Protein 1DDZ (pdb70)

Organism: Porphyridium purpureum (NCBI:txid35688)

CATH classification: 3.40.1050.10 (+1 more: 3.40.1050.10)

Sequence (962 aa):
VMSDLEKKFIELEAKLVAQPAGQAMPGKSNIFANNEAWRQEMLKQDPEFFNRLANGQSPEYLWIGCADSRVPANQLLDLPAGEVFVHRNIANQCIHSDISFLSVLQYAVQYLKVKHILVCGHYGCGGAKAALGDSRLGLIDNWLRHIRDVRRMNAKYLDKCKDGDEELNRLIELNVLEQVHNVCATSIVQDAWDAGQELTVQGVVYGVGDGKLRDLGVVVNSSDDISKFYRTKSDSGALKAGNPNAPLVQVTKGGESELDSTMEKLTAELVQQTPGKLKEGANRVFVNNENWRQKMLKQDPQFFSNLAHTQTPEILWIGCADSRVPANQIINLPAGEVFVHRNIANQCIHSDMSFLSVLQYAVQYLKVKRVVVCGHYACGGCAAALGDSRLGLIDNWLRHIRDVRRHNQAELSRITDPKDSLNRLIEINVLEQMHNVCATSIVQDAWDAGQELEVQGVVYGVGDGKLRDMGVVAKANDDIGVMSDLEKKFIELEAKLVAQPAGQAMPGKSNIFANNEAWRQEMLKQDPEFFNRLANGQSPEYLWIGCADSRVPANQLLDLPAGEVFVHRNIANQCIHSDISFLSVLQYAVQYLKVKHILVCGHYGCGGAKAALGDSRLGLIDNWLRHIRDVRRMNAKYLDKCKDGDEELNRLIELNVLEQVHNVCATSIVQDAWDAGQELTVQGVVYGVGDGKLRDLGVVVNSSDDISKFYRTKSDSGALKAGNPNAPLVQVTKGGESELDSTMEKLTAELVQQTPGKLKEGANRVFVNNENWRQKMLKQDPQFFSNLAHTQTPEILWIGCADSRVPANQIINLPAGEVFVHRNIANQCIHSDMSFLSVLQYAVQYLKVKRVVVCGHYACGGCAAALGDSRLGLIDNWLRHIRDVRRHNQAELSRITDPKDSLNRLIEINVLEQMHNVCATSIVQDAWDAGQELEVQGVVYGVGDGKLRDMGVVAKANDDIG

Radius of gyration: 27.26 Å; Cα contacts (8 Å, |Δi|>4): 2008; chains: 2; bounding box: 71×69×68 Å

B-factor: mean 23.56, std 14.11, range [7.0, 97.61]

Secondary structure (DSSP, 8-state):
---HHHHHHHHHHHHHHTS-TT-PPP-SSHHHHHHHHHHHHHHHH-TTHHHHHHT-PPPSEEEEEETT-SS-HHHHTT--TTSEEEEEEGGG---TT-HHHHHHHHIIIIIS--SEEEEEEETT-HHHHHHHH----THHHHHHHHHHHHHHHTHHHHTT-SSHHHHHHHHHHHHHHHHHHHHHHSHHHHHHHHTT---EEEEEEE-TTTT--EEEEEES------GGGT--TTTTTTTTTT-TT-----SSSS---HHHHHHHHHHHHHHTSPTT-PPP-SSHHHHHHHHHHHHHHHH-TTHHHHHTT-PPPSEEEEEETT-SS-HHHHTT--TTSEEEEEETT----TT-HHHHHHHHIIIIIS--SEEEEEEETT-HHHHHTTS----TTHHHHTHHHHHHHHTTHHHHTT--SHHHHHHHHHHHHHHHHHHHHHHSHHHHHHHHTT---EEEEEEE-TTTT--EEEEEES-------/---HHHHHHHHHHHHHHTS-TT-PPP-SSHHHHHHHHHHHHHHHH-TTHHHHHHT-PPPSEEEEEETT-SS-HHHHTT--TTSEEEEEEGGG---TT-HHHHHHHHIIIIIS--SEEEEEEETT-HHHHHHHH----THHHHHHHHHHHHHHHTHHHHTT-SSHHHHHHHHHHHHHHHHHHHHHHSHHHHHHHHTT---EEEEEEE-TTTT--EEEEEES------GGGTS-TTTTTTTTTT-TT-----SSSS---HHHHHHHHHHHHHHTSPTT-PPP-SSHHHHHHHHHHHHHHHH-TTHHHHHTT-PPPSEEEEEETT-SS-HHHHTT--TTSEEEEEETT----TT-HHHHHHHHIIIIIS--SEEEEEEETT-HHHHHHTS----TTHHHHTHHHHHHHHTTHHHHTT--SHHHHHHHHHHHHHHHHHHHHHHSHHHHHHHTTT---EEEEEEE-TTT---EEEEEES-------

Nearest PDB structures (foldseek):
  1ddz-assembly1_B  TM=1.002E+00  e=3.257E-93  Porphyridium purpureum
  6yjn-assembly1_A  TM=9.509E-01  e=5.976E-19  Burkholderia pseudomallei
  7cxy-assembly1_B  TM=9.611E-01  e=4.301E-17  Aspergillus fumigatus Af293
  5jj8-assembly1_A  TM=9.130E-01  e=1.848E-17  Pseudomonas aeruginosa
  5bq1-assembly1_A  TM=8.776E-01  e=6.098E-18  Pseudomonas aeruginosa

Solvent-accessible surface area: 32845 Å² total; per-residue (Å²): 136,79,3,79,0,11,106,66,7,99,115,12,71,62,97,3,37,88,39,92,17,13,111,0,135,45,20,197,24,86,5,10,64,43,2,65,50,10,24,95,70,33,55,168,124,39,93,94,39,8,82,140,20,35,122,34,132,80,15,96,16,0,3,0,1,1,1,32,22,69,2,19,2,20,47,0,4,50,47,77,15,4,21,2,2,10,0,18,0,0,0,2,2,0,4,10,13,15,14,0,1,0,0,0,0,10,10,0,2,53,70,46,106,0,70,36,1,3,0,4,1,20,36,48,4,16,0,1,29,2,2,2,1,13,29,131,1,23,11,0,8,1,1,1,18,22,0,27,34,2,24,95,50,8,42,141,54,1,56,177,4,145,55,4,100,26,1,16,32,9,0,4,0,2,4,0,4,23,4,0,13,16,0,0,1,1,7,3,0,19,55,7,10,87,86,57,35,129,3,26,0,7,0,0,0,4,17,29,50,42,0,45,0,42,36,6,10,55,2,98,78,8,30,5,31,3,18,107,24,0,12,60,185,100,39,55,32,7,4,83,85,30,67,18,109,4,72,10,65,26,83,56,97,42,11,78,1,92,0,28,46,35,11,112,130,14,26,56,69,3,40,144,49,66,19,20,151,2,137,60,17,109,67,121,5,8,80,46,1,47,75,6,30,89,106,29,41,170,136,52,118,108,38,6,40,73,18,35,138,20,118,55,20,94,4,0,5,1,1,3,0,30,13,47,4,14,4,19,49,2,1,71,50,73,13,10,39,7,0,16,0,16,0,0,0,3,1,0,7,11,8,11,11,0,1,0,0,0,1,9,5,0,1,76,3,21,83,0,93,47,0,0,0,6,1,27,27,72,0,25,0,2,43,15,4,39,29,79,44,52,45,19,3,0,11,1,0,3,25,24,0,12,33,6,20,57,67,9,37,94,12,11,85,169,33,130,61,107,139,44,31,26,11,5,3,2,0,3,1,0,6,30,8,0,12,16,0,0,6,2,6,17,0,3,57,8,6,85,78,64,45,128,6,47,0,3,0,0,0,12,13,36,46,40,0,47,1,24,14,1,1,51,1,73,130,9,59,5,47,36,70,137,80,3,78,0,10,104,65,7,97,114,12,71,63,97,3,40,87,37,89,16,14,108,0,139,42,21,198,24,86,5,10,65,42,1,63,49,8,24,94,71,32,56,166,125,36,95,92,41,8,82,142,21,38,123,34,131,78,16,93,17,0,3,0,1,1,1,33,23,67,2,17,2,20,45,0,4,50,48,77,16,4,21,3,2,11,0,18,0,1,0,2,2,0,5,10,14,15,13,0,1,0,0,1,0,10,11,0,2,54,71,48,106,0,69,40,1,3,0,6,1,20,37,48,3,14,0,1,24,2,2,1,1,12,30,130,1,22,9,0,6,0,2,0,15,21,0,26,34,2,23,94,50,8,42,142,52,1,57,176,4,143,53,3,98,26,0,14,31,8,0,5,0,2,4,0,4,23,4,0,13,17,0,0,2,2,9,3,0,23,59,7,10,89,88,58,37,132,3,27,0,7,0,0,0,4,16,27,50,40,0,46,0,41,36,6,11,55,2,100,78,8,31,5,33,2,17,108,24,0,11,60,186,98,38,55,30,8,3,86,85,32,69,20,109,4,72,12,64,28,85,56,103,43,12,76,0,92,0,28,48,34,10,111,129,15,26,57,69,3,40,144,49,65,18,22,150,2,138,61,18,107,67,121,4,6,78,46,1,48,77,6,30,89,105,29,42,170,134,52,115,108,35,6,40,73,19,34,138,19,115,53,19,94,4,0,4,0,1,3,0,30,14,44,3,14,4,18,51,1,1,71,49,74,13,11,39,7,0,17,0,16,0,0,0,3,0,0,7,9,7,10,10,0,1,0,0,0,0,9,5,0,1,78,3,19,81,0,93,46,0,0,0,6,0,29,26,72,1,24,0,3,45,16,3,39,31,78,44,58,46,20,4,0,11,2,0,3,25,24,0,11,33,6,21,57,68,10,38,94,12,12,83,168,34,130,61,105,137,44,30,25,12,5,3,3,0,2,1,0,7,29,6,0,13,14,0,0,6,2,6,16,0,3,57,7,8,87,79,64,46,125,6,46,0,3,0,0,0,13,14,35,46,42,0,48,0,25,14,1,1,52,2,74,132,9,58,5,46,36,74

InterPro domains:
  IPR001765 Carbonic anhydrase [PF00484] (144-296)
  IPR001765 Carbonic anhydrase [PF00484] (398-550)
  IPR001765 Carbonic anhydrase [PTHR11002] (90-317)
  IPR001765 Carbonic anhydrase [SM00947] (137-300)
  IPR001765 Carbonic anhydrase [SM00947] (391-554)
  IPR015892 Carbonic anhydrase, prokaryotic-like, conserved site [PS00704] (149-156)
  IPR015892 Carbonic anhydrase, prokaryotic-like, conserved site [PS00704] (403-410)
  IPR015892 Carbonic anhydrase, prokaryotic-like, conserved site [PS00705] (189-209)
  IPR015892 Carbonic anhydrase, prokaryotic-like, conserved site [PS00705] (443-463)
  IPR036874 Carbonic anhydrase superfamily [G3DSA:3.40.1050.10] (76-317)
  IPR036874 Carbonic anhydrase superfamily [G3DSA:3.40.1050.10] (332-571)
  IPR036874 Carbonic anhydrase superfamily [SSF53056] (92-315)
  IPR036874 Carbonic anhydrase superfamily [SSF53056] (340-557)

Structure (mmCIF, N/CA/C/O backbone):
data_1DDZ
#
_entry.id   1DDZ
#
_cell.length_a   63.500
_cell.length_b   112.800
_cell.length_c   73.200
_cell.angle_alpha   90.00
_cell.angle_beta   103.60
_cell.angle_gamma   90.00
#
_symmetry.space_group_name_H-M   'P 1 21 1'
#
loop_
_entity.id
_entity.type
_entity.pdbx_description
1 polymer 'CARBONIC ANHYDRASE'
2 non-polymer 'ZINC ION'
3 water water
#
loop_
_atom_site.group_PDB
_atom_site.id
_atom_site.type_symbol
_atom_site.label_atom_id
_atom_site.label_alt_id
_atom_site.label_comp_id
_atom_site.label_asym_id
_atom_site.label_entity_id
_atom_site.label_seq_id
_atom_site.pdbx_PDB_ins_code
_atom_site.Cartn_x
_atom_site.Cartn_y
_atom_site.Cartn_z
_atom_site.occupancy
_atom_site.B_iso_or_equiv
_atom_site.auth_seq_id
_atom_site.auth_comp_id
_atom_site.auth_asym_id
_atom_site.auth_atom_id
_atom_site.pdbx_PDB_model_num
ATOM 1 N N . VAL A 1 9 ? -1.283 80.413 36.072 1.00 55.88 84 VAL A N 1
ATOM 2 C CA . VAL A 1 9 ? -0.681 80.456 37.437 1.00 53.98 84 VAL A CA 1
ATOM 3 C C . VAL A 1 9 ? -0.487 79.027 37.989 1.00 51.01 84 VAL A C 1
ATOM 4 O O . VAL A 1 9 ? -1.124 78.610 38.955 1.00 52.21 84 VAL A O 1
ATOM 8 N N . MET A 1 10 ? 0.401 78.282 37.347 1.00 44.99 85 MET A N 1
ATOM 9 C CA . MET A 1 10 ? 0.680 76.911 37.741 1.00 38.57 85 MET A CA 1
ATOM 10 C C . MET A 1 10 ? 1.911 76.959 38.602 1.00 33.54 85 MET A C 1
ATOM 11 O O . MET A 1 10 ? 2.685 77.896 38.489 1.00 32.71 85 MET A O 1
ATOM 16 N N . SER A 1 11 ? 2.082 75.980 39.477 1.00 27.92 86 SER A N 1
ATOM 17 C CA . SER A 1 11 ? 3.272 75.955 40.315 1.00 24.03 86 SER A CA 1
ATOM 18 C C . SER A 1 11 ? 4.362 75.321 39.474 1.00 20.24 86 SER A C 1
ATOM 19 O O . SER A 1 11 ? 4.082 74.735 38.422 1.00 19.70 86 SER A O 1
ATOM 22 N N . ASP A 1 12 ? 5.587 75.389 39.965 1.00 17.48 87 ASP A N 1
ATOM 23 C CA . ASP A 1 12 ? 6.710 74.792 39.288 1.00 19.29 87 ASP A CA 1
ATOM 24 C C . ASP A 1 12 ? 6.529 73.296 39.133 1.00 20.89 87 ASP A C 1
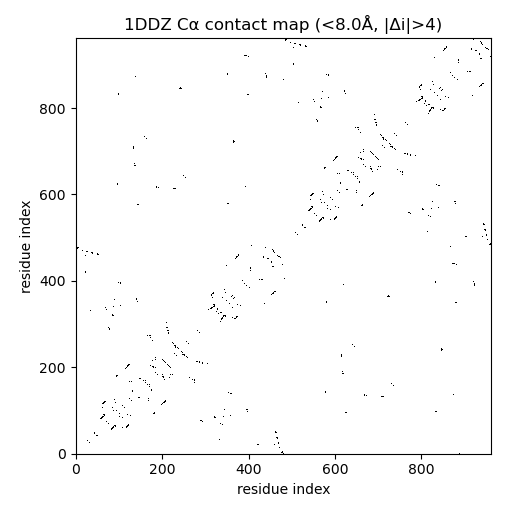ATOM 25 O O . ASP A 1 12 ? 6.910 72.739 38.105 1.00 20.64 87 ASP A O 1
ATOM 30 N N . LEU A 1 13 ? 5.934 72.643 40.136 1.00 17.09 88 LEU A N 1
ATOM 31 C CA . LEU A 1 13 ? 5.699 71.204 40.044 1.00 16.92 88 LEU A CA 1
ATOM 32 C C . LEU A 1 13 ? 4.787 70.942 38.850 1.00 14.53 88 LEU A C 1
ATOM 33 O O . LEU A 1 13 ? 5.060 70.071 38.033 1.00 15.39 88 LEU A O 1
ATOM 38 N N . GLU A 1 14 ? 3.693 71.692 38.775 1.00 16.75 89 GLU A N 1
ATOM 39 C CA . GLU A 1 14 ? 2.722 71.573 37.684 1.00 16.88 89 GLU A CA 1
ATOM 40 C C . GLU A 1 14 ? 3.376 71.740 36.311 1.00 18.66 89 GLU A C 1
ATOM 41 O O . GLU A 1 14 ? 3.146 70.940 35.405 1.00 16.71 89 GLU A O 1
ATOM 47 N N . LYS A 1 15 ? 4.234 72.747 36.174 1.00 16.13 90 LYS A N 1
ATOM 48 C CA . LYS A 1 15 ? 4.914 72.994 34.909 1.00 16.91 90 LYS A CA 1
ATOM 49 C C . LYS A 1 15 ? 5.794 71.809 34.590 1.00 17.68 90 LYS A C 1
ATOM 50 O O . LYS A 1 15 ? 5.772 71.278 33.478 1.00 18.78 90 LYS A O 1
ATOM 56 N N . LYS A 1 16 ? 6.569 71.386 35.581 1.00 15.85 91 LYS A N 1
ATOM 57 C CA . LYS A 1 16 ? 7.439 70.243 35.432 1.00 13.39 91 LYS A CA 1
ATOM 58 C C . LYS A 1 16 ? 6.684 69.022 34.901 1.00 14.12 91 LYS A C 1
ATOM 59 O O . LYS A 1 16 ? 7.144 68.353 33.973 1.00 15.45 91 LYS A O 1
ATOM 65 N N . PHE A 1 17 ? 5.514 68.727 35.446 1.00 12.65 92 PHE A N 1
ATOM 66 C CA . PHE A 1 17 ? 4.819 67.558 34.950 1.00 17.02 92 PHE A CA 1
ATOM 67 C C . PHE A 1 17 ? 4.238 67.683 33.555 1.00 21.44 92 PHE A C 1
ATOM 68 O O . PHE A 1 17 ? 4.270 66.714 32.810 1.00 25.33 92 PHE A O 1
ATOM 76 N N . ILE A 1 18 ? 3.852 68.894 33.157 1.00 23.69 93 ILE A N 1
ATOM 77 C CA . ILE A 1 18 ? 3.339 69.126 31.814 1.00 24.68 93 ILE A CA 1
ATOM 78 C C . ILE A 1 18 ? 4.485 68.785 30.855 1.00 24.54 93 ILE A C 1
ATOM 79 O O . ILE A 1 18 ? 4.296 68.112 29.854 1.00 27.60 93 ILE A O 1
ATOM 84 N N . GLU A 1 19 ? 5.691 69.172 31.236 1.00 22.64 94 GLU A N 1
ATOM 85 C CA . GLU A 1 19 ? 6.896 68.899 30.461 1.00 25.28 94 GLU A CA 1
ATOM 86 C C . GLU A 1 19 ? 7.174 67.377 30.387 1.00 23.93 94 GLU A C 1
ATOM 87 O O . GLU A 1 19 ? 7.503 66.848 29.330 1.00 21.54 94 GLU A O 1
ATOM 93 N N . LEU A 1 20 ? 7.018 66.679 31.514 1.00 21.07 95 LEU A N 1
ATOM 94 C CA . LEU A 1 20 ? 7.235 65.239 31.563 1.00 16.23 95 LEU A CA 1
ATOM 95 C C . LEU A 1 20 ? 6.176 64.490 30.748 1.00 13.15 95 LEU A C 1
ATOM 96 O O . LEU A 1 20 ? 6.443 63.491 30.115 1.00 13.09 95 LEU A O 1
ATOM 101 N N . GLU A 1 21 ? 4.959 64.981 30.757 1.00 14.76 96 GLU A N 1
ATOM 102 C CA . GLU A 1 21 ? 3.910 64.332 29.996 1.00 19.19 96 GLU A CA 1
ATOM 103 C C . GLU A 1 21 ? 4.208 64.404 28.491 1.00 18.03 96 GLU A C 1
ATOM 104 O O . GLU A 1 21 ? 4.026 63.422 27.764 1.00 18.87 96 GLU A O 1
ATOM 110 N N . ALA A 1 22 ? 4.682 65.558 28.037 1.00 17.17 97 ALA A N 1
ATOM 111 C CA . ALA A 1 22 ? 5.036 65.754 26.627 1.00 18.84 97 ALA A CA 1
ATOM 112 C C . ALA A 1 22 ? 6.147 64.777 26.235 1.00 19.37 97 ALA A C 1
ATOM 113 O O . ALA A 1 22 ? 6.092 64.104 25.206 1.00 19.99 97 ALA A O 1
ATOM 115 N N . LYS A 1 23 ? 7.133 64.647 27.107 1.00 21.31 98 LYS A N 1
ATOM 116 C CA . LYS A 1 23 ? 8.238 63.737 26.851 1.00 22.12 98 LYS A CA 1
ATOM 117 C C . LYS A 1 23 ? 7.741 62.290 26.740 1.00 21.50 98 LYS A C 1
ATOM 118 O O . LYS A 1 23 ? 8.172 61.540 25.864 1.00 22.53 98 LYS A O 1
ATOM 124 N N . LEU A 1 24 ? 6.789 61.912 27.582 1.00 20.54 99 LEU A N 1
ATOM 125 C CA . LEU A 1 24 ? 6.261 60.544 27.552 1.00 20.44 99 LEU A CA 1
ATOM 126 C C . LEU A 1 24 ? 5.438 60.275 26.290 1.00 20.18 99 LEU A C 1
ATOM 127 O O . LEU A 1 24 ? 5.643 59.293 25.586 1.00 16.28 99 LEU A O 1
ATOM 132 N N . VAL A 1 25 ? 4.500 61.179 26.035 1.00 19.77 100 VAL A N 1
ATOM 133 C CA . VAL A 1 25 ? 3.581 61.125 24.914 1.00 20.09 100 VAL A CA 1
ATOM 134 C C . VAL A 1 25 ? 4.252 61.142 23.525 1.00 20.97 100 VAL A C 1
ATOM 135 O O . VAL A 1 25 ? 3.662 60.711 22.538 1.00 20.33 100 VAL A O 1
ATOM 139 N N . ALA A 1 26 ? 5.504 61.583 23.471 1.00 20.03 101 ALA A N 1
ATOM 140 C CA . ALA A 1 26 ? 6.246 61.612 22.220 1.00 22.98 101 ALA A CA 1
ATOM 141 C C . ALA A 1 26 ? 6.815 60.224 21.858 1.00 25.98 101 ALA A C 1
ATOM 142 O O . ALA A 1 26 ? 7.353 60.047 20.770 1.00 27.05 101 ALA A O 1
ATOM 144 N N . GLN A 1 27 ? 6.755 59.275 22.793 1.00 24.72 102 GLN A N 1
ATOM 145 C CA . GLN A 1 27 ? 7.245 57.913 22.581 1.00 23.99 102 GLN A CA 1
ATOM 146 C C . GLN A 1 27 ? 6.005 57.032 22.532 1.00 23.58 102 GLN A C 1
ATOM 147 O O . GLN A 1 27 ? 5.042 57.259 23.260 1.00 24.59 102 GLN A O 1
ATOM 153 N N . PRO A 1 28 ? 6.009 56.004 21.691 1.00 24.22 103 PRO A N 1
ATOM 154 C CA . PRO A 1 28 ? 4.810 55.168 21.645 1.00 22.29 103 PRO A CA 1
ATOM 155 C C . PRO A 1 28 ? 4.700 54.261 22.873 1.00 16.96 103 PRO A C 1
ATOM 156 O O . PRO A 1 28 ? 5.706 53.877 23.479 1.00 21.61 103 PRO A O 1
ATOM 160 N N . ALA A 1 29 ? 3.464 53.890 23.170 1.00 15.86 104 ALA A N 1
ATOM 161 C CA . ALA A 1 29 ? 3.104 53.029 24.270 1.00 14.20 104 ALA A CA 1
ATOM 162 C C . ALA A 1 29 ? 3.997 51.813 24.287 1.00 20.70 104 ALA A C 1
ATOM 163 O O . ALA A 1 29 ? 4.142 51.140 23.279 1.00 24.96 104 ALA A O 1
ATOM 165 N N . GLY A 1 30 ? 4.679 51.594 25.406 1.00 20.06 105 GLY A N 1
ATOM 166 C CA . GLY A 1 30 ? 5.530 50.429 25.534 1.00 19.32 105 GLY A CA 1
ATOM 167 C C . GLY A 1 30 ? 6.910 50.557 24.942 1.00 20.63 105 GLY A C 1
ATOM 168 O O . GLY A 1 30 ? 7.726 49.651 25.059 1.00 21.29 105 GLY A O 1
ATOM 169 N N . GLN A 1 31 ? 7.211 51.695 24.347 1.00 22.33 106 GLN A N 1
ATOM 170 C CA . GLN A 1 31 ? 8.519 51.856 23.753 1.00 24.07 106 GLN A CA 1
ATOM 171 C C . GLN A 1 31 ? 9.398 52.912 24.408 1.00 25.96 106 GLN A C 1
ATOM 172 O O . GLN A 1 31 ? 10.445 53.255 23.869 1.00 21.75 106 GLN A O 1
ATOM 178 N N . ALA A 1 32 ? 8.969 53.457 25.546 1.00 24.57 107 ALA A N 1
ATOM 179 C CA . ALA A 1 32 ? 9.781 54.452 26.241 1.00 22.54 107 ALA A CA 1
ATOM 180 C C . ALA A 1 32 ? 11.205 53.878 26.434 1.00 23.82 107 ALA A C 1
ATOM 181 O O . ALA A 1 32 ? 11.364 52.683 26.686 1.00 24.02 107 ALA A O 1
ATOM 183 N N . MET A 1 33 ? 12.234 54.702 26.307 1.00 24.67 108 MET A N 1
ATOM 184 C CA . MET A 1 33 ? 13.604 54.211 26.465 1.00 26.30 108 MET A CA 1
ATOM 185 C C . MET A 1 33 ? 14.074 54.328 27.903 1.00 25.48 108 MET A C 1
ATOM 186 O O . MET A 1 33 ? 13.442 54.971 28.726 1.00 21.58 108 MET A O 1
ATOM 191 N N . PRO A 1 34 ? 15.099 53.552 28.260 1.00 27.05 109 PRO A N 1
ATOM 192 C CA . PRO A 1 34 ? 15.657 53.605 29.610 1.00 28.82 109 PRO A CA 1
ATOM 193 C C . PRO A 1 34 ? 16.195 55.023 29.755 1.00 30.86 109 PRO A C 1
ATOM 194 O O . PRO A 1 34 ? 16.513 55.668 28.751 1.00 30.76 109 PRO A O 1
ATOM 198 N N . GLY A 1 35 ? 16.302 55.498 30.990 1.00 32.38 110 GLY A N 1
ATOM 199 C CA . GLY A 1 35 ? 16.772 56.850 31.230 1.00 34.40 110 GLY A CA 1
ATOM 200 C C . GLY A 1 35 ? 18.225 57.051 31.620 1.00 38.57 110 GLY A C 1
ATOM 201 O O . GLY A 1 35 ? 19.098 56.252 31.252 1.00 39.89 110 GLY A O 1
ATOM 202 N N . LYS A 1 36 ? 18.462 58.079 32.442 1.00 40.67 111 LYS A N 1
ATOM 203 C CA . LYS A 1 36 ? 19.805 58.465 32.889 1.00 40.49 111 LYS A CA 1
ATOM 204 C C . LYS A 1 36 ? 20.382 57.785 34.149 1.00 40.03 111 LYS A C 1
ATOM 205 O O . LYS A 1 36 ? 21.547 57.358 34.165 1.00 36.41 111 LYS A O 1
ATOM 211 N N . SER A 1 37 ? 19.582 57.731 35.210 1.00 37.52 112 SER A N 1
ATOM 212 C CA . SER A 1 37 ? 19.990 57.143 36.473 1.00 34.42 112 SER A CA 1
ATOM 213 C C . SER A 1 37 ? 20.772 55.834 36.351 1.00 35.02 112 SER A C 1
ATOM 214 O O . SER A 1 37 ? 20.674 55.097 35.360 1.00 35.57 112 SER A O 1
ATOM 217 N N . ASN A 1 38 ? 21.555 55.546 37.383 1.00 34.15 113 ASN A N 1
ATOM 218 C CA . ASN A 1 38 ? 22.334 54.330 37.408 1.00 32.79 113 ASN A CA 1
ATOM 219 C C . ASN A 1 38 ? 21.415 53.125 37.612 1.00 30.30 113 ASN A C 1
ATOM 220 O O . ASN A 1 38 ? 21.816 52.001 37.335 1.00 31.73 113 ASN A O 1
ATOM 225 N N . ILE A 1 39 ? 20.154 53.359 37.989 1.00 26.12 114 ILE A N 1
ATOM 226 C CA . ILE A 1 39 ? 19.232 52.242 38.158 1.00 25.08 114 ILE A CA 1
ATOM 227 C C . ILE A 1 39 ? 18.958 51.558 36.824 1.00 23.03 114 ILE A C 1
ATOM 228 O O . ILE A 1 39 ? 18.748 50.359 36.771 1.00 22.06 114 ILE A O 1
ATOM 233 N N . PHE A 1 40 ? 18.982 52.324 35.740 1.00 23.97 115 PHE A N 1
ATOM 234 C CA . PHE A 1 40 ? 18.751 51.756 34.422 1.00 20.86 115 PHE A CA 1
ATOM 235 C C . PHE A 1 40 ? 19.987 50.938 34.035 1.00 20.28 115 PHE A C 1
ATOM 236 O O . PHE A 1 40 ? 19.888 49.820 33.545 1.00 19.15 115 PHE A O 1
ATOM 244 N N . ALA A 1 41 ? 21.157 51.460 34.362 1.00 21.19 116 ALA A N 1
ATOM 245 C CA . ALA A 1 41 ? 22.396 50.751 34.091 1.00 22.92 116 ALA A CA 1
ATOM 246 C C . ALA A 1 41 ? 22.443 49.442 34.896 1.00 23.36 116 ALA A C 1
ATOM 247 O O . ALA A 1 41 ? 22.886 48.398 34.407 1.00 22.84 116 ALA A O 1
ATOM 249 N N . ASN A 1 42 ? 21.988 49.511 36.142 1.00 22.95 117 ASN A N 1
ATOM 250 C CA . ASN A 1 42 ? 21.983 48.352 37.023 1.00 19.33 117 ASN A CA 1
ATOM 251 C C . ASN A 1 42 ? 20.950 47.353 36.560 1.00 17.63 117 ASN A C 1
ATOM 252 O O . ASN A 1 42 ? 21.199 46.158 36.554 1.00 17.56 117 ASN A O 1
ATOM 257 N N . ASN A 1 43 ? 19.792 47.846 36.155 1.00 12.64 118 ASN A N 1
ATOM 258 C CA . ASN A 1 43 ? 18.755 46.977 35.639 1.00 16.79 118 ASN A CA 1
ATOM 259 C C . ASN A 1 43 ? 19.262 46.239 34.399 1.00 21.10 118 ASN A C 1
ATOM 260 O O . ASN A 1 43 ? 18.959 45.061 34.201 1.00 23.80 118 ASN A O 1
ATOM 265 N N . GLU A 1 44 ? 20.023 46.942 33.565 1.00 20.48 119 GLU A N 1
ATOM 266 C CA . GLU A 1 44 ? 20.556 46.358 32.354 1.00 22.84 119 GLU A CA 1
ATOM 267 C C . GLU A 1 44 ? 21.580 45.279 32.686 1.00 27.48 119 GLU A C 1
ATOM 268 O O . GLU A 1 44 ? 21.520 44.165 32.154 1.00 30.82 119 GLU A O 1
ATOM 274 N N . ALA A 1 45 ? 22.522 45.599 33.569 1.00 28.27 120 ALA A N 1
ATOM 275 C CA . ALA A 1 45 ? 23.528 44.627 33.994 1.00 25.52 120 ALA A CA 1
ATOM 276 C C . ALA A 1 45 ? 22.830 43.329 34.449 1.00 26.71 120 ALA A C 1
ATOM 277 O O . ALA A 1 45 ? 23.234 42.224 34.087 1.00 29.40 120 ALA A O 1
ATOM 279 N N . TRP A 1 46 ? 21.750 43.488 35.204 1.00 27.33 121 TRP A N 1
ATOM 280 C CA . TRP A 1 46 ? 20.970 42.368 35.708 1.00 23.96 121 TRP A CA 1
ATOM 281 C C . TRP A 1 46 ? 20.385 41.548 34.563 1.00 27.15 121 TRP A C 1
ATOM 282 O O . TRP A 1 46 ? 20.525 40.324 34.546 1.00 29.36 121 TRP A O 1
ATOM 293 N N . ARG A 1 47 ? 19.718 42.215 33.618 1.00 28.96 122 ARG A N 1
ATOM 294 C CA . ARG A 1 47 ? 19.120 41.536 32.468 1.00 28.70 122 ARG A CA 1
ATOM 295 C C . ARG A 1 47 ? 20.173 40.729 31.731 1.00 29.11 122 ARG A C 1
ATOM 296 O O . ARG A 1 47 ? 19.934 39.582 31.361 1.00 28.98 122 ARG A O 1
ATOM 304 N N . GLN A 1 48 ? 21.336 41.336 31.522 1.00 30.13 123 GLN A N 1
ATOM 305 C CA . GLN A 1 48 ? 22.418 40.669 30.825 1.00 30.38 123 GLN A CA 1
ATOM 306 C C . GLN A 1 48 ? 22.863 39.435 31.567 1.00 31.73 123 GLN A C 1
ATOM 307 O O . GLN A 1 48 ? 22.897 38.358 31.001 1.00 33.44 123 GLN A O 1
ATOM 313 N N . GLU A 1 49 ? 23.161 39.583 32.851 1.00 33.72 124 GLU A N 1
ATOM 314 C CA . GLU A 1 49 ? 23.586 38.454 33.656 1.00 34.68 124 GLU A CA 1
ATOM 315 C C . GLU A 1 49 ? 22.531 37.348 33.652 1.00 33.07 124 GLU A C 1
ATOM 316 O O . GLU A 1 49 ? 22.864 36.170 33.556 1.00 34.86 124 GLU A O 1
ATOM 322 N N . MET A 1 50 ? 21.260 37.722 33.710 1.00 31.69 125 MET A N 1
ATOM 323 C CA . MET A 1 50 ? 20.173 36.743 33.698 1.00 29.87 125 MET A CA 1
ATOM 324 C C . MET A 1 50 ? 20.112 35.990 32.381 1.00 31.19 125 MET A C 1
ATOM 325 O O . MET A 1 50 ? 20.012 34.771 32.357 1.00 28.54 125 MET A O 1
ATOM 330 N N . LEU A 1 51 ? 20.163 36.722 31.279 1.00 33.96 126 LEU A N 1
ATOM 331 C CA . LEU A 1 51 ? 20.132 36.111 29.960 1.00 35.04 126 LEU A CA 1
ATOM 332 C C . LEU A 1 51 ? 21.345 35.217 29.726 1.00 36.55 126 LEU A C 1
ATOM 333 O O . LEU A 1 51 ? 21.230 34.151 29.129 1.00 37.75 126 LEU A O 1
ATOM 338 N N . LYS A 1 52 ? 22.492 35.635 30.243 1.00 39.90 127 LYS A N 1
ATOM 339 C CA . LYS A 1 52 ? 23.731 34.884 30.114 1.00 41.66 127 LYS A CA 1
ATOM 340 C C . LYS A 1 52 ? 23.663 33.561 30.864 1.00 42.85 127 LYS A C 1
ATOM 341 O O . LYS A 1 52 ? 24.232 32.571 30.416 1.00 45.38 127 LYS A O 1
ATOM 347 N N . GLN A 1 53 ? 23.000 33.554 32.019 1.00 43.05 128 GLN A N 1
ATOM 348 C CA . GLN A 1 53 ? 22.861 32.338 32.830 1.00 44.14 128 GLN A CA 1
ATOM 349 C C . GLN A 1 53 ? 21.779 31.460 32.258 1.00 42.43 128 GLN A C 1
ATOM 350 O O . GLN A 1 53 ? 21.864 30.235 32.298 1.00 44.00 128 GLN A O 1
ATOM 356 N N . ASP A 1 54 ? 20.728 32.098 31.765 1.00 41.54 129 ASP A N 1
ATOM 357 C CA . ASP A 1 54 ? 19.603 31.377 31.209 1.00 37.54 129 ASP A CA 1
ATOM 358 C C . ASP A 1 54 ? 18.887 32.263 30.208 1.00 38.62 129 ASP A C 1
ATOM 359 O O . ASP A 1 54 ? 18.148 33.173 30.576 1.00 39.47 129 ASP A O 1
ATOM 364 N N . PRO A 1 55 ? 19.077 31.985 28.916 1.00 39.72 130 PRO A N 1
ATOM 365 C CA . PRO A 1 55 ? 18.456 32.747 27.831 1.00 36.26 130 PRO A CA 1
ATOM 366 C C . PRO A 1 55 ? 16.937 32.698 27.833 1.00 31.92 130 PRO A C 1
ATOM 367 O O . PRO A 1 55 ? 16.305 33.485 27.166 1.00 36.23 130 PRO A O 1
ATOM 371 N N . GLU A 1 56 ? 16.353 31.770 28.575 1.00 28.91 131 GLU A N 1
ATOM 372 C CA . GLU A 1 56 ? 14.899 31.672 28.639 1.00 26.66 131 GLU A CA 1
ATOM 373 C C . GLU A 1 56 ? 14.374 32.389 29.866 1.00 23.56 131 GLU A C 1
ATOM 374 O O . GLU A 1 56 ? 13.179 32.322 30.151 1.00 21.48 131 GLU A O 1
ATOM 380 N N . PHE A 1 57 ? 15.267 33.080 30.577 1.00 25.41 132 PHE A N 1
ATOM 381 C CA . PHE A 1 57 ? 14.920 33.785 31.810 1.00 24.11 132 PHE A CA 1
ATOM 382 C C . PHE A 1 57 ? 13.650 34.628 31.756 1.00 25.19 132 PHE A C 1
ATOM 383 O O . PHE A 1 57 ? 12.732 34.445 32.554 1.00 28.96 132 PHE A O 1
ATOM 391 N N . PHE A 1 58 ? 13.584 35.564 30.823 1.00 23.96 133 PHE A N 1
ATOM 392 C CA . PHE A 1 58 ? 12.408 36.417 30.737 1.00 22.74 133 PHE A CA 1
ATOM 393 C C . PHE A 1 58 ? 11.203 35.731 30.136 1.00 23.87 133 PHE A C 1
ATOM 394 O O . PHE A 1 58 ? 10.078 35.990 30.551 1.00 25.17 133 PHE A O 1
ATOM 402 N N . ASN A 1 59 ? 11.435 34.778 29.235 1.00 27.08 134 ASN A N 1
ATOM 403 C CA . ASN A 1 59 ? 10.332 34.034 28.613 1.00 26.06 134 ASN A CA 1
ATOM 404 C C . ASN A 1 59 ? 9.573 33.270 29.677 1.00 23.00 134 ASN A C 1
ATOM 405 O O . ASN A 1 59 ? 8.351 33.212 29.659 1.00 21.50 134 ASN A O 1
ATOM 410 N N . ARG A 1 60 ? 10.309 32.702 30.624 1.00 24.93 135 ARG A N 1
ATOM 411 C CA . ARG A 1 60 ? 9.693 31.952 31.708 1.00 25.42 135 ARG A CA 1
ATOM 412 C C . ARG A 1 60 ? 8.986 32.942 32.640 1.00 26.70 135 ARG A C 1
ATOM 413 O O . ARG A 1 60 ? 7.811 32.764 32.961 1.00 25.32 135 ARG A O 1
ATOM 421 N N . LEU A 1 61 ? 9.683 34.024 32.991 1.00 27.88 136 LEU A N 1
ATOM 422 C CA . LEU A 1 61 ? 9.148 35.072 33.867 1.00 26.68 136 LEU A CA 1
ATOM 423 C C . LEU A 1 61 ? 7.830 35.590 33.320 1.00 26.37 136 LEU A C 1
ATOM 424 O O . LEU A 1 61 ? 6.807 35.590 33.998 1.00 30.01 136 LEU A O 1
ATOM 429 N N . ALA A 1 62 ? 7.849 35.981 32.058 1.00 25.22 137 ALA A N 1
ATOM 430 C CA . ALA A 1 62 ? 6.672 36.511 31.406 1.00 28.08 137 ALA A CA 1
ATOM 431 C C . ALA A 1 62 ? 5.545 35.495 31.291 1.00 31.48 137 ALA A C 1
ATOM 432 O O . ALA A 1 62 ? 4.390 35.874 31.077 1.00 36.86 137 ALA A O 1
ATOM 434 N N . ASN A 1 63 ? 5.851 34.216 31.474 1.00 33.22 138 ASN A N 1
ATOM 435 C CA . ASN A 1 63 ? 4.821 33.195 31.342 1.00 35.33 138 ASN A CA 1
ATOM 436 C C . ASN A 1 63 ? 4.674 32.315 32.580 1.00 37.28 138 ASN A C 1
ATOM 437 O O . ASN A 1 63 ? 4.493 31.106 32.472 1.00 40.86 138 ASN A O 1
ATOM 442 N N . GLY A 1 64 ? 4.746 32.933 33.757 1.00 35.73 139 GLY A N 1
ATOM 443 C CA . GLY A 1 64 ? 4.631 32.188 34.997 1.00 33.20 139 GLY A CA 1
ATOM 444 C C . GLY A 1 64 ? 3.190 31.829 35.244 1.00 32.67 139 GLY A C 1
ATOM 445 O O . GLY A 1 64 ? 2.321 32.237 34.478 1.00 33.01 139 GLY A O 1
ATOM 446 N N . GLN A 1 65 ? 2.926 31.119 36.340 1.00 29.32 140 GLN A N 1
ATOM 447 C CA . GLN A 1 65 ? 1.567 30.703 36.687 1.00 25.23 140 GLN A CA 1
ATOM 448 C C . GLN A 1 65 ? 0.924 31.723 37.601 1.00 23.61 140 GLN A C 1
ATOM 449 O O . GLN A 1 65 ? 1.648 32.446 38.274 1.00 23.27 140 GLN A O 1
ATOM 455 N N . SER A 1 66 ? -0.409 31.806 37.641 1.00 23.80 141 SER A N 1
ATOM 456 C CA . SER A 1 66 ? -1.006 32.764 38.575 1.00 24.72 141 SER A CA 1
ATOM 457 C C . SER A 1 66 ? -0.762 32.421 40.000 1.00 21.88 141 SER A C 1
ATOM 458 O O . SER A 1 66 ? -0.716 31.245 40.368 1.00 21.08 141 SER A O 1
ATOM 461 N N . PRO A 1 67 ? -0.622 33.459 40.857 1.00 20.31 142 PRO A N 1
ATOM 462 C CA . PRO A 1 67 ? -0.369 33.270 42.273 1.00 17.04 142 PRO A CA 1
ATOM 463 C C . PRO A 1 67 ? -1.468 32.577 43.044 1.00 15.55 142 PRO A C 1
ATOM 464 O O . PRO A 1 67 ? -2.653 32.867 42.866 1.00 17.10 142 PRO A O 1
ATOM 468 N N . GLU A 1 68 ? -1.072 31.652 43.892 1.00 17.96 143 GLU A N 1
ATOM 469 C CA . GLU A 1 68 ? -2.034 30.963 44.748 1.00 23.06 143 GLU A CA 1
ATOM 470 C C . GLU A 1 68 ? -1.946 31.526 46.171 1.00 19.67 143 GLU A C 1
ATOM 471 O O . GLU A 1 68 ? -2.743 31.154 47.042 1.00 19.55 143 GLU A O 1
ATOM 477 N N . TYR A 1 69 ? -0.934 32.365 46.407 1.00 17.69 144 TYR A N 1
ATOM 478 C CA . TYR A 1 69 ? -0.717 33.009 47.702 1.00 15.81 144 TYR A CA 1
ATOM 479 C C . TYR A 1 69 ? -0.796 34.528 47.675 1.00 12.85 144 TYR A C 1
ATOM 480 O O . TYR A 1 69 ? -0.343 35.165 46.731 1.00 11.50 144 TYR A O 1
ATOM 489 N N . LEU A 1 70 ? -1.411 35.081 48.710 1.00 11.22 145 LEU A N 1
ATOM 490 C CA . LEU A 1 70 ? -1.473 36.508 48.942 1.00 9.31 145 LEU A CA 1
ATOM 491 C C . LEU A 1 70 ? -0.541 36.602 50.162 1.00 12.25 145 LEU A C 1
ATOM 492 O O . LEU A 1 70 ? -0.675 35.836 51.117 1.00 10.98 145 LEU A O 1
ATOM 497 N N . TRP A 1 71 ? 0.433 37.493 50.106 1.00 11.14 146 TRP A N 1
ATOM 498 C CA . TRP A 1 71 ? 1.364 37.683 51.190 1.00 7.00 146 TRP A CA 1
ATOM 499 C C . TRP A 1 71 ? 1.357 39.147 51.604 1.00 7.00 146 TRP A C 1
ATOM 500 O O . TRP A 1 71 ? 1.617 40.047 50.806 1.00 7.99 146 TRP A O 1
ATOM 511 N N . ILE A 1 72 ? 0.998 39.382 52.859 1.00 10.94 147 ILE A N 1
ATOM 512 C CA . ILE A 1 72 ? 0.963 40.720 53.436 1.00 7.48 147 ILE A CA 1
ATOM 513 C C . ILE A 1 72 ? 2.198 40.809 54.339 1.00 10.72 147 ILE A C 1
ATOM 514 O O . ILE A 1 72 ? 2.294 40.109 55.349 1.00 13.90 147 ILE A O 1
ATOM 519 N N . GLY A 1 73 ? 3.171 41.612 53.910 1.00 9.80 148 GLY A N 1
ATOM 520 C CA . GLY A 1 73 ? 4.415 41.757 54.629 1.00 7.00 148 GLY A CA 1
ATOM 521 C C . GLY A 1 73 ? 4.745 43.188 54.989 1.00 8.86 148 GLY A C 1
ATOM 522 O O . GLY A 1 73 ? 3.947 44.097 54.786 1.00 13.21 148 GLY A O 1
ATOM 523 N N . CYS A 1 74 ? 5.940 43.381 55.518 1.00 9.99 149 CYS A N 1
ATOM 524 C CA . CYS A 1 74 ? 6.405 44.673 55.953 1.00 13.49 149 CYS A CA 1
ATOM 525 C C . CYS A 1 74 ? 7.310 45.298 54.914 1.00 13.41 149 CYS A C 1
ATOM 526 O O . CYS A 1 74 ? 8.063 44.612 54.236 1.00 10.73 149 CYS A O 1
ATOM 529 N N . ALA A 1 75 ? 7.272 46.631 54.849 1.00 16.29 150 ALA A N 1
ATOM 530 C CA . ALA A 1 75 ? 8.093 47.391 53.922 1.00 13.37 150 ALA A CA 1
ATOM 531 C C . ALA A 1 75 ? 9.590 47.296 54.160 1.00 15.00 150 ALA A C 1
ATOM 532 O O . ALA A 1 75 ? 10.330 47.548 53.236 1.00 15.05 150 ALA A O 1
ATOM 534 N N . ASP A 1 76 ? 10.046 47.045 55.394 1.00 21.39 151 ASP A N 1
ATOM 535 C CA . ASP A 1 76 ? 11.502 46.928 55.626 1.00 29.02 151 ASP A CA 1
ATOM 536 C C . ASP A 1 76 ? 11.888 45.486 55.655 1.00 34.42 151 ASP A C 1
ATOM 537 O O . ASP A 1 76 ? 12.500 45.052 56.620 1.00 38.81 151 ASP A O 1
ATOM 542 N N . SER A 1 77 ? 11.599 44.743 54.599 1.00 37.77 152 SER A N 1
ATOM 543 C CA . SER A 1 77 ? 11.937 43.329 54.594 1.00 41.20 152 SER A CA 1
ATOM 544 C C . SER A 1 77 ? 13.044 42.899 53.672 1.00 41.21 152 SER A C 1
ATOM 545 O O . SER A 1 77 ? 13.100 43.227 52.481 1.00 44.01 152 SER A O 1
ATOM 548 N N . ARG A 1 78 ? 14.004 42.241 54.279 1.00 39.84 153 ARG A N 1
ATOM 549 C CA . ARG A 1 78 ? 15.203 41.812 53.587 1.00 40.09 153 ARG A CA 1
ATOM 550 C C . ARG A 1 78 ? 15.077 40.548 52.791 1.00 35.91 153 ARG A C 1
ATOM 551 O O . ARG A 1 78 ? 16.081 40.048 52.304 1.00 40.65 153 ARG A O 1
ATOM 559 N N . VAL A 1 79 ? 13.879 40.004 52.659 1.00 30.06 154 VAL A N 1
ATOM 560 C CA . VAL A 1 79 ? 13.712 38.807 51.857 1.00 26.75 154 VAL A CA 1
ATOM 561 C C . VAL A 1 79 ? 12.421 38.775 51.053 1.00 24.28 154 VAL A C 1
ATOM 562 O O . VAL A 1 79 ? 11.333 38.907 51.605 1.00 25.49 154 VAL A O 1
ATOM 566 N N . PRO A 1 80 ? 12.535 38.653 49.720 1.00 23.19 155 PRO A N 1
ATOM 567 C CA . PRO A 1 80 ? 11.338 38.597 48.878 1.00 20.01 155 PRO A CA 1
ATOM 568 C C . PRO A 1 80 ? 10.466 37.390 49.260 1.00 17.56 155 PRO A C 1
ATOM 569 O O . PRO A 1 80 ? 10.967 36.281 49.508 1.00 19.34 155 PRO A O 1
ATOM 573 N N . ALA A 1 81 ? 9.164 37.619 49.278 1.00 14.52 156 ALA A N 1
ATOM 574 C CA . ALA A 1 81 ? 8.192 36.619 49.634 1.00 12.39 156 ALA A CA 1
ATOM 575 C C . ALA A 1 81 ? 8.323 35.327 48.853 1.00 14.73 156 ALA A C 1
ATOM 576 O O . ALA A 1 81 ? 8.297 34.246 49.452 1.00 19.09 156 ALA A O 1
ATOM 578 N N . ASN A 1 82 ? 8.453 35.418 47.529 1.00 13.25 157 ASN A N 1
ATOM 579 C CA . ASN A 1 82 ? 8.561 34.221 46.689 1.00 11.78 157 ASN A CA 1
ATOM 580 C C . ASN A 1 82 ? 9.788 33.416 47.047 1.00 13.23 157 ASN A C 1
ATOM 581 O O . ASN A 1 82 ? 9.749 32.200 47.028 1.00 17.66 157 ASN A O 1
ATOM 586 N N . GLN A 1 83 ? 10.838 34.101 47.469 1.00 13.36 158 GLN A N 1
ATOM 587 C CA . GLN A 1 83 ? 12.090 33.473 47.851 1.00 17.09 158 GLN A CA 1
ATOM 588 C C . GLN A 1 83 ? 11.897 32.625 49.114 1.00 21.93 158 GLN A C 1
ATOM 589 O O . GLN A 1 83 ? 12.219 31.434 49.144 1.00 25.73 158 GLN A O 1
ATOM 595 N N . LEU A 1 84 ? 11.359 33.238 50.157 1.00 16.80 159 LEU A N 1
ATOM 596 C CA . LEU A 1 84 ? 11.120 32.532 51.403 1.00 13.02 159 LEU A CA 1
ATOM 597 C C . LEU A 1 84 ? 10.228 31.311 51.185 1.00 15.04 159 LEU A C 1
ATOM 598 O O . LEU A 1 84 ? 10.324 30.324 51.903 1.00 11.92 159 LEU A O 1
ATOM 603 N N . LEU A 1 85 ? 9.312 31.392 50.230 1.00 13.98 160 LEU A N 1
ATOM 604 C CA . LEU A 1 85 ? 8.427 30.267 49.962 1.00 14.18 160 LEU A CA 1
ATOM 605 C C . LEU A 1 85 ? 8.996 29.305 48.914 1.00 14.83 160 LEU A C 1
ATOM 606 O O . LEU A 1 85 ? 8.348 28.329 48.562 1.00 14.82 160 LEU A O 1
ATOM 611 N N . ASP A 1 86 ? 10.204 29.573 48.435 1.00 17.89 161 ASP A N 1
ATOM 612 C CA . ASP A 1 86 ? 10.839 28.750 47.401 1.00 22.08 161 ASP A CA 1
ATOM 613 C C . ASP A 1 86 ? 9.933 28.674 46.166 1.00 24.02 161 ASP A C 1
ATOM 614 O O . ASP A 1 86 ? 9.718 27.596 45.605 1.00 25.86 161 ASP A O 1
ATOM 619 N N . LEU A 1 87 ? 9.385 29.822 45.766 1.00 24.99 162 LEU A N 1
ATOM 620 C CA . LEU A 1 87 ? 8.485 29.927 44.606 1.00 24.76 162 LEU A CA 1
ATOM 621 C C . LEU A 1 87 ? 8.998 30.932 43.584 1.00 25.69 162 LEU A C 1
ATOM 622 O O . LEU A 1 87 ? 9.737 31.864 43.920 1.00 27.45 162 LEU A O 1
ATOM 627 N N . PRO A 1 88 ? 8.624 30.743 42.309 1.00 28.07 163 PRO A N 1
ATOM 628 C CA . PRO A 1 88 ? 9.038 31.656 41.238 1.00 25.43 163 PRO A CA 1
ATOM 629 C C . PRO A 1 88 ? 8.450 33.058 41.502 1.00 22.56 163 PRO A C 1
ATOM 630 O O . PRO A 1 88 ? 7.396 33.196 42.134 1.00 21.94 163 PRO A O 1
ATOM 634 N N . ALA A 1 89 ? 9.150 34.090 41.059 1.00 23.59 164 ALA A N 1
ATOM 635 C CA . ALA A 1 89 ? 8.673 35.451 41.226 1.00 24.47 164 ALA A CA 1
ATOM 636 C C . ALA A 1 89 ? 7.287 35.503 40.571 1.00 26.55 164 ALA A C 1
ATOM 637 O O . ALA A 1 89 ? 6.987 34.708 39.672 1.00 30.67 164 ALA A O 1
ATOM 639 N N . GLY A 1 90 ? 6.401 36.349 41.077 1.00 21.35 165 GLY A N 1
ATOM 640 C CA . GLY A 1 90 ? 5.081 36.427 40.494 1.00 14.87 165 GLY A CA 1
ATOM 641 C C . GLY A 1 90 ? 4.156 35.326 40.952 1.00 13.66 165 GLY A C 1
ATOM 642 O O . GLY A 1 90 ? 2.949 35.368 40.718 1.00 11.96 165 GLY A O 1
ATOM 643 N N . GLU A 1 91 ? 4.691 34.298 41.585 1.00 13.10 166 GLU A N 1
ATOM 644 C CA . GLU A 1 91 ? 3.793 33.263 42.062 1.00 18.24 166 GLU A CA 1
ATOM 645 C C . GLU A 1 91 ? 3.188 33.642 43.413 1.00 18.60 166 GLU A C 1
ATOM 646 O O . GLU A 1 91 ? 2.317 32.954 43.940 1.00 22.13 166 GLU A O 1
ATOM 652 N N . VAL A 1 92 ? 3.614 34.781 43.941 1.00 17.42 167 VAL A N 1
ATOM 653 C CA . VAL A 1 92 ? 3.088 35.287 45.195 1.00 14.34 167 VAL A CA 1
ATOM 654 C C . VAL A 1 92 ? 2.630 36.727 44.990 1.00 13.69 167 VAL A C 1
ATOM 655 O O . VAL A 1 92 ? 3.399 37.548 44.539 1.00 15.41 167 VAL A O 1
ATOM 659 N N . PHE A 1 93 ? 1.365 37.004 45.302 1.00 12.52 168 PHE A N 1
ATOM 660 C CA . PHE A 1 93 ? 0.779 38.347 45.197 1.00 12.38 168 PHE A CA 1
ATOM 661 C C . PHE A 1 93 ? 1.176 39.064 46.500 1.00 14.52 168 PHE A C 1
ATOM 662 O O . PHE A 1 93 ? 0.766 38.652 47.581 1.00 12.79 168 PHE A O 1
ATOM 670 N N . VAL A 1 94 ? 1.929 40.152 46.395 1.00 14.86 169 VAL A N 1
ATOM 671 C CA . VAL A 1 94 ? 2.457 40.839 47.570 1.00 14.22 169 VAL A CA 1
ATOM 672 C C . VAL A 1 94 ? 1.921 42.216 47.925 1.00 16.01 169 VAL A C 1
ATOM 673 O O . VAL A 1 94 ? 1.750 43.077 47.063 1.00 15.66 169 VAL A O 1
ATOM 677 N N . HIS A 1 95 ? 1.665 42.410 49.216 1.00 14.57 170 HIS A N 1
ATOM 678 C CA . HIS A 1 95 ? 1.229 43.700 49.742 1.00 13.31 170 HIS A CA 1
ATOM 679 C C . HIS A 1 95 ? 2.259 43.985 50.835 1.00 14.44 170 HIS A C 1
ATOM 680 O O . HIS A 1 95 ? 2.644 43.077 51.581 1.00 12.31 170 HIS A O 1
ATOM 687 N N . ARG A 1 96 ? 2.794 45.200 50.853 1.00 12.87 171 ARG A N 1
ATOM 688 C CA . ARG A 1 96 ? 3.767 45.581 51.870 1.00 12.01 171 ARG A CA 1
ATOM 689 C C . ARG A 1 96 ? 3.458 46.948 52.413 1.00 10.53 171 ARG A C 1
ATOM 690 O O . ARG A 1 96 ? 3.151 47.878 51.655 1.00 8.16 171 ARG A O 1
ATOM 698 N N . ASN A 1 97 ? 3.517 47.054 53.734 1.00 10.50 172 ASN A N 1
ATOM 699 C CA . ASN A 1 97 ? 3.263 48.310 54.415 1.00 9.55 172 ASN A CA 1
ATOM 700 C C . ASN A 1 97 ? 4.088 48.312 55.691 1.00 7.97 172 ASN A C 1
ATOM 701 O O . ASN A 1 97 ? 4.861 47.377 55.925 1.00 7.00 172 ASN A O 1
ATOM 706 N N . ILE A 1 98 ? 3.981 49.379 56.475 1.00 11.11 173 ILE A N 1
ATOM 707 C CA . ILE A 1 98 ? 4.729 49.486 57.723 1.00 10.26 173 ILE A CA 1
ATOM 708 C C . ILE A 1 98 ? 4.198 48.489 58.752 1.00 8.25 173 ILE A C 1
ATOM 709 O O . ILE A 1 98 ? 3.023 48.542 59.145 1.00 11.30 173 ILE A O 1
ATOM 714 N N . ALA A 1 99 ? 5.067 47.574 59.169 1.00 9.75 174 ALA A N 1
ATOM 715 C CA . ALA A 1 99 ? 4.749 46.557 60.170 1.00 8.19 174 ALA A CA 1
ATOM 716 C C . ALA A 1 99 ? 3.672 45.559 59.795 1.00 9.80 174 ALA A C 1
ATOM 717 O O . ALA A 1 99 ? 2.926 45.103 60.660 1.00 10.05 174 ALA A O 1
ATOM 719 N N . ASN A 1 100 ? 3.574 45.225 58.504 1.00 13.79 175 ASN A N 1
ATOM 720 C CA . ASN A 1 100 ? 2.608 44.227 58.011 1.00 10.97 175 ASN A CA 1
ATOM 721 C C . ASN A 1 100 ? 1.212 44.282 58.651 1.00 9.37 175 ASN A C 1
ATOM 722 O O . ASN A 1 100 ? 0.649 43.266 59.055 1.00 7.00 175 ASN A O 1
ATOM 727 N N . GLN A 1 101 ? 0.634 45.473 58.658 1.00 7.15 176 GLN A N 1
ATOM 728 C CA . GLN A 1 101 ? -0.662 45.694 59.249 1.00 8.98 176 GLN A CA 1
ATOM 729 C C . GLN A 1 101 ? -1.822 45.294 58.375 1.00 13.72 176 GLN A C 1
ATOM 730 O O . GLN A 1 101 ? -1.784 45.442 57.152 1.00 14.38 176 GLN A O 1
ATOM 736 N N . CYS A 1 102 ? -2.872 44.834 59.038 1.00 7.87 177 CYS A N 1
ATOM 737 C CA . CYS A 1 102 ? -4.091 44.448 58.398 1.00 8.73 177 CYS A CA 1
ATOM 738 C C . CYS A 1 102 ? -5.194 45.169 59.165 1.00 9.06 177 CYS A C 1
ATOM 739 O O . CYS A 1 102 ? -6.042 44.547 59.803 1.00 10.10 177 CYS A O 1
ATOM 742 N N . ILE A 1 103 ? -5.178 46.495 59.069 1.00 10.49 178 ILE A N 1
ATOM 743 C CA . ILE A 1 103 ? -6.140 47.359 59.731 1.00 8.38 178 ILE A CA 1
ATOM 744 C C . ILE A 1 103 ? -7.531 47.152 59.133 1.00 12.68 178 ILE A C 1
ATOM 745 O O . ILE A 1 103 ? -7.697 47.184 57.916 1.00 16.69 178 ILE A O 1
ATOM 750 N N . HIS A 1 104 ? -8.529 46.963 59.989 1.00 10.41 179 HIS A N 1
ATOM 751 C CA . HIS A 1 104 ? -9.900 46.718 59.562 1.00 11.93 179 HIS A CA 1
ATOM 752 C C . HIS A 1 104 ? -10.402 47.604 58.440 1.00 12.55 179 HIS A C 1
ATOM 753 O O . HIS A 1 104 ? -10.943 47.116 57.467 1.00 16.17 179 HIS A O 1
ATOM 760 N N . SER A 1 105 ? -10.230 48.912 58.584 1.00 13.58 180 SER A N 1
ATOM 761 C CA . SER A 1 105 ? -10.733 49.859 57.611 1.00 8.11 180 SER A CA 1
ATOM 762 C C . SER A 1 105 ? -9.711 50.443 56.650 1.00 7.17 180 SER A C 1
ATOM 763 O O . SER A 1 105 ? -10.005 51.402 55.966 1.00 13.45 180 SER A O 1
ATOM 766 N N . ASP A 1 106 ? -8.558 49.796 56.521 1.00 9.70 181 ASP A N 1
ATOM 767 C CA . ASP A 1 106 ? -7.516 50.258 55.594 1.00 12.35 181 ASP A CA 1
ATOM 768 C C . ASP A 1 106 ? -7.892 49.761 54.206 1.00 11.90 181 ASP A C 1
ATOM 769 O O . ASP A 1 106 ? -7.823 48.562 53.937 1.00 12.80 181 ASP A O 1
ATOM 774 N N . ILE A 1 107 ? -8.269 50.677 53.322 1.00 11.34 182 ILE A N 1
ATOM 775 C CA . ILE A 1 107 ? -8.667 50.332 51.965 1.00 11.77 182 ILE A CA 1
ATOM 776 C C . ILE A 1 107 ? -7.496 49.849 51.122 1.00 11.31 182 ILE A C 1
ATOM 777 O O . ILE A 1 107 ? -7.711 49.108 50.183 1.00 14.88 182 ILE A O 1
ATOM 782 N N . SER A 1 108 ? -6.266 50.255 51.425 1.00 11.19 183 SER A N 1
ATOM 783 C CA . SER A 1 108 ? -5.138 49.769 50.630 1.00 9.30 183 SER A CA 1
ATOM 784 C C . SER A 1 108 ? -4.982 48.271 50.882 1.00 12.38 183 SER A C 1
ATOM 785 O O . SER A 1 108 ? -4.659 47.498 49.971 1.00 14.06 183 SER A O 1
ATOM 788 N N . PHE A 1 109 ? -5.230 47.865 52.124 1.00 9.71 184 PHE A N 1
ATOM 789 C CA . PHE A 1 109 ? -5.149 46.467 52.517 1.00 8.98 184 PHE A CA 1
ATOM 790 C C . PHE A 1 109 ? -6.377 45.715 51.985 1.00 8.14 184 PHE A C 1
ATOM 791 O O . PHE A 1 109 ? -6.238 44.674 51.338 1.00 9.62 184 PHE A O 1
ATOM 799 N N . LEU A 1 110 ? -7.567 46.256 52.231 1.00 7.00 185 LEU A N 1
ATOM 800 C CA . LEU A 1 110 ? -8.810 45.653 51.798 1.00 7.03 185 LEU A CA 1
ATOM 801 C C . LEU A 1 110 ? -8.921 45.446 50.263 1.00 11.94 185 LEU A C 1
ATOM 802 O O . LEU A 1 110 ? -9.437 44.418 49.808 1.00 13.60 185 LEU A O 1
ATOM 807 N N . SER A 1 111 ? -8.468 46.413 49.467 1.00 12.05 186 SER A N 1
ATOM 808 C CA . SER A 1 111 ? -8.514 46.284 48.005 1.00 10.51 186 SER A CA 1
ATOM 809 C C . SER A 1 111 ? -7.525 45.210 47.472 1.00 7.72 186 SER A C 1
ATOM 810 O O . SER A 1 111 ? -7.868 44.473 46.542 1.00 9.73 186 SER A O 1
ATOM 813 N N . VAL A 1 112 ? -6.348 45.062 48.087 1.00 7.00 187 VAL A N 1
ATOM 814 C CA . VAL A 1 112 ? -5.411 44.012 47.680 1.00 10.39 187 VAL A CA 1
ATOM 815 C C . VAL A 1 112 ? -6.006 42.629 48.047 1.00 13.46 187 VAL A C 1
ATOM 816 O O . VAL A 1 112 ? -5.956 41.666 47.265 1.00 13.43 187 VAL A O 1
ATOM 820 N N . LEU A 1 113 ? -6.587 42.541 49.242 1.00 16.08 188 LEU A N 1
ATOM 821 C CA . LEU A 1 113 ? -7.248 41.320 49.726 1.00 13.69 188 LEU A CA 1
ATOM 822 C C . LEU A 1 113 ? -8.396 40.884 48.780 1.00 11.50 188 LEU A C 1
ATOM 823 O O . LEU A 1 113 ? -8.457 39.736 48.361 1.00 11.92 188 LEU A O 1
ATOM 828 N N . GLN A 1 114 ? -9.323 41.801 48.503 1.00 9.28 189 GLN A N 1
ATOM 829 C CA . GLN A 1 114 ? -10.442 41.505 47.651 1.00 8.86 189 GLN A CA 1
ATOM 830 C C . GLN A 1 114 ? -9.995 41.123 46.240 1.00 13.77 189 GLN A C 1
ATOM 831 O O . GLN A 1 114 ? -10.544 40.198 45.647 1.00 14.28 189 GLN A O 1
ATOM 837 N N . TYR A 1 115 ? -8.984 41.805 45.717 1.00 13.50 190 TYR A N 1
ATOM 838 C CA . TYR A 1 115 ? -8.476 41.487 44.386 1.00 13.81 190 TYR A CA 1
ATOM 839 C C . TYR A 1 115 ? -7.923 40.055 44.422 1.00 16.71 190 TYR A C 1
ATOM 840 O O . TYR A 1 115 ? -8.301 39.220 43.601 1.00 16.21 190 TYR A O 1
ATOM 849 N N . ALA A 1 116 ? -7.073 39.762 45.403 1.00 15.26 191 ALA A N 1
ATOM 850 C CA . ALA A 1 116 ? -6.484 38.433 45.557 1.00 13.87 191 ALA A CA 1
ATOM 851 C C . ALA A 1 116 ? -7.549 37.341 45.702 1.00 17.27 191 ALA A C 1
ATOM 852 O O . ALA A 1 116 ? -7.469 36.291 45.059 1.00 15.91 191 ALA A O 1
ATOM 854 N N . VAL A 1 117 ? -8.561 37.594 46.525 1.00 19.66 192 VAL A N 1
ATOM 855 C CA . VAL A 1 117 ? -9.621 36.612 46.764 1.00 17.60 192 VAL A CA 1
ATOM 856 C C . VAL A 1 117 ? -10.684 36.484 45.663 1.00 18.80 192 VAL A C 1
ATOM 857 O O . VAL A 1 117 ? -11.009 35.375 45.246 1.00 19.94 192 VAL A O 1
ATOM 861 N N . GLN A 1 118 ? -11.242 37.599 45.214 1.00 20.33 193 GLN A N 1
ATOM 862 C CA . GLN A 1 118 ? -12.270 37.561 44.181 1.00 22.04 193 GLN A CA 1
ATOM 863 C C . GLN A 1 118 ? -11.724 37.552 42.759 1.00 23.05 193 GLN A C 1
ATOM 864 O O . GLN A 1 118 ? -12.233 36.833 41.917 1.00 23.58 193 GLN A O 1
ATOM 870 N N . TYR A 1 119 ? -10.746 38.395 42.456 1.00 22.51 194 TYR A N 1
ATOM 871 C CA . TYR A 1 119 ? -10.214 38.407 41.105 1.00 21.62 194 TYR A CA 1
ATOM 872 C C . TYR A 1 119 ? -9.290 37.205 40.875 1.00 23.05 194 TYR A C 1
ATOM 873 O O . TYR A 1 119 ? -9.540 36.380 40.011 1.00 27.36 194 TYR A O 1
ATOM 882 N N . LEU A 1 120 ? -8.248 37.076 41.689 1.00 25.25 195 LEU A N 1
ATOM 883 C CA . LEU A 1 120 ? -7.279 35.994 41.522 1.00 20.50 195 LEU A CA 1
ATOM 884 C C . LEU A 1 120 ? -7.663 34.624 42.070 1.00 20.05 195 LEU A C 1
ATOM 885 O O . LEU A 1 120 ? -7.052 33.622 41.714 1.00 19.62 195 LEU A O 1
ATOM 890 N N . LYS A 1 121 ? -8.678 34.559 42.920 1.00 21.04 196 LYS A N 1
ATOM 891 C CA . LYS A 1 121 ? -9.065 33.276 43.494 1.00 18.87 196 LYS A CA 1
ATOM 892 C C . LYS A 1 121 ? -7.867 32.638 44.199 1.00 18.46 196 LYS A C 1
ATOM 893 O O . LYS A 1 121 ? -7.572 31.461 44.039 1.00 18.96 196 LYS A O 1
ATOM 899 N N . VAL A 1 122 ? -7.182 33.455 44.989 1.00 17.37 197 VAL A N 1
ATOM 900 C CA . VAL A 1 122 ? -6.020 33.029 45.759 1.00 17.00 197 VAL A CA 1
ATOM 901 C C . VAL A 1 122 ? -6.484 31.966 46.779 1.00 15.76 197 VAL A C 1
ATOM 902 O O . VAL A 1 122 ? -7.561 32.087 47.339 1.00 16.53 197 VAL A O 1
ATOM 906 N N . LYS A 1 123 ? -5.688 30.927 47.011 1.00 16.03 198 LYS A N 1
ATOM 907 C CA . LYS A 1 123 ? -6.091 29.890 47.950 1.00 17.02 198 LYS A CA 1
ATOM 908 C C . LYS A 1 123 ? -5.546 30.039 49.368 1.00 17.11 198 LYS A C 1
ATOM 909 O O . LYS A 1 123 ? -6.105 29.518 50.327 1.00 16.02 198 LYS A O 1
ATOM 915 N N . HIS A 1 124 ? -4.414 30.706 49.501 1.00 17.95 199 HIS A N 1
ATOM 916 C CA . HIS A 1 124 ? -3.798 30.857 50.800 1.00 15.57 199 HIS A CA 1
ATOM 917 C C . HIS A 1 124 ? -3.345 32.281 50.964 1.00 16.58 199 HIS A C 1
ATOM 918 O O . HIS A 1 124 ? -2.829 32.869 50.020 1.00 17.91 199 HIS A O 1
ATOM 925 N N . ILE A 1 125 ? -3.570 32.827 52.156 1.00 18.18 200 ILE A N 1
ATOM 926 C CA . ILE A 1 125 ? -3.177 34.182 52.520 1.00 14.21 200 ILE A CA 1
ATOM 927 C C . ILE A 1 125 ? -2.185 34.028 53.666 1.00 14.47 200 ILE A C 1
ATOM 928 O O . ILE A 1 125 ? -2.434 33.297 54.618 1.00 14.11 200 ILE A O 1
ATOM 933 N N . LEU A 1 126 ? -1.038 34.678 53.554 1.00 15.12 201 LEU A N 1
ATOM 934 C CA . LEU A 1 126 ? -0.026 34.624 54.602 1.00 12.87 201 LEU A CA 1
ATOM 935 C C . LEU A 1 126 ? 0.251 36.040 55.130 1.00 14.64 201 LEU A C 1
ATOM 936 O O . LEU A 1 126 ? 0.385 36.991 54.344 1.00 9.30 201 LEU A O 1
ATOM 941 N N . VAL A 1 127 ? 0.272 36.203 56.449 1.00 11.70 202 VAL A N 1
ATOM 942 C CA . VAL A 1 127 ? 0.637 37.495 57.031 1.00 9.66 202 VAL A CA 1
ATOM 943 C C . VAL A 1 127 ? 2.004 37.188 57.625 1.00 8.97 202 VAL A C 1
ATOM 944 O O . VAL A 1 127 ? 2.142 36.276 58.427 1.00 12.12 202 VAL A O 1
ATOM 948 N N . CYS A 1 128 ? 3.035 37.886 57.167 1.00 11.23 203 CYS A N 1
ATOM 949 C CA . CYS A 1 128 ? 4.382 37.615 57.639 1.00 10.99 203 CYS A CA 1
ATOM 950 C C . CYS A 1 128 ? 5.023 38.811 58.299 1.00 12.49 203 CYS A C 1
ATOM 951 O O . CYS A 1 128 ? 5.033 39.897 57.731 1.00 10.84 203 CYS A O 1
ATOM 954 N N . GLY A 1 129 ? 5.530 38.590 59.512 1.00 9.40 204 GLY A N 1
ATOM 955 C CA . GLY A 1 129 ? 6.202 39.627 60.259 1.00 9.86 204 GLY A CA 1
ATOM 956 C C . GLY A 1 129 ? 7.646 39.197 60.322 1.00 10.75 204 GLY A C 1
ATOM 957 O O . GLY A 1 129 ? 7.960 38.062 59.954 1.00 12.54 204 GLY A O 1
ATOM 958 N N . HIS A 1 130 ? 8.523 40.047 60.841 1.00 12.80 205 HIS A N 1
ATOM 959 C CA . HIS A 1 130 ? 9.929 39.704 60.927 1.00 9.58 205 HIS A CA 1
ATOM 960 C C . HIS A 1 130 ? 10.521 40.299 62.203 1.00 12.42 205 HIS A C 1
ATOM 961 O O . HIS A 1 130 ? 10.175 41.402 62.597 1.00 12.71 205 HIS A O 1
ATOM 968 N N . TYR A 1 131 ? 11.410 39.556 62.853 1.00 14.33 206 TYR A N 1
ATOM 969 C CA . TYR A 1 131 ? 12.041 40.020 64.085 1.00 16.87 206 TYR A CA 1
ATOM 970 C C . TYR A 1 131 ? 12.874 41.254 63.784 1.00 18.84 206 TYR A C 1
ATOM 971 O O . TYR A 1 131 ? 13.383 41.388 62.677 1.00 19.66 206 TYR A O 1
ATOM 980 N N . GLY A 1 132 ? 12.938 42.180 64.742 1.00 18.92 207 GLY A N 1
ATOM 981 C CA . GLY A 1 132 ? 13.686 43.416 64.542 1.00 19.86 207 GLY A CA 1
ATOM 982 C C . GLY A 1 132 ? 12.947 44.478 63.720 1.00 18.18 207 GLY A C 1
ATOM 983 O O . GLY A 1 132 ? 13.497 45.540 63.427 1.00 22.55 207 GLY A O 1
ATOM 984 N N . CYS A 1 133 ? 11.685 44.216 63.393 1.00 14.52 208 CYS A N 1
ATOM 985 C CA . CYS A 1 133 ? 10.868 45.143 62.625 1.00 12.90 208 CYS A CA 1
ATOM 986 C C . CYS A 1 133 ? 10.958 46.589 63.114 1.00 15.29 208 CYS A C 1
ATOM 987 O O . CYS A 1 133 ? 10.537 46.883 64.230 1.00 14.97 208 CYS A O 1
ATOM 990 N N . GLY A 1 134 ? 11.483 47.479 62.258 1.00 13.13 209 GLY A N 1
ATOM 991 C CA . GLY A 1 134 ? 11.597 48.895 62.581 1.00 8.69 209 GLY A CA 1
ATOM 992 C C . GLY A 1 134 ? 10.263 49.542 62.925 1.00 12.90 209 GLY A C 1
ATOM 993 O O . GLY A 1 134 ? 10.205 50.445 63.755 1.00 15.81 209 GLY A O 1
ATOM 994 N N . GLY A 1 135 ? 9.176 49.088 62.304 1.00 13.20 210 GLY A N 1
ATOM 995 C CA . GLY A 1 135 ? 7.872 49.654 62.607 1.00 11.16 210 GLY A CA 1
ATOM 996 C C . GLY A 1 135 ? 7.425 49.317 64.025 1.00 14.52 210 GLY A C 1
ATOM 997 O O . GLY A 1 135 ? 6.969 50.179 64.780 1.00 11.09 210 GLY A O 1
ATOM 998 N N . ALA A 1 136 ? 7.574 48.050 64.396 1.00 17.25 211 ALA A N 1
ATOM 999 C CA . ALA A 1 136 ? 7.192 47.587 65.726 1.00 17.63 211 ALA A CA 1
ATOM 1000 C C . ALA A 1 136 ? 8.075 48.241 66.778 1.00 16.83 211 ALA A C 1
ATOM 1001 O O . ALA A 1 136 ? 7.609 48.632 67.841 1.00 20.96 211 ALA A O 1
ATOM 1003 N N . LYS A 1 137 ? 9.350 48.388 66.447 1.00 17.30 212 LYS A N 1
ATOM 1004 C CA . LYS A 1 137 ? 10.343 48.986 67.331 1.00 17.58 212 LYS A CA 1
ATOM 1005 C C . LYS A 1 137 ? 10.052 50.458 67.605 1.00 17.58 212 LYS A C 1
ATOM 1006 O O . LYS A 1 137 ? 10.105 50.913 68.752 1.00 16.50 212 LYS A O 1
ATOM 1012 N N . ALA A 1 138 ? 9.687 51.185 66.559 1.00 17.53 213 ALA A N 1
ATOM 1013 C CA . ALA A 1 138 ? 9.367 52.600 66.676 1.00 16.32 213 ALA A CA 1
ATOM 1014 C C . ALA A 1 138 ? 8.161 52.791 67.579 1.00 19.06 213 ALA A C 1
ATOM 1015 O O . ALA A 1 138 ? 8.120 53.735 68.359 1.00 22.17 213 ALA A O 1
ATOM 1017 N N . ALA A 1 139 ? 7.202 51.870 67.498 1.00 18.87 214 ALA A N 1
ATOM 1018 C CA . ALA A 1 139 ? 5.987 51.932 68.307 1.00 18.31 214 ALA A CA 1
ATOM 1019 C C . ALA A 1 139 ? 6.269 51.892 69.825 1.00 18.88 214 ALA A C 1
ATOM 1020 O O . ALA A 1 139 ? 5.486 52.397 70.623 1.00 19.84 214 ALA A O 1
ATOM 1022 N N . LEU A 1 140 ? 7.356 51.234 70.217 1.00 19.32 215 LEU A N 1
ATOM 1023 C CA . LEU A 1 140 ? 7.730 51.105 71.627 1.00 17.17 215 LEU A CA 1
ATOM 1024 C C . LEU A 1 140 ? 8.769 52.133 72.061 1.00 19.13 215 LEU A C 1
ATOM 1025 O O . LEU A 1 140 ? 8.685 52.698 73.149 1.00 19.95 215 LEU A O 1
ATOM 1030 N N . GLY A 1 141 ? 9.759 52.383 71.217 1.00 19.60 216 GLY A N 1
ATOM 1031 C CA . GLY A 1 141 ? 10.809 53.284 71.634 1.00 17.26 216 GLY A CA 1
ATOM 1032 C C . GLY A 1 141 ? 10.963 54.673 71.074 1.00 17.62 216 GLY A C 1
ATOM 1033 O O . GLY A 1 141 ? 11.995 55.287 71.303 1.00 20.33 216 GLY A O 1
ATOM 1034 N N . ASP A 1 142 ? 9.971 55.192 70.366 1.00 18.49 217 ASP A N 1
ATOM 1035 C CA . ASP A 1 142 ? 10.102 56.533 69.796 1.00 17.26 217 ASP A CA 1
ATOM 1036 C C . ASP A 1 142 ? 8.763 57.197 69.870 1.00 17.73 217 ASP A C 1
ATOM 1037 O O . ASP A 1 142 ? 7.752 56.523 69.756 1.00 24.36 217 ASP A O 1
ATOM 1042 N N . SER A 1 143 ? 8.745 58.507 70.078 1.00 15.56 218 SER A N 1
ATOM 1043 C CA . SER A 1 143 ? 7.482 59.220 70.142 1.00 17.51 218 SER A CA 1
ATOM 1044 C C . SER A 1 143 ? 7.560 60.516 69.340 1.00 16.98 218 SER A C 1
ATOM 1045 O O . SER A 1 143 ? 8.607 60.821 68.756 1.00 17.66 218 SER A O 1
ATOM 1048 N N . ARG A 1 144 ? 6.445 61.234 69.250 1.00 16.95 219 ARG A N 1
ATOM 1049 C CA . ARG A 1 144 ? 6.404 62.488 68.514 1.00 22.01 219 ARG A CA 1
ATOM 1050 C C . ARG A 1 144 ? 6.845 62.260 67.056 1.00 20.33 219 ARG A C 1
ATOM 1051 O O . ARG A 1 144 ? 7.608 63.052 66.507 1.00 18.62 219 ARG A O 1
ATOM 1059 N N . LEU A 1 145 ? 6.432 61.142 66.462 1.00 17.45 220 LEU A N 1
ATOM 1060 C CA . LEU A 1 145 ? 6.824 60.830 65.089 1.00 15.23 220 LEU A CA 1
ATOM 1061 C C . LEU A 1 145 ? 5.944 61.463 64.002 1.00 14.01 220 LEU A C 1
ATOM 1062 O O . LEU A 1 145 ? 6.246 61.330 62.819 1.00 17.94 220 LEU A O 1
ATOM 1067 N N . GLY A 1 146 ? 4.870 62.145 64.391 1.00 10.71 221 GLY A N 1
ATOM 1068 C CA . GLY A 1 146 ? 3.991 62.769 63.420 1.00 10.23 221 GLY A CA 1
ATOM 1069 C C . GLY A 1 146 ? 3.006 61.830 62.734 1.00 15.60 221 GLY A C 1
ATOM 1070 O O . GLY A 1 146 ? 2.480 60.889 63.350 1.00 15.58 221 GLY A O 1
ATOM 1071 N N . LEU A 1 147 ? 2.775 62.070 61.442 1.00 10.69 222 LEU A N 1
ATOM 1072 C CA . LEU A 1 147 ? 1.855 61.273 60.614 1.00 11.00 222 LEU A CA 1
ATOM 1073 C C . LEU A 1 147 ? 1.895 59.771 60.918 1.00 9.30 222 LEU A C 1
ATOM 1074 O O . LEU A 1 147 ? 0.869 59.163 61.225 1.00 8.48 222 LEU A O 1
ATOM 1079 N N . ILE A 1 148 ? 3.070 59.172 60.778 1.00 9.35 223 ILE A N 1
ATOM 1080 C CA . ILE A 1 148 ? 3.222 57.748 60.997 1.00 10.67 223 ILE A CA 1
ATOM 1081 C C . ILE A 1 148 ? 2.860 57.227 62.397 1.00 14.56 223 ILE A C 1
ATOM 1082 O O . ILE A 1 148 ? 2.549 56.040 62.544 1.00 14.18 223 ILE A O 1
ATOM 1087 N N . ASP A 1 149 ? 2.873 58.087 63.415 1.00 10.81 224 ASP A N 1
ATOM 1088 C CA . ASP A 1 149 ? 2.529 57.621 64.759 1.00 8.89 224 ASP A CA 1
ATOM 1089 C C . ASP A 1 149 ? 1.067 57.184 64.823 1.00 9.94 224 ASP A C 1
ATOM 1090 O O . ASP A 1 149 ? 0.701 56.312 65.616 1.00 10.76 224 ASP A O 1
ATOM 1095 N N . ASN A 1 150 ? 0.238 57.749 63.938 1.00 9.41 225 ASN A N 1
ATOM 1096 C CA . ASN A 1 150 ? -1.187 57.402 63.878 1.00 7.00 225 ASN A CA 1
ATOM 1097 C C . ASN A 1 150 ? -1.344 55.989 63.304 1.00 7.23 225 ASN A C 1
ATOM 1098 O O . ASN A 1 150 ? -2.230 55.232 63.684 1.00 7.78 225 ASN A O 1
ATOM 1103 N N . TRP A 1 151 ? -0.434 55.612 62.414 1.00 11.14 226 TRP A N 1
ATOM 1104 C CA . TRP A 1 151 ? -0.439 54.276 61.836 1.00 11.53 226 TRP A CA 1
ATOM 1105 C C . TRP A 1 151 ? 0.006 53.337 62.966 1.00 11.03 226 TRP A C 1
ATOM 1106 O O . TRP A 1 151 ? -0.632 52.325 63.245 1.00 12.54 226 TRP A O 1
ATOM 1117 N N . LEU A 1 152 ? 1.101 53.707 63.628 1.00 15.10 227 LEU A N 1
ATOM 1118 C CA . LEU A 1 152 ? 1.681 52.928 64.722 1.00 14.35 227 LEU A CA 1
ATOM 1119 C C . LEU A 1 152 ? 0.815 52.748 65.968 1.00 13.99 227 LEU A C 1
ATOM 1120 O O . LEU A 1 152 ? 1.127 51.891 66.793 1.00 13.98 227 LEU A O 1
ATOM 1125 N N . ARG A 1 153 ? -0.258 53.533 66.104 1.00 12.90 228 ARG A N 1
ATOM 1126 C CA . ARG A 1 153 ? -1.169 53.385 67.233 1.00 11.84 228 ARG A CA 1
ATOM 1127 C C . ARG A 1 153 ? -1.794 51.998 67.208 1.00 13.79 228 ARG A C 1
ATOM 1128 O O . ARG A 1 153 ? -2.183 51.499 68.238 1.00 13.88 228 ARG A O 1
ATOM 1136 N N . HIS A 1 154 ? -1.887 51.370 66.032 1.00 10.27 229 HIS A N 1
ATOM 1137 C CA . HIS A 1 154 ? -2.473 50.042 65.932 1.00 8.35 229 HIS A CA 1
ATOM 1138 C C . HIS A 1 154 ? -1.596 48.998 66.577 1.00 8.73 229 HIS A C 1
ATOM 1139 O O . HIS A 1 154 ? -2.090 48.056 67.180 1.00 12.37 229 HIS A O 1
ATOM 1146 N N . ILE A 1 155 ? -0.288 49.180 66.480 1.00 9.71 230 ILE A N 1
ATOM 1147 C CA . ILE A 1 155 ? 0.656 48.263 67.107 1.00 13.48 230 ILE A CA 1
ATOM 1148 C C . ILE A 1 155 ? 0.548 48.435 68.635 1.00 15.46 230 ILE A C 1
ATOM 1149 O O . ILE A 1 155 ? 0.712 47.488 69.397 1.00 16.10 230 ILE A O 1
ATOM 1154 N N . ARG A 1 156 ? 0.257 49.665 69.059 1.00 18.37 231 ARG A N 1
ATOM 1155 C CA . ARG A 1 156 ? 0.082 50.018 70.472 1.00 16.94 231 ARG A CA 1
ATOM 1156 C C . ARG A 1 156 ? -1.143 49.311 71.025 1.00 13.94 231 ARG A C 1
ATOM 1157 O O . ARG A 1 156 ? -1.175 48.920 72.176 1.00 15.17 231 ARG A O 1
ATOM 1165 N N . ASP A 1 157 ? -2.148 49.123 70.183 1.00 14.05 232 ASP A N 1
ATOM 1166 C CA . ASP A 1 157 ? -3.332 48.401 70.609 1.00 12.89 232 ASP A CA 1
ATOM 1167 C C . ASP A 1 157 ? -2.947 46.963 70.855 1.00 14.30 232 ASP A C 1
ATOM 1168 O O . ASP A 1 157 ? -3.459 46.351 71.768 1.00 20.93 232 ASP A O 1
ATOM 1173 N N . VAL A 1 158 ? -2.020 46.432 70.063 1.00 13.33 233 VAL A N 1
ATOM 1174 C CA . VAL A 1 158 ? -1.556 45.062 70.257 1.00 10.56 233 VAL A CA 1
ATOM 1175 C C . VAL A 1 158 ? -0.843 44.942 71.610 1.00 10.33 233 VAL A C 1
ATOM 1176 O O . VAL A 1 158 ? -1.088 43.995 72.350 1.00 8.44 233 VAL A O 1
ATOM 1180 N N . ARG A 1 159 ? 0.003 45.915 71.950 1.00 12.90 234 ARG A N 1
ATOM 1181 C CA . ARG A 1 159 ? 0.713 45.881 73.230 1.00 16.05 234 ARG A CA 1
ATOM 1182 C C . ARG A 1 159 ? -0.303 45.995 74.371 1.00 19.06 234 ARG A C 1
ATOM 1183 O O . ARG A 1 159 ? -0.230 45.260 75.354 1.00 18.93 234 ARG A O 1
ATOM 1191 N N . ARG A 1 160 ? -1.299 46.852 74.174 1.00 20.75 235 ARG A N 1
ATOM 1192 C CA . ARG A 1 160 ? -2.358 47.078 75.153 1.00 22.22 235 ARG A CA 1
ATOM 1193 C C . ARG A 1 160 ? -3.177 45.811 75.415 1.00 21.65 235 ARG A C 1
ATOM 1194 O O . ARG A 1 160 ? -3.316 45.385 76.558 1.00 21.32 235 ARG A O 1
ATOM 1202 N N . MET A 1 161 ? -3.697 45.202 74.354 1.00 19.08 236 MET A N 1
ATOM 1203 C CA . MET A 1 161 ? -4.496 43.980 74.460 1.00 22.02 236 MET A CA 1
ATOM 120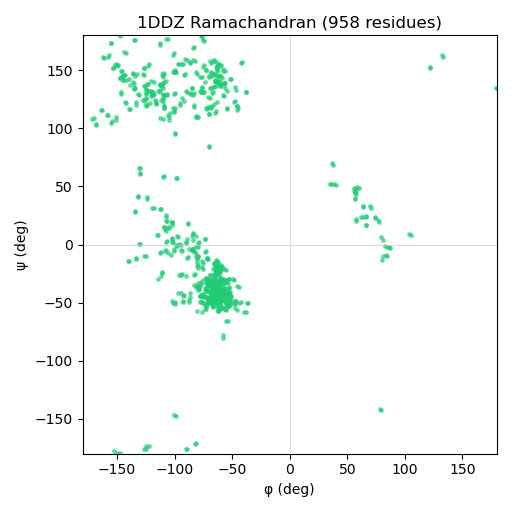4 C C . MET A 1 161 ? -3.718 42.788 75.004 1.00 22.19 236 MET A C 1
ATOM 1205 O O . MET A 1 161 ? -4.314 41.867 75.536 1.00 25.80 236 MET A O 1
ATOM 1210 N N . ASN A 1 162 ? -2.399 42.806 74.852 1.00 18.08 237 ASN A N 1
ATOM 1211 C CA . ASN A 1 162 ? -1.574 41.702 75.283 1.00 17.08 237 ASN A CA 1
ATOM 1212 C C . ASN A 1 162 ? -0.567 42.052 76.358 1.00 15.69 237 ASN A C 1
ATOM 1213 O O . ASN A 1 162 ? 0.491 41.447 76.420 1.00 16.13 237 ASN A O 1
ATOM 1218 N N . ALA A 1 163 ? -0.907 42.998 77.217 1.00 17.09 238 ALA A N 1
ATOM 1219 C CA . ALA A 1 163 ? -0.035 43.413 78.299 1.00 19.53 238 ALA A CA 1
ATOM 1220 C C . ALA A 1 163 ? 0.433 42.213 79.142 1.00 21.32 238 ALA A C 1
ATOM 1221 O O . ALA A 1 163 ? 1.624 42.089 79.454 1.00 23.04 238 ALA A O 1
ATOM 1223 N N . LYS A 1 164 ? -0.492 41.308 79.452 1.00 23.95 239 LYS A N 1
ATOM 1224 C CA . LYS A 1 164 ? -0.202 40.104 80.246 1.00 27.55 239 LYS A CA 1
ATOM 1225 C C . LYS A 1 164 ? 0.937 39.255 79.697 1.00 28.32 239 LYS A C 1
ATOM 1226 O O . LYS A 1 164 ? 1.764 38.730 80.453 1.00 34.09 239 LYS A O 1
ATOM 1232 N N . TYR A 1 165 ? 1.003 39.144 78.381 1.00 24.15 240 TYR A N 1
ATOM 1233 C CA . TYR A 1 165 ? 2.063 38.374 77.754 1.00 21.07 240 TYR A CA 1
ATOM 1234 C C . TYR A 1 165 ? 3.339 39.181 77.685 1.00 20.93 240 TYR A C 1
ATOM 1235 O O . TYR A 1 165 ? 4.417 38.657 77.887 1.00 26.44 240 TYR A O 1
ATOM 1244 N N . LEU A 1 166 ? 3.204 40.482 77.470 1.00 20.45 241 LEU A N 1
ATOM 1245 C CA . LEU A 1 166 ? 4.370 41.338 77.332 1.00 22.38 241 LEU A CA 1
ATOM 1246 C C . LEU A 1 166 ? 5.140 41.664 78.618 1.00 23.95 241 LEU A C 1
ATOM 1247 O O . LEU A 1 166 ? 6.371 41.578 78.646 1.00 24.59 241 LEU A O 1
ATOM 1252 N N . ASP A 1 167 ? 4.418 41.979 79.688 1.00 28.04 242 ASP A N 1
ATOM 1253 C CA . ASP A 1 167 ? 5.039 42.280 80.987 1.00 34.85 242 ASP A CA 1
ATOM 1254 C C . ASP A 1 167 ? 5.796 41.050 81.523 1.00 40.67 242 ASP A C 1
ATOM 1255 O O . ASP A 1 167 ? 6.683 41.156 82.362 1.00 45.33 242 ASP A O 1
ATOM 1260 N N . LYS A 1 168 ? 5.408 39.880 81.041 1.00 45.11 243 LYS A N 1
ATOM 1261 C CA . LYS A 1 168 ? 6.026 38.622 81.424 1.00 49.94 243 LYS A CA 1
ATOM 1262 C C . LYS A 1 168 ? 7.475 38.573 80.907 1.00 48.37 243 LYS A C 1
ATOM 1263 O O . LYS A 1 168 ? 8.364 38.000 81.548 1.00 48.54 243 LYS A O 1
ATOM 1269 N N . CYS A 1 169 ? 7.696 39.198 79.751 1.00 45.16 244 CYS A N 1
ATOM 1270 C CA . CYS A 1 169 ? 8.997 39.231 79.077 1.00 40.68 244 CYS A CA 1
ATOM 1271 C C . CYS A 1 169 ? 10.190 39.726 79.880 1.00 39.37 244 CYS A C 1
ATOM 1272 O O . CYS A 1 169 ? 10.159 40.800 80.482 1.00 36.62 244 CYS A O 1
ATOM 1275 N N . LYS A 1 170 ? 11.275 38.960 79.803 1.00 40.62 245 LYS A N 1
ATOM 1276 C CA . LYS A 1 170 ? 12.491 39.250 80.558 1.00 42.45 245 LYS A CA 1
ATOM 1277 C C . LYS A 1 170 ? 13.331 40.464 80.175 1.00 42.12 245 LYS A C 1
ATOM 1278 O O . LYS A 1 170 ? 14.029 41.028 81.024 1.00 41.10 245 LYS A O 1
ATOM 1284 N N . ASP A 1 171 ? 13.314 40.836 78.899 1.00 38.44 246 ASP A N 1
ATOM 1285 C CA . ASP A 1 171 ? 14.103 41.976 78.451 1.00 34.24 246 ASP A CA 1
ATOM 1286 C C . ASP A 1 171 ? 13.536 42.598 77.193 1.00 32.30 246 ASP A C 1
ATOM 1287 O O . ASP A 1 171 ? 12.626 42.042 76.567 1.00 33.64 246 ASP A O 1
ATOM 1292 N N . GLY A 1 172 ? 14.123 43.728 76.814 1.00 28.83 247 GLY A N 1
ATOM 1293 C CA . GLY A 1 172 ? 13.696 44.471 75.648 1.00 29.22 247 GLY A CA 1
ATOM 1294 C C . GLY A 1 172 ? 13.589 43.655 74.383 1.00 30.26 247 GLY A C 1
ATOM 1295 O O . GLY A 1 172 ? 12.602 43.769 73.668 1.00 32.79 247 GLY A O 1
ATOM 1296 N N . ASP A 1 173 ? 14.583 42.816 74.114 1.00 33.46 248 ASP A N 1
ATOM 1297 C CA . ASP A 1 173 ? 14.588 41.999 72.909 1.00 34.55 248 ASP A CA 1
ATOM 1298 C C . ASP A 1 173 ? 13.508 40.940 72.950 1.00 30.94 248 ASP A C 1
ATOM 1299 O O . ASP A 1 173 ? 12.783 40.751 71.986 1.00 32.85 248 ASP A O 1
ATOM 1304 N N . GLU A 1 174 ? 13.362 40.280 74.084 1.00 27.89 249 GLU A N 1
ATOM 1305 C CA . GLU A 1 174 ? 12.339 39.268 74.204 1.00 25.48 249 GLU A CA 1
ATOM 1306 C C . GLU A 1 174 ? 10.977 39.933 74.061 1.00 22.62 249 GLU A C 1
ATOM 1307 O O . GLU A 1 174 ? 10.079 39.392 73.430 1.00 24.55 249 GLU A O 1
ATOM 1313 N N . GLU A 1 175 ? 10.851 41.151 74.560 1.00 18.22 250 GLU A N 1
ATOM 1314 C CA . GLU A 1 175 ? 9.578 41.842 74.488 1.00 17.04 250 GLU A CA 1
ATOM 1315 C C . GLU A 1 175 ? 9.241 42.318 73.090 1.00 18.35 250 GLU A C 1
ATOM 1316 O O . GLU A 1 175 ? 8.063 42.345 72.709 1.00 19.69 250 GLU A O 1
ATOM 1322 N N . LEU A 1 176 ? 10.259 42.690 72.315 1.00 18.83 251 LEU A N 1
ATOM 1323 C CA . LEU A 1 176 ? 10.029 43.128 70.938 1.00 15.36 251 LEU A CA 1
ATOM 1324 C C . LEU A 1 176 ? 9.632 41.871 70.155 1.00 16.38 251 LEU A C 1
ATOM 1325 O O . LEU A 1 176 ? 8.635 41.876 69.431 1.00 18.84 251 LEU A O 1
ATOM 1330 N N . ASN A 1 177 ? 10.372 40.781 70.357 1.00 15.36 252 ASN A N 1
ATOM 1331 C CA . ASN A 1 177 ? 10.096 39.519 69.686 1.00 16.04 252 ASN A CA 1
ATOM 1332 C C . ASN A 1 177 ? 8.655 39.124 69.907 1.00 13.90 252 ASN A C 1
ATOM 1333 O O . ASN A 1 177 ? 7.932 38.827 68.960 1.00 18.12 252 ASN A O 1
ATOM 1338 N N . ARG A 1 178 ? 8.225 39.121 71.161 1.00 13.39 253 ARG A N 1
ATOM 1339 C CA . ARG A 1 178 ? 6.857 38.747 71.466 1.00 9.11 253 ARG A CA 1
ATOM 1340 C C . ARG A 1 178 ? 5.800 39.715 70.882 1.00 10.71 253 ARG A C 1
ATOM 1341 O O . ARG A 1 178 ? 4.744 39.263 70.445 1.00 11.55 253 ARG A O 1
ATOM 1349 N N . LEU A 1 179 ? 6.065 41.028 70.876 1.00 9.21 254 LEU A N 1
ATOM 1350 C CA . LEU A 1 179 ? 5.119 42.010 70.291 1.00 11.33 254 LEU A CA 1
ATOM 1351 C C . LEU A 1 179 ? 4.971 41.703 68.774 1.00 10.54 254 LEU A C 1
ATOM 1352 O O . LEU A 1 179 ? 3.879 41.707 68.242 1.00 8.60 254 LEU A O 1
ATOM 1357 N N . ILE A 1 180 ? 6.093 41.454 68.104 1.00 10.40 255 ILE A N 1
ATOM 1358 C CA . ILE A 1 180 ? 6.111 41.157 66.686 1.00 10.72 255 ILE A CA 1
ATOM 1359 C C . ILE A 1 180 ? 5.280 39.917 66.405 1.00 10.13 255 ILE A C 1
ATOM 1360 O O . ILE A 1 180 ? 4.429 39.928 65.525 1.00 14.93 255 ILE A O 1
ATOM 1365 N N . GLU A 1 181 ? 5.429 38.890 67.232 1.00 13.58 256 GLU A N 1
ATOM 1366 C CA . GLU A 1 181 ? 4.652 37.654 67.071 1.00 12.30 256 GLU A CA 1
ATOM 1367 C C . GLU A 1 181 ? 3.162 37.882 67.339 1.00 9.19 256 GLU A C 1
ATOM 1368 O O . GLU A 1 181 ? 2.293 37.372 66.632 1.00 13.03 256 GLU A O 1
ATOM 1374 N N . LEU A 1 182 ? 2.861 38.647 68.374 1.00 10.92 257 LEU A N 1
ATOM 1375 C CA . LEU A 1 182 ? 1.480 38.948 68.706 1.00 10.56 257 LEU A CA 1
ATOM 1376 C C . LEU A 1 182 ? 0.894 39.863 67.616 1.00 10.01 257 LEU A C 1
ATOM 1377 O O . LEU A 1 182 ? -0.300 39.775 67.297 1.00 10.08 257 LEU A O 1
ATOM 1382 N N . ASN A 1 183 ? 1.719 40.751 67.059 1.00 7.28 258 ASN A N 1
ATOM 1383 C CA . ASN A 1 183 ? 1.253 41.636 65.990 1.00 8.91 258 ASN A CA 1
ATOM 1384 C C . ASN A 1 183 ? 0.783 40.764 64.800 1.00 7.00 258 ASN A C 1
ATOM 1385 O O . ASN A 1 183 ? -0.342 40.895 64.331 1.00 12.10 258 ASN A O 1
ATOM 1390 N N . VAL A 1 184 ? 1.609 39.821 64.369 1.00 7.00 259 VAL A N 1
ATOM 1391 C CA . VAL A 1 184 ? 1.233 38.937 63.266 1.00 8.43 259 VAL A CA 1
ATOM 1392 C C . VAL A 1 184 ? -0.086 38.235 63.588 1.00 10.21 259 VAL A C 1
ATOM 1393 O O . VAL A 1 184 ? -1.007 38.252 62.768 1.00 9.16 259 VAL A O 1
ATOM 1397 N N . LEU A 1 185 ? -0.209 37.682 64.799 1.00 11.85 260 LEU A N 1
ATOM 1398 C CA . LEU A 1 185 ? -1.437 36.969 65.198 1.00 11.11 260 LEU A CA 1
ATOM 1399 C C . LEU A 1 185 ? -2.663 37.859 65.153 1.00 11.12 260 LEU A C 1
ATOM 1400 O O . LEU A 1 185 ? -3.750 37.432 64.766 1.00 11.31 260 LEU A O 1
ATOM 1405 N N . GLU A 1 186 ? -2.496 39.093 65.589 1.00 7.50 261 GLU A N 1
ATOM 1406 C CA . GLU A 1 186 ? -3.599 40.049 65.558 1.00 11.84 261 GLU A CA 1
ATOM 1407 C C . GLU A 1 186 ? -3.991 40.384 64.091 1.00 11.03 261 GLU A C 1
ATOM 1408 O O . GLU A 1 186 ? -5.162 40.466 63.747 1.00 13.81 261 GLU A O 1
ATOM 1414 N N . GLN A 1 187 ? -3.008 40.537 63.213 1.00 11.24 262 GLN A N 1
ATOM 1415 C CA . GLN A 1 187 ? -3.304 40.820 61.811 1.00 11.13 262 GLN A CA 1
ATOM 1416 C C . GLN A 1 187 ? -4.025 39.609 61.173 1.00 7.98 262 GLN A C 1
ATOM 1417 O O . GLN A 1 187 ? -4.989 39.780 60.439 1.00 13.52 262 GLN A O 1
ATOM 1423 N N . VAL A 1 188 ? -3.606 38.392 61.501 1.00 8.27 263 VAL A N 1
ATOM 1424 C CA . VAL A 1 188 ? -4.270 37.194 60.989 1.00 7.00 263 VAL A CA 1
ATOM 1425 C C . VAL A 1 188 ? -5.728 37.247 61.413 1.00 10.83 263 VAL A C 1
ATOM 1426 O O . VAL A 1 188 ? -6.636 36.978 60.623 1.00 9.75 263 VAL A O 1
ATOM 1430 N N . HIS A 1 189 ? -5.968 37.627 62.663 1.00 11.27 264 HIS A N 1
ATOM 1431 C CA . HIS A 1 189 ? -7.339 37.754 63.141 1.00 11.90 264 HIS A CA 1
ATOM 1432 C C . HIS A 1 189 ? -8.120 38.737 62.251 1.00 8.31 264 HIS A C 1
ATOM 1433 O O . HIS A 1 189 ? -9.279 38.493 61.874 1.00 9.11 264 HIS A O 1
ATOM 1440 N N . ASN A 1 190 ? -7.503 39.881 61.986 1.00 8.84 265 ASN A N 1
ATOM 1441 C CA . ASN A 1 190 ? -8.117 40.924 61.172 1.00 7.56 265 ASN A CA 1
ATOM 1442 C C . ASN A 1 190 ? -8.405 40.442 59.747 1.00 10.55 265 ASN A C 1
ATOM 1443 O O . ASN A 1 190 ? -9.466 40.728 59.197 1.00 7.94 265 ASN A O 1
ATOM 1448 N N . VAL A 1 191 ? -7.485 39.685 59.159 1.00 7.71 266 VAL A N 1
ATOM 1449 C CA . VAL A 1 191 ? -7.723 39.175 57.812 1.00 9.39 266 VAL A CA 1
ATOM 1450 C C . VAL A 1 191 ? -8.966 38.276 57.800 1.00 12.24 266 VAL A C 1
ATOM 1451 O O . VAL A 1 191 ? -9.845 38.447 56.962 1.00 12.22 266 VAL A O 1
ATOM 1455 N N . CYS A 1 192 ? -9.064 37.361 58.771 1.00 15.09 267 CYS A N 1
ATOM 1456 C CA . CYS A 1 192 ? -10.204 36.431 58.867 1.00 9.69 267 CYS A CA 1
ATOM 1457 C C . CYS A 1 192 ? -11.512 37.124 59.117 1.00 9.87 267 CYS A C 1
ATOM 1458 O O . CYS A 1 192 ? -12.562 36.621 58.712 1.00 7.00 267 CYS A O 1
ATOM 1461 N N . ALA A 1 193 ? -11.441 38.246 59.830 1.00 10.55 268 ALA A N 1
ATOM 1462 C CA . ALA A 1 193 ? -12.605 39.034 60.188 1.00 8.06 268 ALA A CA 1
ATOM 1463 C C . ALA A 1 193 ? -13.128 39.963 59.088 1.00 10.46 268 ALA A C 1
ATOM 1464 O O . ALA A 1 193 ? -14.245 40.466 59.219 1.00 9.35 268 ALA A O 1
ATOM 1466 N N . THR A 1 194 ? -12.358 40.179 58.015 1.00 8.58 269 THR A N 1
ATOM 1467 C CA . THR A 1 194 ? -12.809 41.052 56.922 1.00 9.56 269 THR A CA 1
ATOM 1468 C C . THR A 1 194 ? -14.074 40.502 56.287 1.00 10.76 269 THR A C 1
ATOM 1469 O O . THR A 1 194 ? -14.293 39.277 56.275 1.00 12.67 269 THR A O 1
ATOM 1473 N N . SER A 1 195 ? -14.875 41.388 55.700 1.00 12.07 270 SER A N 1
ATOM 1474 C CA . SER A 1 195 ? -16.103 40.969 55.020 1.00 10.50 270 SER A CA 1
ATOM 1475 C C . SER A 1 195 ? -15.723 40.010 53.871 1.00 11.78 270 SER A C 1
ATOM 1476 O O . SER A 1 195 ? -16.376 39.015 53.613 1.00 10.95 270 SER A O 1
ATOM 1479 N N . ILE A 1 196 ? -14.573 40.277 53.263 1.00 13.01 271 ILE A N 1
ATOM 1480 C CA . ILE A 1 196 ? -14.044 39.498 52.147 1.00 12.84 271 ILE A CA 1
ATOM 1481 C C . ILE A 1 196 ? -13.819 38.023 52.520 1.00 13.14 271 ILE A C 1
ATOM 1482 O O . ILE A 1 196 ? -14.351 37.127 51.870 1.00 10.66 271 ILE A O 1
ATOM 1487 N N . VAL A 1 197 ? -13.051 37.773 53.581 1.00 13.49 272 VAL A N 1
ATOM 1488 C CA . VAL A 1 197 ? -12.802 36.405 54.007 1.00 11.72 272 VAL A CA 1
ATOM 1489 C C . VAL A 1 197 ? -14.056 35.769 54.644 1.00 15.12 272 VAL A C 1
ATOM 1490 O O . VAL A 1 197 ? -14.288 34.563 54.477 1.00 14.99 272 VAL A O 1
ATOM 1494 N N . GLN A 1 198 ? -14.882 36.563 55.329 1.00 10.62 273 GLN A N 1
ATOM 1495 C CA . GLN A 1 198 ? -16.119 36.014 55.894 1.00 14.41 273 GLN A CA 1
ATOM 1496 C C . GLN A 1 198 ? -17.087 35.601 54.764 1.00 14.63 273 GLN A C 1
ATOM 1497 O O . GLN A 1 198 ? -17.643 34.509 54.785 1.00 15.73 273 GLN A O 1
ATOM 1503 N N . ASP A 1 199 ? -17.209 36.427 53.734 1.00 13.43 274 ASP A N 1
ATOM 1504 C CA . ASP A 1 199 ? -18.077 36.097 52.609 1.00 14.47 274 ASP A CA 1
ATOM 1505 C C . ASP A 1 199 ? -17.580 34.845 51.890 1.00 9.38 274 ASP A C 1
ATOM 1506 O O . ASP A 1 199 ? -18.327 33.922 51.650 1.00 13.39 274 ASP A O 1
ATOM 1511 N N . ALA A 1 200 ? -16.294 34.807 51.587 1.00 10.77 275 ALA A N 1
ATOM 1512 C CA . ALA A 1 200 ? -15.698 33.670 50.909 1.00 11.86 275 ALA A CA 1
ATOM 1513 C C . ALA A 1 200 ? -15.971 32.398 51.671 1.00 16.82 275 ALA A C 1
ATOM 1514 O O . ALA A 1 200 ? -16.406 31.401 51.088 1.00 22.30 275 ALA A O 1
ATOM 1516 N N . TRP A 1 201 ? -15.728 32.426 52.978 1.00 18.14 276 TRP A N 1
ATOM 1517 C CA . TRP A 1 201 ? -15.941 31.255 53.816 1.00 14.95 276 TRP A CA 1
ATOM 1518 C C . TRP A 1 201 ? -17.402 30.860 53.876 1.00 14.82 276 TRP A C 1
ATOM 1519 O O . TRP A 1 201 ? -17.721 29.672 53.861 1.00 14.41 276 TRP A O 1
ATOM 1530 N N . ASP A 1 202 ? -18.294 31.848 53.910 1.00 17.90 277 ASP A N 1
ATOM 1531 C CA . ASP A 1 202 ? -19.725 31.560 53.913 1.00 22.07 277 ASP A CA 1
ATOM 1532 C C . ASP A 1 202 ? -20.101 30.858 52.582 1.00 26.63 277 ASP A C 1
ATOM 1533 O O . ASP A 1 202 ? -20.960 29.969 52.558 1.00 29.11 277 ASP A O 1
ATOM 1538 N N . ALA A 1 203 ? -19.443 31.239 51.488 1.00 27.27 278 ALA A N 1
ATOM 1539 C CA . ALA A 1 203 ? -19.698 30.645 50.178 1.00 27.83 278 ALA A CA 1
ATOM 1540 C C . ALA A 1 203 ? -18.916 29.348 49.994 1.00 30.50 278 ALA A C 1
ATOM 1541 O O . ALA A 1 203 ? -18.857 28.799 48.896 1.00 33.13 278 ALA A O 1
ATOM 1543 N N . GLY A 1 204 ? -18.304 28.866 51.071 1.00 29.78 279 GLY A N 1
ATOM 1544 C CA . GLY A 1 204 ? -17.548 27.634 51.004 1.00 28.07 279 GLY A CA 1
ATOM 1545 C C . GLY A 1 204 ? -16.307 27.669 50.139 1.00 29.34 279 GLY A C 1
ATOM 1546 O O . GLY A 1 204 ? -15.855 26.620 49.673 1.00 32.19 279 GLY A O 1
ATOM 1547 N N . GLN A 1 205 ? -15.752 28.855 49.914 1.00 29.98 280 GLN A N 1
ATOM 1548 C CA . GLN A 1 205 ? -14.537 28.985 49.105 1.00 28.86 280 GLN A CA 1
ATOM 1549 C C . GLN A 1 205 ? -13.321 28.546 49.923 1.00 26.90 280 GLN A C 1
ATOM 1550 O O . GLN A 1 205 ? -13.161 28.943 51.078 1.00 28.09 280 GLN A O 1
ATOM 1556 N N . GLU A 1 206 ? -12.460 27.750 49.302 1.00 25.03 281 GLU A N 1
ATOM 1557 C CA . GLU A 1 206 ? -11.259 27.239 49.943 1.00 26.76 281 GLU A CA 1
ATOM 1558 C C . GLU A 1 206 ? -10.302 28.409 50.132 1.00 25.89 281 GLU A C 1
ATOM 1559 O O . GLU A 1 206 ? -9.786 28.951 49.149 1.00 23.00 281 GLU A O 1
ATOM 1565 N N . LEU A 1 207 ? -10.061 28.795 51.382 1.00 21.18 282 LEU A N 1
ATOM 1566 C CA . LEU A 1 207 ? -9.191 29.933 51.669 1.00 19.34 282 LEU A CA 1
ATOM 1567 C C . LEU A 1 207 ? -8.633 29.878 53.087 1.00 17.61 282 LEU A C 1
ATOM 1568 O O . LEU A 1 207 ? -9.367 30.063 54.080 1.00 17.08 282 LEU A O 1
ATOM 1573 N N . THR A 1 208 ? -7.331 29.649 53.189 1.00 15.17 283 THR A N 1
ATOM 1574 C CA . THR A 1 208 ? -6.683 29.613 54.496 1.00 16.74 283 THR A CA 1
ATOM 1575 C C . THR A 1 208 ? -5.977 30.923 54.831 1.00 15.96 283 THR A C 1
ATOM 1576 O O . THR A 1 208 ? -5.513 31.627 53.941 1.00 14.68 283 THR A O 1
ATOM 1580 N N . VAL A 1 209 ? -5.932 31.273 56.107 1.00 12.47 284 VAL A N 1
ATOM 1581 C CA . VAL A 1 209 ? -5.208 32.454 56.510 1.00 11.24 284 VAL A CA 1
ATOM 1582 C C . VAL A 1 209 ? -4.253 31.943 57.553 1.00 9.46 284 VAL A C 1
ATOM 1583 O O . VAL A 1 209 ? -4.673 31.309 58.506 1.00 13.33 284 VAL A O 1
ATOM 1587 N N . GLN A 1 210 ? -2.969 32.199 57.375 1.00 10.17 285 GLN A N 1
ATOM 1588 C CA . GLN A 1 210 ? -1.976 31.735 58.316 1.00 8.06 285 GLN A CA 1
ATOM 1589 C C . GLN A 1 210 ? -0.949 32.802 58.637 1.00 12.07 285 GLN A C 1
ATOM 1590 O O . GLN A 1 210 ? -0.643 33.654 57.799 1.00 12.79 285 GLN A O 1
ATOM 1596 N N . GLY A 1 211 ? -0.451 32.774 59.872 1.00 11.51 286 GLY A N 1
ATOM 1597 C CA . GLY A 1 211 ? 0.567 33.713 60.315 1.00 8.41 286 GLY A CA 1
ATOM 1598 C C . GLY A 1 211 ? 1.947 33.082 60.312 1.00 7.00 286 GLY A C 1
ATOM 1599 O O . GLY A 1 211 ? 2.110 31.896 60.615 1.00 10.70 286 GLY A O 1
ATOM 1600 N N . VAL A 1 212 ? 2.966 33.892 60.064 1.00 7.00 287 VAL A N 1
ATOM 1601 C CA . VAL A 1 212 ? 4.317 33.377 59.991 1.00 7.82 287 VAL A CA 1
ATOM 1602 C C . VAL A 1 212 ? 5.296 34.516 60.366 1.00 7.00 287 VAL A C 1
ATOM 1603 O O . VAL A 1 212 ? 4.928 35.675 60.281 1.00 8.76 287 VAL A O 1
ATOM 1607 N N . VAL A 1 213 ? 6.470 34.199 60.920 1.00 8.79 288 VAL A N 1
ATOM 1608 C CA . VAL A 1 213 ? 7.492 35.217 61.269 1.00 9.79 288 VAL A CA 1
ATOM 1609 C C . VAL A 1 213 ? 8.803 34.567 60.937 1.00 12.32 288 VAL A C 1
ATOM 1610 O O . VAL A 1 213 ? 8.867 33.352 60.846 1.00 16.64 288 VAL A O 1
ATOM 1614 N N . TYR A 1 214 ? 9.864 35.362 60.867 1.00 7.00 289 TYR A N 1
ATOM 1615 C CA . TYR A 1 214 ? 11.170 34.814 60.640 1.00 8.24 289 TYR A CA 1
ATOM 1616 C C . TYR A 1 214 ? 12.160 35.856 61.065 1.00 10.07 289 TYR A C 1
ATOM 1617 O O . TYR A 1 214 ? 11.813 37.027 61.212 1.00 10.06 289 TYR A O 1
ATOM 1626 N N . GLY A 1 215 ? 13.384 35.427 61.309 1.00 10.73 290 GLY A N 1
ATOM 1627 C CA . GLY A 1 215 ? 14.440 36.356 61.640 1.00 11.16 290 GLY A CA 1
ATOM 1628 C C . GLY A 1 215 ? 15.337 36.251 60.430 1.00 12.63 290 GLY A C 1
ATOM 1629 O O . GLY A 1 215 ? 15.588 35.145 59.937 1.00 14.25 290 GLY A O 1
ATOM 1630 N N . VAL A 1 216 ? 15.827 37.379 59.935 1.00 16.83 291 VAL A N 1
ATOM 1631 C CA . VAL A 1 216 ? 16.678 37.386 58.744 1.00 21.52 291 VAL A CA 1
ATOM 1632 C C . VAL A 1 216 ? 17.987 36.607 58.943 1.00 23.46 291 VAL A C 1
ATOM 1633 O O . VAL A 1 216 ? 18.616 36.195 57.974 1.00 25.35 291 VAL A O 1
ATOM 1637 N N . GLY A 1 217 ? 18.364 36.370 60.199 1.00 23.42 292 GLY A N 1
ATOM 1638 C CA . GLY A 1 217 ? 19.585 35.630 60.491 1.00 20.63 292 GLY A CA 1
ATOM 1639 C C . GLY A 1 217 ? 19.565 34.173 60.059 1.00 19.33 292 GLY A C 1
ATOM 1640 O O . GLY A 1 217 ? 20.605 33.541 60.028 1.00 21.87 292 GLY A O 1
ATOM 1641 N N . ASP A 1 218 ? 18.382 33.624 59.778 1.00 19.40 293 ASP A N 1
ATOM 1642 C CA . ASP A 1 218 ? 18.270 32.235 59.326 1.00 22.09 293 ASP A CA 1
ATOM 1643 C C . ASP A 1 218 ? 17.212 32.033 58.227 1.00 24.09 293 ASP A C 1
ATOM 1644 O O . ASP A 1 218 ? 17.167 30.982 57.571 1.00 22.55 293 ASP A O 1
ATOM 1649 N N . GLY A 1 219 ? 16.353 33.036 58.050 1.00 21.18 294 GLY A N 1
ATOM 1650 C CA . GLY A 1 219 ? 15.317 32.966 57.038 1.00 19.95 294 GLY A CA 1
ATOM 1651 C C . GLY A 1 219 ? 14.338 31.834 57.258 1.00 18.67 294 GLY A C 1
ATOM 1652 O O . GLY A 1 219 ? 13.631 31.441 56.335 1.00 21.02 294 GLY A O 1
ATOM 1653 N N . LYS A 1 220 ? 14.205 31.378 58.498 1.00 18.73 295 LYS A N 1
ATOM 1654 C CA . LYS A 1 220 ? 13.320 30.264 58.787 1.00 16.31 295 LYS A CA 1
ATOM 1655 C C . LYS A 1 220 ? 11.962 30.718 59.244 1.00 16.38 295 LYS A C 1
ATOM 1656 O O . LYS A 1 220 ? 11.832 31.418 60.244 1.00 17.99 295 LYS A O 1
ATOM 1662 N N . LEU A 1 221 ? 10.935 30.305 58.521 1.00 15.89 296 LEU A N 1
ATOM 1663 C CA . LEU A 1 221 ? 9.582 30.699 58.875 1.00 17.01 296 LEU A CA 1
ATOM 1664 C C . LEU A 1 221 ? 9.074 29.904 60.070 1.00 19.09 296 LEU A C 1
ATOM 1665 O O . LEU A 1 221 ? 9.205 28.675 60.096 1.00 20.87 296 LEU A O 1
ATOM 1670 N N . ARG A 1 222 ? 8.511 30.611 61.055 1.00 17.48 297 ARG A N 1
ATOM 1671 C CA . ARG A 1 222 ? 7.957 29.997 62.261 1.00 13.24 297 ARG A CA 1
ATOM 1672 C C . ARG A 1 222 ? 6.457 30.147 62.166 1.00 15.35 297 ARG A C 1
ATOM 1673 O O . ARG A 1 222 ? 5.956 31.169 61.677 1.00 15.84 297 ARG A O 1
ATOM 1681 N N . ASP A 1 223 ? 5.734 29.173 62.693 1.00 14.51 298 ASP A N 1
ATOM 1682 C CA . ASP A 1 223 ? 4.282 29.171 62.605 1.00 14.81 298 ASP A CA 1
ATOM 1683 C C . ASP A 1 223 ? 3.573 29.968 63.690 1.00 16.17 298 ASP A C 1
ATOM 1684 O O . ASP A 1 223 ? 3.968 29.922 64.839 1.00 18.90 298 ASP A O 1
ATOM 1689 N N . LEU A 1 224 ? 2.580 30.764 63.297 1.00 16.32 299 LEU A N 1
ATOM 1690 C CA . LEU A 1 224 ? 1.789 31.528 64.266 1.00 14.86 299 LEU A CA 1
ATOM 1691 C C . LEU A 1 224 ? 0.376 30.986 64.303 1.00 14.99 299 LEU A C 1
ATOM 1692 O O . LEU A 1 224 ? -0.453 31.477 65.069 1.00 17.45 299 LEU A O 1
ATOM 1697 N N . GLY A 1 225 ? 0.077 30.055 63.397 1.00 15.00 300 GLY A N 1
ATOM 1698 C CA . GLY A 1 225 ? -1.251 29.473 63.353 1.00 11.07 300 GLY A CA 1
ATOM 1699 C C . GLY A 1 225 ? -1.912 29.663 62.007 1.00 14.51 300 GLY A C 1
ATOM 1700 O O . GLY A 1 225 ? -1.590 30.605 61.288 1.00 14.04 300 GLY A O 1
ATOM 1701 N N . VAL A 1 226 ? -2.803 28.735 61.662 1.00 14.93 301 VAL A N 1
ATOM 1702 C CA . VAL A 1 226 ? -3.549 28.741 60.417 1.00 16.74 301 VAL A CA 1
ATOM 1703 C C . VAL A 1 226 ? -5.019 28.650 60.758 1.00 18.60 301 VAL A C 1
ATOM 1704 O O . VAL A 1 226 ? -5.404 27.908 61.651 1.00 23.19 301 VAL A O 1
ATOM 1708 N N . VAL A 1 227 ? -5.850 29.440 60.105 1.00 18.82 302 VAL A N 1
ATOM 1709 C CA . VAL A 1 227 ? -7.269 29.305 60.328 1.00 16.27 302 VAL A CA 1
ATOM 1710 C C . VAL A 1 227 ? -7.818 28.951 58.949 1.00 21.14 302 VAL A C 1
ATOM 1711 O O . VAL A 1 227 ? -7.400 29.512 57.925 1.00 18.88 302 VAL A O 1
ATOM 1715 N N . VAL A 1 228 ? -8.634 27.900 58.920 1.00 22.21 303 VAL A N 1
ATOM 1716 C CA . VAL A 1 228 ? -9.197 27.378 57.681 1.00 17.83 303 VAL A CA 1
ATOM 1717 C C . VAL A 1 228 ? -10.551 27.957 57.339 1.00 17.95 303 VAL A C 1
ATOM 1718 O O . VAL A 1 228 ? -10.796 28.320 56.197 1.00 19.26 303 VAL A O 1
ATOM 1722 N N . ASN A 1 229 ? -11.420 28.054 58.338 1.00 15.83 304 ASN A N 1
ATOM 1723 C CA . ASN A 1 229 ? -12.745 28.600 58.142 1.00 13.80 304 ASN A CA 1
ATOM 1724 C C . ASN A 1 229 ? -13.383 28.791 59.523 1.00 16.95 304 ASN A C 1
ATOM 1725 O O . ASN A 1 229 ? -13.675 27.819 60.185 1.00 19.49 304 ASN A O 1
ATOM 1730 N N . SER A 1 230 ? -13.536 30.031 59.978 1.00 15.62 305 SER A N 1
ATOM 1731 C CA . SER A 1 230 ? -14.160 30.298 61.272 1.00 15.11 305 SER A CA 1
ATOM 1732 C C . SER A 1 230 ? -15.065 31.497 61.141 1.00 14.17 305 SER A C 1
ATOM 1733 O O . SER A 1 230 ? -14.570 32.589 60.872 1.00 16.12 305 SER A O 1
ATOM 1736 N N . SER A 1 231 ? -16.368 31.305 61.347 1.00 12.49 306 SER A N 1
ATOM 1737 C CA . SER A 1 231 ? -17.321 32.405 61.279 1.00 12.60 306 SER A CA 1
ATOM 1738 C C . SER A 1 231 ? -17.012 33.376 62.392 1.00 16.61 306 SER A C 1
ATOM 1739 O O . SER A 1 231 ? -16.663 32.981 63.515 1.00 18.18 306 SER A O 1
ATOM 1742 N N . ASP A 1 232 ? -17.113 34.655 62.077 1.00 16.98 307 ASP A N 1
ATOM 1743 C CA . ASP A 1 232 ? -16.855 35.689 63.049 1.00 15.03 307 ASP A CA 1
ATOM 1744 C C . ASP A 1 232 ? -18.194 36.267 63.473 1.00 16.19 307 ASP A C 1
ATOM 1745 O O . ASP A 1 232 ? -18.242 37.236 64.198 1.00 15.95 307 ASP A O 1
ATOM 1750 N N . ASP A 1 233 ? -19.268 35.568 63.138 1.00 14.51 308 ASP A N 1
ATOM 1751 C CA . ASP A 1 233 ? -20.613 36.004 63.470 1.00 15.55 308 ASP A CA 1
ATOM 1752 C C . ASP A 1 233 ? -20.998 35.988 64.950 1.00 17.33 308 ASP A C 1
ATOM 1753 O O . ASP A 1 233 ? -20.725 35.024 65.664 1.00 15.10 308 ASP A O 1
ATOM 1758 N N . ILE A 1 234 ? -21.638 37.060 65.410 1.00 15.87 309 ILE A N 1
ATOM 1759 C CA . ILE A 1 234 ? -22.124 37.129 66.781 1.00 16.07 309 ILE A CA 1
ATOM 1760 C C . ILE A 1 234 ? -23.572 37.577 66.784 1.00 15.56 309 ILE A C 1
ATOM 1761 O O . ILE A 1 234 ? -24.164 37.693 67.843 1.00 19.04 309 ILE A O 1
ATOM 1766 N N . SER A 1 235 ? -24.160 37.823 65.616 1.00 16.28 310 SER A N 1
ATOM 1767 C CA . SER A 1 235 ? -25.559 38.254 65.562 1.00 19.15 310 SER A CA 1
ATOM 1768 C C . SER A 1 235 ? -26.508 37.184 66.111 1.00 18.29 310 SER A C 1
ATOM 1769 O O . SER A 1 235 ? -27.621 37.481 66.538 1.00 18.83 310 SER A O 1
ATOM 1772 N N . LYS A 1 236 ? -26.051 35.937 66.087 1.00 19.62 311 LYS A N 1
ATOM 1773 C CA . LYS A 1 236 ? -26.817 34.809 66.609 1.00 21.99 311 LYS A CA 1
ATOM 1774 C C . LYS A 1 236 ? -27.039 34.932 68.119 1.00 24.19 311 LYS A C 1
ATOM 1775 O O . LYS A 1 236 ? -27.930 34.291 68.674 1.00 28.74 311 LYS A O 1
ATOM 1781 N N . PHE A 1 237 ? -26.190 35.709 68.787 1.00 23.75 312 PHE A N 1
ATOM 1782 C CA . PHE A 1 237 ? -26.320 35.927 70.221 1.00 21.45 312 PHE A CA 1
ATOM 1783 C C . PHE A 1 237 ? -27.231 37.107 70.503 1.00 22.40 312 PHE A C 1
ATOM 1784 O O . PHE A 1 237 ? -27.617 37.306 71.649 1.00 23.63 312 PHE A O 1
ATOM 1792 N N . TYR A 1 238 ? -27.578 37.887 69.478 1.00 22.88 313 TYR A N 1
ATOM 1793 C CA . TYR A 1 238 ? -28.400 39.080 69.686 1.00 22.85 313 TYR A CA 1
ATOM 1794 C C . TYR A 1 238 ? -29.645 39.214 68.867 1.00 25.24 313 TYR A C 1
ATOM 1795 O O . TYR A 1 238 ? -30.418 40.133 69.087 1.00 24.96 313 TYR A O 1
ATOM 1804 N N . ARG A 1 239 ? -29.824 38.356 67.883 1.00 29.29 314 ARG A N 1
ATOM 1805 C CA . ARG A 1 239 ? -30.997 38.479 67.053 1.00 35.72 314 ARG A CA 1
ATOM 1806 C C . ARG A 1 239 ? -31.788 37.189 67.079 1.00 40.25 314 ARG A C 1
ATOM 1807 O O . ARG A 1 239 ? -31.220 36.094 66.993 1.00 40.27 314 ARG A O 1
ATOM 1815 N N . THR A 1 240 ? -33.092 37.312 67.287 1.00 45.54 315 THR A N 1
ATOM 1816 C CA . THR A 1 240 ? -33.959 36.150 67.267 1.00 50.95 315 THR A CA 1
ATOM 1817 C C . THR A 1 240 ? -34.039 35.759 65.783 1.00 53.43 315 THR A C 1
ATOM 1818 O O . THR A 1 240 ? -33.933 36.622 64.909 1.00 55.94 315 THR A O 1
ATOM 1822 N N . LYS A 1 241 ? -34.229 34.477 65.489 1.00 57.11 316 LYS A N 1
ATOM 1823 C CA . LYS A 1 241 ? -34.303 33.998 64.101 1.00 62.00 316 LYS A CA 1
ATOM 1824 C C . LYS A 1 241 ? -35.250 34.789 63.187 1.00 61.11 316 LYS A C 1
ATOM 1825 O O . LYS A 1 241 ? -35.035 34.884 61.980 1.00 59.93 316 LYS A O 1
ATOM 1831 N N . SER A 1 242 ? -36.298 35.346 63.779 1.00 62.77 317 SER A N 1
ATOM 1832 C CA . SER A 1 242 ? -37.277 36.149 63.056 1.00 63.46 317 SER A CA 1
ATOM 1833 C C . SER A 1 242 ? -36.706 37.537 62.727 1.00 63.28 317 SER A C 1
ATOM 1834 O O . SER A 1 242 ? -36.799 38.016 61.588 1.00 65.25 317 SER A O 1
ATOM 1837 N N . ASP A 1 243 ? -36.056 38.149 63.719 1.00 61.62 318 ASP A N 1
ATOM 1838 C CA . ASP A 1 243 ? -35.464 39.471 63.562 1.00 59.76 318 ASP A CA 1
ATOM 1839 C C . ASP A 1 243 ? -34.175 39.442 62.751 1.00 55.89 318 ASP A C 1
ATOM 1840 O O . ASP A 1 243 ? -33.726 40.475 62.259 1.00 56.44 318 ASP A O 1
ATOM 1845 N N . SER A 1 244 ? -33.610 38.250 62.590 1.00 52.07 319 SER A N 1
ATOM 1846 C CA . SER A 1 244 ? -32.387 38.045 61.818 1.00 48.36 319 SER A CA 1
ATOM 1847 C C . SER A 1 244 ? -32.540 38.571 60.376 1.00 43.55 319 SER A C 1
ATOM 1848 O O . SER A 1 244 ? -33.598 38.406 59.745 1.00 40.51 319 SER A O 1
ATOM 1851 N N . GLY A 1 245 ? -31.487 39.217 59.877 1.00 39.30 320 GLY A N 1
ATOM 1852 C CA . GLY A 1 245 ? -31.501 39.790 58.539 1.00 36.46 320 GLY A CA 1
ATOM 1853 C C . GLY A 1 245 ? -32.298 41.085 58.516 1.00 36.45 320 GLY A C 1
ATOM 1854 O O . GLY A 1 245 ? -32.762 41.525 57.462 1.00 34.87 320 GLY A O 1
ATOM 1855 N N . ALA A 1 246 ? -32.463 41.694 59.693 1.00 36.14 321 ALA A N 1
ATOM 1856 C CA . ALA A 1 246 ? -33.220 42.935 59.856 1.00 35.89 321 ALA A CA 1
ATOM 1857 C C . ALA A 1 246 ? -32.764 44.097 58.972 1.00 36.38 321 ALA A C 1
ATOM 1858 O O . ALA A 1 246 ? -33.514 44.564 58.093 1.00 31.82 321 ALA A O 1
ATOM 1860 N N . LEU A 1 247 ? -31.539 44.561 59.228 1.00 36.77 322 LEU A N 1
ATOM 1861 C CA . LEU A 1 247 ? -30.945 45.694 58.522 1.00 36.10 322 LEU A CA 1
ATOM 1862 C C . LEU A 1 247 ? -30.868 45.534 57.003 1.00 38.01 322 LEU A C 1
ATOM 1863 O O . LEU A 1 247 ? -31.161 46.473 56.252 1.00 37.25 322 LEU A O 1
ATOM 1868 N N . LYS A 1 248 ? -30.482 44.352 56.547 1.00 39.26 323 LYS A N 1
ATOM 1869 C CA . LYS A 1 248 ? -30.375 44.096 55.116 1.00 44.46 323 LYS A CA 1
ATOM 1870 C C . LYS A 1 248 ? -31.752 44.155 54.443 1.00 46.06 323 LYS A C 1
ATOM 1871 O O . LYS A 1 248 ? -31.870 44.553 53.277 1.00 46.89 323 LYS A O 1
ATOM 1877 N N . ALA A 1 249 ? -32.790 43.817 55.205 1.00 48.18 324 ALA A N 1
ATOM 1878 C CA . ALA A 1 249 ? -34.169 43.845 54.722 1.00 51.88 324 ALA A CA 1
ATOM 1879 C C . ALA A 1 249 ? -34.808 45.231 54.940 1.00 53.27 324 ALA A C 1
ATOM 1880 O O . ALA A 1 249 ? -36.037 45.371 54.954 1.00 55.83 324 ALA A O 1
ATOM 1882 N N . GLY A 1 250 ? -33.968 46.244 55.155 1.00 52.99 325 GLY A N 1
ATOM 1883 C CA . GLY A 1 250 ? -34.456 47.599 55.346 1.00 49.40 325 GLY A CA 1
ATOM 1884 C C . GLY A 1 250 ? -34.895 47.981 56.749 1.00 50.09 325 GLY A C 1
ATOM 1885 O O . GLY A 1 250 ? -35.127 49.158 57.013 1.00 50.92 325 GLY A O 1
ATOM 1886 N N . ASN A 1 251 ? -34.993 47.018 57.662 1.00 46.82 326 ASN A N 1
ATOM 1887 C CA . ASN A 1 251 ? -35.411 47.348 59.020 1.00 46.26 326 ASN A CA 1
ATOM 1888 C C . ASN A 1 251 ? -34.255 47.470 60.007 1.00 45.36 326 ASN A C 1
ATOM 1889 O O . ASN A 1 251 ? -33.798 46.476 60.567 1.00 44.96 326 ASN A O 1
ATOM 1894 N N . PRO A 1 252 ? -33.775 48.703 60.250 1.00 46.26 327 PRO A N 1
ATOM 1895 C CA . PRO A 1 252 ? -32.669 48.915 61.191 1.00 45.52 327 PRO A CA 1
ATOM 1896 C C . PRO A 1 252 ? -33.149 49.031 62.639 1.00 45.71 327 PRO A C 1
ATOM 1897 O O . PRO A 1 252 ? -32.352 49.109 63.563 1.00 43.94 327 PRO A O 1
ATOM 1901 N N . ASN A 1 253 ? -34.469 49.027 62.823 1.00 48.53 328 ASN A N 1
ATOM 1902 C CA . ASN A 1 253 ? -35.073 49.175 64.150 1.00 52.15 328 ASN A CA 1
ATOM 1903 C C . ASN A 1 253 ? -35.456 47.876 64.866 1.00 51.63 328 ASN A C 1
ATOM 1904 O O . ASN A 1 253 ? -36.004 47.916 65.973 1.00 51.13 328 ASN A O 1
ATOM 1909 N N . ALA A 1 254 ? -35.200 46.732 64.234 1.00 51.11 329 ALA A N 1
ATOM 1910 C CA . ALA A 1 254 ? -35.504 45.445 64.860 1.00 50.45 329 ALA A CA 1
ATOM 1911 C C . ALA A 1 254 ? -34.740 45.402 66.191 1.00 51.20 329 ALA A C 1
ATOM 1912 O O . ALA A 1 254 ? -33.575 45.782 66.263 1.00 50.49 329 ALA A O 1
ATOM 1914 N N . PRO A 1 255 ? -35.379 44.896 67.252 1.00 50.28 330 PRO A N 1
ATOM 1915 C CA . PRO A 1 255 ? -34.759 44.816 68.579 1.00 48.03 330 PRO A CA 1
ATOM 1916 C C . PRO A 1 255 ? -33.522 43.928 68.745 1.00 48.01 330 PRO A C 1
ATOM 1917 O O . PRO A 1 255 ? -33.316 42.962 68.001 1.00 46.00 330 PRO A O 1
ATOM 1921 N N . LEU A 1 256 ? -32.688 44.288 69.718 1.00 47.00 331 LEU A N 1
ATOM 1922 C CA . LEU A 1 256 ? -31.515 43.494 70.051 1.00 46.68 331 LEU A CA 1
ATOM 1923 C C . LEU A 1 256 ? -31.905 42.698 71.288 1.00 46.98 331 LEU A C 1
ATOM 1924 O O . LEU A 1 256 ? -32.196 43.268 72.344 1.00 45.50 331 LEU A O 1
ATOM 1929 N N . VAL A 1 257 ? -31.979 41.385 71.122 1.00 46.17 332 VAL A N 1
ATOM 1930 C CA . VAL A 1 257 ? -32.347 40.462 72.185 1.00 47.52 332 VAL A CA 1
ATOM 1931 C C . VAL A 1 257 ? -31.117 39.659 72.605 1.00 47.02 332 VAL A C 1
ATOM 1932 O O . VAL A 1 257 ? -30.557 38.907 71.807 1.00 47.89 332 VAL A O 1
ATOM 1936 N N . GLN A 1 258 ? -30.704 39.812 73.860 1.00 45.99 333 GLN A N 1
ATOM 1937 C CA . GLN A 1 258 ? -29.538 39.102 74.392 1.00 46.26 333 GLN A CA 1
ATOM 1938 C C . GLN A 1 258 ? -29.858 37.599 74.547 1.00 49.44 333 GLN A C 1
ATOM 1939 O O . GLN A 1 258 ? -30.273 37.138 75.623 1.00 49.17 333 GLN A O 1
ATOM 1945 N N . VAL A 1 259 ? -29.692 36.852 73.454 1.00 51.15 334 VAL A N 1
ATOM 1946 C CA . VAL A 1 259 ? -29.958 35.408 73.421 1.00 52.56 334 VAL A CA 1
ATOM 1947 C C . VAL A 1 259 ? -29.087 34.667 74.433 1.00 53.75 334 VAL A C 1
ATOM 1948 O O . VAL A 1 259 ? -29.531 33.717 75.072 1.00 54.12 334 VAL A O 1
ATOM 1952 N N . THR A 1 260 ? -27.835 35.091 74.544 1.00 54.14 335 THR A N 1
ATOM 1953 C CA . THR A 1 260 ? -26.894 34.507 75.491 1.00 54.55 335 THR A CA 1
ATOM 1954 C C . THR A 1 260 ? -25.973 35.624 75.950 1.00 52.72 335 THR A C 1
ATOM 1955 O O . THR A 1 260 ? -25.747 36.581 75.218 1.00 50.03 335 THR A O 1
ATOM 1959 N N . LYS A 1 261 ? -25.501 35.502 77.190 1.00 52.46 336 LYS A N 1
ATOM 1960 C CA . LYS A 1 261 ? -24.652 36.506 77.834 1.00 53.27 336 LYS A CA 1
ATOM 1961 C C . LYS A 1 261 ? -23.317 36.910 77.204 1.00 53.25 336 LYS A C 1
ATOM 1962 O O . LYS A 1 261 ? -23.194 38.008 76.647 1.00 57.21 336 LYS A O 1
ATOM 1968 N N . GLY A 1 262 ? -22.297 36.075 77.373 1.00 48.76 337 GLY A N 1
ATOM 1969 C CA . GLY A 1 262 ? -21.000 36.424 76.833 1.00 44.53 337 GLY A CA 1
ATOM 1970 C C . GLY A 1 262 ? -20.569 35.578 75.660 1.00 43.57 337 GLY A C 1
ATOM 1971 O O . GLY A 1 262 ? -19.506 34.953 75.708 1.00 45.30 337 GLY A O 1
ATOM 1972 N N . GLY A 1 263 ? -21.368 35.564 74.600 1.00 39.98 338 GLY A N 1
ATOM 1973 C CA . GLY A 1 263 ? -21.006 34.765 73.449 1.00 37.40 338 GLY A CA 1
ATOM 1974 C C . GLY A 1 263 ? -19.805 35.294 72.666 1.00 35.54 338 GLY A C 1
ATOM 1975 O O . GLY A 1 263 ? -19.588 36.512 72.536 1.00 37.03 338 GLY A O 1
ATOM 1976 N N . GLU A 1 264 ? -19.011 34.371 72.143 1.00 33.08 339 GLU A N 1
ATOM 1977 C CA . GLU A 1 264 ? -17.861 34.715 71.330 1.00 29.74 339 GLU A CA 1
ATOM 1978 C C . GLU A 1 264 ? -18.048 33.908 70.049 1.00 27.33 339 GLU A C 1
ATOM 1979 O O . GLU A 1 264 ? -18.669 32.855 70.063 1.00 32.31 339 GLU A O 1
ATOM 1985 N N . SER A 1 265 ? -17.620 34.458 68.927 1.00 21.58 340 SER A N 1
ATOM 1986 C CA . SER A 1 265 ? -17.797 33.774 67.659 1.00 20.04 340 SER A CA 1
ATOM 1987 C C . SER A 1 265 ? -16.805 32.627 67.505 1.00 18.60 340 SER A C 1
ATOM 1988 O O . SER A 1 265 ? -15.882 32.494 68.315 1.00 19.14 340 SER A O 1
ATOM 1991 N N . GLU A 1 266 ? -16.927 31.874 66.415 1.00 17.98 341 GLU A N 1
ATOM 1992 C CA . GLU A 1 266 ? -15.997 30.783 66.155 1.00 16.40 341 GLU A CA 1
ATOM 1993 C C . GLU A 1 266 ? -14.610 31.362 66.003 1.00 15.07 341 GLU A C 1
ATOM 1994 O O . GLU A 1 266 ? -13.642 30.758 66.425 1.00 17.72 341 GLU A O 1
ATOM 2000 N N . LEU A 1 267 ? -14.504 32.537 65.385 1.00 11.20 342 LEU A N 1
ATOM 2001 C CA . LEU A 1 267 ? -13.196 33.142 65.162 1.00 11.11 342 LEU A CA 1
ATOM 2002 C C . LEU A 1 267 ? -12.532 33.492 66.470 1.00 7.89 342 LEU A C 1
ATOM 2003 O O . LEU A 1 267 ? -11.329 33.295 66.642 1.00 12.35 342 LEU A O 1
ATOM 2008 N N . ASP A 1 268 ? -13.305 34.056 67.385 1.00 11.68 343 ASP A N 1
ATOM 2009 C CA . ASP A 1 268 ? -12.778 34.427 68.700 1.00 16.74 343 ASP A CA 1
ATOM 2010 C C . ASP A 1 268 ? -12.124 33.210 69.369 1.00 15.13 343 ASP A C 1
ATOM 2011 O O . ASP A 1 268 ? -10.987 33.269 69.823 1.00 17.03 343 ASP A O 1
ATOM 2016 N N . SER A 1 269 ? -12.840 32.096 69.391 1.00 15.01 344 SER A N 1
ATOM 2017 C CA . SER A 1 269 ? -12.317 30.880 69.981 1.00 16.45 344 SER A CA 1
ATOM 2018 C C . SER A 1 269 ? -11.061 30.395 69.276 1.00 17.02 344 SER A C 1
ATOM 2019 O O . SER A 1 269 ? -10.064 30.062 69.929 1.00 13.17 344 SER A O 1
ATOM 2022 N N . THR A 1 270 ? -11.093 30.392 67.946 1.00 17.00 345 THR A N 1
ATOM 2023 C CA . THR A 1 270 ? -9.951 29.978 67.137 1.00 14.60 345 THR A CA 1
ATOM 2024 C C . THR A 1 270 ? -8.699 30.783 67.485 1.00 10.69 345 THR A C 1
ATOM 2025 O O . THR A 1 270 ? -7.602 30.219 67.680 1.00 13.74 345 THR A O 1
ATOM 2029 N N . MET A 1 271 ? -8.864 32.098 67.588 1.00 9.82 346 MET A N 1
ATOM 2030 C CA . MET A 1 271 ? -7.735 32.975 67.915 1.00 11.14 346 MET A CA 1
ATOM 2031 C C . MET A 1 271 ? -7.215 32.768 69.326 1.00 12.31 346 MET A C 1
ATOM 2032 O O . MET A 1 271 ? -6.011 32.796 69.548 1.00 14.00 346 MET A O 1
ATOM 2037 N N . GLU A 1 272 ? -8.124 32.495 70.256 1.00 14.22 347 GLU A N 1
ATOM 2038 C CA . GLU A 1 272 ? -7.798 32.230 71.661 1.00 15.17 347 GLU A CA 1
ATOM 2039 C C . GLU A 1 272 ? -6.866 31.023 71.688 1.00 11.60 347 GLU A C 1
ATOM 2040 O O . GLU A 1 272 ? -5.805 31.049 72.303 1.00 13.88 347 GLU A O 1
ATOM 2046 N N . LYS A 1 273 ? -7.221 29.992 70.929 1.00 15.80 348 LYS A N 1
ATOM 2047 C CA . LYS A 1 273 ? -6.389 28.788 70.823 1.00 18.19 348 LYS A CA 1
ATOM 2048 C C . LYS A 1 273 ? -5.004 29.081 70.246 1.00 15.03 348 LYS A C 1
ATOM 2049 O O . LYS A 1 273 ? -4.014 28.614 70.790 1.00 17.12 348 LYS A O 1
ATOM 2055 N N . LEU A 1 274 ? -4.944 29.831 69.141 1.00 12.44 349 LEU A N 1
ATOM 2056 C CA . LEU A 1 274 ? -3.667 30.177 68.495 1.00 10.19 349 LEU A CA 1
ATOM 2057 C C . LEU A 1 274 ? -2.808 31.024 69.406 1.00 7.08 349 LEU A C 1
ATOM 2058 O O . LEU A 1 274 ? -1.612 30.809 69.560 1.00 8.73 349 LEU A O 1
ATOM 2063 N N . THR A 1 275 ? -3.448 31.930 70.117 1.00 10.74 350 THR A N 1
ATOM 2064 C CA . THR A 1 275 ? -2.718 32.776 71.048 1.00 11.34 350 THR A CA 1
ATOM 2065 C C . THR A 1 275 ? -2.074 31.901 72.126 1.00 12.05 350 THR A C 1
ATOM 2066 O O . THR A 1 275 ? -0.893 32.056 72.447 1.00 9.95 350 THR A O 1
ATOM 2070 N N . ALA A 1 276 ? -2.851 30.957 72.655 1.00 14.25 351 ALA A N 1
ATOM 2071 C CA . ALA A 1 276 ? -2.363 30.041 73.680 1.00 13.14 351 ALA A CA 1
ATOM 2072 C C . ALA A 1 276 ? -1.143 29.297 73.174 1.00 11.96 351 ALA A C 1
ATOM 2073 O O . ALA A 1 276 ? -0.131 29.195 73.869 1.00 14.03 351 ALA A O 1
ATOM 2075 N N . GLU A 1 277 ? -1.193 28.867 71.921 1.00 16.92 352 GLU A N 1
ATOM 2076 C CA . GLU A 1 277 ? -0.078 28.127 71.351 1.00 14.13 352 GLU A CA 1
ATOM 2077 C C . GLU A 1 277 ? 1.144 28.992 71.086 1.00 16.81 352 GLU A C 1
ATOM 2078 O O . GLU A 1 277 ? 2.286 28.553 71.259 1.00 19.21 352 GLU A O 1
ATOM 2084 N N . LEU A 1 278 ? 0.928 30.260 70.775 1.00 18.07 353 LEU A N 1
ATOM 2085 C CA . LEU A 1 278 ? 2.073 31.131 70.539 1.00 18.05 353 LEU A CA 1
ATOM 2086 C C . LEU A 1 278 ? 2.746 31.420 71.874 1.00 21.39 353 LEU A C 1
ATOM 2087 O O . LEU A 1 278 ? 3.932 31.149 72.072 1.00 21.96 353 LEU A O 1
ATOM 2092 N N . VAL A 1 279 ? 1.947 31.940 72.799 1.00 21.56 354 VAL A N 1
ATOM 2093 C CA . VAL A 1 279 ? 2.412 32.350 74.107 1.00 20.73 354 VAL A CA 1
ATOM 2094 C C . VAL A 1 279 ? 3.167 31.334 74.930 1.00 18.99 354 VAL A C 1
ATOM 2095 O O . VAL A 1 279 ? 4.092 31.693 75.641 1.00 20.78 354 VAL A O 1
ATOM 2099 N N . GLN A 1 280 ? 2.823 30.064 74.799 1.00 20.79 355 GLN A N 1
ATOM 2100 C CA . GLN A 1 280 ? 3.531 29.041 75.561 1.00 22.26 355 GLN A CA 1
ATOM 2101 C C . GLN A 1 280 ? 4.947 28.758 75.052 1.00 22.10 355 GLN A C 1
ATOM 2102 O O . GLN A 1 280 ? 5.657 27.952 75.658 1.00 24.42 355 GLN A O 1
ATOM 2108 N N . GLN A 1 281 ? 5.344 29.360 73.926 1.00 20.14 356 GLN A N 1
ATOM 2109 C CA . GLN A 1 281 ? 6.691 29.140 73.383 1.00 17.20 356 GLN A CA 1
ATOM 2110 C C . GLN A 1 281 ? 7.578 30.319 73.714 1.00 16.56 356 GLN A C 1
ATOM 2111 O O . GLN A 1 281 ? 7.084 31.418 73.969 1.00 19.75 356 GLN A O 1
ATOM 2117 N N . THR A 1 282 ? 8.887 30.126 73.594 1.00 19.08 357 THR A N 1
ATOM 2118 C CA . THR A 1 282 ? 9.839 31.185 73.899 1.00 18.80 357 THR A CA 1
ATOM 2119 C C . THR A 1 282 ? 9.857 32.242 72.790 1.00 20.52 357 THR A C 1
ATOM 2120 O O . THR A 1 282 ? 9.939 31.916 71.612 1.00 21.40 357 THR A O 1
ATOM 2124 N N . PRO A 1 283 ? 9.772 33.527 73.158 1.00 18.91 358 PRO A N 1
ATOM 2125 C CA . PRO A 1 283 ? 9.778 34.593 72.159 1.00 18.86 358 PRO A CA 1
ATOM 2126 C C . PRO A 1 283 ? 11.031 34.532 71.314 1.00 22.14 358 PRO A C 1
ATOM 2127 O O . PRO A 1 283 ? 12.137 34.439 71.849 1.00 25.31 358 PRO A O 1
ATOM 2131 N N . GLY A 1 284 ? 10.844 34.532 69.996 1.00 19.93 359 GLY A N 1
ATOM 2132 C CA . GLY A 1 284 ? 11.963 34.489 69.083 1.00 20.83 359 GLY A CA 1
ATOM 2133 C C . GLY A 1 284 ? 12.440 33.100 68.741 1.00 24.40 359 GLY A C 1
ATOM 2134 O O . GLY A 1 284 ? 13.362 32.952 67.956 1.00 29.37 359 GLY A O 1
ATOM 2135 N N . LYS A 1 285 ? 11.837 32.079 69.342 1.00 28.05 360 LYS A N 1
ATOM 2136 C CA . LYS A 1 285 ? 12.240 30.696 69.083 1.00 26.41 360 LYS A CA 1
ATOM 2137 C C . LYS A 1 285 ? 11.038 29.826 68.805 1.00 24.01 360 LYS A C 1
ATOM 2138 O O . LYS A 1 285 ? 10.953 28.716 69.285 1.00 27.60 360 LYS A O 1
ATOM 2144 N N . LEU A 1 286 ? 10.093 30.340 68.040 1.00 24.37 361 LEU A N 1
ATOM 2145 C CA . LEU A 1 286 ? 8.904 29.579 67.728 1.00 22.47 361 LEU A CA 1
ATOM 2146 C C . LEU A 1 286 ? 9.256 28.414 66.817 1.00 24.93 361 LEU A C 1
ATOM 2147 O O . LEU A 1 286 ? 10.260 28.446 66.113 1.00 25.96 361 LEU A O 1
ATOM 2152 N N . LYS A 1 287 ? 8.406 27.400 66.810 1.00 23.55 362 LYS A N 1
ATOM 2153 C CA . LYS A 1 287 ? 8.604 26.245 65.960 1.00 25.66 362 LYS A CA 1
ATOM 2154 C C . LYS A 1 287 ? 8.061 26.504 64.560 1.00 25.69 362 LYS A C 1
ATOM 2155 O O . LYS A 1 287 ? 7.258 27.404 64.336 1.00 23.80 362 LYS A O 1
ATOM 2161 N N . GLU A 1 288 ? 8.555 25.741 63.600 1.00 23.11 363 GLU A N 1
ATOM 2162 C CA . GLU A 1 288 ? 8.049 25.853 62.247 1.00 23.75 363 GLU A CA 1
ATOM 2163 C C . GLU A 1 288 ? 6.863 24.894 62.289 1.00 21.20 363 GLU A C 1
ATOM 2164 O O . GLU A 1 288 ? 6.800 24.035 63.182 1.00 21.12 363 GLU A O 1
ATOM 2170 N N . GLY A 1 289 ? 5.895 25.099 61.403 1.00 19.12 364 GLY A N 1
ATOM 2171 C CA . GLY A 1 289 ? 4.742 24.219 61.348 1.00 17.53 364 GLY A CA 1
ATOM 2172 C C . GLY A 1 289 ? 5.076 23.082 60.402 1.00 20.57 364 GLY A C 1
ATOM 2173 O O . GLY A 1 289 ? 6.196 23.018 59.903 1.00 19.17 364 GLY A O 1
ATOM 2174 N N . ALA A 1 290 ? 4.129 22.192 60.124 1.00 24.95 365 ALA A N 1
ATOM 2175 C CA . ALA A 1 290 ? 4.402 21.077 59.218 1.00 27.06 365 ALA A CA 1
ATOM 2176 C C . ALA A 1 290 ? 3.863 21.278 57.798 1.00 30.72 365 ALA A C 1
ATOM 2177 O O . ALA A 1 290 ? 4.059 20.421 56.937 1.00 34.18 365 ALA A O 1
ATOM 2179 N N . ASN A 1 291 ? 3.159 22.385 57.569 1.00 30.96 366 ASN A N 1
ATOM 2180 C CA . ASN A 1 291 ? 2.602 22.716 56.258 1.00 31.02 366 ASN A CA 1
ATOM 2181 C C . ASN A 1 291 ? 3.707 22.877 55.196 1.00 26.60 366 ASN A C 1
ATOM 2182 O O . ASN A 1 291 ? 4.858 23.173 55.514 1.00 27.91 366 ASN A O 1
ATOM 2187 N N . ARG A 1 292 ? 3.356 22.675 53.933 1.00 25.97 367 ARG A N 1
ATOM 2188 C CA . ARG A 1 292 ? 4.319 22.783 52.844 1.00 26.99 367 ARG A CA 1
ATOM 2189 C C . ARG A 1 292 ? 5.090 24.101 52.831 1.00 22.94 367 ARG A C 1
ATOM 2190 O O . ARG A 1 292 ? 6.248 24.139 52.437 1.00 26.01 367 ARG A O 1
ATOM 2198 N N . VAL A 1 293 ? 4.462 25.161 53.323 1.00 22.19 368 VAL A N 1
ATOM 2199 C CA . VAL A 1 293 ? 5.072 26.494 53.408 1.00 20.92 368 VAL A CA 1
ATOM 2200 C C . VAL A 1 293 ? 6.414 26.422 54.136 1.00 20.98 368 VAL A C 1
ATOM 2201 O O . VAL A 1 293 ? 7.418 27.028 53.712 1.00 18.68 368 VAL A O 1
ATOM 2205 N N . PHE A 1 294 ? 6.428 25.616 55.194 1.00 18.02 369 PHE A N 1
ATOM 2206 C CA . PHE A 1 294 ? 7.614 25.456 56.016 1.00 18.09 369 PHE A CA 1
ATOM 2207 C C . PHE A 1 294 ? 8.614 24.506 55.390 1.00 14.38 369 PHE A C 1
ATOM 2208 O O . PHE A 1 294 ? 9.812 24.802 55.336 1.00 19.59 369 PHE A O 1
ATOM 2216 N N . VAL A 1 295 ? 8.119 23.440 54.784 1.00 13.75 370 VAL A N 1
ATOM 2217 C CA . VAL A 1 295 ? 9.028 22.483 54.167 1.00 18.51 370 VAL A CA 1
ATOM 2218 C C . VAL A 1 295 ? 9.721 23.103 52.949 1.00 19.68 370 VAL A C 1
ATOM 2219 O O . VAL A 1 295 ? 10.939 22.982 52.796 1.00 22.62 370 VAL A O 1
ATOM 2223 N N . ASN A 1 296 ? 8.973 23.875 52.165 1.00 19.01 371 ASN A N 1
ATOM 2224 C CA . ASN A 1 296 ? 9.524 24.567 50.998 1.00 18.82 371 ASN A CA 1
ATOM 2225 C C . ASN A 1 296 ? 10.511 25.627 51.469 1.00 18.80 371 ASN A C 1
ATOM 2226 O O . ASN A 1 296 ? 11.617 25.750 50.934 1.00 20.14 371 ASN A O 1
ATOM 2231 N N . ASN A 1 297 ? 10.131 26.382 52.496 1.00 17.92 372 ASN A N 1
ATOM 2232 C CA . ASN A 1 297 ? 11.036 27.390 53.040 1.00 15.23 372 ASN A CA 1
ATOM 2233 C C . ASN A 1 297 ? 12.341 26.738 53.483 1.00 13.64 372 ASN A C 1
ATOM 2234 O O . ASN A 1 297 ? 13.425 27.275 53.249 1.00 14.84 372 ASN A O 1
ATOM 2239 N N . GLU A 1 298 ? 12.238 25.550 54.074 1.00 16.65 373 GLU A N 1
ATOM 2240 C CA . GLU A 1 298 ? 13.412 24.813 54.528 1.00 18.34 373 GLU A CA 1
ATOM 2241 C C . GLU A 1 298 ? 14.311 24.391 53.373 1.00 20.18 373 GLU A C 1
ATOM 2242 O O . GLU A 1 298 ? 15.524 24.523 53.461 1.00 21.38 373 GLU A O 1
ATOM 2248 N N . ASN A 1 299 ? 13.726 23.888 52.287 1.00 22.41 374 ASN A N 1
ATOM 2249 C CA . ASN A 1 299 ? 14.526 23.471 51.124 1.00 26.71 374 ASN A CA 1
ATOM 2250 C C . ASN A 1 299 ? 15.284 24.685 50.620 1.00 27.17 374 ASN A C 1
ATOM 2251 O O . ASN A 1 299 ? 16.501 24.640 50.413 1.00 28.92 374 ASN A O 1
ATOM 2256 N N . TRP A 1 300 ? 14.556 25.791 50.494 1.00 27.55 375 TRP A N 1
ATOM 2257 C CA . TRP A 1 300 ? 15.128 27.053 50.054 1.00 25.93 375 TRP A CA 1
ATOM 2258 C C . TRP A 1 300 ? 16.346 27.423 50.905 1.00 28.90 375 TRP A C 1
ATOM 2259 O O . TRP A 1 300 ? 17.422 27.698 50.366 1.00 31.28 375 TRP A O 1
ATOM 2270 N N . ARG A 1 301 ? 16.181 27.423 52.225 1.00 28.18 376 ARG A N 1
ATOM 2271 C CA . ARG A 1 301 ? 17.271 27.757 53.132 1.00 27.76 376 ARG A CA 1
ATOM 2272 C C . ARG A 1 301 ? 18.506 26.902 52.909 1.00 28.19 376 ARG A C 1
ATOM 2273 O O . ARG A 1 301 ? 19.599 27.431 52.821 1.00 29.67 376 ARG A O 1
ATOM 2281 N N . GLN A 1 302 ? 18.335 25.584 52.857 1.00 30.92 377 GLN A N 1
ATOM 2282 C CA . GLN A 1 302 ? 19.458 24.669 52.649 1.00 33.14 377 GLN A CA 1
ATOM 2283 C C . GLN A 1 302 ? 20.183 24.977 51.348 1.00 36.54 377 GLN A C 1
ATOM 2284 O O . GLN A 1 302 ? 21.406 25.037 51.305 1.00 37.08 377 GLN A O 1
ATOM 2290 N N . LYS A 1 303 ? 19.412 25.232 50.294 1.00 37.77 378 LYS A N 1
ATOM 2291 C CA . LYS A 1 303 ? 19.955 25.566 48.983 1.00 36.81 378 LYS A CA 1
ATOM 2292 C C . LYS A 1 303 ? 20.826 26.815 49.076 1.00 39.69 378 LYS A C 1
ATOM 2293 O O . LYS A 1 303 ? 21.889 26.892 48.466 1.00 41.81 378 LYS A O 1
ATOM 2299 N N . MET A 1 304 ? 20.353 27.800 49.829 1.00 40.51 379 MET A N 1
ATOM 2300 C CA . MET A 1 304 ? 21.076 29.055 50.023 1.00 40.78 379 MET A CA 1
ATOM 2301 C C . MET A 1 304 ? 22.356 28.835 50.800 1.00 41.54 379 MET A C 1
ATOM 2302 O O . MET A 1 304 ? 23.400 29.376 50.444 1.00 40.90 379 MET A O 1
ATOM 2307 N N . LEU A 1 305 ? 22.255 28.077 51.890 1.00 45.55 380 LEU A N 1
ATOM 2308 C CA . LEU A 1 305 ? 23.403 27.772 52.733 1.00 49.17 380 LEU A CA 1
ATOM 2309 C C . LEU A 1 305 ? 24.450 26.990 51.957 1.00 52.85 380 LEU A C 1
ATOM 2310 O O . LEU A 1 305 ? 25.646 27.129 52.205 1.00 56.54 380 LEU A O 1
ATOM 2315 N N . LYS A 1 306 ? 24.000 26.168 51.018 1.00 57.42 381 LYS A N 1
ATOM 2316 C CA . LYS A 1 306 ? 24.913 25.388 50.202 1.00 62.11 381 LYS A CA 1
ATOM 2317 C C . LYS A 1 306 ? 25.800 26.304 49.397 1.00 63.62 381 LYS A C 1
ATOM 2318 O O . LYS A 1 306 ? 27.021 26.243 49.496 1.00 66.69 381 LYS A O 1
ATOM 2324 N N . GLN A 1 307 ? 25.181 27.164 48.604 1.00 65.49 382 GLN A N 1
ATOM 2325 C CA . GLN A 1 307 ? 25.936 28.094 47.793 1.00 67.76 382 GLN A CA 1
ATOM 2326 C C . GLN A 1 307 ? 26.588 29.209 48.605 1.00 66.08 382 GLN A C 1
ATOM 2327 O O . GLN A 1 307 ? 27.433 29.941 48.081 1.00 69.92 382 GLN A O 1
ATOM 2333 N N . ASP A 1 308 ? 26.211 29.338 49.876 1.00 63.86 383 ASP A N 1
ATOM 2334 C CA . ASP A 1 308 ? 26.790 30.366 50.739 1.00 61.44 383 ASP A CA 1
ATOM 2335 C C . ASP A 1 308 ? 26.425 30.135 52.201 1.00 59.29 383 ASP A C 1
ATOM 2336 O O . ASP A 1 308 ? 25.298 30.406 52.626 1.00 57.69 383 ASP A O 1
ATOM 2341 N N . PRO A 1 309 ? 27.381 29.623 52.991 1.00 58.33 384 PRO A N 1
ATOM 2342 C CA . PRO A 1 309 ? 27.212 29.337 54.424 1.00 56.51 384 PRO A CA 1
ATOM 2343 C C . PRO A 1 309 ? 26.941 30.576 55.283 1.00 53.74 384 PRO A C 1
ATOM 2344 O O . PRO A 1 309 ? 26.445 30.464 56.401 1.00 51.16 384 PRO A O 1
ATOM 2348 N N . GLN A 1 310 ? 27.284 31.747 54.755 1.00 51.65 385 GLN A N 1
ATOM 2349 C CA . GLN A 1 310 ? 27.066 33.010 55.457 1.00 53.20 385 GLN A CA 1
ATOM 2350 C C . GLN A 1 310 ? 25.910 33.804 54.842 1.00 49.15 385 GLN A C 1
ATOM 2351 O O . GLN A 1 310 ? 25.582 34.898 55.309 1.00 51.02 385 GLN A O 1
ATOM 2357 N N . PHE A 1 311 ? 25.268 33.216 53.834 1.00 45.09 386 PHE A N 1
ATOM 2358 C CA . PHE A 1 311 ? 24.156 33.828 53.105 1.00 38.88 386 PHE A CA 1
ATOM 2359 C C . PHE A 1 311 ? 23.208 34.648 53.974 1.00 35.85 386 PHE A C 1
ATOM 2360 O O . PHE A 1 311 ? 22.922 35.809 53.685 1.00 34.19 386 PHE A O 1
ATOM 2368 N N . PHE A 1 312 ? 22.750 34.055 55.067 1.00 32.21 387 PHE A N 1
ATOM 2369 C CA . PHE A 1 312 ? 21.828 34.746 55.952 1.00 30.23 387 PHE A CA 1
ATOM 2370 C C . PHE A 1 312 ? 22.453 35.785 56.873 1.00 32.29 387 PHE A C 1
ATOM 2371 O O . PHE A 1 312 ? 21.837 36.825 57.122 1.00 31.07 387 PHE A O 1
ATOM 2379 N N . SER A 1 313 ? 23.681 35.539 57.327 1.00 34.63 388 SER A N 1
ATOM 2380 C CA . SER A 1 313 ? 24.369 36.481 58.208 1.00 39.13 388 SER A CA 1
ATOM 2381 C C . SER A 1 313 ? 24.669 37.768 57.428 1.00 38.79 388 SER A C 1
ATOM 2382 O O . SER A 1 313 ? 24.556 38.877 57.955 1.00 38.57 388 SER A O 1
ATOM 2385 N N . ASN A 1 314 ? 25.062 37.617 56.169 1.00 38.48 389 ASN A N 1
ATOM 2386 C CA . ASN A 1 314 ? 25.327 38.772 55.312 1.00 43.83 389 ASN A CA 1
ATOM 2387 C C . ASN A 1 314 ? 24.012 39.518 55.118 1.00 43.47 389 ASN A C 1
ATOM 2388 O O . ASN A 1 314 ? 23.947 40.736 55.256 1.00 45.91 389 ASN A O 1
ATOM 2393 N N . LEU A 1 315 ? 22.958 38.762 54.832 1.00 44.01 390 LEU A N 1
ATOM 2394 C CA . LEU A 1 315 ? 21.621 39.304 54.646 1.00 42.84 390 LEU A CA 1
ATOM 2395 C C . LEU A 1 315 ? 21.268 40.159 55.858 1.00 41.54 390 LEU A C 1
ATOM 2396 O O . LEU A 1 315 ? 20.647 41.209 55.726 1.00 43.78 390 LEU A O 1
ATOM 2401 N N . ALA A 1 316 ? 21.692 39.708 57.035 1.00 39.61 391 ALA A N 1
ATOM 2402 C CA . ALA A 1 316 ? 21.430 40.405 58.290 1.00 42.23 391 ALA A CA 1
ATOM 2403 C C . ALA A 1 316 ? 22.340 41.605 58.571 1.00 46.09 391 ALA A C 1
ATOM 2404 O O . ALA A 1 316 ? 22.223 42.251 59.618 1.00 48.77 391 ALA A O 1
ATOM 2406 N N . HIS A 1 317 ? 23.235 41.919 57.643 1.00 49.11 392 HIS A N 1
ATOM 2407 C CA . HIS A 1 317 ? 24.159 43.033 57.821 1.00 51.94 392 HIS A CA 1
ATOM 2408 C C . HIS A 1 317 ? 23.881 44.196 56.885 1.00 53.96 392 HIS A C 1
ATOM 2409 O O . HIS A 1 317 ? 24.257 45.333 57.198 1.00 55.80 392 HIS A O 1
ATOM 2416 N N . THR A 1 318 ? 23.228 43.914 55.751 1.00 55.45 393 THR A N 1
ATOM 2417 C CA . THR A 1 318 ? 22.913 44.932 54.739 1.00 52.98 393 THR A CA 1
ATOM 2418 C C . THR A 1 318 ? 22.510 46.294 55.327 1.00 54.51 393 THR A C 1
ATOM 2419 O O . THR A 1 318 ? 21.704 46.393 56.259 1.00 54.99 393 THR A O 1
ATOM 2423 N N . GLN A 1 319 ? 23.141 47.340 54.803 1.00 56.64 394 GLN A N 1
ATOM 2424 C CA . GLN A 1 319 ? 22.904 48.703 55.265 1.00 56.46 394 GLN A CA 1
ATOM 2425 C C . GLN A 1 319 ? 21.500 49.236 54.986 1.00 51.30 394 GLN A C 1
ATOM 2426 O O . GLN A 1 319 ? 20.809 48.728 54.104 1.00 51.05 394 GLN A O 1
ATOM 2432 N N . THR A 1 320 ? 21.106 50.262 55.745 1.00 44.06 395 THR A N 1
ATOM 2433 C CA . THR A 1 320 ? 19.811 50.930 55.607 1.00 37.86 395 THR A CA 1
ATOM 2434 C C . THR A 1 320 ? 19.553 51.233 54.132 1.00 31.39 395 THR A C 1
ATOM 2435 O O . THR A 1 320 ? 20.438 51.685 53.410 1.00 30.52 395 THR A O 1
ATOM 2439 N N . PRO A 1 321 ? 18.338 50.958 53.666 1.00 29.39 396 PRO A N 1
ATOM 2440 C CA . PRO A 1 321 ? 17.977 51.202 52.274 1.00 28.64 396 PRO A CA 1
ATOM 2441 C C . PRO A 1 321 ? 18.055 52.661 51.882 1.00 25.31 396 PRO A C 1
ATOM 2442 O O . PRO A 1 321 ? 17.615 53.522 52.630 1.00 27.62 396 PRO A O 1
ATOM 2446 N N . GLU A 1 322 ? 18.561 52.920 50.684 1.00 23.37 397 GLU A N 1
ATOM 2447 C CA . GLU A 1 322 ? 18.665 54.275 50.177 1.00 24.16 397 GLU A CA 1
ATOM 2448 C C . GLU A 1 322 ? 17.568 54.597 49.160 1.00 21.03 397 GLU A C 1
ATOM 2449 O O . GLU A 1 322 ? 17.544 55.689 48.588 1.00 18.76 397 GLU A O 1
ATOM 2455 N N . ILE A 1 323 ? 16.634 53.663 48.982 1.00 19.18 398 ILE A N 1
ATOM 2456 C CA . ILE A 1 323 ? 15.514 53.833 48.060 1.00 20.34 398 ILE A CA 1
ATOM 2457 C C . ILE A 1 323 ? 14.204 53.265 48.536 1.00 16.75 398 ILE A C 1
ATOM 2458 O O . ILE A 1 323 ? 14.158 52.200 49.139 1.00 15.84 398 ILE A O 1
ATOM 2463 N N . LEU A 1 324 ? 13.137 53.990 48.236 1.00 13.30 399 LEU A N 1
ATOM 2464 C CA . LEU A 1 324 ? 11.805 53.556 48.551 1.00 13.00 399 LEU A CA 1
ATOM 2465 C C . LEU A 1 324 ? 11.306 53.175 47.163 1.00 15.26 399 LEU A C 1
ATOM 2466 O O . LEU A 1 324 ? 11.423 53.969 46.215 1.00 11.67 399 LEU A O 1
ATOM 2471 N N . TRP A 1 325 ? 10.757 51.972 47.055 1.00 12.35 400 TRP A N 1
ATOM 2472 C CA . TRP A 1 325 ? 10.202 51.489 45.813 1.00 11.15 400 TRP A CA 1
ATOM 2473 C C . TRP A 1 325 ? 8.712 51.286 46.051 1.00 12.64 400 TRP A C 1
ATOM 2474 O O . TRP A 1 325 ? 8.341 50.589 46.996 1.00 14.28 400 TRP A O 1
ATOM 2485 N N . ILE A 1 326 ? 7.865 51.941 45.252 1.00 10.50 401 ILE A N 1
ATOM 2486 C CA . ILE A 1 326 ? 6.418 51.790 45.339 1.00 8.66 401 ILE A CA 1
ATOM 2487 C C . ILE A 1 326 ? 5.989 51.035 44.077 1.00 12.05 401 ILE A C 1
ATOM 2488 O O . ILE A 1 326 ? 6.038 51.583 42.973 1.00 15.54 401 ILE A O 1
ATOM 2493 N N . GLY A 1 327 ? 5.606 49.771 44.233 1.00 10.54 402 GLY A N 1
ATOM 2494 C CA . GLY A 1 327 ? 5.229 48.963 43.097 1.00 7.00 402 GLY A CA 1
ATOM 2495 C C . GLY A 1 327 ? 3.866 48.344 43.203 1.00 10.69 402 GLY A C 1
ATOM 2496 O O . GLY A 1 327 ? 3.126 48.615 44.153 1.00 7.86 402 GLY A O 1
ATOM 2497 N N . CYS A 1 328 ? 3.518 47.523 42.220 1.00 9.67 403 CYS A N 1
ATOM 2498 C CA . CYS A 1 328 ? 2.218 46.881 42.186 1.00 11.13 403 CYS A CA 1
ATOM 2499 C C . CYS A 1 328 ? 2.224 45.521 42.856 1.00 11.74 403 CYS A C 1
ATOM 2500 O O . CYS A 1 328 ? 3.183 44.773 42.721 1.00 11.43 403 CYS A O 1
ATOM 2503 N N . ALA A 1 329 ? 1.123 45.163 43.498 1.00 15.20 404 ALA A N 1
ATOM 2504 C CA . ALA A 1 329 ? 1.011 43.881 44.177 1.00 15.61 404 ALA A CA 1
ATOM 2505 C C . ALA A 1 329 ? 1.218 42.677 43.252 1.00 19.96 404 ALA A C 1
ATOM 2506 O O . ALA A 1 329 ? 1.463 41.582 43.722 1.00 20.02 404 ALA A O 1
ATOM 2508 N N . ASP A 1 330 ? 1.073 42.885 41.944 1.00 24.66 405 ASP A N 1
ATOM 2509 C CA . ASP A 1 330 ? 1.292 41.832 40.953 1.00 30.07 405 ASP A CA 1
ATOM 2510 C C . ASP A 1 330 ? 2.745 41.310 41.079 1.00 38.35 405 ASP A C 1
ATOM 2511 O O . ASP A 1 330 ? 3.004 40.099 40.991 1.00 41.19 405 ASP A O 1
ATOM 2516 N N . SER A 1 331 ? 3.687 42.254 41.172 1.00 42.01 406 SER A N 1
ATOM 2517 C CA . SER A 1 331 ? 5.100 41.959 41.376 1.00 43.46 406 SER A CA 1
ATOM 2518 C C . SER A 1 331 ? 5.754 40.746 40.719 1.00 43.55 406 SER A C 1
ATOM 2519 O O . SER A 1 331 ? 6.150 39.804 41.399 1.00 47.44 406 SER A O 1
ATOM 2522 N N . ARG A 1 332 ? 5.944 40.751 39.408 1.00 41.25 407 ARG A N 1
ATOM 2523 C CA . ARG A 1 332 ? 6.594 39.576 38.857 1.00 38.44 407 ARG A CA 1
ATOM 2524 C C . ARG A 1 332 ? 8.122 39.606 39.022 1.00 35.50 407 ARG A C 1
ATOM 2525 O O . ARG A 1 332 ? 8.820 38.681 38.607 1.00 40.02 407 ARG A O 1
ATOM 2533 N N . VAL A 1 333 ? 8.683 40.675 39.606 1.00 28.06 408 VAL A N 1
ATOM 2534 C CA . VAL A 1 333 ? 10.130 40.732 39.892 1.00 26.42 408 VAL A CA 1
ATOM 2535 C C . VAL A 1 333 ? 10.389 41.526 41.173 1.00 23.76 408 VAL A C 1
ATOM 2536 O O . VAL A 1 333 ? 9.803 42.590 41.362 1.00 22.25 408 VAL A O 1
ATOM 2540 N N . PRO A 1 334 ? 11.195 40.976 42.097 1.00 23.58 409 PRO A N 1
ATOM 2541 C CA . PRO A 1 334 ? 11.476 41.709 43.339 1.00 21.24 409 PRO A CA 1
ATOM 2542 C C . PRO A 1 334 ? 12.188 43.022 43.009 1.00 18.93 409 PRO A C 1
ATOM 2543 O O . PRO A 1 334 ? 13.054 43.065 42.129 1.00 19.43 409 PRO A O 1
ATOM 2547 N N . ALA A 1 335 ? 11.828 44.085 43.724 1.00 16.95 410 ALA A N 1
ATOM 2548 C CA . ALA A 1 335 ? 12.407 45.405 43.495 1.00 18.11 410 ALA A CA 1
ATOM 2549 C C . ALA A 1 335 ? 13.922 45.400 43.495 1.00 18.77 410 ALA A C 1
ATOM 2550 O O . ALA A 1 335 ? 14.557 45.901 42.558 1.00 19.77 410 ALA A O 1
ATOM 2552 N N . ASN A 1 336 ? 14.503 44.816 44.537 1.00 20.65 411 ASN A N 1
ATOM 2553 C CA . ASN A 1 336 ? 15.951 44.754 44.662 1.00 19.76 411 ASN A CA 1
ATOM 2554 C C . ASN A 1 336 ? 16.561 44.040 43.459 1.00 20.86 411 ASN A C 1
ATOM 2555 O O . ASN A 1 336 ? 17.597 44.460 42.963 1.00 20.97 411 ASN A O 1
ATOM 2560 N N . GLN A 1 337 ? 15.879 43.015 42.951 1.00 17.77 412 GLN A N 1
ATOM 2561 C CA . GLN A 1 337 ? 16.376 42.249 41.812 1.00 22.17 412 GLN A CA 1
ATOM 2562 C C . GLN A 1 337 ? 16.420 43.036 40.510 1.00 21.91 412 GLN A C 1
ATOM 2563 O O . GLN A 1 337 ? 17.451 43.109 39.847 1.00 21.08 412 GLN A O 1
ATOM 2569 N N . ILE A 1 338 ? 15.301 43.671 40.180 1.00 22.96 413 ILE A N 1
ATOM 2570 C CA . ILE A 1 338 ? 15.201 44.411 38.940 1.00 19.51 413 ILE A CA 1
ATOM 2571 C C . ILE A 1 338 ? 16.247 45.509 38.798 1.00 19.90 413 ILE A C 1
ATOM 2572 O O . ILE A 1 338 ? 16.698 45.784 37.691 1.00 18.82 413 ILE A O 1
ATOM 2577 N N . ILE A 1 339 ? 16.691 46.077 39.915 1.00 20.10 414 ILE A N 1
ATOM 2578 C CA . ILE A 1 339 ? 17.713 47.106 39.865 1.00 17.48 414 ILE A CA 1
ATOM 2579 C C . ILE A 1 339 ? 19.056 46.616 40.357 1.00 20.02 414 ILE A C 1
ATOM 2580 O O . ILE A 1 339 ? 19.914 47.407 40.741 1.00 21.45 414 ILE A O 1
ATOM 2585 N N . ASN A 1 340 ? 19.223 45.300 40.362 1.00 20.85 415 ASN A N 1
ATOM 2586 C CA . ASN A 1 340 ? 20.495 44.683 40.721 1.00 26.42 415 ASN A CA 1
ATOM 2587 C C . ASN A 1 340 ? 21.076 45.047 42.095 1.00 30.99 415 ASN A C 1
ATOM 2588 O O . ASN A 1 340 ? 22.271 45.351 42.205 1.00 32.59 415 ASN A O 1
ATOM 2593 N N . LEU A 1 341 ? 20.255 44.972 43.141 1.00 31.74 416 LEU A N 1
ATOM 2594 C CA . LEU A 1 341 ? 20.688 45.300 44.501 1.00 30.98 416 LEU A CA 1
ATOM 2595 C C . LEU A 1 341 ? 20.369 44.159 45.434 1.00 30.97 416 LEU A C 1
ATOM 2596 O O . LEU A 1 341 ? 19.375 43.467 45.271 1.00 31.37 416 LEU A O 1
ATOM 2601 N N . PRO A 1 342 ? 21.161 44.024 46.497 1.00 33.73 417 PRO A N 1
ATOM 2602 C CA . PRO A 1 342 ? 21.021 42.992 47.523 1.00 33.70 417 PRO A CA 1
ATOM 2603 C C . PRO A 1 342 ? 19.675 43.065 48.213 1.00 33.62 417 PRO A C 1
ATOM 2604 O O . PRO A 1 342 ? 19.116 44.152 48.421 1.00 30.02 417 PRO A O 1
ATOM 2608 N N . ALA A 1 343 ? 19.153 41.897 48.558 1.00 35.72 418 ALA A N 1
ATOM 2609 C CA . ALA A 1 343 ? 17.873 41.804 49.245 1.00 37.82 418 ALA A CA 1
ATOM 2610 C C . ALA A 1 343 ? 17.925 42.673 50.501 1.00 38.37 418 ALA A C 1
ATOM 2611 O O . ALA A 1 343 ? 18.763 42.445 51.370 1.00 43.19 418 ALA A O 1
ATOM 2613 N N . GLY A 1 344 ? 17.085 43.701 50.566 1.00 36.45 419 GLY A N 1
ATOM 2614 C CA . GLY A 1 344 ? 17.094 44.544 51.745 1.00 35.24 419 GLY A CA 1
ATOM 2615 C C . GLY A 1 344 ? 17.763 45.892 51.606 1.00 34.10 419 GLY A C 1
ATOM 2616 O O . GLY A 1 344 ? 18.003 46.586 52.595 1.00 34.70 419 GLY A O 1
ATOM 2617 N N . GLU A 1 345 ? 18.113 46.270 50.391 1.00 32.00 420 GLU A N 1
ATOM 2618 C CA . GLU A 1 345 ? 18.697 47.583 50.232 1.00 28.64 420 GLU A CA 1
ATOM 2619 C C . GLU A 1 345 ? 17.652 48.514 49.673 1.00 22.49 420 GLU A C 1
ATOM 2620 O O . GLU A 1 345 ? 17.909 49.682 49.435 1.00 24.66 420 GLU A O 1
ATOM 2626 N N . VAL A 1 346 ? 16.444 47.987 49.497 1.00 21.42 421 VAL A N 1
ATOM 2627 C CA . VAL A 1 346 ? 15.328 48.785 49.020 1.00 18.49 421 VAL A CA 1
ATOM 2628 C C . VAL A 1 346 ? 14.100 48.556 49.910 1.00 18.09 421 VAL A C 1
ATOM 2629 O O . VAL A 1 346 ? 13.813 47.428 50.309 1.00 17.29 421 VAL A O 1
ATOM 2633 N N . PHE A 1 347 ? 13.522 49.671 50.355 1.00 15.93 422 PHE A N 1
ATOM 2634 C CA . PHE A 1 347 ? 12.333 49.724 51.207 1.00 13.68 422 PHE A CA 1
ATOM 2635 C C . PHE A 1 347 ? 11.197 49.626 50.202 1.00 12.35 422 PHE A C 1
ATOM 2636 O O . PHE A 1 347 ? 11.156 50.416 49.269 1.00 19.38 422 PHE A O 1
ATOM 2644 N N . VAL A 1 348 ? 10.244 48.720 50.400 1.00 13.16 423 VAL A N 1
ATOM 2645 C CA . VAL A 1 348 ? 9.171 48.513 49.431 1.00 7.00 423 VAL A CA 1
ATOM 2646 C C . VAL A 1 348 ? 7.725 48.646 49.882 1.00 11.87 423 VAL A C 1
ATOM 2647 O O . VAL A 1 348 ? 7.331 48.134 50.929 1.00 14.27 423 VAL A O 1
ATOM 2651 N N . HIS A 1 349 ? 6.916 49.290 49.040 1.00 9.11 424 HIS A N 1
ATOM 2652 C CA . HIS A 1 349 ? 5.490 49.448 49.297 1.00 8.83 424 HIS A CA 1
ATOM 2653 C C . HIS A 1 349 ? 4.794 48.879 48.055 1.00 9.50 424 HIS A C 1
ATOM 2654 O O . HIS A 1 349 ? 5.185 49.180 46.941 1.00 11.98 424 HIS A O 1
ATOM 2661 N N . ARG A 1 350 ? 3.823 47.999 48.244 1.00 10.80 425 ARG A N 1
ATOM 2662 C CA . ARG A 1 350 ? 3.100 47.429 47.123 1.00 7.00 425 ARG A CA 1
ATOM 2663 C C . ARG A 1 350 ? 1.638 47.419 47.375 1.00 9.76 425 ARG A C 1
ATOM 2664 O O . ARG A 1 350 ? 1.187 47.015 48.450 1.00 10.35 425 ARG A O 1
ATOM 2672 N N . ASN A 1 351 ? 0.888 47.853 46.370 1.00 10.76 426 ASN A N 1
ATOM 2673 C CA . ASN A 1 351 ? -0.558 47.867 46.435 1.00 9.76 426 ASN A CA 1
ATOM 2674 C C . ASN A 1 351 ? -1.077 47.604 45.008 1.00 10.00 426 ASN A C 1
ATOM 2675 O O . ASN A 1 351 ? -0.294 47.379 44.093 1.00 10.67 426 ASN A O 1
ATOM 2680 N N . ILE A 1 352 ? -2.387 47.567 44.843 1.00 7.49 427 ILE A N 1
ATOM 2681 C CA . ILE A 1 352 ? -2.983 47.311 43.551 1.00 12.60 427 ILE A CA 1
ATOM 2682 C C . ILE A 1 352 ? -2.809 48.490 42.639 1.00 15.00 427 ILE A C 1
ATOM 2683 O O . ILE A 1 352 ? -3.368 49.569 42.900 1.00 15.02 427 ILE A O 1
ATOM 2688 N N . ALA A 1 353 ? -2.073 48.260 41.550 1.00 15.96 428 ALA A N 1
ATOM 2689 C CA . ALA A 1 353 ? -1.828 49.265 40.522 1.00 9.61 428 ALA A CA 1
ATOM 2690 C C . ALA A 1 353 ? -0.911 50.403 40.957 1.00 10.63 428 ALA A C 1
ATOM 2691 O O . ALA A 1 353 ? -1.073 51.537 40.524 1.00 11.52 428 ALA A O 1
ATOM 2693 N N . ASN A 1 354 ? 0.027 50.091 41.847 1.00 9.66 429 ASN A N 1
ATOM 2694 C CA . ASN A 1 354 ? 1.011 51.049 42.354 1.00 9.52 429 ASN A CA 1
ATOM 2695 C C . ASN A 1 354 ? 0.515 52.472 42.549 1.00 10.96 429 ASN A C 1
ATOM 2696 O O . ASN A 1 354 ? 1.159 53.433 42.091 1.00 12.90 429 ASN A O 1
ATOM 2701 N N . GLN A 1 355 ? -0.606 52.590 43.273 1.00 10.05 430 GLN A N 1
ATOM 2702 C CA . GLN A 1 355 ? -1.258 53.869 43.560 1.00 12.08 430 GLN A CA 1
ATOM 2703 C C . GLN A 1 355 ? -0.571 54.668 44.664 1.00 15.06 430 GLN A C 1
ATOM 2704 O O . GLN A 1 355 ? -0.023 54.093 45.627 1.00 12.59 430 GLN A O 1
ATOM 2710 N N . CYS A 1 356 ? -0.576 55.989 44.488 1.00 13.32 431 CYS A N 1
ATOM 2711 C CA . CYS A 1 356 ? -0.007 56.933 45.454 1.00 11.53 431 CYS A CA 1
ATOM 2712 C C . CYS A 1 356 ? -1.079 57.977 45.690 1.00 8.92 431 CYS A C 1
ATOM 2713 O O . CYS A 1 356 ? -0.882 59.150 45.377 1.00 12.60 431 CYS A O 1
ATOM 2716 N N . ILE A 1 357 ? -2.223 57.535 46.203 1.00 7.00 432 ILE A N 1
ATOM 2717 C CA . ILE A 1 357 ? -3.352 58.394 46.475 1.00 7.00 432 ILE A CA 1
ATOM 2718 C C . ILE A 1 357 ? -2.952 59.475 47.484 1.00 11.74 432 ILE A C 1
ATOM 2719 O O . ILE A 1 357 ? -2.226 59.194 48.441 1.00 11.20 432 ILE A O 1
ATOM 2724 N N . HIS A 1 358 ? -3.366 60.720 47.222 1.00 10.93 433 HIS A N 1
ATOM 2725 C CA . HIS A 1 358 ? -3.028 61.877 48.065 1.00 11.69 433 HIS A CA 1
ATOM 2726 C C . HIS A 1 358 ? -3.219 61.648 49.551 1.00 10.78 433 HIS A C 1
ATOM 2727 O O . HIS A 1 358 ? -2.343 61.966 50.352 1.00 8.37 433 HIS A O 1
ATOM 2734 N N . SER A 1 359 ? -4.389 61.120 49.904 1.00 9.55 434 SER A N 1
ATOM 2735 C CA . SER A 1 359 ? -4.750 60.882 51.283 1.00 11.85 434 SER A CA 1
ATOM 2736 C C . SER A 1 359 ? -4.645 59.444 51.784 1.00 10.56 434 SER A C 1
ATOM 2737 O O . SER A 1 359 ? -5.188 59.134 52.816 1.00 11.32 434 SER A O 1
ATOM 2740 N N . ASP A 1 360 ? -3.887 58.597 51.096 1.00 15.67 435 ASP A N 1
ATOM 2741 C CA . ASP A 1 360 ? -3.744 57.202 51.499 1.00 14.30 435 ASP A CA 1
ATOM 2742 C C . ASP A 1 360 ? -2.739 57.017 52.640 1.00 12.56 435 ASP A C 1
ATOM 2743 O O . ASP A 1 360 ? -1.549 57.132 52.405 1.00 16.54 435 ASP A O 1
ATOM 2748 N N . MET A 1 361 ? -3.201 56.681 53.848 1.00 11.72 436 MET A N 1
ATOM 2749 C CA . MET A 1 361 ? -2.332 56.514 55.018 1.00 8.74 436 MET A CA 1
ATOM 2750 C C . MET A 1 361 ? -1.312 55.402 54.885 1.00 7.00 436 MET A C 1
ATOM 2751 O O . MET A 1 361 ? -0.180 55.555 55.360 1.00 10.34 436 MET A O 1
ATOM 2756 N N . SER A 1 362 ? -1.674 54.291 54.257 1.00 7.00 437 SER A N 1
ATOM 2757 C CA . SER A 1 362 ? -0.693 53.218 54.070 1.00 7.00 437 SER A CA 1
ATOM 2758 C C . SER A 1 362 ? 0.488 53.746 53.240 1.00 7.00 437 SER A C 1
ATOM 2759 O O . SER A 1 362 ? 1.648 53.492 53.546 1.00 7.00 437 SER A O 1
ATOM 2762 N N . PHE A 1 363 ? 0.180 54.464 52.164 1.00 7.90 438 PHE A N 1
ATOM 2763 C CA . PHE A 1 363 ? 1.190 55.074 51.297 1.00 7.40 438 PHE A CA 1
ATOM 2764 C C . PHE A 1 363 ? 1.965 56.183 52.047 1.00 7.99 438 PHE A C 1
ATOM 2765 O O . PHE A 1 363 ? 3.208 56.178 52.080 1.00 7.00 438 PHE A O 1
ATOM 2773 N N . LEU A 1 364 ? 1.242 57.115 52.673 1.00 9.31 439 LEU A N 1
ATOM 2774 C CA . LEU A 1 364 ? 1.876 58.217 53.407 1.00 7.00 439 LEU A CA 1
ATOM 2775 C C . LEU A 1 364 ? 2.805 57.783 54.541 1.00 9.77 439 LEU A C 1
ATOM 2776 O O . LEU A 1 364 ? 3.887 58.356 54.728 1.00 13.89 439 LEU A O 1
ATOM 2781 N N . SER A 1 365 ? 2.412 56.743 55.271 1.00 9.58 440 SER A N 1
ATOM 2782 C CA . SER A 1 365 ? 3.217 56.226 56.380 1.00 8.96 440 SER A CA 1
ATOM 2783 C C . SER A 1 365 ? 4.536 55.648 55.893 1.00 8.67 440 SER A C 1
ATOM 2784 O O . SER A 1 365 ? 5.578 55.893 56.496 1.00 7.63 440 SER A O 1
ATOM 2787 N N . VAL A 1 366 ? 4.504 54.888 54.799 1.00 9.88 441 VAL A N 1
ATOM 2788 C CA . VAL A 1 366 ? 5.736 54.315 54.236 1.00 8.57 441 VAL A CA 1
ATOM 2789 C C . VAL A 1 366 ? 6.623 55.449 53.715 1.00 10.52 441 VAL A C 1
ATOM 2790 O O . VAL A 1 366 ? 7.828 55.460 53.974 1.00 12.08 441 VAL A O 1
ATOM 2794 N N . LEU A 1 367 ? 6.013 56.407 53.006 1.00 11.11 442 LEU A N 1
ATOM 2795 C CA . LEU A 1 367 ? 6.716 57.567 52.436 1.00 10.34 442 LEU A CA 1
ATOM 2796 C C . LEU A 1 367 ? 7.430 58.350 53.528 1.00 7.00 442 LEU A C 1
ATOM 2797 O O . LEU A 1 367 ? 8.640 58.551 53.466 1.00 11.79 442 LEU A O 1
ATOM 2802 N N . GLN A 1 368 ? 6.683 58.772 54.539 1.00 7.48 443 GLN A N 1
ATOM 2803 C CA . GLN A 1 368 ? 7.261 59.537 55.639 1.00 11.40 443 GLN A CA 1
ATOM 2804 C C . GLN A 1 368 ? 8.398 58.789 56.315 1.00 10.07 443 GLN A C 1
ATOM 2805 O O . GLN A 1 368 ? 9.484 59.342 56.518 1.00 10.17 443 GLN A O 1
ATOM 2811 N N . TYR A 1 369 ? 8.151 57.525 56.647 1.00 11.06 444 TYR A N 1
ATOM 2812 C CA . TYR A 1 369 ? 9.164 56.709 57.288 1.00 13.48 444 TYR A CA 1
ATOM 2813 C C . TYR A 1 369 ? 10.462 56.665 56.454 1.00 13.90 444 TYR A C 1
ATOM 2814 O O . TYR A 1 369 ? 11.558 56.834 56.987 1.00 13.69 444 TYR A O 1
ATOM 2823 N N . ALA A 1 370 ? 10.329 56.476 55.141 1.00 15.80 445 ALA A N 1
ATOM 2824 C CA . ALA A 1 370 ? 11.486 56.393 54.245 1.00 10.55 445 ALA A CA 1
ATOM 2825 C C . ALA A 1 370 ? 12.192 57.715 54.005 1.00 8.70 445 ALA A C 1
ATOM 2826 O O . ALA A 1 370 ? 13.408 57.802 54.086 1.00 9.87 445 ALA A O 1
ATOM 2828 N N . VAL A 1 371 ? 11.421 58.737 53.672 1.00 9.66 446 VAL A N 1
ATOM 2829 C CA . VAL A 1 371 ? 11.960 60.054 53.382 1.00 11.57 446 VAL A CA 1
ATOM 2830 C C . VAL A 1 371 ? 12.430 60.806 54.622 1.00 13.57 446 VAL A C 1
ATOM 2831 O O . VAL A 1 371 ? 13.561 6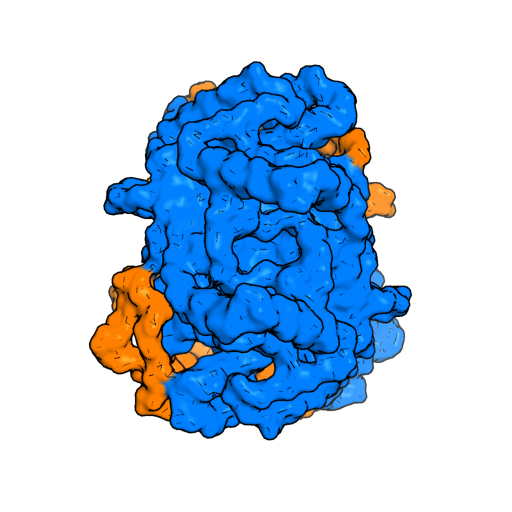1.265 54.670 1.00 13.17 446 VAL A O 1
ATOM 2835 N N . GLN A 1 372 ? 11.571 60.919 55.623 1.00 14.54 447 GLN A N 1
ATOM 2836 C CA . GLN A 1 372 ? 11.926 61.657 56.827 1.00 16.73 447 GLN A CA 1
ATOM 2837 C C . GLN A 1 372 ? 12.849 60.965 57.810 1.00 16.63 447 GLN A C 1
ATOM 2838 O O . GLN A 1 372 ? 13.783 61.577 58.309 1.00 20.36 447 GLN A O 1
ATOM 2844 N N . TYR A 1 373 ? 12.591 59.690 58.090 1.00 18.93 448 TYR A N 1
ATOM 2845 C CA . TYR A 1 373 ? 13.395 58.947 59.054 1.00 17.55 448 TYR A CA 1
ATOM 2846 C C . TYR A 1 373 ? 14.574 58.162 58.493 1.00 19.90 448 TYR A C 1
ATOM 2847 O O . TYR A 1 373 ? 15.681 58.275 59.003 1.00 22.67 448 TYR A O 1
ATOM 2856 N N . LEU A 1 374 ? 14.359 57.374 57.444 1.00 19.56 449 LEU A N 1
ATOM 2857 C CA . LEU A 1 374 ? 15.474 56.629 56.852 1.00 16.74 449 LEU A CA 1
ATOM 2858 C C . LEU A 1 374 ? 16.280 57.542 55.936 1.00 14.63 449 LEU A C 1
ATOM 2859 O O . LEU A 1 374 ? 17.398 57.231 55.579 1.00 20.12 449 LEU A O 1
ATOM 2864 N N . LYS A 1 375 ? 15.684 58.651 55.522 1.00 11.33 450 LYS A N 1
ATOM 2865 C CA . LYS A 1 375 ? 16.355 59.594 54.646 1.00 17.36 450 LYS A CA 1
ATOM 2866 C C . LYS A 1 375 ? 16.815 58.978 53.310 1.00 15.46 450 LYS A C 1
ATOM 2867 O O . LYS A 1 375 ? 17.967 59.117 52.922 1.00 17.27 450 LYS A O 1
ATOM 2873 N N . VAL A 1 376 ? 15.926 58.270 52.623 1.00 18.06 451 VAL A N 1
ATOM 2874 C CA . VAL A 1 376 ? 16.277 57.667 51.330 1.00 17.22 451 VAL A CA 1
ATOM 2875 C C . VAL A 1 376 ? 16.513 58.771 50.283 1.00 18.80 451 VAL A C 1
ATOM 2876 O O . VAL A 1 376 ? 15.829 59.789 50.294 1.00 19.68 451 VAL A O 1
ATOM 2880 N N . LYS A 1 377 ? 17.453 58.545 49.368 1.00 19.49 452 LYS A N 1
ATOM 2881 C CA . LYS A 1 377 ? 17.783 59.525 48.328 1.00 22.28 452 LYS A CA 1
ATOM 2882 C C . LYS A 1 377 ? 16.844 59.493 47.130 1.00 20.80 452 LYS A C 1
ATOM 2883 O O . LYS A 1 377 ? 16.702 60.489 46.434 1.00 20.86 452 LYS A O 1
ATOM 2889 N N . ARG A 1 378 ? 16.213 58.346 46.884 1.00 19.33 453 ARG A N 1
ATOM 2890 C CA . ARG A 1 378 ? 15.296 58.200 45.757 1.00 18.76 453 ARG A CA 1
ATOM 2891 C C . ARG A 1 378 ? 14.001 57.513 46.093 1.00 15.21 453 ARG A C 1
ATOM 2892 O O . ARG A 1 378 ? 13.972 56.596 46.894 1.00 15.35 453 ARG A O 1
ATOM 2900 N N . VAL A 1 379 ? 12.927 57.945 45.453 1.00 14.43 454 VAL A N 1
ATOM 2901 C CA . VAL A 1 379 ? 11.647 57.296 45.618 1.00 13.52 454 VAL A CA 1
ATOM 2902 C C . VAL A 1 379 ? 11.308 56.892 44.194 1.00 15.66 454 VAL A C 1
ATOM 2903 O O . VAL A 1 379 ? 11.304 57.749 43.299 1.00 13.79 454 VAL A O 1
ATOM 2907 N N . VAL A 1 380 ? 11.100 55.599 43.971 1.00 12.82 455 VAL A N 1
ATOM 2908 C CA . VAL A 1 380 ? 10.763 55.094 42.647 1.00 14.31 455 VAL A CA 1
ATOM 2909 C C . VAL A 1 380 ? 9.332 54.572 42.576 1.00 15.14 455 VAL A C 1
ATOM 2910 O O . VAL A 1 380 ? 8.945 53.771 43.415 1.00 18.88 455 VAL A O 1
ATOM 2914 N N . VAL A 1 381 ? 8.522 55.087 41.649 1.00 13.47 456 VAL A N 1
ATOM 2915 C CA . VAL A 1 381 ? 7.157 54.576 41.457 1.00 13.33 456 VAL A CA 1
ATOM 2916 C C . VAL A 1 381 ? 7.279 53.674 40.222 1.00 16.19 456 VAL A C 1
ATOM 2917 O O . VAL A 1 381 ? 7.649 54.138 39.132 1.00 13.55 456 VAL A O 1
ATOM 2921 N N . CYS A 1 382 ? 7.013 52.382 40.406 1.00 14.64 457 CYS A N 1
ATOM 2922 C CA . CYS A 1 382 ? 7.132 51.431 39.319 1.00 11.07 457 CYS A CA 1
ATOM 2923 C C . CYS A 1 382 ? 5.832 50.774 38.910 1.00 13.52 457 CYS A C 1
ATOM 2924 O O . CYS A 1 382 ? 5.124 50.198 39.738 1.00 16.19 457 CYS A O 1
ATOM 2927 N N . GLY A 1 383 ? 5.481 50.959 37.642 1.00 8.21 458 GLY A N 1
ATOM 2928 C CA . GLY A 1 383 ? 4.292 50.328 37.094 1.00 12.93 458 GLY A CA 1
ATOM 2929 C C . GLY A 1 383 ? 4.794 49.196 36.201 1.00 9.23 458 GLY A C 1
ATOM 2930 O O . GLY A 1 383 ? 6.001 49.047 36.034 1.00 11.57 458 GLY A O 1
ATOM 2931 N N . HIS A 1 384 ? 3.911 48.402 35.613 1.00 10.96 459 HIS A N 1
ATOM 2932 C CA . HIS A 1 384 ? 4.354 47.304 34.745 1.00 13.12 459 HIS A CA 1
ATOM 2933 C C . HIS A 1 384 ? 3.339 47.076 33.631 1.00 14.20 459 HIS A C 1
ATOM 2934 O O . HIS A 1 384 ? 2.128 47.203 33.853 1.00 18.20 459 HIS A O 1
ATOM 2941 N N . TYR A 1 385 ? 3.826 46.751 32.431 1.00 13.28 460 TYR A N 1
ATOM 2942 C CA . TYR A 1 385 ? 2.936 46.539 31.286 1.00 11.68 460 TYR A CA 1
ATOM 2943 C C . TYR A 1 385 ? 1.986 45.398 31.524 1.00 12.30 460 TYR A C 1
ATOM 2944 O O . TYR A 1 385 ? 2.295 44.476 32.256 1.00 17.89 460 TYR A O 1
ATOM 2953 N N . ALA A 1 386 ? 0.782 45.534 31.000 1.00 12.78 461 ALA A N 1
ATOM 2954 C CA . ALA A 1 386 ? -0.256 44.523 31.172 1.00 19.12 461 ALA A CA 1
ATOM 2955 C C . ALA A 1 386 ? -0.763 44.351 32.618 1.00 19.22 461 ALA A C 1
ATOM 2956 O O . ALA A 1 386 ? -1.439 43.376 32.923 1.00 19.61 461 ALA A O 1
ATOM 2958 N N . CYS A 1 387 ? -0.480 45.330 33.482 1.00 20.20 462 CYS A N 1
ATOM 2959 C CA . CYS A 1 387 ? -0.943 45.317 34.877 1.00 14.78 462 CYS A CA 1
ATOM 2960 C C . CYS A 1 387 ? -2.434 44.929 35.028 1.00 11.79 462 CYS A C 1
ATOM 2961 O O . CYS A 1 387 ? -3.326 45.650 34.567 1.00 13.56 462 CYS A O 1
ATOM 2964 N N . GLY A 1 388 ? -2.691 43.837 35.746 1.00 11.13 463 GLY A N 1
ATOM 2965 C CA . GLY A 1 388 ? -4.051 43.361 35.972 1.00 7.52 463 GLY A CA 1
ATOM 2966 C C . GLY A 1 388 ? -4.915 44.312 36.764 1.00 9.62 463 GLY A C 1
ATOM 2967 O O . GLY A 1 388 ? -6.130 44.376 36.568 1.00 12.16 463 GLY A O 1
ATOM 2968 N N . GLY A 1 389 ? -4.296 45.078 37.655 1.00 8.55 464 GLY A N 1
ATOM 2969 C CA . GLY A 1 389 ? -5.065 46.045 38.429 1.00 8.43 464 GLY A CA 1
ATOM 2970 C C . GLY A 1 389 ? -5.596 47.157 37.531 1.00 7.33 464 GLY A C 1
ATOM 2971 O O . GLY A 1 389 ? -6.747 47.590 37.645 1.00 7.00 464 GLY A O 1
ATOM 2972 N N . CYS A 1 390 ? -4.737 47.626 36.631 1.00 9.80 465 CYS A N 1
ATOM 2973 C CA . CYS A 1 390 ? -5.109 48.674 35.680 1.00 11.87 465 CYS A CA 1
ATOM 2974 C C . CYS A 1 390 ? -6.115 48.151 34.679 1.00 10.02 465 CYS A C 1
ATOM 2975 O O . CYS A 1 390 ? -7.042 48.857 34.329 1.00 11.15 465 CYS A O 1
ATOM 2978 N N . ALA A 1 391 ? -5.943 46.905 34.243 1.00 11.20 466 ALA A N 1
ATOM 2979 C CA . ALA A 1 391 ? -6.886 46.284 33.312 1.00 7.57 466 ALA A CA 1
ATOM 2980 C C . ALA A 1 391 ? -8.217 46.162 34.017 1.00 11.36 466 ALA A C 1
ATOM 2981 O O . ALA A 1 391 ? -9.263 46.445 33.441 1.00 14.83 466 ALA A O 1
ATOM 2983 N N . ALA A 1 392 ? -8.172 45.776 35.291 1.00 13.89 467 ALA A N 1
ATOM 2984 C CA . ALA A 1 392 ? -9.385 45.620 36.075 1.00 13.34 467 ALA A CA 1
ATOM 2985 C C . ALA A 1 392 ? -10.132 46.943 36.210 1.00 13.66 467 ALA A C 1
ATOM 2986 O O . ALA A 1 392 ? -11.353 46.967 36.198 1.00 15.31 467 ALA A O 1
ATOM 2988 N N . ALA A 1 393 ? -9.388 48.045 36.290 1.00 16.97 468 ALA A N 1
ATOM 2989 C CA . ALA A 1 393 ? -9.977 49.374 36.446 1.00 16.20 468 ALA A CA 1
ATOM 2990 C C . ALA A 1 393 ? -10.899 49.773 35.300 1.00 20.27 468 ALA A C 1
ATOM 2991 O O . ALA A 1 393 ? -11.711 50.683 35.438 1.00 21.58 468 ALA A O 1
ATOM 2993 N N . LEU A 1 394 ? -10.732 49.137 34.144 1.00 21.20 469 LEU A N 1
ATOM 2994 C CA . LEU A 1 394 ? -11.560 49.462 32.981 1.00 22.44 469 LEU A CA 1
ATOM 2995 C C . LEU A 1 394 ? -12.786 48.547 32.859 1.00 23.90 469 LEU A C 1
ATOM 2996 O O . LEU A 1 394 ? -13.626 48.763 32.007 1.00 25.81 469 LEU A O 1
ATOM 3001 N N . GLY A 1 395 ? -12.886 47.545 33.732 1.00 24.97 470 GLY A N 1
ATOM 3002 C CA . GLY A 1 395 ? -13.992 46.602 33.688 1.00 24.40 470 GLY A CA 1
ATOM 3003 C C . GLY A 1 395 ? -15.283 47.057 34.339 1.00 28.59 470 GLY A C 1
ATOM 3004 O O . GLY A 1 395 ? -15.410 48.187 34.770 1.00 30.56 470 GLY A O 1
ATOM 3005 N N . ASP A 1 396 ? -16.232 46.138 34.463 1.00 29.48 471 ASP A N 1
ATOM 3006 C CA . ASP A 1 396 ? -17.536 46.460 35.029 1.00 31.45 471 ASP A CA 1
ATOM 3007 C C . ASP A 1 396 ? -17.807 45.861 36.429 1.00 29.51 471 ASP A C 1
ATOM 3008 O O . ASP A 1 396 ? -18.950 45.853 36.901 1.00 29.98 471 ASP A O 1
ATOM 3013 N N . SER A 1 397 ? -16.766 45.394 37.103 1.00 25.41 472 SER A N 1
ATOM 3014 C CA . SER A 1 397 ? -16.917 44.767 38.422 1.00 27.27 472 SER A CA 1
ATOM 3015 C C . SER A 1 397 ? -17.423 45.730 39.503 1.00 23.48 472 SER A C 1
ATOM 3016 O O . SER A 1 397 ? -17.006 46.879 39.572 1.00 24.65 472 SER A O 1
ATOM 3019 N N . ARG A 1 398 ? -18.302 45.265 40.380 1.00 26.06 473 ARG A N 1
ATOM 3020 C CA . ARG A 1 398 ? -18.832 46.155 41.426 1.00 25.82 473 ARG A CA 1
ATOM 3021 C C . ARG A 1 398 ? -18.405 45.818 42.869 1.00 25.31 473 ARG A C 1
ATOM 3022 O O . ARG A 1 398 ? -19.160 46.040 43.811 1.00 28.70 473 ARG A O 1
ATOM 3030 N N . LEU A 1 399 ? -17.216 45.248 43.026 1.00 21.01 474 LEU A N 1
ATOM 3031 C CA . LEU A 1 399 ? -16.694 44.886 44.333 1.00 19.48 474 LEU A CA 1
ATOM 3032 C C . LEU A 1 399 ? -16.396 46.129 45.173 1.00 21.06 474 LEU A C 1
ATOM 3033 O O . LEU A 1 399 ? -15.531 46.951 44.828 1.00 22.72 474 LEU A O 1
ATOM 3038 N N . GLY A 1 400 ? -17.087 46.209 46.308 1.00 21.87 475 GLY A N 1
ATOM 3039 C CA . GLY A 1 400 ? -16.997 47.332 47.224 1.00 15.88 475 GLY A CA 1
ATOM 3040 C C . GLY A 1 400 ? -15.647 47.885 47.604 1.00 14.45 475 GLY A C 1
ATOM 3041 O O . GLY A 1 400 ? -15.507 49.094 47.776 1.00 16.92 475 GLY A O 1
ATOM 3042 N N . LEU A 1 401 ? -14.640 47.039 47.740 1.00 13.23 476 LEU A N 1
ATOM 3043 C CA . LEU A 1 401 ? -13.348 47.564 48.133 1.00 16.11 476 LEU A CA 1
ATOM 3044 C C . LEU A 1 401 ? -12.377 47.759 46.980 1.00 15.91 476 LEU A C 1
ATOM 3045 O O . LEU A 1 401 ? -11.844 48.852 46.797 1.00 19.03 476 LEU A O 1
ATOM 3050 N N . ILE A 1 402 ? -12.193 46.729 46.164 1.00 14.07 477 ILE A N 1
ATOM 3051 C CA . ILE A 1 402 ? -11.260 46.827 45.067 1.00 12.34 477 ILE A CA 1
ATOM 3052 C C . ILE A 1 402 ? -11.732 47.776 43.973 1.00 12.94 477 ILE A C 1
ATOM 3053 O O . ILE A 1 402 ? -10.962 48.624 43.526 1.00 16.19 477 ILE A O 1
ATOM 3058 N N . ASP A 1 403 ? -13.019 47.756 43.646 1.00 13.79 478 ASP A N 1
ATOM 3059 C CA . ASP A 1 403 ? -13.483 48.617 42.566 1.00 17.53 478 ASP A CA 1
ATOM 3060 C C . ASP A 1 403 ? -13.622 50.102 42.871 1.00 19.96 478 ASP A C 1
ATOM 3061 O O . ASP A 1 403 ? -13.555 50.924 41.964 1.00 17.43 478 ASP A O 1
ATOM 3066 N N . ASN A 1 404 ? -13.738 50.466 44.151 1.00 15.17 479 ASN A N 1
ATOM 3067 C CA . ASN A 1 404 ? -13.769 51.891 44.514 1.00 14.56 479 ASN A CA 1
ATOM 3068 C C . ASN A 1 404 ? -12.328 52.410 44.558 1.00 9.70 479 ASN A C 1
ATOM 3069 O O . ASN A 1 404 ? -12.021 53.527 44.133 1.00 12.22 479 ASN A O 1
ATOM 3074 N N . TRP A 1 405 ? -11.423 51.561 45.019 1.00 10.76 480 TRP A N 1
ATOM 3075 C CA . TRP A 1 405 ? -9.993 51.876 45.003 1.00 12.63 480 TRP A CA 1
ATOM 3076 C C . TRP A 1 405 ? -9.543 52.167 43.514 1.00 12.51 480 TRP A C 1
ATOM 3077 O O . TRP A 1 405 ? -8.899 53.180 43.235 1.00 7.52 480 TRP A O 1
ATOM 3088 N N . LEU A 1 406 ? -9.932 51.294 42.580 1.00 13.21 481 LEU A N 1
ATOM 3089 C CA . LEU A 1 406 ? -9.568 51.424 41.165 1.00 14.95 481 LEU A CA 1
ATOM 3090 C C . LEU A 1 406 ? -10.137 52.636 40.431 1.00 14.27 481 LEU A C 1
ATOM 3091 O O . LEU A 1 406 ? -9.614 53.026 39.373 1.00 12.31 481 LEU A O 1
ATOM 3096 N N . ARG A 1 407 ? -11.151 53.278 41.012 1.00 15.99 482 ARG A N 1
ATOM 3097 C CA . ARG A 1 407 ? -11.750 54.467 40.402 1.00 9.86 482 ARG A CA 1
ATOM 3098 C C . ARG A 1 407 ? -10.713 55.561 40.165 1.00 11.50 482 ARG A C 1
ATOM 3099 O O . ARG A 1 407 ? -10.888 56.430 39.313 1.00 14.93 482 ARG A O 1
ATOM 3107 N N . HIS A 1 408 ? -9.608 55.491 40.894 1.00 9.22 483 HIS A N 1
ATOM 3108 C CA . HIS A 1 408 ? -8.542 56.449 40.732 1.00 12.14 483 HIS A CA 1
ATOM 3109 C C . HIS A 1 408 ? -7.862 56.300 39.362 1.00 14.75 483 HIS A C 1
ATOM 3110 O O . HIS A 1 408 ? -7.414 57.297 38.768 1.00 11.15 483 HIS A O 1
ATOM 3117 N N . ILE A 1 409 ? -7.801 55.063 38.863 1.00 12.84 484 ILE A N 1
ATOM 3118 C CA . ILE A 1 409 ? -7.205 54.804 37.552 1.00 17.14 484 ILE A CA 1
ATOM 3119 C C . ILE A 1 409 ? -8.167 55.309 36.483 1.00 14.20 484 ILE A C 1
ATOM 3120 O O . ILE A 1 409 ? -7.746 55.764 35.430 1.00 17.43 484 ILE A O 1
ATOM 3125 N N . ARG A 1 410 ? -9.455 55.297 36.797 1.00 14.33 485 ARG A N 1
ATOM 3126 C CA . ARG A 1 410 ? -10.460 55.804 35.880 1.00 15.47 485 ARG A CA 1
ATOM 3127 C C . ARG A 1 410 ? -10.300 57.312 35.703 1.00 16.13 485 ARG A C 1
ATOM 3128 O O . ARG A 1 410 ? -10.471 57.832 34.607 1.00 17.50 485 ARG A O 1
ATOM 3136 N N . ASP A 1 411 ? -9.924 58.009 36.770 1.00 16.89 486 ASP A N 1
ATOM 3137 C CA . ASP A 1 411 ? -9.702 59.458 36.701 1.00 16.65 486 ASP A CA 1
ATOM 3138 C C . ASP A 1 411 ? -8.554 59.759 35.747 1.00 13.46 486 ASP A C 1
ATOM 3139 O O . ASP A 1 411 ? -8.565 60.745 35.014 1.00 9.64 486 ASP A O 1
ATOM 3144 N N . VAL A 1 412 ? -7.530 58.926 35.810 1.00 14.22 487 VAL A N 1
ATOM 3145 C CA . VAL A 1 412 ? -6.383 59.074 34.934 1.00 16.77 487 VAL A CA 1
ATOM 3146 C C . VAL A 1 412 ? -6.826 58.919 33.468 1.00 19.23 487 VAL A C 1
ATOM 3147 O O . VAL A 1 412 ? -6.425 59.709 32.615 1.00 20.86 487 VAL A O 1
ATOM 3151 N N . ARG A 1 413 ? -7.670 57.924 33.193 1.00 17.87 488 ARG A N 1
ATOM 3152 C CA . ARG A 1 413 ? -8.151 57.673 31.846 1.00 16.16 488 ARG A CA 1
ATOM 3153 C C . ARG A 1 413 ? -8.907 58.890 31.353 1.00 19.30 488 ARG A C 1
ATOM 3154 O O . ARG A 1 413 ? -8.581 59.454 30.303 1.00 20.33 488 ARG A O 1
ATOM 3162 N N . ARG A 1 414 ? -9.884 59.306 32.156 1.00 17.88 489 ARG A N 1
ATOM 3163 C CA . ARG A 1 414 ? -10.744 60.444 31.862 1.00 15.66 489 ARG A CA 1
ATOM 3164 C C . ARG A 1 414 ? -10.018 61.728 31.611 1.00 14.84 489 ARG A C 1
ATOM 3165 O O . ARG A 1 414 ? -10.424 62.492 30.771 1.00 16.97 489 ARG A O 1
ATOM 3173 N N . HIS A 1 415 ? -8.937 61.976 32.334 1.00 10.64 490 HIS A N 1
ATOM 3174 C CA . HIS A 1 415 ? -8.206 63.225 32.157 1.00 12.43 490 HIS A CA 1
ATOM 3175 C C . HIS A 1 415 ? -7.115 63.164 31.105 1.00 14.57 490 HIS A C 1
ATOM 3176 O O . HIS A 1 415 ? -6.348 64.104 30.977 1.00 12.97 490 HIS A O 1
ATOM 3183 N N . ASN A 1 416 ? -7.002 62.044 30.408 1.00 17.30 491 ASN A N 1
ATOM 3184 C CA . ASN A 1 416 ? -5.950 61.896 29.420 1.00 13.89 491 ASN A CA 1
ATOM 3185 C C . ASN A 1 416 ? -6.449 61.312 28.123 1.00 13.13 491 ASN A C 1
ATOM 3186 O O . ASN A 1 416 ? -5.709 60.603 27.439 1.00 8.49 491 ASN A O 1
ATOM 3191 N N . GLN A 1 417 ? -7.717 61.561 27.825 1.00 12.35 492 GLN A N 1
ATOM 3192 C CA . GLN A 1 417 ? -8.343 61.070 26.615 1.00 20.81 492 GLN A CA 1
ATOM 3193 C C . GLN A 1 417 ? -7.686 61.657 25.363 1.00 23.44 492 GLN A C 1
ATOM 3194 O O . GLN A 1 417 ? -7.690 61.030 24.307 1.00 30.34 492 GLN A O 1
ATOM 3200 N N . ALA A 1 418 ? -7.087 62.831 25.485 1.00 20.69 493 ALA A N 1
ATOM 3201 C CA . ALA A 1 418 ? -6.425 63.455 24.354 1.00 23.62 493 ALA A CA 1
ATOM 3202 C C . ALA A 1 418 ? -5.403 62.482 23.790 1.00 26.04 493 ALA A C 1
ATOM 3203 O O . ALA A 1 418 ? -5.426 62.173 22.594 1.00 29.56 493 ALA A O 1
ATOM 3205 N N . GLU A 1 419 ? -4.554 61.957 24.672 1.00 23.93 494 GLU A N 1
ATOM 3206 C CA . GLU A 1 419 ? -3.542 60.992 24.294 1.00 21.37 494 GLU A CA 1
ATOM 3207 C C . GLU A 1 419 ? -4.113 59.602 24.116 1.00 21.68 494 GLU A C 1
ATOM 3208 O O . GLU A 1 419 ? -3.790 58.921 23.144 1.00 27.05 494 GLU A O 1
ATOM 3214 N N . LEU A 1 420 ? -4.967 59.168 25.033 1.00 18.19 495 LEU A N 1
ATOM 3215 C CA . LEU A 1 420 ? -5.527 57.824 24.930 1.00 20.18 495 LEU A CA 1
ATOM 3216 C C . LEU A 1 420 ? -6.362 57.569 23.659 1.00 18.37 495 LEU A C 1
ATOM 3217 O O . LEU A 1 420 ? -6.289 56.493 23.093 1.00 24.26 495 LEU A O 1
ATOM 3222 N N . SER A 1 421 ? -7.069 58.584 23.182 1.00 21.40 496 SER A N 1
ATOM 3223 C CA . SER A 1 421 ? -7.894 58.497 21.967 1.00 30.17 496 SER A CA 1
ATOM 3224 C C . SER A 1 421 ? -7.125 58.107 20.716 1.00 27.21 496 SER A C 1
ATOM 3225 O O . SER A 1 421 ? -7.665 57.497 19.808 1.00 33.29 496 SER A O 1
ATOM 3228 N N . ARG A 1 422 ? -5.857 58.482 20.682 1.00 23.06 497 ARG A N 1
ATOM 3229 C CA . ARG A 1 422 ? -4.989 58.181 19.550 1.00 23.23 497 ARG A CA 1
ATOM 3230 C C . ARG A 1 422 ? -4.738 56.691 19.427 1.00 21.60 497 ARG A C 1
ATOM 3231 O O . ARG A 1 422 ? -4.362 56.210 18.376 1.00 22.64 497 ARG A O 1
ATOM 3239 N N . ILE A 1 423 ? -4.936 55.962 20.522 1.00 20.23 498 ILE A N 1
ATOM 3240 C CA . ILE A 1 423 ? -4.664 54.532 20.550 1.00 17.51 498 ILE A CA 1
ATOM 3241 C C . ILE A 1 423 ? -5.950 53.770 20.627 1.00 20.00 498 ILE A C 1
ATOM 3242 O O . ILE A 1 423 ? -6.753 53.998 21.506 1.00 19.75 498 ILE A O 1
ATOM 3247 N N . THR A 1 424 ? -6.108 52.815 19.732 1.00 23.70 499 THR A N 1
ATOM 3248 C CA . THR A 1 424 ? -7.309 52.008 19.672 1.00 23.94 499 THR A CA 1
ATOM 3249 C C . THR A 1 424 ? -6.983 50.556 20.007 1.00 21.70 499 THR A C 1
ATOM 3250 O O . THR A 1 424 ? -7.838 49.819 20.469 1.00 20.85 499 THR A O 1
ATOM 3254 N N . ASP A 1 425 ? -5.765 50.119 19.709 1.00 21.02 500 ASP A N 1
ATOM 3255 C CA . ASP A 1 425 ? -5.403 48.765 20.032 1.00 21.73 500 ASP A CA 1
ATOM 3256 C C . ASP A 1 425 ? -5.472 48.654 21.564 1.00 22.50 500 ASP A C 1
ATOM 3257 O O . ASP A 1 425 ? -4.759 49.374 22.292 1.00 18.37 500 ASP A O 1
ATOM 3262 N N . PRO A 1 426 ? -6.293 47.715 22.065 1.00 21.60 501 PRO A N 1
ATOM 3263 C CA . PRO A 1 426 ? -6.532 47.426 23.485 1.00 22.17 501 PRO A CA 1
ATOM 3264 C C . PRO A 1 426 ? -5.256 47.284 24.289 1.00 22.35 501 PRO A C 1
ATOM 3265 O O . PRO A 1 426 ? -5.076 47.963 25.292 1.00 22.21 501 PRO A O 1
ATOM 3269 N N . LYS A 1 427 ? -4.342 46.445 23.809 1.00 21.91 502 LYS A N 1
ATOM 3270 C CA . LYS A 1 427 ? -3.076 46.232 24.492 1.00 21.43 502 LYS A CA 1
ATOM 3271 C C . LYS A 1 427 ? -2.274 47.525 24.703 1.00 22.24 502 LYS A C 1
ATOM 3272 O O . LYS A 1 427 ? -1.931 47.888 25.836 1.00 24.76 502 LYS A O 1
ATOM 3278 N N . ASP A 1 428 ? -2.011 48.257 23.619 1.00 18.83 503 ASP A N 1
ATOM 3279 C CA . ASP A 1 428 ? -1.214 49.494 23.676 1.00 15.28 503 ASP A CA 1
ATOM 3280 C C . ASP A 1 428 ? -1.909 50.575 24.435 1.00 11.00 503 ASP A C 1
ATOM 3281 O O . ASP A 1 428 ? -1.330 51.464 25.018 1.00 8.31 503 ASP A O 1
ATOM 3286 N N . SER A 1 429 ? -3.226 50.578 24.335 1.00 8.91 504 SER A N 1
ATOM 3287 C CA . SER A 1 429 ? -4.022 51.529 24.999 1.00 12.51 504 SER A CA 1
ATOM 3288 C C . SER A 1 429 ? -3.936 51.341 26.527 1.00 16.41 504 SER A C 1
ATOM 3289 O O . SER A 1 429 ? -3.768 52.318 27.270 1.00 15.76 504 SER A O 1
ATOM 3292 N N . LEU A 1 430 ? -3.965 50.085 26.985 1.00 16.18 505 LEU A N 1
ATOM 3293 C CA . LEU A 1 430 ? -3.834 49.759 28.397 1.00 13.08 505 LEU A CA 1
ATOM 3294 C C . LEU A 1 430 ? -2.432 50.155 28.850 1.00 13.27 505 LEU A C 1
ATOM 3295 O O . LEU A 1 430 ? -2.230 50.743 29.906 1.00 17.77 505 LEU A O 1
ATOM 3300 N N . ASN A 1 431 ? -1.446 49.757 28.060 1.00 10.58 506 ASN A N 1
ATOM 3301 C CA . ASN A 1 431 ? -0.066 50.059 28.362 1.00 9.53 506 ASN A CA 1
ATOM 3302 C C . ASN A 1 431 ? 0.230 51.537 28.434 1.00 11.79 506 ASN A C 1
ATOM 3303 O O . ASN A 1 431 ? 1.150 51.933 29.137 1.00 14.09 506 ASN A O 1
ATOM 3308 N N . ARG A 1 432 ? -0.516 52.360 27.702 1.00 10.47 507 ARG A N 1
ATOM 3309 C CA . ARG A 1 432 ? -0.294 53.807 27.748 1.00 11.12 507 ARG A CA 1
ATOM 3310 C C . ARG A 1 432 ? -0.887 54.341 29.045 1.00 9.91 507 ARG A C 1
ATOM 3311 O O . ARG A 1 432 ? -0.281 55.186 29.716 1.00 10.03 507 ARG A O 1
ATOM 3319 N N . LEU A 1 433 ? -2.073 53.850 29.381 1.00 9.87 508 LEU A N 1
ATOM 3320 C CA . LEU A 1 433 ? -2.765 54.246 30.613 1.00 13.01 508 LEU A CA 1
ATOM 3321 C C . LEU A 1 433 ? -1.865 53.927 31.811 1.00 13.01 508 LEU A C 1
ATOM 3322 O O . LEU A 1 433 ? -1.776 54.693 32.764 1.00 15.85 508 LEU A O 1
ATOM 3327 N N . ILE A 1 434 ? -1.212 52.778 31.742 1.00 11.00 509 ILE A N 1
ATOM 3328 C CA . ILE A 1 434 ? -0.305 52.302 32.780 1.00 11.57 509 ILE A CA 1
ATOM 3329 C C . ILE A 1 434 ? 0.861 53.278 32.930 1.00 11.39 509 ILE A C 1
ATOM 3330 O O . ILE A 1 434 ? 1.314 53.560 34.032 1.00 14.10 509 ILE A O 1
ATOM 3335 N N . GLU A 1 435 ? 1.325 53.823 31.809 1.00 11.28 510 GLU A N 1
ATOM 3336 C CA . GLU A 1 435 ? 2.439 54.763 31.808 1.00 9.60 510 GLU A CA 1
ATOM 3337 C C . GLU A 1 435 ? 2.041 56.096 32.424 1.00 8.52 510 GLU A C 1
ATOM 3338 O O . GLU A 1 435 ? 2.791 56.693 33.206 1.00 9.66 510 GLU A O 1
ATOM 3344 N N . ILE A 1 436 ? 0.903 56.603 31.989 1.00 7.00 511 ILE A N 1
ATOM 3345 C CA . ILE A 1 436 ? 0.388 57.865 32.486 1.00 9.98 511 ILE A CA 1
ATOM 3346 C C . ILE A 1 436 ? 0.016 57.728 33.979 1.00 12.22 511 ILE A C 1
ATOM 3347 O O . ILE A 1 436 ? 0.145 58.690 34.753 1.00 12.55 511 ILE A O 1
ATOM 3352 N N . ASN A 1 437 ? -0.405 56.529 34.388 1.00 11.05 512 ASN A N 1
ATOM 3353 C CA . ASN A 1 437 ? -0.735 56.284 35.793 1.00 12.72 512 ASN A CA 1
ATOM 3354 C C . ASN A 1 437 ? 0.524 56.459 36.649 1.00 12.64 512 ASN A C 1
ATOM 3355 O O . ASN A 1 437 ? 0.495 57.144 37.662 1.00 18.07 512 ASN A O 1
ATOM 3360 N N . VAL A 1 438 ? 1.650 55.933 36.180 1.00 17.59 513 VAL A N 1
ATOM 3361 C CA . VAL A 1 438 ? 2.941 56.072 36.879 1.00 13.19 513 VAL A CA 1
ATOM 3362 C C . VAL A 1 438 ? 3.315 57.559 36.991 1.00 14.97 513 VAL A C 1
ATOM 3363 O O . VAL A 1 438 ? 3.759 58.024 38.047 1.00 13.47 513 VAL A O 1
ATOM 3367 N N . LEU A 1 439 ? 3.140 58.298 35.893 1.00 17.53 514 LEU A N 1
ATOM 3368 C CA . LEU A 1 439 ? 3.450 59.732 35.832 1.00 14.24 514 LEU A CA 1
ATOM 3369 C C . LEU A 1 439 ? 2.572 60.508 36.842 1.00 10.32 514 LEU A C 1
ATOM 3370 O O . LEU A 1 439 ? 3.050 61.319 37.634 1.00 7.00 514 LEU A O 1
ATOM 3375 N N . GLU A 1 440 ? 1.290 60.195 36.833 1.00 9.32 515 GLU A N 1
ATOM 3376 C CA . GLU A 1 440 ? 0.329 60.812 37.717 1.00 13.86 515 GLU A CA 1
ATOM 3377 C C . GLU A 1 440 ? 0.692 60.469 39.174 1.00 16.08 515 GLU A C 1
ATOM 3378 O O . GLU A 1 440 ? 0.683 61.338 40.041 1.00 14.89 515 GLU A O 1
ATOM 3384 N N . GLN A 1 441 ? 1.100 59.222 39.435 1.00 18.05 516 GLN A N 1
ATOM 3385 C CA . GLN A 1 441 ? 1.461 58.810 40.803 1.00 15.40 516 GLN A CA 1
ATOM 3386 C C . GLN A 1 441 ? 2.743 59.490 41.270 1.00 13.74 516 GLN A C 1
ATOM 3387 O O . GLN A 1 441 ? 2.859 59.847 42.433 1.00 11.71 516 GLN A O 1
ATOM 3393 N N . MET A 1 442 ? 3.682 59.716 40.353 1.00 13.42 517 MET A N 1
ATOM 3394 C CA . MET A 1 442 ? 4.921 60.425 40.671 1.00 11.64 517 MET A CA 1
ATOM 3395 C C . MET A 1 442 ? 4.550 61.844 41.082 1.00 13.62 517 MET A C 1
ATOM 3396 O O . MET A 1 442 ? 5.111 62.408 42.022 1.00 12.63 517 MET A O 1
ATOM 3401 N N . HIS A 1 443 ? 3.648 62.446 40.311 1.00 13.98 518 HIS A N 1
ATOM 3402 C CA . HIS A 1 443 ? 3.192 63.793 40.583 1.00 14.68 518 HIS A CA 1
ATOM 3403 C C . HIS A 1 443 ? 2.707 63.842 42.023 1.00 12.08 518 HIS A C 1
ATOM 3404 O O . HIS A 1 443 ? 3.180 64.675 42.787 1.00 12.86 518 HIS A O 1
ATOM 3411 N N . ASN A 1 444 ? 1.833 62.904 42.387 1.00 9.28 519 ASN A N 1
ATOM 3412 C CA . ASN A 1 444 ? 1.285 62.800 43.737 1.00 10.40 519 ASN A CA 1
ATOM 3413 C C . ASN A 1 444 ? 2.366 62.695 44.815 1.00 8.40 519 ASN A C 1
ATOM 3414 O O . ASN A 1 444 ? 2.282 63.381 45.822 1.00 12.72 519 ASN A O 1
ATOM 3419 N N . VAL A 1 445 ? 3.408 61.885 44.628 1.00 11.11 520 VAL A N 1
ATOM 3420 C CA . VAL A 1 445 ? 4.420 61.836 45.686 1.00 13.81 520 VAL A CA 1
ATOM 3421 C C . VAL A 1 445 ? 5.184 63.147 45.767 1.00 14.53 520 VAL A C 1
ATOM 3422 O O . VAL A 1 445 ? 5.553 63.569 46.848 1.00 17.98 520 VAL A O 1
ATOM 3426 N N . CYS A 1 446 ? 5.365 63.815 44.633 1.00 13.95 521 CYS A N 1
ATOM 3427 C CA . CYS A 1 446 ? 6.070 65.095 44.591 1.00 12.55 521 CYS A CA 1
ATOM 3428 C C . CYS A 1 446 ? 5.270 66.178 45.309 1.00 15.93 521 CYS A C 1
ATOM 3429 O O . CYS A 1 446 ? 5.836 67.081 45.943 1.00 11.27 521 CYS A O 1
ATOM 3432 N N . ALA A 1 447 ? 3.950 66.074 45.202 1.00 13.88 522 ALA A N 1
ATOM 3433 C CA . ALA A 1 447 ? 3.046 67.017 45.816 1.00 12.20 522 ALA A CA 1
ATOM 3434 C C . ALA A 1 447 ? 2.759 66.756 47.313 1.00 12.46 522 ALA A C 1
ATOM 3435 O O . ALA A 1 447 ? 2.144 67.592 47.954 1.00 15.16 522 ALA A O 1
ATOM 3437 N N . THR A 1 448 ? 3.233 65.652 47.880 1.00 11.48 523 THR A N 1
ATOM 3438 C CA . THR 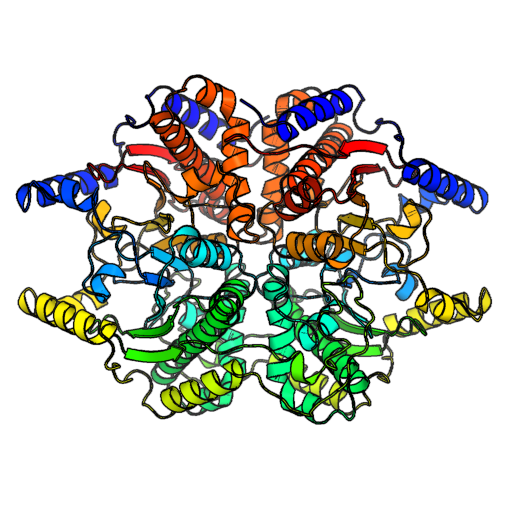A 1 448 ? 2.983 65.396 49.299 1.00 11.11 523 THR A CA 1
ATOM 3439 C C . THR A 1 448 ? 3.739 66.376 50.196 1.00 14.36 523 THR A C 1
ATOM 3440 O O . THR A 1 448 ? 4.865 66.766 49.890 1.00 16.56 523 THR A O 1
ATOM 3444 N N . SER A 1 449 ? 3.165 66.701 51.352 1.00 15.36 524 SER A N 1
ATOM 3445 C CA . SER A 1 449 ? 3.828 67.598 52.305 1.00 16.16 524 SER A CA 1
ATOM 3446 C C . SER A 1 449 ? 5.200 67.035 52.672 1.00 12.84 524 SER A C 1
ATOM 3447 O O . SER A 1 449 ? 6.158 67.773 52.874 1.00 17.35 524 SER A O 1
ATOM 3450 N N . ILE A 1 450 ? 5.299 65.713 52.643 1.00 15.13 525 ILE A N 1
ATOM 3451 C CA . ILE A 1 450 ? 6.517 64.970 52.981 1.00 12.72 525 ILE A CA 1
ATOM 3452 C C . ILE A 1 450 ? 7.680 65.268 52.036 1.00 14.92 525 ILE A C 1
ATOM 3453 O O . ILE A 1 450 ? 8.767 65.620 52.475 1.00 15.07 525 ILE A O 1
ATOM 3458 N N . VAL A 1 451 ? 7.450 65.168 50.729 1.00 15.97 526 VAL A N 1
ATOM 3459 C CA . VAL A 1 451 ? 8.509 65.441 49.756 1.00 13.85 526 VAL A CA 1
ATOM 3460 C C . VAL A 1 451 ? 8.779 66.946 49.653 1.00 9.94 526 VAL A C 1
ATOM 3461 O O . VAL A 1 451 ? 9.920 67.350 49.533 1.00 11.08 526 VAL A O 1
ATOM 3465 N N . GLN A 1 452 ? 7.736 67.765 49.736 1.00 12.21 527 GLN A N 1
ATOM 3466 C CA . GLN A 1 452 ? 7.905 69.218 49.669 1.00 14.85 527 GLN A CA 1
ATOM 3467 C C . GLN A 1 452 ? 8.743 69.720 50.850 1.00 16.73 527 GLN A C 1
ATOM 3468 O O . GLN A 1 452 ? 9.666 70.518 50.673 1.00 17.25 527 GLN A O 1
ATOM 3474 N N . ASP A 1 453 ? 8.469 69.205 52.047 1.00 18.44 528 ASP A N 1
ATOM 3475 C CA . ASP A 1 453 ? 9.246 69.584 53.232 1.00 18.20 528 ASP A CA 1
ATOM 3476 C C . ASP A 1 453 ? 10.702 69.183 53.065 1.00 18.31 528 ASP A C 1
ATOM 3477 O O . ASP A 1 453 ? 11.613 69.972 53.320 1.00 23.06 528 ASP A O 1
ATOM 3482 N N . ALA A 1 454 ? 10.927 67.955 52.617 1.00 15.90 529 ALA A N 1
ATOM 3483 C CA . ALA A 1 454 ? 12.286 67.482 52.433 1.00 15.40 529 ALA A CA 1
ATOM 3484 C C . ALA A 1 454 ? 13.022 68.347 51.434 1.00 20.06 529 ALA A C 1
ATOM 3485 O O . ALA A 1 454 ? 14.170 68.730 51.671 1.00 21.71 529 ALA A O 1
ATOM 3487 N N . TRP A 1 455 ? 12.361 68.666 50.320 1.00 22.50 530 TRP A N 1
ATOM 3488 C CA . TRP A 1 455 ? 12.978 69.481 49.276 1.00 22.72 530 TRP A CA 1
ATOM 3489 C C . TRP A 1 455 ? 13.357 70.855 49.759 1.00 26.72 530 TRP A C 1
ATOM 3490 O O . TRP A 1 455 ? 14.528 71.241 49.672 1.00 26.07 530 TRP A O 1
ATOM 3501 N N . ASP A 1 456 ? 12.395 71.610 50.282 1.00 31.59 531 ASP A N 1
ATOM 3502 C CA . ASP A 1 456 ? 12.767 72.935 50.730 1.00 36.88 531 ASP A CA 1
ATOM 3503 C C . ASP A 1 456 ? 13.585 72.940 52.035 1.00 36.79 531 ASP A C 1
ATOM 3504 O O . ASP A 1 456 ? 13.922 73.994 52.571 1.00 39.66 531 ASP A O 1
ATOM 3509 N N . ALA A 1 457 ? 13.917 71.742 52.515 1.00 35.22 532 ALA A N 1
ATOM 3510 C CA . ALA A 1 457 ? 14.773 71.559 53.681 1.00 34.82 532 ALA A CA 1
ATOM 3511 C C . ALA A 1 457 ? 16.171 71.276 53.112 1.00 36.50 532 ALA A C 1
ATOM 3512 O O . ALA A 1 457 ? 17.126 71.041 53.858 1.00 37.36 532 ALA A O 1
ATOM 3514 N N . GLY A 1 458 ? 16.266 71.243 51.781 1.00 38.00 533 GLY A N 1
ATOM 3515 C CA . GLY A 1 458 ? 17.529 70.993 51.102 1.00 33.22 533 GLY A CA 1
ATOM 3516 C C . GLY A 1 458 ? 18.014 69.556 51.143 1.00 32.80 533 GLY A C 1
ATOM 3517 O O . GLY A 1 458 ? 19.204 69.293 50.978 1.00 35.49 533 GLY A O 1
ATOM 3518 N N . GLN A 1 459 ? 17.098 68.620 51.354 1.00 32.47 534 GLN A N 1
ATOM 3519 C CA . GLN A 1 459 ? 17.433 67.202 51.424 1.00 29.46 534 GLN A CA 1
ATOM 3520 C C . GLN A 1 459 ? 17.434 66.585 50.008 1.00 29.80 534 GLN A C 1
ATOM 3521 O O . GLN A 1 459 ? 16.468 66.773 49.260 1.00 33.25 534 GLN A O 1
ATOM 3527 N N . GLU A 1 460 ? 18.505 65.868 49.640 1.00 27.68 535 GLU A N 1
ATOM 3528 C CA . GLU A 1 460 ? 18.600 65.219 48.321 1.00 26.30 535 GLU A CA 1
ATOM 3529 C C . GLU A 1 460 ? 17.515 64.157 48.225 1.00 25.26 535 GLU A C 1
ATOM 3530 O O . GLU A 1 460 ? 17.554 63.162 48.948 1.00 23.78 535 GLU A O 1
ATOM 3536 N N . LEU A 1 461 ? 16.562 64.355 47.327 1.00 19.94 536 LEU A N 1
ATOM 3537 C CA . LEU A 1 461 ? 15.491 63.406 47.152 1.00 17.30 536 LEU A CA 1
ATOM 3538 C C . LEU A 1 461 ? 15.000 63.447 45.718 1.00 19.13 536 LEU A C 1
ATOM 3539 O O . LEU A 1 461 ? 14.337 64.385 45.303 1.00 20.61 536 LEU A O 1
ATOM 3544 N N . GLU A 1 462 ? 15.292 62.392 44.978 1.00 20.92 537 GLU A N 1
ATOM 3545 C CA . GLU A 1 462 ? 14.879 62.269 43.587 1.00 20.16 537 GLU A CA 1
ATOM 3546 C C . GLU A 1 462 ? 13.651 61.374 43.454 1.00 16.25 537 GLU A C 1
ATOM 3547 O O . GLU A 1 462 ? 13.589 60.303 44.044 1.00 16.70 537 GLU A O 1
ATOM 3553 N N . VAL A 1 463 ? 12.635 61.847 42.756 1.00 18.20 538 VAL A N 1
ATOM 3554 C CA . VAL A 1 463 ? 11.434 61.040 42.540 1.00 16.19 538 VAL A CA 1
ATOM 3555 C C . VAL A 1 463 ? 11.509 60.547 41.098 1.00 16.22 538 VAL A C 1
ATOM 3556 O O . VAL A 1 463 ? 11.451 61.340 40.160 1.00 19.87 538 VAL A O 1
ATOM 3560 N N . GLN A 1 464 ? 11.664 59.243 40.932 1.00 15.47 539 GLN A N 1
ATOM 3561 C CA . GLN A 1 464 ? 11.787 58.601 39.624 1.00 12.26 539 GLN A CA 1
ATOM 3562 C C . GLN A 1 464 ? 10.550 57.774 39.246 1.00 16.12 539 GLN A C 1
ATOM 3563 O O . GLN A 1 464 ? 9.938 57.105 40.090 1.00 17.55 539 GLN A O 1
ATOM 3569 N N . GLY A 1 465 ? 10.166 57.863 37.979 1.00 13.94 540 GLY A N 1
ATOM 3570 C CA . GLY A 1 465 ? 9.027 57.127 37.447 1.00 14.57 540 GLY A CA 1
ATOM 3571 C C . GLY A 1 465 ? 9.626 56.080 36.517 1.00 16.47 540 GLY A C 1
ATOM 3572 O O . GLY A 1 465 ? 10.533 56.389 35.726 1.00 17.65 540 GLY A O 1
ATOM 3573 N N . VAL A 1 466 ? 9.092 54.867 36.548 1.00 14.95 541 VAL A N 1
ATOM 3574 C CA . VAL A 1 466 ? 9.674 53.771 35.780 1.00 12.36 541 VAL A CA 1
ATOM 3575 C C . VAL A 1 466 ? 8.569 52.778 35.385 1.00 14.37 541 VAL A C 1
ATOM 3576 O O . VAL A 1 466 ? 7.507 52.773 36.002 1.00 11.07 541 VAL A O 1
ATOM 3580 N N . VAL A 1 467 ? 8.752 52.039 34.289 1.00 14.10 542 VAL A N 1
ATOM 3581 C CA . VAL A 1 467 ? 7.763 51.033 33.856 1.00 11.45 542 VAL A CA 1
ATOM 3582 C C . VAL A 1 467 ? 8.516 49.937 33.110 1.00 15.22 542 VAL A C 1
ATOM 3583 O O . VAL A 1 467 ? 9.610 50.172 32.623 1.00 15.32 542 VAL A O 1
ATOM 3587 N N . TYR A 1 468 ? 7.974 48.732 33.057 1.00 15.14 543 TYR A N 1
ATOM 3588 C CA . TYR A 1 468 ? 8.663 47.670 32.342 1.00 16.28 543 TYR A CA 1
ATOM 3589 C C . TYR A 1 468 ? 7.691 46.598 31.929 1.00 16.84 543 TYR A C 1
ATOM 3590 O O . TYR A 1 468 ? 6.554 46.559 32.416 1.00 18.90 543 TYR A O 1
ATOM 3599 N N . GLY A 1 469 ? 8.128 45.768 30.989 1.00 16.96 544 GLY A N 1
ATOM 3600 C CA . GLY A 1 469 ? 7.333 44.646 30.517 1.00 14.84 544 GLY A CA 1
ATOM 3601 C C . GLY A 1 469 ? 8.095 43.434 31.003 1.00 15.67 544 GLY A C 1
ATOM 3602 O O . GLY A 1 469 ? 9.319 43.388 30.873 1.00 15.16 544 GLY A O 1
ATOM 3603 N N . VAL A 1 470 ? 7.401 42.466 31.598 1.00 18.99 545 VAL A N 1
ATOM 3604 C CA . VAL A 1 470 ? 8.035 41.265 32.148 1.00 19.26 545 VAL A CA 1
ATOM 3605 C C . VAL A 1 470 ? 8.724 40.419 31.060 1.00 18.16 545 VAL A C 1
ATOM 3606 O O . VAL A 1 470 ? 9.658 39.681 31.324 1.00 16.16 545 VAL A O 1
ATOM 3610 N N . GLY A 1 471 ? 8.308 40.621 29.817 1.00 21.53 546 GLY A N 1
ATOM 3611 C CA . GLY A 1 471 ? 8.882 39.907 28.694 1.00 23.89 546 GLY A CA 1
ATOM 3612 C C . GLY A 1 471 ? 10.343 40.226 28.469 1.00 24.22 546 GLY A C 1
ATOM 3613 O O . GLY A 1 471 ? 11.042 39.440 27.827 1.00 26.77 546 GLY A O 1
ATOM 3614 N N . ASP A 1 472 ? 10.793 41.390 28.945 1.00 22.92 547 ASP A N 1
ATOM 3615 C CA . ASP A 1 472 ? 12.203 41.787 28.818 1.00 21.37 547 ASP A CA 1
ATOM 3616 C C . ASP A 1 472 ? 12.832 42.334 30.097 1.00 19.72 547 ASP A C 1
ATOM 3617 O O . ASP A 1 472 ? 14.025 42.529 30.139 1.00 22.31 547 ASP A O 1
ATOM 3622 N N . GLY A 1 473 ? 12.027 42.635 31.110 1.00 17.04 548 GLY A N 1
ATOM 3623 C CA . GLY A 1 473 ? 12.560 43.144 32.364 1.00 16.27 548 GLY A CA 1
ATOM 3624 C C . GLY A 1 473 ? 13.377 44.414 32.257 1.00 15.13 548 GLY A C 1
ATOM 3625 O O . GLY A 1 473 ? 14.168 44.729 33.132 1.00 21.14 548 GLY A O 1
ATOM 3626 N N . LYS A 1 474 ? 13.170 45.163 31.195 1.00 16.82 549 LYS A N 1
ATOM 3627 C CA . LYS A 1 474 ? 13.911 46.390 30.974 1.00 16.41 549 LYS A CA 1
ATOM 3628 C C . LYS A 1 474 ? 13.107 47.555 31.534 1.00 14.98 549 LYS A C 1
ATOM 3629 O O . LYS A 1 474 ? 11.946 47.726 31.197 1.00 15.31 549 LYS A O 1
ATOM 3635 N N . LEU A 1 475 ? 13.723 48.343 32.407 1.00 15.97 550 LEU A N 1
ATOM 3636 C CA . LEU A 1 475 ? 13.062 49.507 32.989 1.00 16.22 550 LEU A CA 1
ATOM 3637 C C . LEU A 1 475 ? 13.053 50.665 31.974 1.00 16.55 550 LEU A C 1
ATOM 3638 O O . LEU A 1 475 ? 14.067 51.020 31.379 1.00 14.81 550 LEU A O 1
ATOM 3643 N N . ARG A 1 476 ? 11.892 51.270 31.815 1.00 14.37 551 ARG A N 1
ATOM 3644 C CA . ARG A 1 476 ? 11.693 52.377 30.894 1.00 14.47 551 ARG A CA 1
ATOM 3645 C C . ARG A 1 476 ? 11.368 53.646 31.693 1.00 16.15 551 ARG A C 1
ATOM 3646 O O . ARG A 1 476 ? 10.540 53.638 32.624 1.00 14.57 551 ARG A O 1
ATOM 3654 N N . ASP A 1 477 ? 12.054 54.725 31.346 1.00 15.81 552 ASP A N 1
ATOM 3655 C CA . ASP A 1 477 ? 11.922 55.989 32.051 1.00 15.93 552 ASP A CA 1
ATOM 3656 C C . ASP A 1 477 ? 10.605 56.686 31.818 1.00 16.40 552 ASP A C 1
ATOM 3657 O O . ASP A 1 477 ? 10.180 56.828 30.685 1.00 20.58 552 ASP A O 1
ATOM 3662 N N . MET A 1 478 ? 9.924 57.044 32.907 1.00 14.23 553 MET A N 1
ATOM 3663 C CA . MET A 1 478 ? 8.663 57.755 32.809 1.00 13.07 553 MET A CA 1
ATOM 3664 C C . MET A 1 478 ? 8.884 59.192 33.252 1.00 15.28 553 MET A C 1
ATOM 3665 O O . MET A 1 478 ? 7.977 60.022 33.206 1.00 18.39 553 MET A O 1
ATOM 3670 N N . GLY A 1 479 ? 10.088 59.472 33.722 1.00 13.72 554 GLY A N 1
ATOM 3671 C CA . GLY A 1 479 ? 10.412 60.810 34.160 1.00 16.91 554 GLY A CA 1
ATOM 3672 C C . GLY A 1 479 ? 11.104 60.790 35.511 1.00 20.51 554 GLY A C 1
ATOM 3673 O O . GLY A 1 479 ? 11.068 59.788 36.225 1.00 20.37 554 GLY A O 1
ATOM 3674 N N . VAL A 1 480 ? 11.778 61.883 35.844 1.00 19.37 555 VAL A N 1
ATOM 3675 C CA . VAL A 1 480 ? 12.457 62.004 37.117 1.00 19.40 555 VAL A CA 1
ATOM 3676 C C . VAL A 1 480 ? 12.322 63.467 37.519 1.00 20.52 555 VAL A C 1
ATOM 3677 O O . VAL A 1 480 ? 12.214 64.327 36.645 1.00 24.09 555 VAL A O 1
ATOM 3681 N N . VAL A 1 481 ? 12.180 63.736 38.816 1.00 20.56 556 VAL A N 1
ATOM 3682 C CA . VAL A 1 481 ? 12.055 65.106 39.316 1.00 15.25 556 VAL A CA 1
ATOM 3683 C C . VAL A 1 481 ? 12.990 65.211 40.499 1.00 20.18 556 VAL A C 1
ATOM 3684 O O . VAL A 1 481 ? 12.895 64.432 41.455 1.00 22.26 556 VAL A O 1
ATOM 3688 N N . ALA A 1 482 ? 13.918 66.151 40.433 1.00 24.82 557 ALA A N 1
ATOM 3689 C CA . ALA A 1 482 ? 14.873 66.352 41.517 1.00 24.32 557 ALA A CA 1
ATOM 3690 C C . ALA A 1 482 ? 14.407 67.398 42.511 1.00 24.76 557 ALA A C 1
ATOM 3691 O O . ALA A 1 482 ? 14.879 67.432 43.631 1.00 29.41 557 ALA A O 1
ATOM 3693 N N . LYS A 1 483 ? 13.561 68.314 42.074 1.00 23.98 558 LYS A N 1
ATOM 3694 C CA . LYS A 1 483 ? 13.046 69.338 42.968 1.00 25.37 558 LYS A CA 1
ATOM 3695 C C . LYS A 1 483 ? 12.132 70.242 42.173 1.00 24.96 558 LYS A C 1
ATOM 3696 O O . LYS A 1 483 ? 12.474 70.655 41.076 1.00 25.93 558 LYS A O 1
ATOM 3702 N N . ALA A 1 484 ? 10.979 70.549 42.745 1.00 21.40 559 ALA A N 1
ATOM 3703 C CA . ALA A 1 484 ? 9.997 71.393 42.100 1.00 19.82 559 ALA A CA 1
ATOM 3704 C C . ALA A 1 484 ? 9.003 71.872 43.161 1.00 18.77 559 ALA A C 1
ATOM 3705 O O . ALA A 1 484 ? 8.281 71.083 43.781 1.00 18.27 559 ALA A O 1
ATOM 3707 N N . ASN A 1 485 ? 8.992 73.172 43.384 1.00 20.61 560 ASN A N 1
ATOM 3708 C CA . ASN A 1 485 ? 8.101 73.763 44.360 1.00 22.46 560 ASN A CA 1
ATOM 3709 C C . ASN A 1 485 ? 6.674 73.619 43.895 1.00 20.39 560 ASN A C 1
ATOM 3710 O O . ASN A 1 485 ? 6.376 73.825 42.721 1.00 22.31 560 ASN A O 1
ATOM 3715 N N . ASP A 1 486 ? 5.793 73.226 44.797 1.00 19.98 561 ASP A N 1
ATOM 3716 C CA . ASP A 1 486 ? 4.416 73.076 44.420 1.00 23.41 561 ASP A CA 1
ATOM 3717 C C . ASP A 1 486 ? 3.522 74.173 44.982 1.00 27.74 561 ASP A C 1
ATOM 3718 O O . ASP A 1 486 ? 2.318 73.995 45.079 1.00 29.14 561 ASP A O 1
ATOM 3723 N N . ASP A 1 487 ? 4.087 75.340 45.269 1.00 33.60 562 ASP A N 1
ATOM 3724 C CA . ASP A 1 487 ? 3.284 76.431 45.807 1.00 37.48 562 ASP A CA 1
ATOM 3725 C C . ASP A 1 487 ? 2.683 77.333 44.720 1.00 39.47 562 ASP A C 1
ATOM 3726 O O . ASP A 1 487 ? 3.343 77.671 43.740 1.00 40.64 562 ASP A O 1
ATOM 3731 N N . ILE A 1 488 ? 1.388 77.606 44.835 1.00 42.04 563 ILE A N 1
ATOM 3732 C CA . ILE A 1 488 ? 0.700 78.484 43.896 1.00 46.81 563 ILE A CA 1
ATOM 3733 C C . ILE A 1 488 ? 0.538 79.856 44.549 1.00 53.66 563 ILE A C 1
ATOM 3734 O O . ILE A 1 488 ? 0.914 80.879 43.963 1.00 56.83 563 ILE A O 1
ATOM 3739 N N . GLY A 1 489 ? 0.023 79.851 45.780 1.00 59.79 564 GLY A N 1
ATOM 3740 C CA . GLY A 1 489 ? -0.210 81.065 46.542 1.00 64.75 564 GLY A CA 1
ATOM 3741 C C . GLY A 1 489 ? -1.332 80.866 47.558 1.00 67.19 564 GLY A C 1
ATOM 3742 O O . GLY A 1 489 ? -1.079 81.060 48.770 1.00 67.55 564 GLY A O 1
ATOM 3743 N N . VAL B 1 9 ? -14.799 57.644 23.538 1.00 55.86 84 VAL B N 1
ATOM 3744 C CA . VAL B 1 9 ? -15.396 56.463 24.227 1.00 51.68 84 VAL B CA 1
ATOM 3745 C C . VAL B 1 9 ? -15.594 56.764 25.727 1.00 48.54 84 VAL B C 1
ATOM 3746 O O . VAL B 1 9 ? -14.950 56.191 26.594 1.00 50.80 84 VAL B O 1
ATOM 3750 N N . MET B 1 10 ? -16.483 57.709 26.006 1.00 41.46 85 MET B N 1
ATOM 3751 C CA . MET B 1 10 ? -16.784 58.120 27.368 1.00 35.47 85 MET B CA 1
ATOM 3752 C C . MET B 1 10 ? -18.007 57.352 27.798 1.00 30.39 85 MET B C 1
ATOM 3753 O O . MET B 1 10 ? -18.766 56.911 26.952 1.00 34.99 85 MET B O 1
ATOM 3758 N N . SER B 1 11 ? -18.188 57.156 29.093 1.00 22.91 86 SER B N 1
ATOM 3759 C CA . SER B 1 11 ? -19.362 56.442 29.552 1.00 21.16 86 SER B CA 1
ATOM 3760 C C . SER B 1 11 ? -20.466 57.477 29.631 1.00 16.45 86 SER B C 1
ATOM 3761 O O . SER B 1 11 ? -20.199 58.675 29.565 1.00 15.38 86 SER B O 1
ATOM 3764 N N . ASP B 1 12 ? -21.688 57.017 29.815 1.00 14.57 87 ASP B N 1
ATOM 3765 C CA . ASP B 1 12 ? -22.820 57.895 29.946 1.00 17.70 87 ASP B CA 1
ATOM 3766 C C . ASP B 1 12 ? -22.638 58.824 31.137 1.00 20.38 87 ASP B C 1
ATOM 3767 O O . ASP B 1 12 ? -23.004 59.988 31.066 1.00 20.45 87 ASP B O 1
ATOM 3772 N N . LEU B 1 13 ? -22.054 58.322 32.228 1.00 20.10 88 LEU B N 1
ATOM 3773 C CA . LEU B 1 13 ? -21.834 59.162 33.407 1.00 15.68 88 LEU B CA 1
ATOM 3774 C C . LEU B 1 13 ? -20.929 60.312 33.010 1.00 15.44 88 LEU B C 1
ATOM 3775 O O . LEU B 1 13 ? -21.238 61.473 33.299 1.00 16.64 88 LEU B O 1
ATOM 3780 N N . GLU B 1 14 ? -19.818 59.980 32.350 1.00 15.50 89 GLU B N 1
ATOM 3781 C CA . GLU B 1 14 ? -18.850 60.970 31.864 1.00 16.54 89 GLU B CA 1
ATOM 3782 C C . GLU B 1 14 ? -19.501 62.038 30.976 1.00 18.13 89 GLU B C 1
ATOM 3783 O O . GLU B 1 14 ? -19.300 63.229 31.170 1.00 18.93 89 GLU B O 1
ATOM 3789 N N . LYS B 1 15 ? -20.349 61.611 30.050 1.00 20.01 90 LYS B N 1
ATOM 3790 C CA . LYS B 1 15 ? -21.019 62.546 29.166 1.00 18.75 90 LYS B CA 1
ATOM 3791 C C . LYS B 1 15 ? -21.885 63.437 30.007 1.00 18.19 90 LYS B C 1
ATOM 3792 O O . LYS B 1 15 ? -21.834 64.656 29.881 1.00 20.04 90 LYS B O 1
ATOM 3798 N N . LYS B 1 16 ? -22.677 62.824 30.881 1.00 18.25 91 LYS B N 1
ATOM 3799 C CA . LYS B 1 16 ? -23.570 63.569 31.757 1.00 14.70 91 LYS B CA 1
ATOM 3800 C C . LYS B 1 16 ? -22.824 64.679 32.497 1.00 14.73 91 LYS B C 1
ATOM 3801 O O . LYS B 1 16 ? -23.265 65.827 32.543 1.00 15.30 91 LYS B O 1
ATOM 3807 N N . PHE B 1 17 ? -21.653 64.377 33.025 1.00 14.35 92 PHE B N 1
ATOM 3808 C CA . PHE B 1 17 ? -20.975 65.423 33.753 1.00 17.84 92 PHE B CA 1
ATOM 3809 C C . PHE B 1 17 ? -20.415 66.547 32.915 1.00 21.25 92 PHE B C 1
ATOM 3810 O O . PHE B 1 17 ? -20.459 67.703 33.332 1.00 21.91 92 PHE B O 1
ATOM 3818 N N . ILE B 1 18 ? -20.023 66.236 31.684 1.00 23.06 93 ILE B N 1
ATOM 3819 C CA . ILE B 1 18 ? -19.520 67.261 30.770 1.00 18.32 93 ILE B CA 1
ATOM 3820 C C . ILE B 1 18 ? -20.670 68.254 30.552 1.00 17.02 93 ILE B C 1
ATOM 3821 O O . ILE B 1 18 ? -20.507 69.469 30.615 1.00 17.77 93 ILE B O 1
ATOM 3826 N N . GLU B 1 19 ? -21.867 67.710 30.446 1.00 19.90 94 GLU B N 1
ATOM 3827 C CA . GLU B 1 19 ? -23.067 68.508 30.254 1.00 23.41 94 GLU B CA 1
ATOM 3828 C C . GLU B 1 19 ? -23.328 69.392 31.488 1.00 23.44 94 GLU B C 1
ATOM 3829 O O . GLU B 1 19 ? -23.598 70.602 31.370 1.00 23.13 94 GLU B O 1
ATOM 3835 N N . LEU B 1 20 ? -23.192 68.797 32.676 1.00 22.76 95 LEU B N 1
ATOM 3836 C CA . LEU B 1 20 ? -23.425 69.520 33.929 1.00 17.54 95 LEU B CA 1
ATOM 3837 C C . LEU B 1 20 ? -22.386 70.606 34.142 1.00 15.80 95 LEU B C 1
ATOM 3838 O O . LEU B 1 20 ? -22.672 71.687 34.644 1.00 13.02 95 LEU B O 1
ATOM 3843 N N . GLU B 1 21 ? -21.164 70.333 33.739 1.00 13.59 96 GLU B N 1
ATOM 3844 C CA . GLU B 1 21 ? -20.138 71.332 33.900 1.00 16.97 96 GLU B CA 1
ATOM 3845 C C . GLU B 1 21 ? -20.458 72.558 33.022 1.00 20.44 96 GLU B C 1
ATOM 3846 O O . GLU B 1 21 ? -20.315 73.702 33.469 1.00 16.99 96 GLU B O 1
ATOM 3852 N N . ALA B 1 22 ? -20.927 72.316 31.795 1.00 20.21 97 ALA B N 1
ATOM 3853 C CA . ALA B 1 22 ? -21.261 73.409 30.874 1.00 19.08 97 ALA B CA 1
ATOM 3854 C C . ALA B 1 22 ? -22.373 74.245 31.489 1.00 19.08 97 ALA B C 1
ATOM 3855 O O . ALA B 1 22 ? -22.330 75.472 31.490 1.00 19.12 97 ALA B O 1
ATOM 3857 N N . LYS B 1 23 ? -23.375 73.567 32.029 1.00 18.28 98 LYS B N 1
ATOM 3858 C CA . LYS B 1 23 ? -24.482 74.259 32.668 1.00 19.28 98 LYS B CA 1
ATOM 3859 C C . LYS B 1 23 ? -24.013 75.132 33.852 1.00 20.88 98 LYS B C 1
ATOM 3860 O O . LYS B 1 23 ? -24.491 76.252 34.051 1.00 19.87 98 LYS B O 1
ATOM 3866 N N . LEU B 1 24 ? -23.027 74.647 34.598 1.00 20.34 99 LEU B N 1
ATOM 3867 C CA . LEU B 1 24 ? -22.518 75.404 35.732 1.00 20.59 99 LEU B CA 1
ATOM 3868 C C . LEU B 1 24 ? -21.719 76.618 35.277 1.00 21.14 99 LEU B C 1
ATOM 3869 O O . LEU B 1 24 ? -21.958 77.751 35.707 1.00 20.08 99 LEU B O 1
ATOM 3874 N N . VAL B 1 25 ? -20.763 76.356 34.400 1.00 16.66 100 VAL B N 1
ATOM 3875 C CA . VAL B 1 25 ? -19.848 77.354 33.861 1.00 19.52 100 VAL B CA 1
ATOM 3876 C C . VAL B 1 25 ? -20.530 78.531 33.125 1.00 18.40 100 VAL B C 1
ATOM 3877 O O . VAL B 1 25 ? -19.962 79.617 33.018 1.00 18.49 100 VAL B O 1
ATOM 3881 N N . ALA B 1 26 ? -21.779 78.329 32.713 1.00 18.74 101 ALA B N 1
ATOM 3882 C CA . ALA B 1 26 ? -22.556 79.355 32.028 1.00 21.69 101 ALA B CA 1
ATOM 3883 C C . ALA B 1 26 ? -23.143 80.376 33.011 1.00 23.05 101 ALA B C 1
ATOM 3884 O O . ALA B 1 26 ? -23.712 81.381 32.604 1.00 24.51 101 ALA B O 1
ATOM 3886 N N . GLN B 1 27 ? -23.046 80.088 34.307 1.00 22.17 102 GLN B N 1
ATOM 3887 C CA . GLN B 1 27 ? -23.547 80.985 35.355 1.00 16.40 102 GLN B CA 1
ATOM 3888 C C . GLN B 1 27 ? -22.328 81.529 36.070 1.00 12.93 102 GLN B C 1
ATOM 3889 O O . GLN B 1 27 ? -21.330 80.834 36.222 1.00 17.07 102 GLN B O 1
ATOM 3895 N N . PRO B 1 28 ? -22.386 82.780 36.527 1.00 10.99 103 PRO B N 1
ATOM 3896 C CA . PRO B 1 28 ? -21.186 83.280 37.196 1.00 14.03 103 PRO B CA 1
ATOM 3897 C C . PRO B 1 28 ? -21.030 82.711 38.600 1.00 16.61 103 PRO B C 1
ATOM 3898 O O . PRO B 1 28 ? -22.020 82.365 39.259 1.00 19.15 103 PRO B O 1
ATOM 3902 N N . ALA B 1 29 ? -19.783 82.641 39.042 1.00 14.84 104 ALA B N 1
ATOM 3903 C CA . ALA B 1 29 ? -19.396 82.164 40.354 1.00 14.95 104 ALA B CA 1
ATOM 3904 C C . ALA B 1 29 ? -20.263 82.833 41.410 1.00 17.83 104 ALA B C 1
ATOM 3905 O O . ALA B 1 29 ? -20.374 84.045 41.447 1.00 17.86 104 ALA B O 1
ATOM 3907 N N . GLY B 1 30 ? -20.954 82.015 42.198 1.00 21.69 105 GLY B N 1
ATOM 3908 C CA . GLY B 1 30 ? -21.810 82.524 43.252 1.00 20.56 105 GLY B CA 1
ATOM 3909 C C . GLY B 1 30 ? -23.208 82.928 42.833 1.00 21.50 105 GLY B C 1
ATOM 3910 O O . GLY B 1 30 ? -24.031 83.249 43.688 1.00 23.03 105 GLY B O 1
ATOM 3911 N N . GLN B 1 31 ? -23.527 82.827 41.549 1.00 19.65 106 GLN B N 1
ATOM 3912 C CA . GLN B 1 31 ? -24.842 83.238 41.108 1.00 18.85 106 GLN B CA 1
ATOM 3913 C C . GLN B 1 31 ? -25.714 82.127 40.564 1.00 17.67 106 GLN B C 1
ATOM 3914 O O . GLN B 1 31 ? -26.773 82.400 40.020 1.00 20.06 106 GLN B O 1
ATOM 3920 N N . ALA B 1 32 ? -25.275 80.884 40.697 1.00 18.69 107 ALA B N 1
ATOM 3921 C CA . ALA B 1 32 ? -26.064 79.756 40.217 1.00 20.06 107 ALA B CA 1
ATOM 3922 C C . ALA B 1 32 ? -27.473 79.898 40.794 1.00 21.66 107 ALA B C 1
ATOM 3923 O O . ALA B 1 32 ? -27.620 80.322 41.929 1.00 24.66 107 ALA B O 1
ATOM 3925 N N . MET B 1 33 ? -28.501 79.560 40.026 1.00 25.63 108 MET B N 1
ATOM 3926 C CA . MET B 1 33 ? -29.888 79.684 40.481 1.00 29.37 108 MET B CA 1
ATOM 3927 C C . MET B 1 33 ? -30.332 78.394 41.176 1.00 30.10 108 MET B C 1
ATOM 3928 O O . MET B 1 33 ? -29.704 77.343 41.054 1.00 28.27 108 MET B O 1
ATOM 3933 N N . PRO B 1 34 ? -31.370 78.492 42.010 1.00 29.10 109 PRO B N 1
ATOM 3934 C CA . PRO B 1 34 ? -31.900 77.317 42.695 1.00 28.41 109 PRO B CA 1
ATOM 3935 C C . PRO B 1 34 ? -32.446 76.425 41.564 1.00 29.90 109 PRO B C 1
ATOM 3936 O O . PRO B 1 34 ? -32.789 76.924 40.470 1.00 31.19 109 PRO B O 1
ATOM 3940 N N . GLY B 1 35 ? -32.571 75.133 41.838 1.00 28.87 110 GLY B N 1
ATOM 3941 C CA . GLY B 1 35 ? -33.038 74.212 40.821 1.00 32.32 110 GLY B CA 1
ATOM 3942 C C . GLY B 1 35 ? -34.480 73.765 40.850 1.00 35.02 110 GLY B C 1
ATOM 3943 O O . GLY B 1 35 ? -35.365 74.510 41.303 1.00 35.61 110 GLY B O 1
ATOM 3944 N N . LYS B 1 36 ? -34.693 72.515 40.428 1.00 37.12 111 LYS B N 1
ATOM 3945 C CA . LYS B 1 36 ? -36.030 71.913 40.328 1.00 43.07 111 LYS B CA 1
ATOM 3946 C C . LYS B 1 36 ? -36.613 71.219 41.569 1.00 39.97 111 LYS B C 1
ATOM 3947 O O . LYS B 1 36 ? -37.780 71.437 41.926 1.00 37.37 111 LYS B O 1
ATOM 3953 N N . SER B 1 37 ? -35.817 70.343 42.173 1.00 37.67 112 SER B N 1
ATOM 3954 C CA . SER B 1 37 ? -36.236 69.585 43.339 1.00 36.69 112 SER B CA 1
ATOM 3955 C C . SER B 1 37 ? -37.034 70.389 44.373 1.00 37.72 112 SER B C 1
ATOM 3956 O O . SER B 1 37 ? -36.945 71.639 44.463 1.00 34.53 112 SER B O 1
ATOM 3959 N N . ASN B 1 38 ? -37.817 69.657 45.164 1.00 36.34 113 ASN B N 1
ATOM 3960 C CA . ASN B 1 38 ? -38.599 70.288 46.211 1.00 33.31 113 ASN B CA 1
ATOM 3961 C C . ASN B 1 38 ? -37.671 70.774 47.347 1.00 28.87 113 ASN B C 1
ATOM 3962 O O . ASN B 1 38 ? -38.074 71.618 48.147 1.00 24.67 113 ASN B O 1
ATOM 3967 N N . ILE B 1 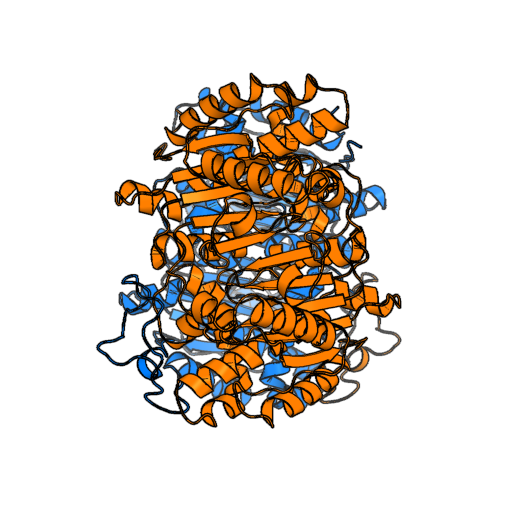39 ? -36.402 70.334 47.350 1.00 25.60 114 ILE B N 1
ATOM 3968 C CA . ILE B 1 39 ? -35.470 70.795 48.378 1.00 22.58 114 ILE B CA 1
ATOM 3969 C C . ILE B 1 39 ? -35.194 72.280 48.236 1.00 18.95 114 ILE B C 1
ATOM 3970 O O . ILE B 1 39 ? -34.947 72.957 49.220 1.00 21.25 114 ILE B O 1
ATOM 3975 N N . PHE B 1 40 ? -35.245 72.791 47.014 1.00 18.34 115 PHE B N 1
ATOM 3976 C CA . PHE B 1 40 ? -35.022 74.219 46.785 1.00 17.70 115 PHE B CA 1
ATOM 3977 C C . PHE B 1 40 ? -36.250 74.991 47.268 1.00 20.80 115 PHE B C 1
ATOM 3978 O O . PHE B 1 40 ? -36.139 76.045 47.888 1.00 22.52 115 PHE B O 1
ATOM 3986 N N . ALA B 1 41 ? -37.428 74.425 47.021 1.00 24.25 116 ALA B N 1
ATOM 3987 C CA . ALA B 1 41 ? -38.684 75.026 47.469 1.00 27.40 116 ALA B CA 1
ATOM 3988 C C . ALA B 1 41 ? -38.742 75.027 49.010 1.00 27.72 116 ALA B C 1
ATOM 3989 O O . ALA B 1 41 ? -39.198 75.984 49.642 1.00 28.89 116 ALA B O 1
ATOM 3991 N N . ASN B 1 42 ? -38.267 73.940 49.607 1.00 25.81 117 ASN B N 1
ATOM 3992 C CA . ASN B 1 42 ? -38.270 73.809 51.051 1.00 21.32 117 ASN B CA 1
ATOM 3993 C C . ASN B 1 42 ? -37.261 74.734 51.658 1.00 19.22 117 ASN B C 1
ATOM 3994 O O . ASN B 1 42 ? -37.529 75.361 52.674 1.00 22.03 117 ASN B O 1
ATOM 3999 N N . ASN B 1 43 ? -36.104 74.841 51.023 1.00 16.22 118 ASN B N 1
ATOM 4000 C CA . ASN B 1 43 ? -35.060 75.740 51.487 1.00 18.20 118 ASN B CA 1
ATOM 4001 C C . ASN B 1 43 ? -35.569 77.174 51.452 1.00 19.62 118 ASN B C 1
ATOM 4002 O O . ASN B 1 43 ? -35.268 77.979 52.330 1.00 21.85 118 ASN B O 1
ATOM 4007 N N . GLU B 1 44 ? -36.334 77.492 50.418 1.00 20.48 119 GLU B N 1
ATOM 4008 C CA . GLU B 1 44 ? -36.872 78.833 50.263 1.00 21.24 119 GLU B CA 1
ATOM 4009 C C . GLU B 1 44 ? -37.899 79.120 51.332 1.00 18.32 119 GLU B C 1
ATOM 4010 O O . GLU B 1 44 ? -37.866 80.173 51.947 1.00 23.23 119 GLU B O 1
ATOM 4016 N N . ALA B 1 45 ? -38.821 78.187 51.543 1.00 21.07 120 ALA B N 1
ATOM 4017 C CA . ALA B 1 45 ? -39.843 78.338 52.576 1.00 23.33 120 ALA B CA 1
ATOM 4018 C C . ALA B 1 45 ? -39.168 78.649 53.921 1.00 25.27 120 ALA B C 1
ATOM 4019 O O . ALA B 1 45 ? -39.562 79.571 54.638 1.00 33.04 120 ALA B O 1
ATOM 4021 N N . TRP B 1 46 ? -38.090 77.929 54.210 1.00 25.57 121 TRP B N 1
ATOM 4022 C CA . TRP B 1 46 ? -37.317 78.118 55.436 1.00 23.92 121 TRP B CA 1
ATOM 4023 C C . TRP B 1 46 ? -36.755 79.545 55.504 1.00 26.07 121 TRP B C 1
ATOM 4024 O O . TRP B 1 46 ? -36.935 80.235 56.506 1.00 28.18 121 TRP B O 1
ATOM 4035 N N . ARG B 1 47 ? -36.077 79.983 54.443 1.00 25.43 122 ARG B N 1
ATOM 4036 C CA . ARG B 1 47 ? -35.484 81.318 54.401 1.00 27.48 122 ARG B CA 1
ATOM 4037 C C . ARG B 1 47 ? -36.536 82.368 54.689 1.00 27.53 122 ARG B C 1
ATOM 4038 O O . ARG B 1 47 ? -36.293 83.314 55.435 1.00 27.06 122 ARG B O 1
ATOM 4046 N N . GLN B 1 48 ? -37.696 82.202 54.067 1.00 28.91 123 GLN B N 1
ATOM 4047 C CA . GLN B 1 48 ? -38.796 83.134 54.246 1.00 32.93 123 GLN B CA 1
ATOM 4048 C C . GLN B 1 48 ? -39.257 83.170 55.677 1.00 33.71 123 GLN B C 1
ATOM 4049 O O . GLN B 1 48 ? -39.286 84.233 56.285 1.00 37.07 123 GLN B O 1
ATOM 4055 N N . GLU B 1 49 ? -39.546 82.002 56.236 1.00 33.29 124 GLU B N 1
ATOM 4056 C CA . GLU B 1 49 ? -39.975 81.926 57.620 1.00 33.82 124 GLU B CA 1
ATOM 4057 C C . GLU B 1 49 ? -38.921 82.543 58.564 1.00 30.57 124 GLU B C 1
ATOM 4058 O O . GLU B 1 49 ? -39.257 83.288 59.491 1.00 28.24 124 GLU B O 1
ATOM 4064 N N . MET B 1 50 ? -37.652 82.291 58.282 1.00 27.38 125 MET B N 1
ATOM 4065 C CA . MET B 1 50 ? -36.585 82.826 59.108 1.00 30.11 125 MET B CA 1
ATOM 4066 C C . MET B 1 50 ? -36.539 84.335 59.036 1.00 29.61 125 MET B C 1
ATOM 4067 O O . MET B 1 50 ? -36.466 85.005 60.052 1.00 31.31 125 MET B O 1
ATOM 4072 N N . LEU B 1 51 ? -36.577 84.874 57.828 1.00 31.99 126 LEU B N 1
ATOM 4073 C CA . LEU B 1 51 ? -36.534 86.321 57.645 1.00 34.19 126 LEU B CA 1
ATOM 4074 C C . LEU B 1 51 ? -37.750 86.999 58.258 1.00 35.62 126 LEU B C 1
ATOM 4075 O O . LEU B 1 51 ? -37.648 88.093 58.807 1.00 36.01 126 LEU B O 1
ATOM 4080 N N . LYS B 1 52 ? -38.885 86.313 58.189 1.00 37.20 127 LYS B N 1
ATOM 4081 C CA . LYS B 1 52 ? -40.133 86.806 58.738 1.00 42.75 127 LYS B CA 1
ATOM 4082 C C . LYS B 1 52 ? -40.083 86.880 60.269 1.00 44.94 127 LYS B C 1
ATOM 4083 O O . LYS B 1 52 ? -40.674 87.770 60.857 1.00 46.48 127 LYS B O 1
ATOM 4089 N N . GLN B 1 53 ? -39.423 85.915 60.905 1.00 46.45 128 GLN B N 1
ATOM 4090 C CA . GLN B 1 53 ? -39.296 85.905 62.368 1.00 42.72 128 GLN B CA 1
ATOM 4091 C C . GLN B 1 53 ? -38.202 86.875 62.788 1.00 40.79 128 GLN B C 1
ATOM 4092 O O . GLN B 1 53 ? -38.276 87.513 63.825 1.00 45.25 128 GLN B O 1
ATOM 4098 N N . ASP B 1 54 ? -37.153 86.950 61.991 1.00 37.47 129 ASP B N 1
ATOM 4099 C CA . ASP B 1 54 ? -36.040 87.806 62.311 1.00 33.80 129 ASP B CA 1
ATOM 4100 C C . ASP B 1 54 ? -35.334 88.180 61.017 1.00 31.54 129 ASP B C 1
ATOM 4101 O O . ASP B 1 54 ? -34.615 87.377 60.429 1.00 31.06 129 ASP B O 1
ATOM 4106 N N . PRO B 1 55 ? -35.514 89.424 60.573 1.00 31.64 130 PRO B N 1
ATOM 4107 C CA . PRO B 1 55 ? -34.899 89.931 59.350 1.00 33.42 130 PRO B CA 1
ATOM 4108 C C . PRO B 1 55 ? -33.375 89.957 59.398 1.00 32.90 130 PRO B C 1
ATOM 4109 O O . PRO B 1 55 ? -32.747 90.143 58.365 1.00 39.62 130 PRO B O 1
ATOM 4113 N N . GLU B 1 56 ? -32.787 89.823 60.585 1.00 28.79 131 GLU B N 1
ATOM 4114 C CA . GLU B 1 56 ? -31.332 89.825 60.726 1.00 26.31 131 GLU B CA 1
ATOM 4115 C C . GLU B 1 56 ? -30.803 88.397 60.796 1.00 23.03 131 GLU B C 1
ATOM 4116 O O . GLU B 1 56 ? -29.617 88.165 61.068 1.00 22.90 131 GLU B O 1
ATOM 4122 N N . PHE B 1 57 ? -31.692 87.439 60.570 1.00 22.42 132 PHE B N 1
ATOM 4123 C CA . PHE B 1 57 ? -31.334 86.030 60.642 1.00 20.82 132 PHE B CA 1
ATOM 4124 C C . PHE B 1 57 ? -30.070 85.604 59.916 1.00 21.43 132 PHE B C 1
ATOM 4125 O O . PHE B 1 57 ? -29.196 84.975 60.518 1.00 22.07 132 PHE B O 1
ATOM 4133 N N . PHE B 1 58 ? -29.971 85.908 58.625 1.00 21.00 133 PHE B N 1
ATOM 4134 C CA . PHE B 1 58 ? -28.790 85.522 57.863 1.00 15.77 133 PHE B CA 1
ATOM 4135 C C . PHE B 1 58 ? -27.608 86.409 58.141 1.00 15.77 133 PHE B C 1
ATOM 4136 O O . PHE B 1 58 ? -26.498 85.908 58.231 1.00 15.67 133 PHE B O 1
ATOM 4144 N N . ASN B 1 59 ? -27.850 87.686 58.427 1.00 16.66 134 ASN B N 1
ATOM 4145 C CA . ASN B 1 59 ? -26.762 88.615 58.714 1.00 22.03 134 ASN B CA 1
ATOM 4146 C C . ASN B 1 59 ? -26.003 88.127 59.949 1.00 25.09 134 ASN B C 1
ATOM 4147 O O . ASN B 1 59 ? -24.765 88.195 60.020 1.00 23.57 134 ASN B O 1
ATOM 4152 N N . ARG B 1 60 ? -26.755 87.635 60.929 1.00 23.51 135 ARG B N 1
ATOM 4153 C CA . ARG B 1 60 ? -26.152 87.124 62.146 1.00 24.74 135 ARG B CA 1
ATOM 4154 C C . ARG B 1 60 ? -25.424 85.806 61.841 1.00 25.50 135 ARG B C 1
ATOM 4155 O O . ARG B 1 60 ? -24.268 85.610 62.225 1.00 24.09 135 ARG B O 1
ATOM 4163 N N . LEU B 1 61 ? -26.100 84.928 61.103 1.00 28.22 136 LEU B N 1
ATOM 4164 C CA . LEU B 1 61 ? -25.542 83.637 60.693 1.00 28.01 136 LEU B CA 1
ATOM 4165 C C . LEU B 1 61 ? -24.200 83.857 59.961 1.00 28.34 136 LEU B C 1
ATOM 4166 O O . LEU B 1 61 ? -23.165 83.329 60.360 1.00 27.49 136 LEU B O 1
ATOM 4171 N N . ALA B 1 62 ? -24.217 84.701 58.930 1.00 30.66 137 ALA B N 1
ATOM 4172 C CA . ALA B 1 62 ? -23.029 84.988 58.131 1.00 32.06 137 ALA B CA 1
ATOM 4173 C C . ALA B 1 62 ? -21.921 85.643 58.939 1.00 36.93 137 ALA B C 1
ATOM 4174 O O . ALA B 1 62 ? -20.763 85.654 58.514 1.00 42.87 137 ALA B O 1
ATOM 4176 N N . ASN B 1 63 ? -22.256 86.166 60.110 1.00 38.39 138 ASN B N 1
ATOM 4177 C CA . ASN B 1 63 ? -21.264 86.835 60.927 1.00 41.59 138 ASN B CA 1
ATOM 4178 C C . ASN B 1 63 ? -21.126 86.254 62.342 1.00 42.34 138 ASN B C 1
ATOM 4179 O O . ASN B 1 63 ? -20.886 86.978 63.310 1.00 44.35 138 ASN B O 1
ATOM 4184 N N . GLY B 1 64 ? -21.198 84.934 62.449 1.00 41.21 139 GLY B N 1
ATOM 4185 C CA . GLY B 1 64 ? -21.058 84.306 63.743 1.00 37.84 139 GLY B CA 1
ATOM 4186 C C . GLY B 1 64 ? -19.608 84.274 64.151 1.00 38.66 139 GLY B C 1
ATOM 4187 O O . GLY B 1 64 ? -18.729 84.700 63.392 1.00 42.04 139 GLY B O 1
ATOM 4188 N N . GLN B 1 65 ? -19.336 83.728 65.336 1.00 38.11 140 GLN B N 1
ATOM 4189 C CA . GLN B 1 65 ? -17.959 83.648 65.858 1.00 34.36 140 GLN B CA 1
ATOM 4190 C C . GLN B 1 65 ? -17.315 82.309 65.495 1.00 31.83 140 GLN B C 1
ATOM 4191 O O . GLN B 1 65 ? -18.032 81.335 65.247 1.00 32.05 140 GLN B O 1
ATOM 4197 N N . SER B 1 66 ? -15.987 82.256 65.433 1.00 31.15 141 SER B N 1
ATOM 4198 C CA . SER B 1 66 ? -15.304 80.989 65.118 1.00 31.98 141 SER B CA 1
ATOM 4199 C C . SER B 1 66 ? -15.691 79.932 66.146 1.00 29.87 141 SER B C 1
ATOM 4200 O O . SER B 1 66 ? -15.756 80.233 67.349 1.00 33.39 141 SER B O 1
ATOM 4203 N N . PRO B 1 67 ? -15.685 78.667 65.732 1.00 27.94 142 PRO B N 1
ATOM 4204 C CA . PRO B 1 67 ? -16.015 77.572 66.649 1.00 23.72 142 PRO B CA 1
ATOM 4205 C C . PRO B 1 67 ? -14.894 77.307 67.649 1.00 21.28 142 PRO B C 1
ATOM 4206 O O . PRO B 1 67 ? -13.710 77.362 67.315 1.00 22.06 142 PRO B O 1
ATOM 4210 N N . GLU B 1 68 ? -15.278 77.041 68.891 1.00 24.72 143 GLU B N 1
ATOM 4211 C CA . GLU B 1 68 ? -14.316 76.718 69.941 1.00 23.06 143 GLU B CA 1
ATOM 4212 C C . GLU B 1 68 ? -14.401 75.231 70.216 1.00 16.13 143 GLU B C 1
ATOM 4213 O O . GLU B 1 68 ? -13.609 74.702 70.984 1.00 16.12 143 GLU B O 1
ATOM 4219 N N . TYR B 1 69 ? -15.386 74.575 69.603 1.00 12.27 144 TYR B N 1
ATOM 4220 C CA . TYR B 1 69 ? -15.589 73.143 69.771 1.00 13.16 144 TYR B CA 1
ATOM 4221 C C . TYR B 1 69 ? -15.502 72.357 68.485 1.00 10.70 144 TYR B C 1
ATOM 4222 O O . TYR B 1 69 ? -15.964 72.805 67.442 1.00 9.12 144 TYR B O 1
ATOM 4231 N N . LEU B 1 70 ? -14.885 71.190 68.582 1.00 12.04 145 LEU B N 1
ATOM 4232 C CA . LEU B 1 70 ? -14.822 70.225 67.495 1.00 11.71 145 LEU B CA 1
ATOM 4233 C C . LEU B 1 70 ? -15.755 69.147 68.055 1.00 11.43 145 LEU B C 1
ATOM 4234 O O . LEU B 1 70 ? -15.616 68.743 69.207 1.00 17.23 145 LEU B O 1
ATOM 4239 N N . TRP B 1 71 ? -16.728 68.721 67.272 1.00 9.37 146 TRP B N 1
ATOM 4240 C CA . TRP B 1 71 ? -17.659 67.703 67.702 1.00 9.68 146 TRP B CA 1
ATOM 4241 C C . TRP B 1 71 ? -17.631 66.549 66.705 1.00 13.55 146 TRP B C 1
ATOM 4242 O O . TRP B 1 71 ? -17.887 66.750 65.509 1.00 14.69 146 TRP B O 1
ATOM 4253 N N . ILE B 1 72 ? -17.278 65.359 67.187 1.00 10.59 147 ILE B N 1
ATOM 4254 C CA . ILE B 1 72 ? -17.235 64.158 66.367 1.00 8.08 147 ILE B CA 1
ATOM 4255 C C . ILE B 1 72 ? -18.452 63.327 66.751 1.00 10.00 147 ILE B C 1
ATOM 4256 O O . ILE B 1 72 ? -18.517 62.776 67.845 1.00 12.78 147 ILE B O 1
ATOM 4261 N N . GLY B 1 73 ? -19.434 63.288 65.854 1.00 9.52 148 GLY B N 1
ATOM 4262 C CA . GLY B 1 73 ? -20.671 62.579 66.092 1.00 7.94 148 GLY B CA 1
ATOM 4263 C C . GLY B 1 73 ? -21.005 61.505 65.076 1.00 10.51 148 GLY B C 1
ATOM 4264 O O . GLY B 1 73 ? -20.215 61.188 64.186 1.00 10.58 148 GLY B O 1
ATOM 4265 N N . CYS B 1 74 ? -22.196 60.951 65.210 1.00 10.44 149 CYS B N 1
ATOM 4266 C CA . CYS B 1 74 ? -22.662 59.889 64.347 1.00 11.43 149 CYS B CA 1
ATOM 4267 C C . CYS B 1 74 ? -23.561 60.417 63.247 1.00 13.77 149 CYS B C 1
ATOM 4268 O O . CYS B 1 74 ? -24.325 61.370 63.450 1.00 12.43 149 CYS B O 1
ATOM 4271 N N . ALA B 1 75 ? -23.513 59.750 62.097 1.00 15.20 150 ALA B N 1
ATOM 4272 C CA . ALA B 1 75 ? -24.331 60.125 60.949 1.00 12.56 150 ALA B CA 1
ATOM 4273 C C . ALA B 1 75 ? -25.820 59.979 61.155 1.00 14.10 150 ALA B C 1
ATOM 4274 O O . ALA B 1 75 ? -26.584 60.645 60.487 1.00 12.40 150 ALA B O 1
ATOM 4276 N N . ASP B 1 76 ? -26.258 59.044 61.999 1.00 18.09 151 ASP B N 1
ATOM 4277 C CA . ASP B 1 76 ? -27.719 58.908 62.216 1.00 28.84 151 ASP B CA 1
ATOM 4278 C C . ASP B 1 76 ? -28.124 59.623 63.456 1.00 33.48 151 ASP B C 1
ATOM 4279 O O . ASP B 1 76 ? -28.725 58.999 64.315 1.00 41.02 151 ASP B O 1
ATOM 4284 N N . SER B 1 77 ? -27.836 60.920 63.534 1.00 38.65 152 SER B N 1
ATOM 4285 C CA . SER B 1 77 ? -28.168 61.678 64.734 1.00 43.13 152 SER B CA 1
ATOM 4286 C C . SER B 1 77 ? -29.314 62.653 64.579 1.00 42.44 152 SER B C 1
ATOM 4287 O O . SER B 1 77 ? -29.309 63.518 63.687 1.00 43.04 152 SER B O 1
ATOM 4290 N N . ARG B 1 78 ? -30.265 62.542 65.499 1.00 40.58 153 ARG B N 1
ATOM 4291 C CA . ARG B 1 78 ? -31.449 63.353 65.459 1.00 39.80 153 ARG B CA 1
ATOM 4292 C C . ARG B 1 78 ? -31.344 64.725 66.087 1.00 35.82 153 ARG B C 1
ATOM 4293 O O . ARG B 1 78 ? -32.365 65.402 66.269 1.00 40.65 153 ARG B O 1
ATOM 4301 N N . VAL B 1 79 ? -30.156 65.138 66.483 1.00 28.40 154 VAL B N 1
ATOM 4302 C CA . VAL B 1 79 ? -30.011 66.465 67.071 1.00 22.06 154 VAL B CA 1
ATOM 4303 C C . VAL B 1 79 ? -28.723 67.154 66.685 1.00 18.92 154 VAL B C 1
ATOM 4304 O O . VAL B 1 79 ? -27.644 66.621 66.897 1.00 23.50 154 VAL B O 1
ATOM 4308 N N . PRO B 1 80 ? -28.828 68.349 66.086 1.00 19.09 155 PRO B N 1
ATOM 4309 C CA . PRO B 1 80 ? -27.630 69.092 65.695 1.00 16.40 155 PRO B CA 1
ATOM 4310 C C . PRO B 1 80 ? -26.757 69.424 66.918 1.00 16.33 155 PRO B C 1
ATOM 4311 O O . PRO B 1 80 ? -27.251 69.830 67.975 1.00 19.97 155 PRO B O 1
ATOM 4315 N N . ALA B 1 81 ? -25.455 69.269 66.744 1.00 15.14 156 ALA B N 1
ATOM 4316 C CA . ALA B 1 81 ? -24.475 69.513 67.778 1.00 13.43 156 ALA B CA 1
ATOM 4317 C C . ALA B 1 81 ? -24.624 70.857 68.463 1.00 16.54 156 ALA B C 1
ATOM 4318 O O . ALA B 1 81 ? -24.611 70.918 69.683 1.00 15.13 156 ALA B O 1
ATOM 4320 N N . ASN B 1 82 ? -24.753 71.931 67.686 1.00 18.78 157 ASN B N 1
ATOM 4321 C CA . ASN B 1 82 ? -24.887 73.282 68.239 1.00 17.04 157 ASN B CA 1
ATOM 4322 C C . ASN B 1 82 ? -26.145 73.392 69.082 1.00 17.06 157 ASN B C 1
ATOM 4323 O O . ASN B 1 82 ? -26.157 74.099 70.081 1.00 15.86 157 ASN B O 1
ATOM 4328 N N . GLN B 1 83 ? -27.181 72.657 68.703 1.00 16.33 158 GLN B N 1
ATOM 4329 C CA . GLN B 1 83 ? -28.434 72.683 69.431 1.00 17.99 158 GLN B CA 1
ATOM 4330 C C . GLN B 1 83 ? -28.248 72.074 70.815 1.00 19.29 158 GLN B C 1
ATOM 4331 O O . GLN B 1 83 ? -28.608 72.677 71.816 1.00 21.25 158 GLN B O 1
ATOM 4337 N N . LEU B 1 84 ? -27.695 70.865 70.863 1.00 17.64 159 LEU B N 1
ATOM 4338 C CA . LEU B 1 84 ? -27.444 70.184 72.128 1.00 14.72 159 LEU B CA 1
ATOM 4339 C C . LEU B 1 84 ? -26.573 71.033 73.067 1.00 14.90 159 LEU B C 1
ATOM 4340 O O . LEU B 1 84 ? -26.709 70.970 74.293 1.00 15.24 159 LEU B O 1
ATOM 4345 N N . LEU B 1 85 ? -25.665 71.815 72.494 1.00 13.04 160 LEU B N 1
ATOM 4346 C CA . LEU B 1 85 ? -24.778 72.641 73.293 1.00 12.12 160 LEU B CA 1
ATOM 4347 C C . LEU B 1 85 ? -25.344 74.020 73.555 1.00 13.60 160 LEU B C 1
ATOM 4348 O O . LEU B 1 85 ? -24.702 74.822 74.212 1.00 15.93 160 LEU B O 1
ATOM 4353 N N . ASP B 1 86 ? -26.547 74.284 73.057 1.00 15.08 161 ASP B N 1
ATOM 4354 C CA . ASP B 1 86 ? -27.197 75.586 73.198 1.00 20.36 161 ASP B CA 1
ATOM 4355 C C . ASP B 1 86 ? -26.298 76.680 72.607 1.00 23.11 161 ASP B C 1
ATOM 4356 O O . ASP B 1 86 ? -26.108 77.734 73.216 1.00 22.53 161 ASP B O 1
ATOM 4361 N N . LEU B 1 87 ? -25.717 76.405 71.440 1.00 23.23 162 LEU B N 1
ATOM 4362 C CA . LEU B 1 87 ? -24.823 77.344 70.741 1.00 23.42 162 LEU B CA 1
ATOM 4363 C C . LEU B 1 87 ? -25.318 77.673 69.333 1.00 23.59 162 LEU B C 1
ATOM 4364 O O . LEU B 1 87 ? -26.049 76.884 68.715 1.00 26.54 162 LEU B O 1
ATOM 4369 N N . PRO B 1 88 ? -24.921 78.849 68.806 1.00 23.97 163 PRO B N 1
ATOM 4370 C CA . PRO B 1 88 ? -25.316 79.276 67.462 1.00 23.99 163 PRO B CA 1
ATOM 4371 C C . PRO B 1 88 ? -24.743 78.308 66.412 1.00 24.76 163 PRO B C 1
ATOM 4372 O O . PRO B 1 88 ? -23.690 77.682 66.627 1.00 18.45 163 PRO B O 1
ATOM 4376 N N . ALA B 1 89 ? -25.458 78.145 65.303 1.00 27.66 164 ALA B N 1
ATOM 4377 C CA . ALA B 1 89 ? -24.986 77.262 64.248 1.00 29.31 164 ALA B CA 1
ATOM 4378 C C . ALA B 1 89 ? -23.624 77.806 63.855 1.00 30.77 164 ALA B C 1
ATOM 4379 O O . ALA B 1 89 ? -23.360 79.000 64.010 1.00 31.35 164 ALA B O 1
ATOM 4381 N N . GLY B 1 90 ? -22.730 76.939 63.414 1.00 30.13 165 GLY B N 1
ATOM 4382 C CA . GLY B 1 90 ? -21.416 77.415 63.029 1.00 26.25 165 GLY B CA 1
ATOM 4383 C C . GLY B 1 90 ? -20.481 77.630 64.200 1.00 26.28 165 GLY B C 1
ATOM 4384 O O . GLY B 1 90 ? -19.299 77.899 64.021 1.00 23.24 165 GLY B O 1
ATOM 4385 N N . GLU B 1 91 ? -20.993 77.568 65.421 1.00 27.16 166 GLU B N 1
ATOM 4386 C CA . GLU B 1 91 ? -20.091 77.744 66.547 1.00 23.44 166 GLU B CA 1
ATOM 4387 C C . GLU B 1 91 ? -19.481 76.409 66.936 1.00 18.71 166 GLU B C 1
ATOM 4388 O O . GLU B 1 91 ? -18.595 76.333 67.778 1.00 18.49 166 GLU B O 1
ATOM 4394 N N . VAL B 1 92 ? -19.919 75.353 66.268 1.00 15.48 167 VAL B N 1
ATOM 4395 C CA . VAL B 1 92 ? -19.393 74.022 66.519 1.00 15.40 167 VAL B CA 1
ATOM 4396 C C . VAL B 1 92 ? -18.930 73.435 65.192 1.00 10.46 167 VAL B C 1
ATOM 4397 O O . VAL B 1 92 ? -19.690 73.368 64.248 1.00 10.24 167 VAL B O 1
ATOM 4401 N N . PHE B 1 93 ? -17.673 73.028 65.132 1.00 12.97 168 PHE B N 1
ATOM 4402 C CA . PHE B 1 93 ? -17.088 72.407 63.945 1.00 12.66 168 PHE B CA 1
ATOM 4403 C C . PHE B 1 93 ? -17.490 70.926 64.036 1.00 10.99 168 PHE B C 1
ATOM 4404 O O . PHE B 1 93 ? -17.098 70.249 64.967 1.00 13.39 168 PHE B O 1
ATOM 4412 N N . VAL B 1 94 ? -18.219 70.412 63.053 1.00 11.70 169 VAL B N 1
ATOM 4413 C CA . VAL B 1 94 ? -18.734 69.042 63.103 1.00 11.41 169 VAL B CA 1
ATOM 4414 C C . VAL B 1 94 ? -18.199 68.001 62.125 1.00 11.16 169 VAL B C 1
ATOM 4415 O O . VAL B 1 94 ? -18.051 68.261 60.930 1.00 15.40 169 VAL B O 1
ATOM 4419 N N . HIS B 1 95 ? -17.943 66.808 62.647 1.00 8.85 170 HIS B N 1
ATOM 4420 C CA . HIS B 1 95 ? -17.492 65.670 61.851 1.00 9.42 170 HIS B CA 1
ATOM 4421 C C . HIS B 1 95 ? -18.506 64.595 62.172 1.00 11.45 170 HIS B C 1
ATOM 4422 O O . HIS B 1 95 ? -18.912 64.454 63.321 1.00 14.80 170 HIS B O 1
ATOM 4429 N N . ARG B 1 96 ? -19.005 63.901 61.162 1.00 11.12 171 ARG B N 1
ATOM 4430 C CA . ARG B 1 96 ? -19.981 62.848 61.402 1.00 9.14 171 ARG B CA 1
ATOM 4431 C C . ARG B 1 96 ? -19.669 61.674 60.537 1.00 11.43 171 ARG B C 1
ATOM 4432 O O . ARG B 1 96 ? -19.338 61.833 59.354 1.00 9.88 171 ARG B O 1
ATOM 4440 N N . ASN B 1 97 ? -19.764 60.493 61.131 1.00 9.67 172 ASN B N 1
ATOM 4441 C CA . ASN B 1 97 ? -19.490 59.265 60.428 1.00 8.88 172 ASN B CA 1
ATOM 4442 C C . ASN B 1 97 ? -20.295 58.160 61.089 1.00 12.26 172 ASN B C 1
ATOM 4443 O O . ASN B 1 97 ? -21.082 58.430 61.999 1.00 13.74 172 ASN B O 1
ATOM 4448 N N . ILE B 1 98 ? -20.149 56.929 60.616 1.00 10.47 173 ILE B N 1
ATOM 4449 C CA . ILE B 1 98 ? -20.901 55.817 61.196 1.00 12.76 173 ILE B CA 1
ATOM 4450 C C . ILE B 1 98 ? -20.374 55.481 62.596 1.00 9.13 173 ILE B C 1
ATOM 4451 O O . ILE B 1 98 ? -19.208 55.139 62.758 1.00 7.00 173 ILE B O 1
ATOM 4456 N N . ALA B 1 99 ? -21.246 55.618 63.593 1.00 11.50 174 ALA B N 1
ATOM 4457 C CA . ALA B 1 99 ? -20.935 55.322 64.993 1.00 8.36 174 ALA B CA 1
ATOM 4458 C C . ALA B 1 99 ? -19.864 56.180 65.629 1.00 7.00 174 ALA B C 1
ATOM 4459 O O . ALA B 1 99 ? -19.103 55.697 66.453 1.00 11.48 174 ALA B O 1
ATOM 4461 N N . ASN B 1 100 ? -19.779 57.447 65.232 1.00 8.55 175 ASN B N 1
ATOM 4462 C CA . ASN B 1 100 ? -18.811 58.409 65.807 1.00 7.99 175 ASN B CA 1
ATOM 4463 C C . ASN B 1 100 ? -17.435 57.851 66.121 1.00 8.80 175 ASN B C 1
ATOM 4464 O O . ASN B 1 100 ? -16.895 58.053 67.203 1.00 10.15 175 ASN B O 1
ATOM 4469 N N . GLN B 1 101 ? -16.839 57.203 65.129 1.00 7.85 176 GLN B N 1
ATOM 4470 C CA . GLN B 1 101 ? -15.534 56.594 65.272 1.00 7.00 176 GLN B CA 1
ATOM 4471 C C . GLN B 1 101 ? -14.393 57.557 65.129 1.00 8.32 176 GLN B C 1
ATOM 4472 O O . GLN B 1 101 ? -14.455 58.533 64.373 1.00 9.17 176 GLN B O 1
ATOM 4478 N N . CYS B 1 102 ? -13.336 57.248 65.857 1.00 7.00 177 CYS B N 1
ATOM 4479 C CA . CYS B 1 102 ? -12.125 58.016 65.850 1.00 7.00 177 CYS B CA 1
ATOM 4480 C C . CYS B 1 102 ? -11.022 56.989 65.662 1.00 8.01 177 CYS B C 1
ATOM 4481 O O . CYS B 1 102 ? -10.214 56.757 66.559 1.00 11.52 177 CYS B O 1
ATOM 4484 N N . ILE B 1 103 ? -11.028 56.354 64.489 1.00 9.50 178 ILE B N 1
ATOM 4485 C CA . ILE B 1 103 ? -10.053 55.321 64.112 1.00 12.23 178 ILE B CA 1
ATOM 4486 C C . ILE B 1 103 ? -8.663 55.936 63.949 1.00 10.73 178 ILE B C 1
ATOM 4487 O O . ILE B 1 103 ? -8.498 56.942 63.250 1.00 15.01 178 ILE B O 1
ATOM 4492 N N . HIS B 1 104 ? -7.668 55.325 64.586 1.00 8.26 179 HIS B N 1
ATOM 4493 C CA . HIS B 1 104 ? -6.296 55.822 64.566 1.00 11.46 179 HIS B CA 1
ATOM 4494 C C . HIS B 1 104 ? -5.782 56.310 63.216 1.00 12.25 179 HIS B C 1
ATOM 4495 O O . HIS B 1 104 ? -5.231 57.397 63.107 1.00 11.96 179 HIS B O 1
ATOM 4502 N N . SER B 1 105 ? -5.958 55.495 62.186 1.00 11.57 180 SER B N 1
ATOM 4503 C CA . SER B 1 105 ? -5.456 55.820 60.855 1.00 10.29 180 SER B CA 1
ATOM 4504 C C . SER B 1 105 ? -6.474 56.327 59.833 1.00 8.76 180 SER B C 1
ATOM 4505 O O . SER B 1 105 ? -6.170 56.384 58.656 1.00 10.92 180 SER B O 1
ATOM 4508 N N . ASP B 1 106 ? -7.642 56.752 60.299 1.00 7.68 181 ASP B N 1
ATOM 4509 C CA . ASP B 1 106 ? -8.679 57.274 59.428 1.00 10.08 181 ASP B CA 1
ATOM 4510 C C . ASP B 1 106 ? -8.326 58.732 59.126 1.00 12.76 181 ASP B C 1
ATOM 4511 O O . ASP B 1 106 ? -8.453 59.608 59.987 1.00 10.72 181 ASP B O 1
ATOM 4516 N N . ILE B 1 107 ? -7.927 59.001 57.890 1.00 9.45 182 ILE B N 1
ATOM 4517 C CA . ILE B 1 107 ? -7.540 60.337 57.469 1.00 8.44 182 ILE B CA 1
ATOM 4518 C C . ILE B 1 107 ? -8.728 61.281 57.416 1.00 7.00 182 ILE B C 1
ATOM 4519 O O . ILE B 1 107 ? -8.548 62.476 57.525 1.00 11.75 182 ILE B O 1
ATOM 4524 N N . SER B 1 108 ? -9.942 60.790 57.221 1.00 7.00 183 SER B N 1
ATOM 4525 C CA . SER B 1 108 ? -11.054 61.739 57.212 1.00 7.04 183 SER B CA 1
ATOM 4526 C C . SER B 1 108 ? -11.212 62.327 58.622 1.00 8.19 183 SER B C 1
ATOM 4527 O O . SER B 1 108 ? -11.575 63.488 58.799 1.00 9.79 183 SER B O 1
ATOM 4530 N N . PHE B 1 109 ? -10.961 61.497 59.627 1.00 10.48 184 PHE B N 1
ATOM 4531 C CA . PHE B 1 109 ? -11.068 61.904 61.024 1.00 8.88 184 PHE B CA 1
ATOM 4532 C C . PHE B 1 109 ? -9.863 62.760 61.359 1.00 7.00 184 PHE B C 1
ATOM 4533 O O . PHE B 1 109 ? -10.020 63.886 61.800 1.00 7.34 184 PHE B O 1
ATOM 4541 N N . LEU B 1 110 ? -8.673 62.266 61.030 1.00 8.16 185 LEU B N 1
ATOM 4542 C CA . LEU B 1 110 ? -7.428 62.964 61.304 1.00 7.24 185 LEU B CA 1
ATOM 4543 C C . LEU B 1 110 ? -7.332 64.346 60.683 1.00 9.96 185 LEU B C 1
ATOM 4544 O O . LEU B 1 110 ? -6.785 65.258 61.298 1.00 11.41 185 LEU B O 1
ATOM 4549 N N . SER B 1 111 ? -7.833 64.510 59.464 1.00 11.40 186 SER B N 1
ATOM 4550 C CA . SER B 1 111 ? -7.775 65.813 58.809 1.00 12.25 186 SER B CA 1
ATOM 4551 C C . SER B 1 111 ? -8.733 66.839 59.424 1.00 8.27 186 SER B C 1
ATOM 4552 O O . SER B 1 111 ? -8.381 68.016 59.545 1.00 9.10 186 SER B O 1
ATOM 4555 N N . VAL B 1 112 ? -9.916 66.406 59.850 1.00 8.82 187 VAL B N 1
ATOM 4556 C CA . VAL B 1 112 ? -10.862 67.317 60.508 1.00 12.05 187 VAL B CA 1
ATOM 4557 C C . VAL B 1 112 ? -10.271 67.749 61.859 1.00 12.62 187 VAL B C 1
ATOM 4558 O O . VAL B 1 112 ? -10.337 68.919 62.234 1.00 15.56 187 VAL B O 1
ATOM 4562 N N . LEU B 1 113 ? -9.657 66.800 62.560 1.00 12.72 188 LEU B N 1
ATOM 4563 C CA . LEU B 1 113 ? -9.017 67.033 63.860 1.00 11.80 188 LEU B CA 1
ATOM 4564 C C . LEU B 1 113 ? -7.885 68.049 63.733 1.00 9.61 188 LEU B C 1
ATOM 4565 O O . LEU B 1 113 ? -7.800 68.998 64.508 1.00 16.06 188 LEU B O 1
ATOM 4570 N N . GLN B 1 114 ? -6.972 67.810 62.799 1.00 12.44 189 GLN B N 1
ATOM 4571 C CA . GLN B 1 114 ? -5.853 68.712 62.595 1.00 10.58 189 GLN B CA 1
ATOM 4572 C C . GLN B 1 114 ? -6.299 70.095 62.142 1.00 11.40 189 GLN B C 1
ATOM 4573 O O . GLN B 1 114 ? -5.736 71.096 62.553 1.00 14.06 189 GLN B O 1
ATOM 4579 N N . TYR B 1 115 ? -7.322 70.154 61.310 1.00 9.13 190 TYR B N 1
ATOM 4580 C CA . TYR B 1 115 ? -7.822 71.435 60.862 1.00 9.50 190 TYR B CA 1
ATOM 4581 C C . TYR B 1 115 ? -8.381 72.162 62.101 1.00 13.38 190 TYR B C 1
ATOM 4582 O O . TYR B 1 115 ? -8.020 73.315 62.369 1.00 14.23 190 TYR B O 1
ATOM 4591 N N . ALA B 1 116 ? -9.221 71.478 62.872 1.00 11.47 191 ALA B N 1
ATOM 4592 C CA . ALA B 1 116 ? -9.811 72.064 64.079 1.00 13.38 191 ALA B CA 1
ATOM 4593 C C . ALA B 1 116 ? -8.750 72.541 65.080 1.00 12.38 191 ALA B C 1
ATOM 4594 O O . ALA B 1 116 ? -8.816 73.651 65.574 1.00 13.82 191 ALA B O 1
ATOM 4596 N N . VAL B 1 117 ? -7.738 71.720 65.323 1.00 15.37 192 VAL B N 1
ATOM 4597 C CA . VAL B 1 117 ? -6.688 72.048 66.277 1.00 14.59 192 VAL B CA 1
ATOM 4598 C C . VAL B 1 117 ? -5.636 73.058 65.800 1.00 19.15 192 VAL B C 1
ATOM 4599 O O . VAL B 1 117 ? -5.324 74.011 66.519 1.00 19.03 192 VAL B O 1
ATOM 4603 N N . GLN B 1 118 ? -5.087 72.853 64.604 1.00 18.83 193 GLN B N 1
ATOM 4604 C CA . GLN B 1 118 ? -4.058 73.739 64.075 1.00 20.11 193 GLN B CA 1
ATOM 4605 C C . GLN B 1 118 ? -4.572 74.948 63.323 1.00 21.06 193 GLN B C 1
ATOM 4606 O O . GLN B 1 118 ? -4.005 76.030 63.428 1.00 25.21 193 GLN B O 1
ATOM 4612 N N . TYR B 1 119 ? -5.586 74.761 62.498 1.00 20.91 194 TYR B N 1
ATOM 4613 C CA . TYR B 1 119 ? -6.112 75.887 61.759 1.00 17.87 194 TYR B CA 1
ATOM 4614 C C . TYR B 1 119 ? -7.045 76.711 62.631 1.00 18.95 194 TYR B C 1
ATOM 4615 O O . TYR B 1 119 ? -6.833 77.893 62.828 1.00 23.20 194 TYR B O 1
ATOM 4624 N N . LEU B 1 120 ? -8.077 76.078 63.169 1.00 20.09 195 LEU B N 1
ATOM 4625 C CA . LEU B 1 120 ? -9.053 76.784 63.981 1.00 19.31 195 LEU B CA 1
ATOM 4626 C C . LEU B 1 120 ? -8.666 77.084 65.430 1.00 17.84 195 LEU B C 1
ATOM 4627 O O . LEU B 1 120 ? -9.252 77.972 66.053 1.00 21.57 195 LEU B O 1
ATOM 4632 N N . LYS B 1 121 ? -7.661 76.390 65.955 1.00 17.41 196 LYS B N 1
ATOM 4633 C CA . LYS B 1 121 ? -7.263 76.598 67.341 1.00 17.17 196 LYS B CA 1
ATOM 4634 C C . LYS B 1 121 ? -8.470 76.340 68.260 1.00 16.74 196 LYS B C 1
ATOM 4635 O O . LYS B 1 121 ? -8.776 77.123 69.160 1.00 17.49 196 LYS B O 1
ATOM 4641 N N . VAL B 1 122 ? -9.164 75.237 67.988 1.00 14.27 197 VAL B N 1
ATOM 4642 C CA . VAL B 1 122 ? -10.321 74.810 68.753 1.00 14.46 197 VAL B CA 1
ATOM 4643 C C . VAL B 1 122 ? -9.849 74.501 70.190 1.00 14.00 197 VAL B C 1
ATOM 4644 O O . VAL B 1 122 ? -8.778 73.933 70.384 1.00 11.47 197 VAL B O 1
ATOM 4648 N N . LYS B 1 123 ? -10.642 74.872 71.192 1.00 16.12 198 LYS B N 1
ATOM 4649 C CA . LYS B 1 123 ? -10.248 74.626 72.580 1.00 19.12 198 LYS B CA 1
ATOM 4650 C C . LYS B 1 123 ? -10.779 73.344 73.200 1.00 15.27 198 LYS B C 1
ATOM 4651 O O . LYS B 1 123 ? -10.198 72.797 74.123 1.00 17.55 198 LYS B O 1
ATOM 4657 N N . HIS B 1 124 ? -11.898 72.865 72.701 1.00 15.73 199 HIS B N 1
ATOM 4658 C CA . HIS B 1 124 ? -12.491 71.682 73.273 1.00 14.63 199 HIS B CA 1
ATOM 4659 C C . HIS B 1 124 ? -12.925 70.779 72.156 1.00 15.01 199 HIS B C 1
ATOM 4660 O O . HIS B 1 124 ? -13.446 71.259 71.146 1.00 16.45 199 HIS B O 1
ATOM 4667 N N . ILE B 1 125 ? -12.707 69.479 72.339 1.00 13.34 200 ILE B N 1
ATOM 4668 C CA . ILE B 1 125 ? -13.110 68.458 71.379 1.00 11.32 200 ILE B CA 1
ATOM 4669 C C . ILE B 1 125 ? -14.100 67.565 72.119 1.00 11.28 200 ILE B C 1
ATOM 4670 O O . ILE B 1 125 ? -13.821 67.152 73.237 1.00 8.50 200 ILE B O 1
ATOM 4675 N N . LEU B 1 126 ? -15.250 67.293 71.506 1.00 10.72 201 LEU B N 1
ATOM 4676 C CA . LEU B 1 126 ? -16.273 66.443 72.095 1.00 10.33 201 LEU B CA 1
ATOM 4677 C C . LEU B 1 126 ? -16.544 65.255 71.189 1.00 12.99 201 LEU B C 1
ATOM 4678 O O . LEU B 1 126 ? -16.654 65.430 69.984 1.00 13.14 201 LEU B O 1
ATOM 4683 N N . VAL B 1 127 ? -16.565 64.046 71.751 1.00 10.97 202 VAL B N 1
ATOM 4684 C CA . VAL B 1 127 ? -16.918 62.862 70.992 1.00 9.00 202 VAL B CA 1
ATOM 4685 C C . VAL B 1 127 ? -18.288 62.521 71.583 1.00 8.68 202 VAL B C 1
ATOM 4686 O O . VAL B 1 127 ? -18.425 62.326 72.792 1.00 8.43 202 VAL B O 1
ATOM 4690 N N . CYS B 1 128 ? -19.316 62.531 70.751 1.00 10.12 203 CYS B N 1
ATOM 4691 C CA . CYS B 1 128 ? -20.659 62.256 71.214 1.00 7.09 203 CYS B CA 1
ATOM 4692 C C . CYS B 1 128 ? -21.275 61.039 70.555 1.00 12.16 203 CYS B C 1
ATOM 4693 O O . CYS B 1 128 ? -21.260 60.920 69.331 1.00 13.67 203 CYS B O 1
ATOM 4696 N N . GLY B 1 129 ? -21.784 60.133 71.389 1.00 12.28 204 GLY B N 1
ATOM 4697 C CA . GLY B 1 129 ? -22.440 58.931 70.924 1.00 10.66 204 GLY B CA 1
ATOM 4698 C C . GLY B 1 129 ? -23.891 59.097 71.313 1.00 11.23 204 GLY B C 1
ATOM 4699 O O . GLY B 1 129 ? -24.231 60.029 72.035 1.00 10.29 204 GLY B O 1
ATOM 4700 N N . HIS B 1 130 ? -24.762 58.208 70.854 1.00 12.54 205 HIS B N 1
ATOM 4701 C CA . HIS B 1 130 ? -26.172 58.318 71.185 1.00 9.41 205 HIS B CA 1
ATOM 4702 C C . HIS B 1 130 ? -26.761 56.924 71.349 1.00 10.44 205 HIS B C 1
ATOM 4703 O O . HIS B 1 130 ? -26.367 55.994 70.643 1.00 12.77 205 HIS B O 1
ATOM 4710 N N . TYR B 1 131 ? -27.658 56.762 72.320 1.00 8.51 206 TYR B N 1
ATOM 4711 C CA . TYR B 1 131 ? -28.277 55.465 72.580 1.00 12.12 206 TYR B CA 1
ATOM 4712 C C . TYR B 1 131 ? -29.100 55.031 71.373 1.00 14.7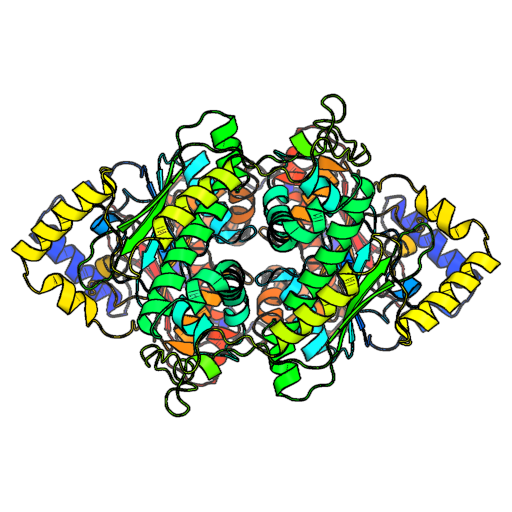8 206 TYR B C 1
ATOM 4713 O O . TYR B 1 131 ? -29.640 55.866 70.663 1.00 16.68 206 TYR B O 1
ATOM 4722 N N . GLY B 1 132 ? -29.136 53.732 71.100 1.00 13.45 207 GLY B N 1
ATOM 4723 C CA . GLY B 1 132 ? -29.884 53.249 69.953 1.00 15.10 207 GLY B CA 1
ATOM 4724 C C . GLY B 1 132 ? -29.148 53.380 68.622 1.00 15.11 207 GLY B C 1
ATOM 4725 O O . GLY B 1 132 ? -29.678 53.019 67.586 1.00 20.72 207 GLY B O 1
ATOM 4726 N N . CYS B 1 133 ? -27.899 53.829 68.661 1.00 13.31 208 CYS B N 1
ATOM 4727 C CA . CYS B 1 133 ? -27.074 53.993 67.459 1.00 11.80 208 CYS B CA 1
ATOM 4728 C C . CYS B 1 133 ? -27.157 52.788 66.516 1.00 12.21 208 CYS B C 1
ATOM 4729 O O . CYS B 1 133 ? -26.761 51.684 66.892 1.00 11.56 208 CYS B O 1
ATOM 4732 N N . GLY B 1 134 ? -27.666 53.017 65.302 1.00 13.21 209 GLY B N 1
ATOM 4733 C CA . GLY B 1 134 ? -27.773 51.984 64.279 1.00 7.98 209 GLY B CA 1
ATOM 4734 C C . GLY B 1 134 ? -26.441 51.371 63.926 1.00 8.82 209 GLY B C 1
ATOM 4735 O O . GLY B 1 134 ? -26.369 50.188 63.643 1.00 14.11 209 GLY B O 1
ATOM 4736 N N . GLY B 1 135 ? -25.361 52.143 64.008 1.00 8.01 210 GLY B N 1
ATOM 4737 C CA . GLY B 1 135 ? -24.054 51.591 63.703 1.00 10.49 210 GLY B CA 1
ATOM 4738 C C . GLY B 1 135 ? -23.628 50.571 64.735 1.00 14.19 210 GLY B C 1
ATOM 4739 O O . GLY B 1 135 ? -23.192 49.479 64.401 1.00 15.23 210 GLY B O 1
ATOM 4740 N N . ALA B 1 136 ? -23.749 50.938 66.005 1.00 15.86 211 ALA B N 1
ATOM 4741 C CA . ALA B 1 136 ? -23.386 50.055 67.112 1.00 17.87 211 ALA B CA 1
ATOM 4742 C C . ALA B 1 136 ? -24.259 48.803 67.138 1.00 15.02 211 ALA B C 1
ATOM 4743 O O . ALA B 1 136 ? -23.799 47.709 67.418 1.00 15.31 211 ALA B O 1
ATOM 4745 N N . LYS B 1 137 ? -25.531 48.988 66.824 1.00 15.13 212 LYS B N 1
ATOM 4746 C CA . LYS B 1 137 ? -26.517 47.921 66.788 1.00 14.98 212 LYS B CA 1
ATOM 4747 C C . LYS B 1 137 ? -26.223 46.902 65.672 1.00 20.34 212 LYS B C 1
ATOM 4748 O O . LYS B 1 137 ? -26.310 45.684 65.893 1.00 20.44 212 LYS B O 1
ATOM 4754 N N . ALA B 1 138 ? -25.838 47.400 64.499 1.00 17.33 213 ALA B N 1
ATOM 4755 C CA . ALA B 1 138 ? -25.504 46.552 63.356 1.00 18.26 213 ALA B CA 1
ATOM 4756 C C . ALA B 1 138 ? -24.290 45.693 63.690 1.00 18.22 213 ALA B C 1
ATOM 4757 O O . ALA B 1 138 ? -24.249 44.521 63.349 1.00 17.67 213 ALA B O 1
ATOM 4759 N N . ALA B 1 139 ? -23.334 46.276 64.410 1.00 17.57 214 ALA B N 1
ATOM 4760 C CA . ALA B 1 139 ? -22.121 45.568 64.817 1.00 18.01 214 ALA B CA 1
ATOM 4761 C C . ALA B 1 139 ? -22.415 44.309 65.647 1.00 16.40 214 ALA B C 1
ATOM 4762 O O . ALA B 1 139 ? -21.647 43.363 65.621 1.00 19.89 214 ALA B O 1
ATOM 4764 N N . LEU B 1 140 ? -23.491 44.336 66.432 1.00 17.37 215 LEU B N 1
ATOM 4765 C CA . LEU B 1 140 ? -23.882 43.207 67.288 1.00 18.36 215 LEU B CA 1
ATOM 4766 C C . LEU B 1 140 ? -24.912 42.269 66.654 1.00 16.86 215 LEU B C 1
ATOM 4767 O O . LEU B 1 140 ? -24.837 41.045 66.800 1.00 15.91 215 LEU B O 1
ATOM 4772 N N . GLY B 1 141 ? -25.899 42.845 65.979 1.00 17.72 216 GLY B N 1
ATOM 4773 C CA . GLY B 1 141 ? -26.954 42.020 65.438 1.00 18.16 216 GLY B CA 1
ATOM 4774 C C . GLY B 1 141 ? -27.091 41.745 63.969 1.00 20.33 216 GLY B C 1
ATOM 4775 O O . GLY B 1 141 ? -28.116 41.211 63.580 1.00 22.00 216 GLY B O 1
ATOM 4776 N N . ASP B 1 142 ? -26.091 42.070 63.157 1.00 21.93 217 ASP B N 1
ATOM 4777 C CA . ASP B 1 142 ? -26.193 41.833 61.722 1.00 19.54 217 ASP B CA 1
ATOM 4778 C C . ASP B 1 142 ? -24.854 41.406 61.196 1.00 19.95 217 ASP B C 1
ATOM 4779 O O . ASP B 1 142 ? -23.837 41.865 61.690 1.00 21.10 217 ASP B O 1
ATOM 4784 N N . SER B 1 143 ? -24.846 40.526 60.200 1.00 20.78 218 SER B N 1
ATOM 4785 C CA . SER B 1 143 ? -23.579 40.097 59.616 1.00 24.13 218 SER B CA 1
ATOM 4786 C C . SER B 1 143 ? -23.664 40.102 58.089 1.00 21.05 218 SER B C 1
ATOM 4787 O O . SER B 1 143 ? -24.720 40.430 57.534 1.00 16.54 218 SER B O 1
ATOM 4790 N N . ARG B 1 144 ? -22.543 39.804 57.427 1.00 20.53 219 ARG B N 1
ATOM 4791 C CA . ARG B 1 144 ? -22.492 39.759 55.973 1.00 21.04 219 ARG B CA 1
ATOM 4792 C C . ARG B 1 144 ? -22.940 41.098 55.392 1.00 17.24 219 ARG B C 1
ATOM 4793 O O . ARG B 1 144 ? -23.738 41.138 54.467 1.00 14.47 219 ARG B O 1
ATOM 4801 N N . LEU B 1 145 ? -22.531 42.193 56.017 1.00 14.42 220 LEU B N 1
ATOM 4802 C CA . LEU B 1 145 ? -22.927 43.520 55.549 1.00 13.83 220 LEU B CA 1
ATOM 4803 C C . LEU B 1 145 ? -22.039 44.105 54.442 1.00 13.11 220 LEU B C 1
ATOM 4804 O O . LEU B 1 145 ? -22.301 45.206 53.965 1.00 15.37 220 LEU B O 1
ATOM 4809 N N . GLY B 1 146 ? -20.971 43.404 54.068 1.00 8.83 221 GLY B N 1
ATOM 4810 C CA . GLY B 1 146 ? -20.090 43.905 53.032 1.00 11.25 221 GLY B CA 1
ATOM 4811 C C . GLY B 1 146 ? -19.108 44.982 53.467 1.00 15.06 221 GLY B C 1
ATOM 4812 O O . GLY B 1 146 ? -18.549 44.922 54.575 1.00 15.25 221 GLY B O 1
ATOM 4813 N N . LEU B 1 147 ? -18.886 45.966 52.589 1.00 13.95 222 LEU B N 1
ATOM 4814 C CA . LEU B 1 147 ? -17.965 47.097 52.812 1.00 14.05 222 LEU B CA 1
ATOM 4815 C C . LEU B 1 147 ? -18.000 47.644 54.248 1.00 15.78 222 LEU B C 1
ATOM 4816 O O . LEU B 1 147 ? -16.973 47.691 54.925 1.00 13.53 222 LEU B O 1
ATOM 4821 N N . ILE B 1 148 ? -19.178 48.076 54.691 1.00 16.72 223 ILE B N 1
ATOM 4822 C CA . ILE B 1 148 ? -19.345 48.654 56.019 1.00 14.65 223 ILE B CA 1
ATOM 4823 C C . ILE B 1 148 ? -18.993 47.744 57.199 1.00 15.55 223 ILE B C 1
ATOM 4824 O O . ILE B 1 148 ? -18.703 48.234 58.289 1.00 16.62 223 ILE B O 1
ATOM 4829 N N . ASP B 1 149 ? -18.986 46.432 56.999 1.00 13.28 224 ASP B N 1
ATOM 4830 C CA . ASP B 1 149 ? -18.637 45.532 58.086 1.00 14.49 224 ASP B CA 1
ATOM 4831 C C . ASP B 1 149 ? -17.187 45.719 58.491 1.00 15.57 224 ASP B C 1
ATOM 4832 O O . ASP B 1 149 ? -16.840 45.514 59.648 1.00 15.56 224 ASP B O 1
ATOM 4837 N N . ASN B 1 150 ? -16.359 46.193 57.556 1.00 12.02 225 ASN B N 1
ATOM 4838 C CA . ASN B 1 150 ? -14.948 46.437 57.835 1.00 10.53 225 ASN B CA 1
ATOM 4839 C C . ASN B 1 150 ? -14.803 47.666 58.735 1.00 9.19 225 ASN B C 1
ATOM 4840 O O . ASN B 1 150 ? -13.954 47.727 59.619 1.00 7.52 225 ASN B O 1
ATOM 4845 N N . TRP B 1 151 ? -15.696 48.625 58.554 1.00 9.86 226 TRP B N 1
ATOM 4846 C CA . TRP B 1 151 ? -15.696 49.818 59.394 1.00 11.01 226 TRP B CA 1
ATOM 4847 C C . TRP B 1 151 ? -16.151 49.372 60.802 1.00 11.85 226 TRP B C 1
ATOM 4848 O O . TRP B 1 151 ? -15.510 49.688 61.814 1.00 10.01 226 TRP B O 1
ATOM 4859 N N . LEU B 1 152 ? -17.245 48.610 60.841 1.00 10.84 227 LEU B N 1
ATOM 4860 C CA . LEU B 1 152 ? -17.820 48.109 62.081 1.00 9.72 227 LEU B CA 1
ATOM 4861 C C . LEU B 1 152 ? -16.946 47.139 62.883 1.00 13.50 227 LEU B C 1
ATOM 4862 O O . LEU B 1 152 ? -17.243 46.863 64.048 1.00 15.50 227 LEU B O 1
ATOM 4867 N N . ARG B 1 153 ? -15.876 46.625 62.284 1.00 10.14 228 ARG B N 1
ATOM 4868 C CA . ARG B 1 153 ? -14.968 45.752 63.007 1.00 10.93 228 ARG B CA 1
ATOM 4869 C C . ARG B 1 153 ? -14.342 46.515 64.172 1.00 13.77 228 ARG B C 1
ATOM 4870 O O . ARG B 1 153 ? -13.926 45.914 65.146 1.00 17.03 228 ARG B O 1
ATOM 4878 N N . HIS B 1 154 ? -14.260 47.838 64.073 1.00 12.90 229 HIS B N 1
ATOM 4879 C CA . HIS B 1 154 ? -13.680 48.638 65.151 1.00 13.36 229 HIS B CA 1
ATOM 4880 C C . HIS B 1 154 ? -14.574 48.634 66.389 1.00 11.60 229 HIS B C 1
ATOM 4881 O O . HIS B 1 154 ? -14.089 48.606 67.500 1.00 11.34 229 HIS B O 1
ATOM 4888 N N . ILE B 1 155 ? -15.885 48.613 66.181 1.00 12.02 230 ILE B N 1
ATOM 4889 C CA . ILE B 1 155 ? -16.839 48.559 67.281 1.00 14.88 230 ILE B CA 1
ATOM 4890 C C . ILE B 1 155 ? -16.718 47.178 67.941 1.00 17.01 230 ILE B C 1
ATOM 4891 O O . ILE B 1 155 ? -16.828 47.038 69.167 1.00 16.69 230 ILE B O 1
ATOM 4896 N N . ARG B 1 156 ? -16.438 46.169 67.120 1.00 16.44 231 ARG B N 1
ATOM 4897 C CA . ARG B 1 156 ? -16.250 44.797 67.585 1.00 13.26 231 ARG B CA 1
ATOM 4898 C C . ARG B 1 156 ? -15.029 44.717 68.492 1.00 15.40 231 ARG B C 1
ATOM 4899 O O . ARG B 1 156 ? -14.998 43.941 69.442 1.00 17.39 231 ARG B O 1
ATOM 4907 N N . ASP B 1 157 ? -14.013 45.521 68.198 1.00 13.03 232 ASP B N 1
ATOM 4908 C CA . ASP B 1 157 ? -12.832 45.558 69.037 1.00 12.75 232 ASP B CA 1
ATOM 4909 C C . ASP B 1 157 ? -13.222 46.116 70.401 1.00 12.75 232 ASP B C 1
ATOM 4910 O O . ASP B 1 157 ? -12.705 45.681 71.416 1.00 14.04 232 ASP B O 1
ATOM 4915 N N . VAL B 1 158 ? -14.159 47.051 70.423 1.00 12.90 233 VAL B N 1
ATOM 4916 C CA . VAL B 1 158 ? -14.622 47.626 71.676 1.00 13.55 233 VAL B CA 1
ATOM 4917 C C . VAL B 1 158 ? -15.337 46.548 72.503 1.00 15.77 233 VAL B C 1
ATOM 4918 O O . VAL B 1 158 ? -15.130 46.463 73.721 1.00 19.27 233 VAL B O 1
ATOM 4922 N N . ARG B 1 159 ? -16.156 45.717 71.857 1.00 14.55 234 ARG B N 1
ATOM 4923 C CA . ARG B 1 159 ? -16.864 44.658 72.570 1.00 15.01 234 ARG B CA 1
ATOM 4924 C C . ARG B 1 159 ? -15.850 43.644 73.084 1.00 18.45 234 ARG B C 1
ATOM 4925 O O . ARG B 1 159 ? -15.931 43.182 74.214 1.00 20.93 234 ARG B O 1
ATOM 4933 N N . ARG B 1 160 ? -14.854 43.365 72.260 1.00 21.88 235 ARG B N 1
ATOM 4934 C CA . ARG B 1 160 ? -13.787 42.438 72.590 1.00 25.11 235 ARG B CA 1
ATOM 4935 C C . ARG B 1 160 ? -12.989 42.899 73.817 1.00 22.88 235 ARG B C 1
ATOM 4936 O O . ARG B 1 160 ? -12.847 42.154 74.788 1.00 23.61 235 ARG B O 1
ATOM 4944 N N . MET B 1 161 ? -12.486 44.127 73.772 1.00 20.36 236 MET B N 1
ATOM 4945 C CA . MET B 1 161 ? -11.690 44.687 74.848 1.00 22.11 236 MET B CA 1
ATOM 4946 C C . MET B 1 161 ? -12.463 44.853 76.138 1.00 22.40 236 MET B C 1
ATOM 4947 O O . MET B 1 161 ? -11.876 44.911 77.202 1.00 21.04 236 MET B O 1
ATOM 4952 N N . ASN B 1 162 ? -13.779 44.938 76.036 1.00 19.70 237 ASN B N 1
ATOM 4953 C CA . ASN B 1 162 ? -14.608 45.169 77.202 1.00 18.32 237 ASN B CA 1
ATOM 4954 C C . ASN B 1 162 ? -15.608 44.069 77.482 1.00 16.18 237 ASN B C 1
ATOM 4955 O O . ASN B 1 162 ? -16.676 44.319 78.030 1.00 14.77 237 ASN B O 1
ATOM 4960 N N . ALA B 1 163 ? -15.254 42.845 77.136 1.00 18.70 238 ALA B N 1
ATOM 4961 C CA . ALA B 1 163 ? -16.139 41.716 77.367 1.00 19.80 238 ALA B CA 1
ATOM 4962 C C . ALA B 1 163 ? -16.606 41.669 78.829 1.00 21.24 238 ALA B C 1
ATOM 4963 O O . ALA B 1 163 ? -17.789 41.521 79.093 1.00 19.94 238 ALA B O 1
ATOM 4965 N N . LYS B 1 164 ? -15.681 41.857 79.769 1.00 23.17 239 LYS B N 1
ATOM 4966 C CA . LYS B 1 164 ? -15.986 41.828 81.211 1.00 25.11 239 LYS B CA 1
ATOM 4967 C C . LYS B 1 164 ? -17.140 42.736 81.612 1.00 25.01 239 LYS B C 1
ATOM 4968 O O . LYS B 1 164 ? -18.000 42.360 82.416 1.00 23.49 239 LYS B O 1
ATOM 4974 N N . TYR B 1 165 ? -17.184 43.923 81.022 1.00 21.74 240 TYR B N 1
ATOM 4975 C CA . TYR B 1 165 ? -18.256 44.870 81.316 1.00 18.79 240 TYR B CA 1
ATOM 4976 C C . TYR B 1 165 ? -19.533 44.499 80.591 1.00 22.90 240 TYR B C 1
ATOM 4977 O O . TYR B 1 165 ? -20.630 44.616 81.131 1.00 27.62 240 TYR B O 1
ATOM 4986 N N . LEU B 1 166 ? -19.391 43.982 79.380 1.00 24.35 241 LEU B N 1
ATOM 4987 C CA . LEU B 1 166 ? -20.565 43.638 78.595 1.00 24.76 241 LEU B CA 1
ATOM 4988 C C . LEU B 1 166 ? -21.327 42.376 79.045 1.00 26.40 241 LEU B C 1
ATOM 4989 O O . LEU B 1 166 ? -22.559 42.407 79.169 1.00 23.35 241 LEU B O 1
ATOM 4994 N N . ASP B 1 167 ? -20.597 41.297 79.330 1.00 30.15 242 ASP B N 1
ATOM 4995 C CA . ASP B 1 167 ? -21.186 40.022 79.769 1.00 36.15 242 ASP B CA 1
ATOM 4996 C C . ASP B 1 167 ? -21.950 40.214 81.080 1.00 39.66 242 ASP B C 1
ATOM 4997 O O . ASP B 1 167 ? -22.830 39.433 81.430 1.00 43.42 242 ASP B O 1
ATOM 5002 N N . LYS B 1 168 ? -21.571 41.249 81.814 1.00 43.78 243 LYS B N 1
ATOM 5003 C CA . LYS B 1 168 ? -22.195 41.611 83.078 1.00 46.40 243 LYS B CA 1
ATOM 5004 C C . LYS B 1 168 ? -23.637 42.098 82.853 1.00 45.08 243 LYS B C 1
ATOM 5005 O O . LYS B 1 168 ? -24.504 41.908 83.698 1.00 44.47 243 LYS B O 1
ATOM 5011 N N . CYS B 1 169 ? -23.869 42.732 81.707 1.00 44.49 244 CYS B N 1
ATOM 5012 C CA . CYS B 1 169 ? -25.168 43.282 81.333 1.00 39.43 244 CYS B CA 1
ATOM 5013 C C . CYS B 1 169 ? -26.340 42.308 81.327 1.00 39.51 244 CYS B C 1
ATOM 5014 O O . CYS B 1 169 ? -26.267 41.218 80.751 1.00 39.10 244 CYS B O 1
ATOM 5017 N N . LYS B 1 170 ? -27.449 42.770 81.901 1.00 38.26 245 LYS B N 1
ATOM 5018 C CA . LYS B 1 170 ? -28.662 41.972 82.052 1.00 39.03 245 LYS B CA 1
ATOM 5019 C C . LYS B 1 170 ? -29.505 41.648 80.837 1.00 37.56 245 LYS B C 1
ATOM 5020 O O . LYS B 1 170 ? -30.209 40.636 80.831 1.00 39.52 245 LYS B O 1
ATOM 5026 N N . ASP B 1 171 ? -29.495 42.521 79.841 1.00 35.68 246 ASP B N 1
ATOM 5027 C CA . ASP B 1 171 ? -30.273 42.273 78.643 1.00 33.92 246 ASP B CA 1
ATOM 5028 C C . ASP B 1 171 ? -29.704 43.000 77.444 1.00 33.59 246 ASP B C 1
ATOM 5029 O O . ASP B 1 171 ? -28.798 43.829 77.592 1.00 32.73 246 ASP B O 1
ATOM 5034 N N . GLY B 1 172 ? -30.279 42.713 76.278 1.00 31.39 247 GLY B N 1
ATOM 5035 C CA . GLY B 1 172 ? -29.834 43.306 75.037 1.00 27.34 247 GLY B CA 1
ATOM 5036 C C . GLY B 1 172 ? -29.744 44.810 75.052 1.00 26.38 247 GLY B C 1
ATOM 5037 O O . GLY B 1 172 ? -28.752 45.367 74.601 1.00 28.78 247 GLY B O 1
ATOM 5038 N N . ASP B 1 173 ? -30.757 45.474 75.592 1.00 28.62 248 ASP B N 1
ATOM 5039 C CA . ASP B 1 173 ? -30.770 46.935 75.631 1.00 32.04 248 ASP B CA 1
ATOM 5040 C C . ASP B 1 173 ? -29.697 47.497 76.543 1.00 30.99 248 ASP B C 1
ATOM 5041 O O . ASP B 1 173 ? -28.996 48.440 76.184 1.00 28.52 248 ASP B O 1
ATOM 5046 N N . GLU B 1 174 ? -29.540 46.889 77.710 1.00 29.35 249 GLU B N 1
ATOM 5047 C CA . GLU B 1 174 ? -28.519 47.322 78.643 1.00 26.60 249 GLU B CA 1
ATOM 5048 C C . GLU B 1 174 ? -27.148 47.093 78.007 1.00 23.67 249 GLU B C 1
ATOM 5049 O O . GLU B 1 174 ? -26.259 47.926 78.122 1.00 25.38 249 GLU B O 1
ATOM 5055 N N . GLU B 1 175 ? -27.007 46.011 77.254 1.00 20.01 250 GLU B N 1
ATOM 5056 C CA . GLU B 1 175 ? -25.736 45.704 76.620 1.00 16.62 250 GLU B CA 1
ATOM 5057 C C . GLU B 1 175 ? -25.417 46.649 75.463 1.00 16.70 250 GLU B C 1
ATOM 5058 O O . GLU B 1 175 ? -24.246 46.974 75.228 1.00 13.11 250 GLU B O 1
ATOM 5064 N N . LEU B 1 176 ? -26.447 47.107 74.755 1.00 13.41 251 LEU B N 1
ATOM 5065 C CA . LEU B 1 176 ? -26.233 48.034 73.655 1.00 13.18 251 LEU B CA 1
ATOM 5066 C C . LEU B 1 176 ? -25.858 49.365 74.282 1.00 12.91 251 LEU B C 1
ATOM 5067 O O . LEU B 1 176 ? -24.896 49.995 73.868 1.00 14.00 251 LEU B O 1
ATOM 5072 N N . ASN B 1 177 ? -26.596 49.765 75.317 1.00 13.53 252 ASN B N 1
ATOM 5073 C CA . ASN B 1 177 ? -26.319 51.016 76.010 1.00 12.45 252 ASN B CA 1
ATOM 5074 C C . ASN B 1 177 ? -24.882 51.046 76.460 1.00 10.69 252 ASN B C 1
ATOM 5075 O O . ASN B 1 177 ? -24.163 52.001 76.189 1.00 14.84 252 ASN B O 1
ATOM 5080 N N . ARG B 1 178 ? -24.444 49.987 77.125 1.00 11.04 253 ARG B N 1
ATOM 5081 C CA . ARG B 1 178 ? -23.071 49.936 77.615 1.00 10.02 253 ARG B CA 1
ATOM 5082 C C . ARG B 1 178 ? -22.012 49.952 76.502 1.00 10.69 253 ARG B C 1
ATOM 5083 O O . ARG B 1 178 ? -20.955 50.585 76.668 1.00 12.59 253 ARG B O 1
ATOM 5091 N N . LEU B 1 179 ? -22.280 49.270 75.382 1.00 12.22 254 LEU B N 1
ATOM 5092 C CA . LEU B 1 179 ? -21.341 49.230 74.223 1.00 11.85 254 LEU B CA 1
ATOM 5093 C C . LEU B 1 179 ? -21.187 50.648 73.661 1.00 7.09 254 LEU B C 1
ATOM 5094 O O . LEU B 1 179 ? -20.091 51.094 73.339 1.00 9.53 254 LEU B O 1
ATOM 5099 N N . ILE B 1 180 ? -22.309 51.333 73.521 1.00 8.38 255 ILE B N 1
ATOM 5100 C CA . ILE B 1 180 ? -22.322 52.699 73.019 1.00 12.18 255 ILE B CA 1
ATOM 5101 C C . ILE B 1 180 ? -21.497 53.616 73.937 1.00 15.57 255 ILE B C 1
ATOM 5102 O O . ILE B 1 180 ? -20.641 54.368 73.463 1.00 16.40 255 ILE B O 1
ATOM 5107 N N . GLU B 1 181 ? -21.669 53.462 75.252 1.00 11.90 256 GLU B N 1
ATOM 5108 C CA . GLU B 1 181 ? -20.906 54.252 76.203 1.00 12.09 256 GLU B CA 1
ATOM 5109 C C . GLU B 1 181 ? -19.415 53.924 76.142 1.00 10.17 256 GLU B C 1
ATOM 5110 O O . GLU B 1 181 ? -18.572 54.821 76.190 1.00 9.06 256 GLU B O 1
ATOM 5116 N N . LEU B 1 182 ? -19.094 52.633 76.073 1.00 7.19 257 LEU B N 1
ATOM 5117 C CA . LEU B 1 182 ? -17.712 52.200 75.992 1.00 8.25 257 LEU B CA 1
ATOM 5118 C C . LEU B 1 182 ? -17.121 52.641 74.650 1.00 9.31 257 LEU B C 1
ATOM 5119 O O . LEU B 1 182 ? -15.943 52.983 74.565 1.00 10.17 257 LEU B O 1
ATOM 5124 N N . ASN B 1 183 ? -17.937 52.640 73.600 1.00 12.99 258 ASN B N 1
ATOM 5125 C CA . ASN B 1 183 ? -17.462 53.068 72.277 1.00 12.62 258 ASN B CA 1
ATOM 5126 C C . ASN B 1 183 ? -17.000 54.535 72.371 1.00 9.14 258 ASN B C 1
ATOM 5127 O O . ASN B 1 183 ? -15.891 54.869 71.968 1.00 10.01 258 ASN B O 1
ATOM 5132 N N . VAL B 1 184 ? -17.835 55.399 72.947 1.00 9.23 259 VAL B N 1
ATOM 5133 C CA . VAL B 1 184 ? -17.469 56.798 73.111 1.00 7.57 259 VAL B CA 1
ATOM 5134 C C . VAL B 1 184 ? -16.152 56.914 73.872 1.00 7.00 259 VAL B C 1
ATOM 5135 O O . VAL B 1 184 ? -15.251 57.620 73.428 1.00 10.72 259 VAL B O 1
ATOM 5139 N N . LEU B 1 185 ? -16.011 56.187 74.984 1.00 12.54 260 LEU B N 1
ATOM 5140 C CA . LEU B 1 185 ? -14.783 56.236 75.803 1.00 10.51 260 LEU B CA 1
ATOM 5141 C C . LEU B 1 185 ? -13.559 55.823 75.036 1.00 11.87 260 LEU B C 1
ATOM 5142 O O . LEU B 1 185 ? -12.479 56.404 75.192 1.00 11.98 260 LEU B O 1
ATOM 5147 N N . GLU B 1 186 ? -13.709 54.779 74.239 1.00 11.20 261 GLU B N 1
ATOM 5148 C CA . GLU B 1 186 ? -12.611 54.298 73.412 1.00 12.16 261 GLU B CA 1
ATOM 5149 C C . GLU B 1 186 ? -12.236 55.363 72.339 1.00 7.00 261 GLU B C 1
ATOM 5150 O O . GLU B 1 186 ? -11.069 55.625 72.075 1.00 8.07 261 GLU B O 1
ATOM 5156 N N . GLN B 1 187 ? -13.224 56.031 71.763 1.00 7.88 262 GLN B N 1
ATOM 5157 C CA . GLN B 1 187 ? -12.922 57.056 70.763 1.00 7.77 262 GLN B CA 1
ATOM 5158 C C . GLN B 1 187 ? -12.205 58.240 71.427 1.00 8.53 262 GLN B C 1
ATOM 5159 O O . GLN B 1 187 ? -11.251 58.794 70.867 1.00 11.10 262 GLN B O 1
ATOM 5165 N N . VAL B 1 188 ? -12.626 58.609 72.638 1.00 10.13 263 VAL B N 1
ATOM 5166 C CA . VAL B 1 188 ? -11.969 59.695 73.379 1.00 7.00 263 VAL B CA 1
ATOM 5167 C C . VAL B 1 188 ? -10.504 59.322 73.560 1.00 7.00 263 VAL B C 1
ATOM 5168 O O . VAL B 1 188 ? -9.601 60.145 73.345 1.00 9.68 263 VAL B O 1
ATOM 5172 N N . HIS B 1 189 ? -10.250 58.064 73.906 1.00 7.00 264 HIS B N 1
ATOM 5173 C CA . HIS B 1 189 ? -8.888 57.607 74.068 1.00 7.00 264 HIS B CA 1
ATOM 5174 C C . HIS B 1 189 ? -8.119 57.825 72.756 1.00 9.56 264 HIS B C 1
ATOM 5175 O O . HIS B 1 189 ? -6.962 58.279 72.754 1.00 7.00 264 HIS B O 1
ATOM 5182 N N . ASN B 1 190 ? -8.741 57.433 71.646 1.00 10.28 265 ASN B N 1
ATOM 5183 C CA . ASN B 1 190 ? -8.138 57.580 70.323 1.00 9.23 265 ASN B CA 1
ATOM 5184 C C . ASN B 1 190 ? -7.851 59.049 69.977 1.00 7.00 265 ASN B C 1
ATOM 5185 O O . ASN B 1 190 ? -6.780 59.385 69.512 1.00 7.00 265 ASN B O 1
ATOM 5190 N N . VAL B 1 191 ? -8.786 59.938 70.254 1.00 7.71 266 VAL B N 1
ATOM 5191 C CA . VAL B 1 191 ? -8.537 61.347 69.992 1.00 7.00 266 VAL B CA 1
ATOM 5192 C C . VAL B 1 191 ? -7.295 61.824 70.766 1.00 8.86 266 VAL B C 1
ATOM 5193 O O . VAL B 1 191 ? -6.418 62.474 70.194 1.00 8.82 266 VAL B O 1
ATOM 5197 N N . CYS B 1 192 ? -7.193 61.468 72.054 1.00 11.21 267 CYS B N 1
ATOM 5198 C CA . CYS B 1 192 ? -6.063 61.899 72.896 1.00 8.28 267 CYS B CA 1
ATOM 5199 C C . CYS B 1 192 ? -4.755 61.335 72.443 1.00 9.22 267 CYS B C 1
ATOM 5200 O O . CYS B 1 192 ? -3.707 61.971 72.606 1.00 9.87 267 CYS B O 1
ATOM 5203 N N . ALA B 1 193 ? -4.817 60.136 71.871 1.00 10.84 268 ALA B N 1
ATOM 5204 C CA . ALA B 1 193 ? -3.634 59.429 71.398 1.00 7.00 268 ALA B CA 1
ATOM 5205 C C . ALA B 1 193 ? -3.114 59.859 70.031 1.00 8.52 268 ALA B C 1
ATOM 5206 O O . ALA B 1 193 ? -2.017 59.462 69.665 1.00 7.24 268 ALA B O 1
ATOM 5208 N N . THR B 1 194 ? -3.878 60.665 69.285 1.00 7.75 269 THR B N 1
ATOM 5209 C CA . THR B 1 194 ? -3.432 61.116 67.962 1.00 7.07 269 THR B CA 1
ATOM 5210 C C . THR B 1 194 ? -2.176 61.945 68.079 1.00 9.59 269 THR B C 1
ATOM 5211 O O . THR B 1 194 ? -1.963 62.625 69.093 1.00 13.77 269 THR B O 1
ATOM 5215 N N . SER B 1 195 ? -1.378 61.970 67.015 1.00 11.10 270 SER B N 1
ATOM 5216 C CA . SER B 1 195 ? -0.154 62.775 67.003 1.00 11.74 270 SER B CA 1
ATOM 5217 C C . SER B 1 195 ? -0.527 64.255 67.196 1.00 10.77 270 SER B C 1
ATOM 5218 O O . SER B 1 195 ? 0.162 64.997 67.887 1.00 11.20 270 SER B O 1
ATOM 5221 N N . ILE B 1 196 ? -1.684 64.634 66.648 1.00 10.02 271 ILE B N 1
ATOM 5222 C CA . ILE B 1 196 ? -2.220 66.000 66.711 1.00 9.86 271 ILE B CA 1
ATOM 5223 C C . ILE B 1 196 ? -2.454 66.471 68.152 1.00 12.70 271 ILE B C 1
ATOM 5224 O O . ILE B 1 196 ? -1.942 67.517 68.562 1.00 12.24 271 ILE B O 1
ATOM 5229 N N . VAL B 1 197 ? -3.211 65.696 68.929 1.00 13.04 272 VAL B N 1
ATOM 5230 C CA . VAL B 1 197 ? -3.474 66.071 70.318 1.00 11.48 272 VAL B CA 1
ATOM 5231 C C . VAL B 1 197 ? -2.197 65.901 71.176 1.00 12.47 272 VAL B C 1
ATOM 5232 O O . VAL B 1 197 ? -1.932 66.705 72.072 1.00 15.81 272 VAL B O 1
ATOM 5236 N N . GLN B 1 198 ? -1.373 64.898 70.877 1.00 14.01 273 GLN B N 1
ATOM 5237 C CA . GLN B 1 198 ? -0.148 64.708 71.654 1.00 13.75 273 GLN B CA 1
ATOM 5238 C C . GLN B 1 198 ? 0.808 65.866 71.423 1.00 16.41 273 GLN B C 1
ATOM 5239 O O . GLN B 1 198 ? 1.368 66.417 72.368 1.00 19.99 273 GLN B O 1
ATOM 5245 N N . ASP B 1 199 ? 0.929 66.302 70.176 1.00 16.04 274 ASP B N 1
ATOM 5246 C CA . ASP B 1 199 ? 1.799 67.429 69.854 1.00 14.50 274 ASP B CA 1
ATOM 5247 C C . ASP B 1 199 ? 1.296 68.715 70.520 1.00 12.30 274 ASP B C 1
ATOM 5248 O O . ASP B 1 199 ? 2.080 69.453 71.121 1.00 14.70 274 ASP B O 1
ATOM 5253 N N . ALA B 1 200 ? -0.003 68.991 70.384 1.00 12.64 275 ALA B N 1
ATOM 5254 C CA . ALA B 1 200 ? -0.625 70.179 70.987 1.00 15.40 275 ALA B CA 1
ATOM 5255 C C . ALA B 1 200 ? -0.362 70.196 72.489 1.00 16.02 275 ALA B C 1
ATOM 5256 O O . ALA B 1 200 ? 0.089 71.192 73.027 1.00 16.73 275 ALA B O 1
ATOM 5258 N N . TRP B 1 201 ? -0.591 69.068 73.147 1.00 15.99 276 TRP B N 1
ATOM 5259 C CA . TRP B 1 201 ? -0.369 68.977 74.577 1.00 15.33 276 TRP B CA 1
ATOM 5260 C C . TRP B 1 201 ? 1.082 69.148 74.935 1.00 17.86 276 TRP B C 1
ATOM 5261 O O . TRP B 1 201 ? 1.411 69.796 75.928 1.00 23.54 276 TRP B O 1
ATOM 5272 N N . ASP B 1 202 ? 1.965 68.615 74.110 1.00 19.62 277 ASP B N 1
ATOM 5273 C CA . ASP B 1 202 ? 3.386 68.780 74.364 1.00 24.40 277 ASP B CA 1
ATOM 5274 C C . ASP B 1 202 ? 3.771 70.265 74.269 1.00 26.20 277 ASP B C 1
ATOM 5275 O O . ASP B 1 202 ? 4.640 70.735 75.012 1.00 25.02 277 ASP B O 1
ATOM 5280 N N . ALA B 1 203 ? 3.123 70.996 73.362 1.00 23.69 278 ALA B N 1
ATOM 5281 C CA . ALA B 1 203 ? 3.393 72.424 73.189 1.00 24.61 278 ALA B CA 1
ATOM 5282 C C . ALA B 1 203 ? 2.588 73.282 74.191 1.00 25.50 278 ALA B C 1
ATOM 5283 O O . ALA B 1 203 ? 2.506 74.506 74.064 1.00 28.56 278 ALA B O 1
ATOM 5285 N N . GLY B 1 204 ? 1.965 72.625 75.159 1.00 24.49 279 GLY B N 1
ATOM 5286 C CA . GLY B 1 204 ? 1.195 73.328 76.160 1.00 24.83 279 GLY B CA 1
ATOM 5287 C C . GLY B 1 204 ? -0.044 74.031 75.654 1.00 26.44 279 GLY B C 1
ATOM 5288 O O . GLY B 1 204 ? -0.483 75.005 76.268 1.00 26.84 279 GLY B O 1
ATOM 5289 N N . GLN B 1 205 ? -0.598 73.575 74.532 1.00 27.29 280 GLN B N 1
ATOM 5290 C CA . GLN B 1 205 ? -1.808 74.183 73.975 1.00 25.20 280 GLN B CA 1
ATOM 5291 C C . GLN B 1 205 ? -3.018 73.736 74.774 1.00 25.96 280 GLN B C 1
ATOM 5292 O O . GLN B 1 205 ? -3.163 72.550 75.066 1.00 30.96 280 GLN B O 1
ATOM 5298 N N . GLU B 1 206 ? -3.896 74.683 75.085 1.00 25.33 281 GLU B N 1
ATOM 5299 C CA . GLU B 1 206 ? -5.096 74.414 75.859 1.00 29.31 281 GLU B CA 1
ATOM 5300 C C . GLU B 1 206 ? -6.030 73.593 74.983 1.00 23.30 281 GLU B C 1
ATOM 5301 O O . GLU B 1 206 ? -6.520 74.094 73.988 1.00 22.33 281 GLU B O 1
ATOM 5307 N N . LEU B 1 207 ? -6.258 72.333 75.335 1.00 20.05 282 LEU B N 1
ATOM 5308 C CA . LEU B 1 207 ? -7.120 71.481 74.530 1.00 17.93 282 LEU B CA 1
ATOM 5309 C C . LEU B 1 207 ? -7.676 70.302 75.328 1.00 14.51 282 LEU B C 1
ATOM 5310 O O . LEU B 1 207 ? -6.954 69.359 75.650 1.00 14.74 282 LEU B O 1
ATOM 5315 N N . THR B 1 208 ? -8.973 70.319 75.583 1.00 11.36 283 THR B N 1
ATOM 5316 C CA . THR B 1 208 ? -9.598 69.225 76.324 1.00 13.95 283 THR B CA 1
ATOM 5317 C C . THR B 1 208 ? -10.311 68.258 75.380 1.00 16.09 283 THR B C 1
ATOM 5318 O O . THR B 1 208 ? -10.769 68.652 74.305 1.00 15.09 283 THR B O 1
ATOM 5322 N N . VAL B 1 209 ? -10.370 66.991 75.759 1.00 12.83 284 VAL B N 1
ATOM 5323 C CA . VAL B 1 209 ? -11.095 66.014 74.976 1.00 11.93 284 VAL B CA 1
ATOM 5324 C C . VAL B 1 209 ? -12.065 65.413 75.972 1.00 13.98 284 VAL B C 1
ATOM 5325 O O . VAL B 1 209 ? -11.666 64.967 77.046 1.00 13.63 284 VAL B O 1
ATOM 5329 N N . GLN B 1 210 ? -13.340 65.429 75.647 1.00 12.01 285 GLN B N 1
ATOM 5330 C CA . GLN B 1 210 ? -14.321 64.875 76.548 1.00 12.17 285 GLN B CA 1
ATOM 5331 C C . GLN B 1 210 ? -15.356 64.010 75.816 1.00 12.49 285 GLN B C 1
ATOM 5332 O O . GLN B 1 210 ? -15.671 64.256 74.644 1.00 12.07 285 GLN B O 1
ATOM 5338 N N . GLY B 1 211 ? -15.838 62.973 76.494 1.00 9.21 286 GLY B N 1
ATOM 5339 C CA . GLY B 1 211 ? -16.849 62.100 75.934 1.00 8.47 286 GLY B CA 1
ATOM 5340 C C . GLY B 1 211 ? -18.239 62.465 76.455 1.00 10.56 286 GLY B C 1
ATOM 5341 O O . GLY B 1 211 ? -18.412 62.905 77.605 1.00 12.29 286 GLY B O 1
ATOM 5342 N N . VAL B 1 212 ? -19.258 62.225 75.642 1.00 9.26 287 VAL B N 1
ATOM 5343 C CA . VAL B 1 212 ? -20.613 62.552 76.028 1.00 9.33 287 VAL B CA 1
ATOM 5344 C C . VAL B 1 212 ? -21.584 61.610 75.264 1.00 11.49 287 VAL B C 1
ATOM 5345 O O . VAL B 1 212 ? -21.188 61.021 74.259 1.00 13.73 287 VAL B O 1
ATOM 5349 N N . VAL B 1 213 ? -22.763 61.313 75.820 1.00 11.33 288 VAL B N 1
ATOM 5350 C CA . VAL B 1 213 ? -23.766 60.453 75.146 1.00 10.33 288 VAL B CA 1
ATOM 5351 C C . VAL B 1 213 ? -25.079 61.059 75.532 1.00 11.78 288 VAL B C 1
ATOM 5352 O O . VAL B 1 213 ? -25.148 61.791 76.514 1.00 13.00 288 VAL B O 1
ATOM 5356 N N . TYR B 1 214 ? -26.135 60.677 74.833 1.00 9.77 289 TYR B N 1
ATOM 5357 C CA . TYR B 1 214 ? -27.455 61.163 75.182 1.00 9.54 289 TYR B CA 1
ATOM 5358 C C . TYR B 1 214 ? -28.422 60.236 74.525 1.00 10.60 289 TYR B C 1
ATOM 5359 O O . TYR B 1 214 ? -28.030 59.480 73.639 1.00 13.99 289 TYR B O 1
ATOM 5368 N N . GLY B 1 215 ? -29.658 60.253 75.001 1.00 9.98 290 GLY B N 1
ATOM 5369 C CA . GLY B 1 215 ? -30.714 59.472 74.405 1.00 7.58 290 GLY B CA 1
ATOM 5370 C C . GLY B 1 215 ? -31.604 60.558 73.834 1.00 12.42 290 GLY B C 1
ATOM 5371 O O . GLY B 1 215 ? -31.812 61.589 74.485 1.00 11.98 290 GLY B O 1
ATOM 5372 N N . VAL B 1 216 ? -32.119 60.363 72.626 1.00 14.94 291 VAL B N 1
ATOM 5373 C CA . VAL B 1 216 ? -32.956 61.355 71.967 1.00 15.04 291 VAL B CA 1
ATOM 5374 C C . VAL B 1 216 ? -34.261 61.591 72.707 1.00 13.24 291 VAL B C 1
ATOM 5375 O O . VAL B 1 216 ? -34.896 62.634 72.540 1.00 18.04 291 VAL B O 1
ATOM 5379 N N . GLY B 1 217 ? -34.633 60.652 73.561 1.00 12.75 292 GLY B N 1
ATOM 5380 C CA . GLY B 1 217 ? -35.848 60.790 74.348 1.00 16.71 292 GLY B CA 1
ATOM 5381 C C . GLY B 1 217 ? -35.843 61.938 75.356 1.00 17.17 292 GLY B C 1
ATOM 5382 O O . GLY B 1 217 ? -36.897 62.321 75.837 1.00 20.71 292 GLY B O 1
ATOM 5383 N N . ASP B 1 218 ? -34.669 62.475 75.693 1.00 15.92 293 ASP B N 1
ATOM 5384 C CA . ASP B 1 218 ? -34.573 63.601 76.628 1.00 16.57 293 ASP B CA 1
ATOM 5385 C C . ASP B 1 218 ? -33.532 64.641 76.214 1.00 17.15 293 ASP B C 1
ATOM 5386 O O . ASP B 1 218 ? -33.493 65.746 76.754 1.00 17.06 293 ASP B O 1
ATOM 5391 N N . GLY B 1 219 ? -32.666 64.268 75.277 1.00 15.28 294 GLY B N 1
ATOM 5392 C CA . GLY B 1 219 ? -31.645 65.183 74.806 1.00 15.94 294 GLY B CA 1
ATOM 5393 C C . GLY B 1 219 ? -30.659 65.594 75.877 1.00 16.22 294 GLY B C 1
ATOM 5394 O O . GLY B 1 219 ? -29.971 66.598 75.732 1.00 18.19 294 GLY B O 1
ATOM 5395 N N . LYS B 1 220 ? -30.517 64.778 76.912 1.00 15.49 295 LYS B N 1
ATOM 5396 C CA . LYS B 1 220 ? -29.613 65.115 78.008 1.00 12.84 295 LYS B CA 1
ATOM 5397 C C . LYS B 1 220 ? -28.244 64.498 77.870 1.00 7.17 295 LYS B C 1
ATOM 5398 O O . LYS B 1 220 ? -28.097 63.291 77.824 1.00 9.37 295 LYS B O 1
ATOM 5404 N N . LEU B 1 221 ? -27.223 65.331 77.812 1.00 8.08 296 LEU B N 1
ATOM 5405 C CA . LEU B 1 221 ? -25.871 64.848 77.684 1.00 7.00 296 LEU B CA 1
ATOM 5406 C C . LEU B 1 221 ? -25.366 64.275 79.012 1.00 12.07 296 LEU B C 1
ATOM 5407 O O . LEU B 1 221 ? -25.516 64.897 80.071 1.00 12.62 296 LEU B O 1
ATOM 5412 N N . ARG B 1 222 ? -24.794 63.075 78.949 1.00 12.70 297 ARG B N 1
ATOM 5413 C CA . ARG B 1 222 ? -24.245 62.396 80.114 1.00 10.69 297 ARG B CA 1
ATOM 5414 C C . ARG B 1 222 ? -22.742 62.397 79.935 1.00 11.45 297 ARG B C 1
ATOM 5415 O O . ARG B 1 222 ? -22.237 62.242 78.820 1.00 9.56 297 ARG B O 1
ATOM 5423 N N . ASP B 1 223 ? -22.026 62.467 81.044 1.00 8.55 298 ASP B N 1
ATOM 5424 C CA . ASP B 1 223 ? -20.586 62.536 81.011 1.00 10.87 298 ASP B CA 1
ATOM 5425 C C . ASP B 1 223 ? -19.847 61.197 80.920 1.00 13.18 298 ASP B C 1
ATOM 5426 O O . ASP B 1 223 ? -20.213 60.237 81.575 1.00 13.80 298 ASP B O 1
ATOM 5431 N N . LEU B 1 224 ? -18.845 61.120 80.038 1.00 13.66 299 LEU B N 1
ATOM 5432 C CA . LEU B 1 224 ? -18.037 59.908 79.906 1.00 9.98 299 LEU B CA 1
ATOM 5433 C C . LEU B 1 224 ? -16.643 60.220 80.381 1.00 7.66 299 LEU B C 1
ATOM 5434 O O . LEU B 1 224 ? -15.789 59.350 80.401 1.00 12.61 299 LEU B O 1
ATOM 5439 N N . GLY B 1 225 ? -16.389 61.490 80.669 1.00 7.00 300 GLY B N 1
ATOM 5440 C CA . GLY B 1 225 ? -15.077 61.866 81.143 1.00 8.55 300 GLY B CA 1
ATOM 5441 C C . GLY B 1 225 ? -14.396 62.896 80.272 1.00 13.29 300 GLY B C 1
ATOM 5442 O O . GLY B 1 225 ? -14.673 63.000 79.076 1.00 10.38 300 GLY B O 1
ATOM 5443 N N . VAL B 1 226 ? -13.510 63.672 80.889 1.00 12.94 301 VAL B N 1
ATOM 5444 C CA . VAL B 1 226 ? -12.758 64.723 80.219 1.00 13.50 301 VAL B CA 1
ATOM 5445 C C . VAL B 1 226 ? -11.291 64.498 80.483 1.00 15.31 301 VAL B C 1
ATOM 5446 O O . VAL B 1 226 ? -10.919 64.103 81.578 1.00 21.88 301 VAL B O 1
ATOM 5450 N N . VAL B 1 227 ? -10.461 64.629 79.464 1.00 17.36 302 VAL B N 1
ATOM 5451 C CA . VAL B 1 227 ? -9.031 64.514 79.676 1.00 16.85 302 VAL B CA 1
ATOM 5452 C C . VAL B 1 227 ? -8.472 65.861 79.239 1.00 17.26 302 VAL B C 1
ATOM 5453 O O . VAL B 1 227 ? -8.892 66.433 78.226 1.00 16.35 302 VAL B O 1
ATOM 5457 N N . VAL B 1 228 ? -7.674 66.446 80.122 1.00 14.90 303 VAL B N 1
ATOM 5458 C CA . VAL B 1 228 ? -7.118 67.767 79.907 1.00 14.57 303 VAL B CA 1
ATOM 5459 C C . VAL B 1 228 ? -5.759 67.754 79.235 1.00 12.94 303 VAL B C 1
ATOM 5460 O O . VAL B 1 228 ? -5.487 68.555 78.348 1.00 13.59 303 VAL B O 1
ATOM 5464 N N . ASN B 1 229 ? -4.897 66.850 79.680 1.00 12.72 304 ASN B N 1
ATOM 5465 C CA . ASN B 1 229 ? -3.564 66.743 79.115 1.00 14.83 304 ASN B CA 1
ATOM 5466 C C . ASN B 1 229 ? -2.908 65.505 79.697 1.00 12.91 304 ASN B C 1
ATOM 5467 O O . ASN B 1 229 ? -2.640 65.473 80.881 1.00 19.08 304 ASN B O 1
ATOM 5472 N N . SER B 1 230 ? -2.752 64.451 78.899 1.00 12.05 305 SER B N 1
ATOM 5473 C CA . SER B 1 230 ? -2.119 63.220 79.379 1.00 12.50 305 SER B CA 1
ATOM 5474 C C . SER B 1 230 ? -1.207 62.685 78.302 1.00 16.28 305 SER B C 1
ATOM 5475 O O . SER B 1 230 ? -1.690 62.282 77.240 1.00 18.20 305 SER B O 1
ATOM 5478 N N . SER B 1 231 ? 0.091 62.628 78.579 1.00 15.01 306 SER B N 1
ATOM 5479 C CA . SER B 1 231 ? 1.036 62.091 77.616 1.00 12.21 306 SER B CA 1
ATOM 5480 C C . SER B 1 231 ? 0.723 60.636 77.387 1.00 15.97 306 SER B C 1
ATOM 5481 O O . SER B 1 231 ? 0.355 59.906 78.322 1.00 16.66 306 SER B O 1
ATOM 5484 N N . ASP B 1 232 ? 0.840 60.214 76.135 1.00 18.31 307 ASP B N 1
ATOM 5485 C CA . ASP B 1 232 ? 0.597 58.830 75.780 1.00 16.97 307 ASP B CA 1
ATOM 5486 C C . ASP B 1 232 ? 1.949 58.166 75.511 1.00 15.75 307 ASP B C 1
ATOM 5487 O O . ASP B 1 232 ? 2.028 57.057 75.020 1.00 12.83 307 ASP B O 1
ATOM 5492 N N . ASP B 1 233 ? 3.011 58.827 75.936 1.00 16.62 308 ASP B N 1
ATOM 5493 C CA . ASP B 1 233 ? 4.358 58.327 75.737 1.00 17.55 308 ASP B CA 1
ATOM 5494 C C . ASP B 1 233 ? 4.748 57.086 76.543 1.00 20.88 308 ASP B C 1
ATOM 5495 O O . ASP B 1 233 ? 4.465 56.987 77.733 1.00 21.33 308 ASP B O 1
ATOM 5500 N N . ILE B 1 234 ? 5.379 56.119 75.876 1.00 20.27 309 ILE B N 1
ATOM 5501 C CA . ILE B 1 234 ? 5.870 54.934 76.555 1.00 14.67 309 ILE B CA 1
ATOM 5502 C C . ILE B 1 234 ? 7.329 54.702 76.176 1.00 16.04 309 ILE B C 1
ATOM 5503 O O . ILE B 1 234 ? 7.923 53.734 76.639 1.00 17.90 309 ILE B O 1
ATOM 5508 N N . SER B 1 235 ? 7.914 55.570 75.345 1.00 15.79 310 SER B N 1
ATOM 5509 C CA . SER B 1 235 ? 9.321 55.401 74.955 1.00 19.49 310 SER B CA 1
ATOM 5510 C C . SER B 1 235 ? 10.267 55.517 76.146 1.00 18.67 310 SER B C 1
ATOM 5511 O O . SER B 1 235 ? 11.348 54.928 76.137 1.00 18.98 310 SER B O 1
ATOM 5514 N N . LYS B 1 236 ? 9.823 56.219 77.189 1.00 22.24 311 LYS B N 1
ATOM 5515 C CA . LYS B 1 236 ? 10.595 56.379 78.441 1.00 22.26 311 LYS B CA 1
ATOM 5516 C C . LYS B 1 236 ? 10.813 55.021 79.135 1.00 21.79 311 LYS B C 1
ATOM 5517 O O . LYS B 1 236 ? 11.721 54.871 79.935 1.00 27.01 311 LYS B O 1
ATOM 5523 N N . PHE B 1 237 ? 9.972 54.037 78.828 1.00 21.50 312 PHE B N 1
ATOM 5524 C CA . PHE B 1 237 ? 10.105 52.711 79.414 1.00 21.48 312 PHE B CA 1
ATOM 5525 C C . PHE B 1 237 ? 11.013 51.839 78.567 1.00 20.89 312 PHE B C 1
ATOM 5526 O O . PHE B 1 237 ? 11.387 50.751 78.998 1.00 18.15 312 PHE B O 1
ATOM 5534 N N . TYR B 1 238 ? 11.348 52.292 77.358 1.00 21.37 313 TYR B N 1
ATOM 5535 C CA . TYR B 1 238 ? 12.179 51.486 76.459 1.00 23.59 313 TYR B CA 1
ATOM 5536 C C . TYR B 1 238 ? 13.428 52.103 75.919 1.00 25.84 313 TYR B C 1
ATOM 5537 O O . TYR B 1 238 ? 14.207 51.416 75.281 1.00 28.77 313 TYR B O 1
ATOM 5546 N N . ARG B 1 239 ? 13.609 53.394 76.118 1.00 29.73 314 ARG B N 1
ATOM 5547 C CA . ARG B 1 239 ? 14.785 54.040 75.595 1.00 35.05 314 ARG B CA 1
ATOM 5548 C C . ARG B 1 239 ? 15.555 54.712 76.702 1.00 39.28 314 ARG B C 1
ATOM 5549 O O . ARG B 1 239 ? 14.979 55.370 77.570 1.00 39.30 314 ARG B O 1
ATOM 5557 N N . THR B 1 240 ? 16.859 54.482 76.716 1.00 44.60 315 THR B N 1
ATOM 5558 C CA . THR B 1 240 ? 17.715 55.131 77.690 1.00 50.75 315 THR B CA 1
ATOM 5559 C C . THR B 1 240 ? 17.792 56.601 77.231 1.00 53.91 315 THR B C 1
ATOM 5560 O O . THR B 1 240 ? 17.704 56.878 76.033 1.00 56.17 315 THR B O 1
ATOM 5564 N N . LYS B 1 241 ? 17.972 57.534 78.162 1.00 56.96 316 LYS B N 1
ATOM 5565 C CA . LYS B 1 241 ? 18.037 58.960 77.827 1.00 60.73 316 LYS B CA 1
ATOM 5566 C C . LYS B 1 241 ? 18.981 59.309 76.670 1.00 59.55 316 LYS B C 1
ATOM 5567 O O . LYS B 1 241 ? 18.769 60.286 75.944 1.00 58.03 316 LYS B O 1
ATOM 5573 N N . SER B 1 242 ? 20.033 58.513 76.524 1.00 59.90 317 SER B N 1
ATOM 5574 C CA . SER B 1 242 ? 21.013 58.707 75.464 1.00 63.09 317 SER B CA 1
ATOM 5575 C C . SER B 1 242 ? 20.457 58.236 74.112 1.00 62.16 317 SER B C 1
ATOM 5576 O O . SER B 1 242 ? 20.586 58.928 73.089 1.00 64.43 317 SER B O 1
ATOM 5579 N N . ASP B 1 243 ? 19.809 57.071 74.124 1.00 57.88 318 ASP B N 1
ATOM 5580 C CA . ASP B 1 243 ? 19.226 56.493 72.916 1.00 53.15 318 ASP B CA 1
ATOM 5581 C C . ASP B 1 243 ? 17.929 57.186 72.507 1.00 49.39 318 ASP B C 1
ATOM 5582 O O . ASP B 1 243 ? 17.470 57.041 71.376 1.00 49.17 318 ASP B O 1
ATOM 5587 N N . SER B 1 244 ? 17.378 57.975 73.420 1.00 45.96 319 SER B N 1
ATOM 5588 C CA . SER B 1 244 ? 16.155 58.725 73.184 1.00 45.97 319 SER B CA 1
ATOM 5589 C C . SER B 1 244 ? 16.294 59.645 71.957 1.00 43.07 319 SER B C 1
ATOM 5590 O O . SER B 1 244 ? 17.348 60.261 71.749 1.00 44.34 319 SER B O 1
ATOM 5593 N N . GLY B 1 245 ? 15.241 59.715 71.143 1.00 41.15 320 GLY B N 1
ATOM 5594 C CA . GLY B 1 245 ? 15.260 60.540 69.945 1.00 38.46 320 GLY B CA 1
ATOM 5595 C C . GLY B 1 245 ? 16.053 59.871 68.833 1.00 38.16 320 GLY B C 1
ATOM 5596 O O . GLY B 1 245 ? 16.491 60.518 67.882 1.00 36.10 320 GLY B O 1
ATOM 5597 N N . ALA B 1 246 ? 16.244 58.559 68.963 1.00 38.77 321 ALA B N 1
ATOM 5598 C CA . ALA B 1 246 ? 17.004 57.763 67.996 1.00 39.11 321 ALA B CA 1
ATOM 5599 C C . ALA B 1 246 ? 16.542 57.888 66.545 1.00 37.07 321 ALA B C 1
ATOM 5600 O O . ALA B 1 246 ? 17.275 58.399 65.690 1.00 35.54 321 ALA B O 1
ATOM 5602 N N . LEU B 1 247 ? 15.330 57.405 66.283 1.00 36.46 322 LEU B N 1
ATOM 5603 C CA . LEU B 1 247 ? 14.744 57.398 64.947 1.00 35.43 322 LEU B CA 1
ATOM 5604 C C . LEU B 1 247 ? 14.652 58.762 64.276 1.00 36.70 322 LEU B C 1
ATOM 5605 O O . LEU B 1 247 ? 14.945 58.880 63.084 1.00 35.67 322 LEU B O 1
ATOM 5610 N N . LYS B 1 248 ? 14.245 59.781 65.024 1.00 34.92 323 LYS B N 1
ATOM 5611 C CA . LYS B 1 248 ? 14.134 61.123 64.475 1.00 39.75 323 LYS B CA 1
ATOM 5612 C C . LYS B 1 248 ? 15.515 61.671 64.083 1.00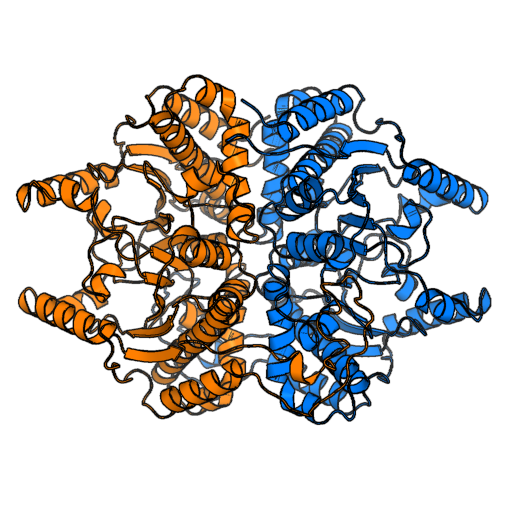 43.72 323 LYS B C 1
ATOM 5613 O O . LYS B 1 248 ? 15.637 62.449 63.133 1.00 44.59 323 LYS B O 1
ATOM 5619 N N . ALA B 1 249 ? 16.553 61.214 64.780 1.00 48.22 324 ALA B N 1
ATOM 5620 C CA . ALA B 1 249 ? 17.932 61.618 64.504 1.00 50.13 324 ALA B CA 1
ATOM 5621 C C . ALA B 1 249 ? 18.577 60.704 63.452 1.00 51.12 324 ALA B C 1
ATOM 5622 O O . ALA B 1 249 ? 19.803 60.613 63.354 1.00 52.04 324 ALA B O 1
ATOM 5624 N N . GLY B 1 250 ? 17.741 59.984 62.707 1.00 51.10 325 GLY B N 1
ATOM 5625 C CA . GLY B 1 250 ? 18.228 59.102 61.659 1.00 49.85 325 GLY B CA 1
ATOM 5626 C C . GLY B 1 250 ? 18.677 57.716 62.073 1.00 47.84 325 GLY B C 1
ATOM 5627 O O . GLY B 1 250 ? 18.931 56.883 61.215 1.00 46.13 325 GLY B O 1
ATOM 5628 N N . ASN B 1 251 ? 18.773 57.448 63.371 1.00 45.32 326 ASN B N 1
ATOM 5629 C CA . ASN B 1 251 ? 19.210 56.127 63.816 1.00 45.94 326 ASN B CA 1
ATOM 5630 C C . ASN B 1 251 ? 18.060 55.205 64.237 1.00 46.40 326 ASN B C 1
ATOM 5631 O O . ASN B 1 251 ? 17.611 55.230 65.385 1.00 48.16 326 ASN B O 1
ATOM 5636 N N . PRO B 1 252 ? 17.590 54.355 63.322 1.00 46.18 327 PRO B N 1
ATOM 5637 C CA . PRO B 1 252 ? 16.491 53.440 63.638 1.00 47.61 327 PRO B CA 1
ATOM 5638 C C . PRO B 1 252 ? 16.979 52.166 64.312 1.00 48.55 327 PRO B C 1
ATOM 5639 O O . PRO B 1 252 ? 16.176 51.332 64.727 1.00 50.22 327 PRO B O 1
ATOM 5643 N N . ASN B 1 253 ? 18.299 52.022 64.412 1.00 47.77 328 ASN B N 1
ATOM 5644 C CA . ASN B 1 253 ? 18.910 50.830 65.002 1.00 50.50 328 ASN B CA 1
ATOM 5645 C C . ASN B 1 253 ? 19.271 50.908 66.493 1.00 51.50 328 ASN B C 1
ATOM 5646 O O . ASN B 1 253 ? 19.810 49.937 67.050 1.00 50.84 328 ASN B O 1
ATOM 5651 N N . ALA B 1 254 ? 19.009 52.054 67.127 1.00 51.67 329 ALA B N 1
ATOM 5652 C CA . ALA B 1 254 ? 19.301 52.216 68.548 1.00 51.10 329 ALA B CA 1
ATOM 5653 C C . ALA B 1 254 ? 18.547 51.101 69.288 1.00 52.49 329 ALA B C 1
ATOM 5654 O O . ALA B 1 254 ? 17.400 50.799 68.967 1.00 52.98 329 ALA B O 1
ATOM 5656 N N . PRO B 1 255 ? 19.186 50.474 70.285 1.00 52.78 330 PRO B N 1
ATOM 5657 C CA . PRO B 1 255 ? 18.572 49.384 71.056 1.00 51.49 330 PRO B CA 1
ATOM 5658 C C . PRO B 1 255 ? 17.334 49.719 71.893 1.00 50.54 330 PRO B C 1
ATOM 5659 O O . PRO B 1 255 ? 17.117 50.866 72.297 1.00 48.12 330 PRO B O 1
ATOM 5663 N N . LEU B 1 256 ? 16.503 48.705 72.107 1.00 48.30 331 LEU B N 1
ATOM 5664 C CA . LEU B 1 256 ? 15.332 48.861 72.951 1.00 47.58 331 LEU B CA 1
ATOM 5665 C C . LEU B 1 256 ? 15.725 48.249 74.280 1.00 48.08 331 LEU B C 1
ATOM 5666 O O . LEU B 1 256 ? 16.026 47.058 74.346 1.00 49.73 331 LEU B O 1
ATOM 5671 N N . VAL B 1 257 ? 15.784 49.087 75.309 1.00 49.10 332 VAL B N 1
ATOM 5672 C CA . VAL B 1 257 ? 16.147 48.676 76.659 1.00 48.23 332 VAL B CA 1
ATOM 5673 C C . VAL B 1 257 ? 14.913 48.737 77.561 1.00 46.66 332 VAL B C 1
ATOM 5674 O O . VAL B 1 257 ? 14.340 49.810 77.761 1.00 47.55 332 VAL B O 1
ATOM 5678 N N . GLN B 1 258 ? 14.509 47.588 78.102 1.00 45.25 333 GLN B N 1
ATOM 5679 C CA . GLN B 1 258 ? 13.350 47.501 78.989 1.00 43.90 333 GLN B CA 1
ATOM 5680 C C . GLN B 1 258 ? 13.670 48.178 80.338 1.00 46.49 333 GLN B C 1
ATOM 5681 O O . GLN B 1 258 ? 14.089 47.522 81.293 1.00 46.45 333 GLN B O 1
ATOM 5687 N N . VAL B 1 259 ? 13.502 49.502 80.384 1.00 48.32 334 VAL B N 1
ATOM 5688 C CA . VAL B 1 259 ? 13.756 50.304 81.587 1.00 50.46 334 VAL B CA 1
ATOM 5689 C C . VAL B 1 259 ? 12.883 49.832 82.759 1.00 51.83 334 VAL B C 1
ATOM 5690 O O . VAL B 1 259 ? 13.328 49.805 83.907 1.00 53.96 334 VAL B O 1
ATOM 5694 N N . THR B 1 260 ? 11.627 49.513 82.461 1.00 51.74 335 THR B N 1
ATOM 5695 C CA . THR B 1 260 ? 10.687 49.015 83.452 1.00 50.39 335 THR B CA 1
ATOM 5696 C C . THR B 1 260 ? 9.771 48.012 82.751 1.00 49.28 335 THR B C 1
ATOM 5697 O O . THR B 1 260 ? 9.499 48.133 81.550 1.00 48.35 335 THR B O 1
ATOM 5701 N N . LYS B 1 261 ? 9.306 47.030 83.517 1.00 47.55 336 LYS B N 1
ATOM 5702 C CA . LYS B 1 261 ? 8.468 45.952 83.013 1.00 46.12 336 LYS B CA 1
ATOM 5703 C C . LYS B 1 261 ? 7.143 46.284 82.330 1.00 45.49 336 LYS B C 1
ATOM 5704 O O . LYS B 1 261 ? 7.060 46.290 81.103 1.00 50.03 336 LYS B O 1
ATOM 5710 N N . GLY B 1 262 ? 6.104 46.550 83.109 1.00 39.71 337 GLY B N 1
ATOM 5711 C CA . GLY B 1 262 ? 4.820 46.812 82.490 1.00 33.77 337 GLY B CA 1
ATOM 5712 C C . GLY B 1 262 ? 4.377 48.248 82.586 1.00 32.20 337 GLY B C 1
ATOM 5713 O O . GLY B 1 262 ? 3.320 48.523 83.154 1.00 34.19 337 GLY B O 1
ATOM 5714 N N . GLY B 1 263 ? 5.173 49.163 82.040 1.00 29.15 338 GLY B N 1
ATOM 5715 C CA . GLY B 1 263 ? 4.810 50.565 82.118 1.00 29.38 338 GLY B CA 1
ATOM 5716 C C . GLY B 1 263 ? 3.609 50.956 81.268 1.00 29.67 338 GLY B C 1
ATOM 5717 O O . GLY B 1 263 ? 3.418 50.445 80.166 1.00 31.61 338 GLY B O 1
ATOM 5718 N N . GLU B 1 264 ? 2.808 51.878 81.771 1.00 26.92 339 GLU B N 1
ATOM 5719 C CA . GLU B 1 264 ? 1.658 52.367 81.046 1.00 25.81 339 GLU B CA 1
ATOM 5720 C C . GLU B 1 264 ? 1.822 53.885 81.043 1.00 24.07 339 GLU B C 1
ATOM 5721 O O . GLU B 1 264 ? 2.419 54.454 81.957 1.00 27.63 339 GLU B O 1
ATOM 5727 N N . SER B 1 265 ? 1.389 54.531 79.973 1.00 18.35 340 SER B N 1
ATOM 5728 C CA . SER B 1 265 ? 1.546 55.969 79.876 1.00 14.05 340 SER B CA 1
ATOM 5729 C C . SER B 1 265 ? 0.564 56.714 80.765 1.00 13.80 340 SER B C 1
ATOM 5730 O O . SER B 1 265 ? -0.340 56.107 81.354 1.00 13.48 340 SER B O 1
ATOM 5733 N N . GLU B 1 266 ? 0.691 58.036 80.823 1.00 14.08 341 GLU B N 1
ATOM 5734 C CA . GLU B 1 266 ? -0.255 58.839 81.593 1.00 16.56 341 GLU B CA 1
ATOM 5735 C C . GLU B 1 266 ? -1.648 58.653 81.017 1.00 14.12 341 GLU B C 1
ATOM 5736 O O . GLU B 1 266 ? -2.614 58.608 81.746 1.00 14.94 341 GLU B O 1
ATOM 5742 N N . LEU B 1 267 ? -1.754 58.580 79.694 1.00 14.28 342 LEU B N 1
ATOM 5743 C CA . LEU B 1 267 ? -3.062 58.417 79.058 1.00 11.71 342 LEU B CA 1
ATOM 5744 C C . LEU B 1 267 ? -3.716 57.115 79.472 1.00 9.95 342 LEU B C 1
ATOM 5745 O O . LEU B 1 267 ? -4.914 57.084 79.719 1.00 15.31 342 LEU B O 1
ATOM 5750 N N . ASP B 1 268 ? -2.941 56.037 79.501 1.00 13.68 343 ASP B N 1
ATOM 5751 C CA . ASP B 1 268 ? -3.464 54.719 79.887 1.00 14.25 343 ASP B CA 1
ATOM 5752 C C . ASP B 1 268 ? -4.121 54.789 81.262 1.00 14.22 343 ASP B C 1
ATOM 5753 O O . ASP B 1 268 ? -5.256 54.363 81.462 1.00 15.35 343 ASP B O 1
ATOM 5758 N N . SER B 1 269 ? -3.414 55.391 82.207 1.00 18.90 344 SER B N 1
ATOM 5759 C CA . SER B 1 269 ? -3.932 55.555 83.555 1.00 18.23 344 SER B CA 1
ATOM 5760 C C . SER B 1 269 ? -5.197 56.400 83.594 1.00 16.55 344 SER B C 1
ATOM 5761 O O . SER B 1 269 ? -6.183 56.037 84.240 1.00 15.22 344 SER B O 1
ATOM 5764 N N . THR B 1 270 ? -5.176 57.514 82.874 1.00 20.02 345 THR B N 1
ATOM 5765 C CA . THR B 1 270 ? -6.323 58.416 82.782 1.00 15.02 345 THR B CA 1
ATOM 5766 C C . THR B 1 270 ? -7.578 57.685 82.281 1.00 15.54 345 THR B C 1
ATOM 5767 O O . THR B 1 270 ? -8.684 57.820 82.846 1.00 15.11 345 THR B O 1
ATOM 5771 N N . MET B 1 271 ? -7.406 56.884 81.236 1.00 13.67 346 MET B N 1
ATOM 5772 C CA . MET B 1 271 ? -8.522 56.147 80.672 1.00 10.99 346 MET B CA 1
ATOM 5773 C C . MET B 1 271 ? -9.029 55.066 81.613 1.00 11.41 346 MET B C 1
ATOM 5774 O O . MET B 1 271 ? -10.232 54.838 81.699 1.00 13.71 346 MET B O 1
ATOM 5779 N N . GLU B 1 272 ? -8.108 54.448 82.346 1.00 15.43 347 GLU B N 1
ATOM 5780 C CA . GLU B 1 272 ? -8.409 53.397 83.321 1.00 16.32 347 GLU B CA 1
ATOM 5781 C C . GLU B 1 272 ? -9.368 53.984 84.342 1.00 13.54 347 GLU B C 1
ATOM 5782 O O . GLU B 1 272 ? -10.436 53.438 84.615 1.00 12.18 347 GLU B O 1
ATOM 5788 N N . LYS B 1 273 ? -9.044 55.190 84.782 1.00 11.85 348 LYS B N 1
ATOM 5789 C CA . LYS B 1 273 ? -9.891 55.899 85.735 1.00 15.15 348 LYS B CA 1
ATOM 5790 C C . LYS B 1 273 ? -11.277 56.209 85.178 1.00 15.42 348 LYS B C 1
ATOM 5791 O O . LYS B 1 273 ? -12.287 55.956 85.837 1.00 14.75 348 LYS B O 1
ATOM 5797 N N . LEU B 1 274 ? -11.329 56.779 83.975 1.00 14.79 349 LEU B N 1
ATOM 5798 C CA . LEU B 1 274 ? -12.609 57.123 83.351 1.00 8.94 349 LEU B CA 1
ATOM 5799 C C . LEU B 1 274 ? -13.444 55.883 83.112 1.00 8.47 349 LEU B C 1
ATOM 5800 O O . LEU B 1 274 ? -14.644 55.868 83.326 1.00 12.04 349 LEU B O 1
ATOM 5805 N N . THR B 1 275 ? -12.795 54.800 82.720 1.00 11.70 350 THR B N 1
ATOM 5806 C CA . THR B 1 275 ? -13.516 53.565 82.480 1.00 11.66 350 THR B CA 1
ATOM 5807 C C . THR B 1 275 ? -14.166 53.110 83.785 1.00 11.10 350 THR B C 1
ATOM 5808 O O . THR B 1 275 ? -15.339 52.727 83.807 1.00 11.39 350 THR B O 1
ATOM 5812 N N . ALA B 1 276 ? -13.405 53.194 84.870 1.00 13.03 351 ALA B N 1
ATOM 5813 C CA . ALA B 1 276 ? -13.898 52.801 86.197 1.00 14.91 351 ALA B CA 1
ATOM 5814 C C . ALA B 1 276 ? -15.130 53.621 86.557 1.00 13.15 351 ALA B C 1
ATOM 5815 O O . ALA B 1 276 ? -16.141 53.104 87.037 1.00 11.83 351 ALA B O 1
ATOM 5817 N N . GLU B 1 277 ? -15.077 54.903 86.249 1.00 12.12 352 GLU B N 1
ATOM 5818 C CA . GLU B 1 277 ? -16.196 55.762 86.565 1.00 13.36 352 GLU B CA 1
ATOM 5819 C C . GLU B 1 277 ? -17.400 55.511 85.696 1.00 14.11 352 GLU B C 1
ATOM 5820 O O . GLU B 1 277 ? -18.530 55.636 86.150 1.00 15.98 352 GLU B O 1
ATOM 5826 N N . LEU B 1 278 ? -17.181 55.061 84.468 1.00 16.40 353 LEU B N 1
ATOM 5827 C CA . LEU B 1 278 ? -18.315 54.781 83.592 1.00 12.40 353 LEU B CA 1
ATOM 5828 C C . LEU B 1 278 ? -18.990 53.519 84.041 1.00 10.03 353 LEU B C 1
ATOM 5829 O O . LEU B 1 278 ? -20.185 53.488 84.330 1.00 10.07 353 LEU B O 1
ATOM 5834 N N . VAL B 1 279 ? -18.189 52.468 84.108 1.00 13.44 354 VAL B N 1
ATOM 5835 C CA . VAL B 1 279 ? -18.658 51.137 84.449 1.00 15.60 354 VAL B CA 1
ATOM 5836 C C . VAL B 1 279 ? -19.426 50.969 85.761 1.00 18.27 354 VAL B C 1
ATOM 5837 O O . VAL B 1 279 ? -20.353 50.160 85.834 1.00 17.63 354 VAL B O 1
ATOM 5841 N N . GLN B 1 280 ? -19.093 51.772 86.771 1.00 19.91 355 GLN B N 1
ATOM 5842 C CA . GLN B 1 280 ? -19.782 51.678 88.046 1.00 15.58 355 GLN B CA 1
ATOM 5843 C C . GLN B 1 280 ? -21.173 52.249 88.001 1.00 16.97 355 GLN B C 1
ATOM 5844 O O . GLN B 1 280 ? -21.882 52.101 88.964 1.00 19.42 355 GLN B O 1
ATOM 5850 N N . GLN B 1 281 ? -21.580 52.886 86.895 1.00 16.55 356 GLN B N 1
ATOM 5851 C CA . GLN B 1 281 ? -22.929 53.458 86.771 1.00 12.33 356 GLN B CA 1
ATOM 5852 C C . GLN B 1 281 ? -23.818 52.531 85.953 1.00 13.99 356 GLN B C 1
ATOM 5853 O O . GLN B 1 281 ? -23.327 51.642 85.260 1.00 17.21 356 GLN B O 1
ATOM 5859 N N . THR B 1 282 ? -25.122 52.755 86.013 1.00 15.41 357 THR B N 1
ATOM 5860 C CA . THR B 1 282 ? -26.077 51.928 85.296 1.00 16.62 357 THR B CA 1
ATOM 5861 C C . THR B 1 282 ? -26.095 52.283 83.823 1.00 16.83 357 THR B C 1
ATOM 5862 O O . THR B 1 282 ? -26.189 53.456 83.474 1.00 18.46 357 THR B O 1
ATOM 5866 N N . PRO B 1 283 ? -26.005 51.276 82.935 1.00 14.81 358 PRO B N 1
ATOM 5867 C CA . PRO B 1 283 ? -26.016 51.541 81.494 1.00 17.05 358 PRO B CA 1
ATOM 5868 C C . PRO B 1 283 ? -27.265 52.294 81.071 1.00 14.24 358 PRO B C 1
ATOM 5869 O O . PRO B 1 283 ? -28.380 51.907 81.405 1.00 16.61 358 PRO B O 1
ATOM 5873 N N . GLY B 1 284 ? -27.061 53.399 80.368 1.00 14.86 359 GLY B N 1
ATOM 5874 C CA . GLY B 1 284 ? -28.172 54.206 79.910 1.00 18.12 359 GLY B CA 1
ATOM 5875 C C . GLY B 1 284 ? -28.680 55.238 80.908 1.00 23.07 359 GLY B C 1
ATOM 5876 O O . GLY B 1 284 ? -29.609 55.990 80.600 1.00 25.00 359 GLY B O 1
ATOM 5877 N N . LYS B 1 285 ? -28.088 55.276 82.104 1.00 26.09 360 LYS B N 1
ATOM 5878 C CA . LYS B 1 285 ? -28.505 56.219 83.138 1.00 20.84 360 LYS B CA 1
ATOM 5879 C C . LYS B 1 285 ? -27.296 56.917 83.727 1.00 21.80 360 LYS B C 1
ATOM 5880 O O . LYS B 1 285 ? -27.210 57.102 84.927 1.00 26.64 360 LYS B O 1
ATOM 5886 N N . LEU B 1 286 ? -26.350 57.290 82.881 1.00 19.42 361 LEU B N 1
ATOM 5887 C CA . LEU B 1 286 ? -25.157 57.971 83.357 1.00 20.68 361 LEU B CA 1
ATOM 5888 C C . LEU B 1 286 ? -25.498 59.369 83.858 1.00 22.51 361 LEU B C 1
ATOM 5889 O O . LEU B 1 286 ? -26.502 59.956 83.449 1.00 22.84 361 LEU B O 1
ATOM 5894 N N . LYS B 1 287 ? -24.656 59.904 84.733 1.00 21.09 362 LYS B N 1
ATOM 5895 C CA . LYS B 1 287 ? -24.861 61.240 85.260 1.00 21.71 362 LYS B CA 1
ATOM 5896 C C . LYS B 1 287 ? -24.344 62.291 84.304 1.00 21.84 362 LYS B C 1
ATOM 5897 O O . LYS B 1 287 ? -23.517 62.020 83.446 1.00 21.53 362 LYS B O 1
ATOM 5903 N N . GLU B 1 288 ? -24.858 63.501 84.432 1.00 22.16 363 GLU B N 1
ATOM 5904 C CA . GLU B 1 288 ? -24.364 64.584 83.616 1.00 22.66 363 GLU B CA 1
ATOM 5905 C C . GLU B 1 288 ? -23.177 65.081 84.444 1.00 20.10 363 GLU B C 1
ATOM 5906 O O . GLU B 1 288 ? -23.087 64.770 85.634 1.00 19.87 363 GLU B O 1
ATOM 5912 N N . GLY B 1 289 ? -22.227 65.743 83.796 1.00 17.58 364 GLY B N 1
ATOM 5913 C CA . GLY B 1 289 ? -21.071 66.262 84.503 1.00 16.92 364 GLY B CA 1
ATOM 5914 C C . GLY B 1 289 ? -21.410 67.662 84.952 1.00 16.55 364 GLY B C 1
ATOM 5915 O O . GLY B 1 289 ? -22.523 68.103 84.733 1.00 15.58 364 GLY B O 1
ATOM 5916 N N . ALA B 1 290 ? -20.470 68.377 85.549 1.00 19.47 365 ALA B N 1
ATOM 5917 C CA . ALA B 1 290 ? -20.757 69.738 86.012 1.00 25.19 365 ALA B CA 1
ATOM 5918 C C . ALA B 1 290 ? -20.241 70.845 85.075 1.00 27.24 365 ALA B C 1
ATOM 5919 O O . ALA B 1 290 ? -20.469 72.030 85.322 1.00 29.37 365 ALA B O 1
ATOM 5921 N N . ASN B 1 291 ? -19.500 70.457 84.038 1.00 27.58 366 ASN B N 1
ATOM 5922 C CA . ASN B 1 291 ? -18.949 71.388 83.055 1.00 26.79 366 ASN B CA 1
ATOM 5923 C C . ASN B 1 291 ? -20.070 72.182 82.349 1.00 23.70 366 ASN B C 1
ATOM 5924 O O . ASN B 1 291 ? -21.216 71.717 82.250 1.00 23.04 366 ASN B O 1
ATOM 5929 N N . ARG B 1 292 ? -19.739 73.375 81.854 1.00 20.92 367 ARG B N 1
ATOM 5930 C CA . ARG B 1 292 ? -20.712 74.234 81.174 1.00 20.90 367 ARG B CA 1
ATOM 5931 C C . ARG B 1 292 ? -21.465 73.550 80.041 1.00 21.07 367 ARG B C 1
ATOM 5932 O O . ARG B 1 292 ? -22.614 73.888 79.776 1.00 21.16 367 ARG B O 1
ATOM 5940 N N . VAL B 1 293 ? -20.826 72.574 79.399 1.00 18.26 368 VAL B N 1
ATOM 5941 C CA . VAL B 1 293 ? -21.432 71.778 78.327 1.00 17.97 368 VAL B CA 1
ATOM 5942 C C . VAL B 1 293 ? -22.770 71.175 78.797 1.00 16.93 368 VAL B C 1
ATOM 5943 O O . VAL B 1 293 ? -23.786 71.220 78.080 1.00 13.32 368 VAL B O 1
ATOM 5947 N N . PHE B 1 294 ? -22.781 70.680 80.034 1.00 14.74 369 PHE B N 1
ATOM 5948 C CA . PHE B 1 294 ? -23.978 70.057 80.585 1.00 10.47 369 PHE B CA 1
ATOM 5949 C C . PHE B 1 294 ? -24.987 71.084 81.052 1.00 11.81 369 PHE B C 1
ATOM 5950 O O . PHE B 1 294 ? -26.182 70.954 80.786 1.00 16.44 369 PHE B O 1
ATOM 5958 N N . VAL B 1 295 ? -24.514 72.174 81.646 1.00 14.85 370 VAL B N 1
ATOM 5959 C CA . VAL B 1 295 ? -25.425 73.211 82.125 1.00 13.23 370 VAL B CA 1
ATOM 5960 C C . VAL B 1 295 ? -26.102 73.908 80.936 1.00 15.15 370 VAL B C 1
ATOM 5961 O O . VAL B 1 295 ? -27.317 74.109 80.942 1.00 18.57 370 VAL B O 1
ATOM 5965 N N . ASN B 1 296 ? -25.347 74.174 79.879 1.00 13.01 371 ASN B N 1
ATOM 5966 C CA . ASN B 1 296 ? -25.900 74.784 78.683 1.00 15.88 371 ASN B CA 1
ATOM 5967 C C . ASN B 1 296 ? -26.886 73.804 78.050 1.00 16.89 371 ASN B C 1
ATOM 5968 O O . ASN B 1 296 ? -28.009 74.170 77.676 1.00 16.75 371 ASN B O 1
ATOM 5973 N N . ASN B 1 297 ? -26.480 72.546 77.941 1.00 13.66 372 ASN B N 1
ATOM 5974 C CA . ASN B 1 297 ? -27.378 71.549 77.382 1.00 13.38 372 ASN B CA 1
ATOM 5975 C C . ASN B 1 297 ? -28.699 71.530 78.160 1.00 13.81 372 ASN B C 1
ATOM 5976 O O . ASN B 1 297 ? -29.783 71.442 77.570 1.00 12.98 372 ASN B O 1
ATOM 5981 N N . GLU B 1 298 ? -28.605 71.645 79.488 1.00 16.78 373 GLU B N 1
ATOM 5982 C CA . GLU B 1 298 ? -29.783 71.641 80.363 1.00 16.33 373 GLU B CA 1
ATOM 5983 C C . GLU B 1 298 ? -30.698 72.840 80.118 1.00 20.07 373 GLU B C 1
ATOM 5984 O O . GLU B 1 298 ? -31.919 72.682 80.078 1.00 20.45 373 GLU B O 1
ATOM 5990 N N . ASN B 1 299 ? -30.127 74.035 79.962 1.00 25.36 374 ASN B N 1
ATOM 5991 C CA . ASN B 1 299 ? -30.939 75.232 79.690 1.00 26.90 374 ASN B CA 1
ATOM 5992 C C . ASN B 1 299 ? -31.675 74.992 78.382 1.00 28.21 374 ASN B C 1
ATOM 5993 O O . ASN B 1 299 ? -32.889 75.167 78.304 1.00 27.68 374 ASN B O 1
ATOM 5998 N N . TRP B 1 300 ? -30.935 74.523 77.372 1.00 30.66 375 TRP B N 1
ATOM 5999 C CA . TRP B 1 300 ? -31.503 74.223 76.066 1.00 24.96 375 TRP B CA 1
ATOM 6000 C C . TRP B 1 300 ? -32.703 73.298 76.209 1.00 25.14 375 TRP B C 1
ATOM 6001 O O . TRP B 1 300 ? -33.779 73.598 75.709 1.00 27.21 375 TRP B O 1
ATOM 6012 N N . ARG B 1 301 ? -32.523 72.175 76.892 1.00 24.44 376 ARG B N 1
ATOM 6013 C CA . ARG B 1 301 ? -33.614 71.227 77.088 1.00 27.18 376 ARG B CA 1
ATOM 6014 C C . ARG B 1 301 ? -34.853 71.863 77.694 1.00 32.17 376 ARG B C 1
ATOM 6015 O O . ARG B 1 301 ? -35.951 71.654 77.196 1.00 33.58 376 ARG B O 1
ATOM 6023 N N . GLN B 1 302 ? -34.686 72.612 78.782 1.00 36.15 377 GLN B N 1
ATOM 6024 C CA . GLN B 1 302 ? -35.816 73.279 79.443 1.00 36.49 377 GLN B CA 1
ATOM 6025 C C . GLN B 1 302 ? -36.544 74.211 78.498 1.00 37.36 377 GLN B C 1
ATOM 6026 O O . GLN B 1 302 ? -37.771 74.210 78.442 1.00 37.88 377 GLN B O 1
ATOM 6032 N N . LYS B 1 303 ? -35.777 74.967 77.722 1.00 38.40 378 LYS B N 1
ATOM 6033 C CA . LYS B 1 303 ? -36.329 75.901 76.747 1.00 41.45 378 LYS B CA 1
ATOM 6034 C C . LYS B 1 303 ? -37.199 75.145 75.744 1.00 46.49 378 LYS B C 1
ATOM 6035 O O . LYS B 1 303 ? -38.283 75.609 75.373 1.00 50.23 378 LYS B O 1
ATOM 6041 N N . MET B 1 304 ? -36.718 73.974 75.315 1.00 47.88 379 MET B N 1
ATOM 6042 C CA . MET B 1 304 ? -37.426 73.127 74.353 1.00 45.70 379 MET B CA 1
ATOM 6043 C C . MET B 1 304 ? -38.709 72.583 74.943 1.00 45.75 379 MET B C 1
ATOM 6044 O O . MET B 1 304 ? -39.760 72.617 74.304 1.00 47.00 379 MET B O 1
ATOM 6049 N N . LEU B 1 305 ? -38.605 72.052 76.152 1.00 46.63 380 LEU B N 1
ATOM 6050 C CA . LEU B 1 305 ? -39.755 71.501 76.840 1.00 51.72 380 LEU B CA 1
ATOM 6051 C C . LEU B 1 305 ? -40.800 72.577 77.087 1.00 57.76 380 LEU B C 1
ATOM 6052 O O . LEU B 1 305 ? -41.990 72.281 77.125 1.00 62.72 380 LEU B O 1
ATOM 6057 N N . LYS B 1 306 ? -40.357 73.818 77.277 1.00 63.54 381 LYS B N 1
ATOM 6058 C CA . LYS B 1 306 ? -41.280 74.920 77.510 1.00 66.35 381 LYS B CA 1
ATOM 6059 C C . LYS B 1 306 ? -42.169 75.105 76.306 1.00 68.10 381 LYS B C 1
ATOM 6060 O O . LYS B 1 306 ? -43.394 75.042 76.405 1.00 69.76 381 LYS B O 1
ATOM 6066 N N . GLN B 1 307 ? -41.546 75.321 75.157 1.00 70.51 382 GLN B N 1
ATOM 6067 C CA . GLN B 1 307 ? -42.302 75.501 73.927 1.00 72.65 382 GLN B CA 1
ATOM 6068 C C . GLN B 1 307 ? -42.948 74.208 73.415 1.00 70.93 382 GLN B C 1
ATOM 6069 O O . GLN B 1 307 ? -43.782 74.248 72.506 1.00 72.07 382 GLN B O 1
ATOM 6075 N N . ASP B 1 308 ? -42.565 73.071 73.990 1.00 67.73 383 ASP B N 1
ATOM 6076 C CA . ASP B 1 308 ? -43.129 71.792 73.584 1.00 62.75 383 ASP B CA 1
ATOM 6077 C C . ASP B 1 308 ? -42.756 70.683 74.562 1.00 60.15 383 ASP B C 1
ATOM 6078 O O . ASP B 1 308 ? -41.630 70.190 74.564 1.00 60.45 383 ASP B O 1
ATOM 6083 N N . PRO B 1 309 ? -43.703 70.287 75.423 1.00 59.25 384 PRO B N 1
ATOM 6084 C CA . PRO B 1 309 ? -43.526 69.228 76.434 1.00 58.16 384 PRO B CA 1
ATOM 6085 C C . PRO B 1 309 ? -43.258 67.831 75.848 1.00 56.87 384 PRO B C 1
ATOM 6086 O O . PRO B 1 309 ? -42.803 66.930 76.555 1.00 54.64 384 PRO B O 1
ATOM 6090 N N . GLN B 1 310 ? -43.584 67.645 74.568 1.00 56.42 385 GLN B N 1
ATOM 6091 C CA . GLN B 1 310 ? -43.358 66.371 73.879 1.00 53.76 385 GLN B CA 1
ATOM 6092 C C . GLN B 1 310 ? -42.198 66.484 72.881 1.00 49.83 385 GLN B C 1
ATOM 6093 O O . GLN B 1 310 ? -41.837 65.507 72.220 1.00 48.05 385 GLN B O 1
ATOM 6099 N N . PHE B 1 311 ? -41.582 67.665 72.834 1.00 45.41 386 PHE B N 1
ATOM 6100 C CA . PHE B 1 311 ? -40.476 67.967 71.930 1.00 41.90 386 PHE B CA 1
ATOM 6101 C C . PHE B 1 311 ? -39.519 66.800 71.697 1.00 38.98 386 PHE B C 1
ATOM 6102 O O . PHE B 1 311 ? -39.227 66.444 70.553 1.00 38.31 386 PHE B O 1
ATOM 6110 N N . PHE B 1 312 ? -39.061 66.185 72.779 1.00 33.08 387 PHE B N 1
ATOM 6111 C CA . PHE B 1 312 ? -38.121 65.090 72.662 1.00 28.77 387 PHE B CA 1
ATOM 6112 C C . PHE B 1 312 ? -38.727 63.753 72.296 1.00 31.69 387 PHE B C 1
ATOM 6113 O O . PHE B 1 312 ? -38.081 62.975 71.592 1.00 30.07 387 PHE B O 1
ATOM 6121 N N . SER B 1 313 ? -39.957 63.489 72.744 1.00 34.06 388 SER B N 1
ATOM 6122 C CA . SER B 1 313 ? -40.633 62.229 72.432 1.00 38.93 388 SER B CA 1
ATOM 6123 C C . SER B 1 313 ? -40.924 62.190 70.921 1.00 39.21 388 SER B C 1
ATOM 6124 O O . SER B 1 313 ? -40.753 61.158 70.276 1.00 38.99 388 SER B O 1
ATOM 6127 N N . ASN B 1 314 ? -41.332 63.326 70.358 1.00 40.42 389 ASN B N 1
ATOM 6128 C CA . ASN B 1 314 ? -41.598 63.435 68.917 1.00 42.45 389 ASN B CA 1
ATOM 6129 C C . ASN B 1 314 ? -40.280 63.212 68.192 1.00 42.01 389 ASN B C 1
ATOM 6130 O O . ASN B 1 314 ? -40.204 62.443 67.252 1.00 44.66 389 ASN B O 1
ATOM 6135 N N . LEU B 1 315 ? -39.233 63.872 68.670 1.00 42.89 390 LEU B N 1
ATOM 6136 C CA . LEU B 1 315 ? -37.888 63.740 68.108 1.00 41.95 390 LEU B CA 1
ATOM 6137 C C . LEU B 1 315 ? -37.520 62.255 68.047 1.00 42.26 390 LEU B C 1
ATOM 6138 O O . LEU B 1 315 ? -36.881 61.792 67.110 1.00 43.70 390 LEU B O 1
ATOM 6143 N N . ALA B 1 316 ? -37.954 61.506 69.051 1.00 42.24 391 ALA B N 1
ATOM 6144 C CA . ALA B 1 316 ? -37.669 60.084 69.137 1.00 44.47 391 ALA B CA 1
ATOM 6145 C C . ALA B 1 316 ? -38.565 59.207 68.258 1.00 46.99 391 ALA B C 1
ATOM 6146 O O . ALA B 1 316 ? -38.437 57.983 68.260 1.00 47.98 391 ALA B O 1
ATOM 6148 N N . HIS B 1 317 ? -39.469 59.818 67.506 1.00 48.56 392 HIS B N 1
ATOM 6149 C CA . HIS B 1 317 ? -40.379 59.060 66.663 1.00 49.29 392 HIS B CA 1
ATOM 6150 C C . HIS B 1 317 ? -40.097 59.233 65.187 1.00 50.46 392 HIS B C 1
ATOM 6151 O O . HIS B 1 317 ? -40.450 58.360 64.393 1.00 51.32 392 HIS B O 1
ATOM 6158 N N . THR B 1 318 ? -39.464 60.350 64.826 1.00 52.06 393 THR B N 1
ATOM 6159 C CA . THR B 1 318 ? -39.157 60.665 63.427 1.00 54.69 393 THR B CA 1
ATOM 6160 C C . THR B 1 318 ? -38.741 59.451 62.590 1.00 56.86 393 THR B C 1
ATOM 6161 O O . THR B 1 318 ? -37.943 58.609 63.019 1.00 57.21 393 THR B O 1
ATOM 6165 N N . GLN B 1 319 ? -39.365 59.330 61.421 1.00 57.97 394 GLN B N 1
ATOM 6166 C CA . GLN B 1 319 ? -39.113 58.211 60.512 1.00 58.91 394 GLN B CA 1
ATOM 6167 C C . GLN B 1 319 ? -37.706 58.165 59.904 1.00 55.49 394 GLN B C 1
ATOM 6168 O O . GLN B 1 319 ? -37.035 59.198 59.822 1.00 56.22 394 GLN B O 1
ATOM 6174 N N . THR B 1 320 ? -37.298 56.968 59.461 1.00 47.95 395 THR B N 1
ATOM 6175 C CA . THR B 1 320 ? -35.996 56.723 58.824 1.00 40.18 395 THR B CA 1
ATOM 6176 C C . THR B 1 320 ? -35.757 57.801 57.770 1.00 32.33 395 THR B C 1
ATOM 6177 O O . THR B 1 320 ? -36.649 58.132 56.999 1.00 24.90 395 THR B O 1
ATOM 6181 N N . PRO B 1 321 ? -34.557 58.389 57.761 1.00 29.38 396 PRO B N 1
ATOM 6182 C CA . PRO B 1 321 ? -34.201 59.440 56.812 1.00 30.02 396 PRO B CA 1
ATOM 6183 C C . PRO B 1 321 ? -34.265 58.976 55.374 1.00 27.89 396 PRO B C 1
ATOM 6184 O O . PRO B 1 321 ? -33.784 57.901 55.047 1.00 28.98 396 PRO B O 1
ATOM 6188 N N . GLU B 1 322 ? -34.769 59.838 54.512 1.00 24.58 397 GLU B N 1
ATOM 6189 C CA . GLU B 1 322 ? -34.864 59.532 53.090 1.00 25.81 397 GLU B CA 1
ATOM 6190 C C . GLU B 1 322 ? -33.764 60.222 52.290 1.00 24.40 397 GLU B C 1
ATOM 6191 O O . GLU B 1 322 ? -33.728 60.133 51.050 1.00 21.85 397 GLU B O 1
ATOM 6197 N N . ILE B 1 323 ? -32.852 60.898 52.999 1.00 23.72 398 ILE B N 1
ATOM 6198 C CA . ILE B 1 323 ? -31.724 61.594 52.366 1.00 22.09 398 ILE B CA 1
ATOM 6199 C C . ILE B 1 323 ? -30.409 61.480 53.098 1.00 17.70 398 ILE B C 1
ATOM 6200 O O . ILE B 1 323 ? -30.365 61.467 54.331 1.00 16.92 398 ILE B O 1
ATOM 6205 N N . LEU B 1 324 ? -29.341 61.362 52.322 1.00 13.47 399 LEU B N 1
ATOM 6206 C CA . LEU B 1 324 ? -27.994 61.336 52.847 1.00 11.16 399 LEU B CA 1
ATOM 6207 C C . LEU B 1 324 ? -27.477 62.718 52.455 1.00 15.39 399 LEU B C 1
ATOM 6208 O O . LEU B 1 324 ? -27.598 63.130 51.293 1.00 13.09 399 LEU B O 1
ATOM 6213 N N . TRP B 1 325 ? -26.931 63.449 53.418 1.00 14.50 400 TRP B N 1
ATOM 6214 C CA . TRP B 1 325 ? -26.399 64.769 53.151 1.00 11.41 400 TRP B CA 1
ATOM 6215 C C . TRP B 1 325 ? -24.925 64.684 53.444 1.00 9.71 400 TRP B C 1
ATOM 6216 O O . TRP B 1 325 ? -24.553 64.223 54.503 1.00 11.51 400 TRP B O 1
ATOM 6227 N N . ILE B 1 326 ? -24.085 65.040 52.473 1.00 7.44 401 ILE B N 1
ATOM 6228 C CA . ILE B 1 326 ? -22.637 65.045 52.653 1.00 9.06 401 ILE B CA 1
ATOM 6229 C C . ILE B 1 326 ? -22.230 66.515 52.597 1.00 9.14 401 ILE B C 1
ATOM 6230 O O . ILE B 1 326 ? -22.306 67.145 51.540 1.00 14.25 401 ILE B O 1
ATOM 6235 N N . GLY B 1 327 ? -21.835 67.065 53.745 1.00 10.34 402 GLY B N 1
ATOM 6236 C CA . GLY B 1 327 ? -21.484 68.471 53.828 1.00 7.00 402 GLY B CA 1
ATOM 6237 C C . GLY B 1 327 ? -20.124 68.724 54.410 1.00 7.00 402 GLY B C 1
ATOM 6238 O O . GLY B 1 327 ? -19.383 67.794 54.691 1.00 7.00 402 GLY B O 1
ATOM 6239 N N . CYS B 1 328 ? -19.791 69.999 54.581 1.00 7.00 403 CYS B N 1
ATOM 6240 C CA . CYS B 1 328 ? -18.500 70.374 55.120 1.00 11.16 403 CYS B CA 1
ATOM 6241 C C . CYS B 1 328 ? -18.514 70.509 56.642 1.00 11.24 403 CYS B C 1
ATOM 6242 O O . CYS B 1 328 ? -19.500 71.005 57.204 1.00 7.00 403 CYS B O 1
ATOM 6245 N N . ALA B 1 329 ? -17.395 70.173 57.286 1.00 13.52 404 ALA B N 1
ATOM 6246 C CA . ALA B 1 329 ? -17.293 70.273 58.729 1.00 17.25 404 ALA B CA 1
ATOM 6247 C C . ALA B 1 329 ? -17.512 71.701 59.270 1.00 21.90 404 ALA B C 1
ATOM 6248 O O . ALA B 1 329 ? -17.741 71.893 60.452 1.00 21.39 404 ALA B O 1
ATOM 6250 N N . ASP B 1 330 ? -17.405 72.692 58.380 1.00 25.61 405 ASP B N 1
ATOM 6251 C CA . ASP B 1 330 ? -17.630 74.118 58.739 1.00 31.20 405 ASP B CA 1
ATOM 6252 C C . ASP B 1 330 ? -19.078 74.299 59.191 1.00 35.98 405 ASP B C 1
ATOM 6253 O O . ASP B 1 330 ? -19.343 74.950 60.203 1.00 41.31 405 ASP B O 1
ATOM 6258 N N . SER B 1 331 ? -19.994 73.685 58.436 1.00 40.57 406 SER B N 1
ATOM 6259 C CA . SER B 1 331 ? -21.419 73.660 58.838 1.00 44.47 406 SER B CA 1
ATOM 6260 C C . SER B 1 331 ? -22.099 74.855 59.510 1.00 45.33 406 SER B C 1
ATOM 6261 O O . SER B 1 331 ? -22.470 74.766 60.669 1.00 48.31 406 SER B O 1
ATOM 6264 N N . ARG B 1 332 ? -22.285 75.958 58.794 1.00 43.89 407 ARG B N 1
ATOM 6265 C CA . ARG B 1 332 ? -22.965 77.038 59.498 1.00 42.38 407 ARG B CA 1
ATOM 6266 C C . ARG B 1 332 ? -24.484 76.872 59.569 1.00 38.76 407 ARG B C 1
ATOM 6267 O O . ARG B 1 332 ? -25.180 77.700 60.162 1.00 40.74 407 ARG B O 1
ATOM 6275 N N . VAL B 1 333 ? -25.022 75.810 58.968 1.00 30.39 408 VAL B N 1
ATOM 6276 C CA . VAL B 1 333 ? -26.474 75.534 59.059 1.00 27.94 408 VAL B CA 1
ATOM 6277 C C . VAL B 1 333 ? -26.720 74.024 59.062 1.00 26.08 408 VAL B C 1
ATOM 6278 O O . VAL B 1 333 ? -26.163 73.292 58.260 1.00 27.74 408 VAL B O 1
ATOM 6282 N N . PRO B 1 334 ? -27.515 73.532 60.036 1.00 25.28 409 PRO B N 1
ATOM 6283 C CA . PRO B 1 334 ? -27.777 72.093 60.053 1.00 22.13 409 PRO B CA 1
ATOM 6284 C C . PRO B 1 334 ? -28.485 71.670 58.769 1.00 22.82 409 PRO B C 1
ATOM 6285 O O . PRO B 1 334 ? -29.384 72.375 58.287 1.00 25.21 409 PRO B O 1
ATOM 6289 N N . ALA B 1 335 ? -28.115 70.506 58.249 1.00 21.11 410 ALA B N 1
ATOM 6290 C CA . ALA B 1 335 ? -28.687 69.973 57.013 1.00 18.16 410 ALA B CA 1
ATOM 6291 C C . ALA B 1 335 ? -30.213 69.945 57.022 1.00 19.88 410 ALA B C 1
ATOM 6292 O O . ALA B 1 335 ? -30.865 70.437 56.090 1.00 21.33 410 ALA B O 1
ATOM 6294 N N . ASN B 1 336 ? -30.794 69.408 58.090 1.00 20.54 411 ASN B N 1
ATOM 6295 C CA . ASN B 1 336 ? -32.249 69.321 58.199 1.00 16.06 411 ASN B CA 1
ATOM 6296 C C . ASN B 1 336 ? -32.866 70.711 58.158 1.00 15.32 411 ASN B C 1
ATOM 6297 O O . ASN B 1 336 ? -33.888 70.914 57.522 1.00 12.82 411 ASN B O 1
ATOM 6302 N N . GLN B 1 337 ? -32.195 71.684 58.764 1.00 16.27 412 GLN B N 1
ATOM 6303 C CA . GLN B 1 337 ? -32.703 73.049 58.799 1.00 19.07 412 GLN B CA 1
ATOM 6304 C C . GLN B 1 337 ? -32.741 73.706 57.436 1.00 21.84 412 GLN B C 1
ATOM 6305 O O . GLN B 1 337 ? -33.791 74.211 57.005 1.00 21.54 412 GLN B O 1
ATOM 6311 N N . ILE B 1 338 ? -31.602 73.683 56.743 1.00 21.75 413 ILE B N 1
ATOM 6312 C CA . ILE B 1 338 ? -31.507 74.335 55.449 1.00 20.86 413 ILE B CA 1
ATOM 6313 C C . ILE B 1 338 ? -32.560 73.861 54.436 1.00 18.60 413 ILE B C 1
ATOM 6314 O O . ILE B 1 338 ? -33.042 74.649 53.628 1.00 19.67 413 ILE B O 1
ATOM 6319 N N . ILE B 1 339 ? -32.981 72.606 54.538 1.00 18.03 414 ILE B N 1
ATOM 6320 C CA . ILE B 1 339 ? -34.010 72.093 53.638 1.00 17.97 414 ILE B CA 1
ATOM 6321 C C . ILE B 1 339 ? -35.354 71.928 54.318 1.00 19.39 414 ILE B C 1
ATOM 6322 O O . ILE B 1 339 ? -36.211 71.182 53.858 1.00 19.81 414 ILE B O 1
ATOM 6327 N N . ASN B 1 340 ? -35.522 72.625 55.435 1.00 22.55 415 ASN B N 1
ATOM 6328 C CA . ASN B 1 340 ? -36.796 72.647 56.148 1.00 25.17 415 ASN B CA 1
ATOM 6329 C C . ASN B 1 340 ? -37.361 71.288 56.574 1.00 26.42 415 ASN B C 1
ATOM 6330 O O . ASN B 1 340 ? -38.557 71.034 56.392 1.00 25.86 415 ASN B O 1
ATOM 6335 N N . LEU B 1 341 ? -36.533 70.446 57.190 1.00 24.82 416 LEU B N 1
ATOM 6336 C CA . LEU B 1 341 ? -36.968 69.131 57.641 1.00 22.76 416 LEU B CA 1
ATOM 6337 C C . LEU B 1 341 ? -36.642 68.963 59.100 1.00 26.92 416 LEU B C 1
ATOM 6338 O O . LEU B 1 341 ? -35.638 69.474 59.581 1.00 26.29 416 LEU B O 1
ATOM 6343 N N . PRO B 1 342 ? -37.433 68.135 59.795 1.00 30.98 417 PRO B N 1
ATOM 6344 C CA . PRO B 1 342 ? -37.306 67.810 61.218 1.00 31.98 417 PRO B CA 1
ATOM 6345 C C . PRO B 1 342 ? -35.961 67.196 61.529 1.00 31.44 417 PRO B C 1
ATOM 6346 O O . PRO B 1 342 ? -35.413 66.431 60.725 1.00 27.70 417 PRO B O 1
ATOM 6350 N N . ALA B 1 343 ? -35.430 67.536 62.696 1.00 33.52 418 ALA B N 1
ATOM 6351 C CA . ALA B 1 343 ? -34.142 67.010 63.131 1.00 36.63 418 ALA B CA 1
ATOM 6352 C C . ALA B 1 343 ? -34.189 65.479 63.075 1.00 36.58 418 ALA B C 1
ATOM 6353 O O . ALA B 1 343 ? -35.023 64.856 63.736 1.00 40.73 418 ALA B O 1
ATOM 6355 N N . GLY B 1 344 ? -33.351 64.877 62.242 1.00 33.68 419 GLY B N 1
ATOM 6356 C CA . GLY B 1 344 ? -33.345 63.429 62.166 1.00 33.13 419 GLY B CA 1
ATOM 6357 C C . GLY B 1 344 ? -33.989 62.819 60.944 1.00 32.89 419 GLY B C 1
ATOM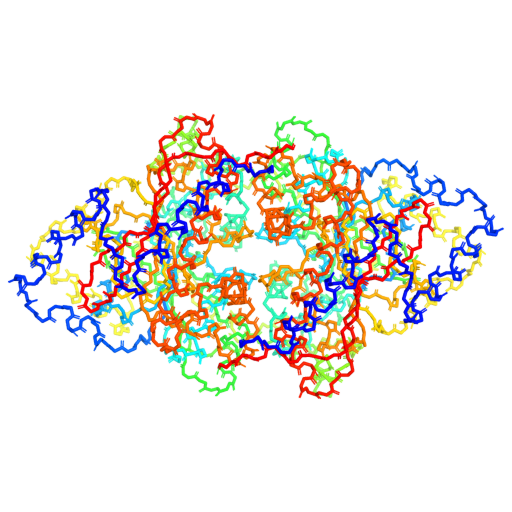 6358 O O . GLY B 1 344 ? -34.204 61.609 60.870 1.00 36.59 419 GLY B O 1
ATOM 6359 N N . GLU B 1 345 ? -34.358 63.642 59.981 1.00 31.64 420 GLU B N 1
ATOM 6360 C CA . GLU B 1 345 ? -34.937 63.069 58.781 1.00 26.81 420 GLU B CA 1
ATOM 6361 C C . GLU B 1 345 ? -33.889 63.045 57.693 1.00 22.41 420 GLU B C 1
ATOM 6362 O O . GLU B 1 345 ? -34.142 62.631 56.575 1.00 19.16 420 GLU B O 1
ATOM 6368 N N . VAL B 1 346 ? -32.686 63.485 58.050 1.00 21.76 421 VAL B N 1
ATOM 6369 C CA . VAL B 1 346 ? -31.565 63.461 57.128 1.00 19.76 421 VAL B CA 1
ATOM 6370 C C . VAL B 1 346 ? -30.335 62.838 57.792 1.00 15.86 421 VAL B C 1
ATOM 6371 O O . VAL B 1 346 ? -29.990 63.153 58.927 1.00 15.69 421 VAL B O 1
ATOM 6375 N N . PHE B 1 347 ? -29.765 61.860 57.096 1.00 12.02 422 PHE B N 1
ATOM 6376 C CA . PHE B 1 347 ? -28.571 61.133 57.519 1.00 12.79 422 PHE B CA 1
ATOM 6377 C C . PHE B 1 347 ? -27.427 62.052 57.074 1.00 12.60 422 PHE B C 1
ATOM 6378 O O . PHE B 1 347 ? -27.375 62.418 55.907 1.00 16.14 422 PHE B O 1
ATOM 6386 N N . VAL B 1 348 ? -26.476 62.368 57.944 1.00 10.59 423 VAL B N 1
ATOM 6387 C CA . VAL B 1 348 ? -25.421 63.308 57.592 1.00 8.42 423 VAL B CA 1
ATOM 6388 C C . VAL B 1 348 ? -23.967 62.870 57.707 1.00 11.00 423 VAL B C 1
ATOM 6389 O O . VAL B 1 348 ? -23.565 62.249 58.686 1.00 12.35 423 VAL B O 1
ATOM 6393 N N . HIS B 1 349 ? -23.161 63.242 56.717 1.00 7.88 424 HIS B N 1
ATOM 6394 C CA . HIS B 1 349 ? -21.729 62.953 56.733 1.00 7.40 424 HIS B CA 1
ATOM 6395 C C . HIS B 1 349 ? -21.031 64.307 56.562 1.00 7.57 424 HIS B C 1
ATOM 6396 O O . HIS B 1 349 ? -21.423 65.088 55.717 1.00 8.29 424 HIS B O 1
ATOM 6403 N N . ARG B 1 350 ? -20.071 64.626 57.424 1.00 7.77 425 ARG B N 1
ATOM 6404 C CA . ARG B 1 350 ? -19.355 65.885 57.304 1.00 7.00 425 ARG B CA 1
ATOM 6405 C C . ARG B 1 350 ? -17.898 65.704 57.445 1.00 7.20 425 ARG B C 1
ATOM 6406 O O . ARG B 1 350 ? -17.451 65.023 58.353 1.00 8.42 425 ARG B O 1
ATOM 6414 N N . ASN B 1 351 ? -17.152 66.337 56.552 1.00 7.00 426 ASN B N 1
ATOM 6415 C CA . ASN B 1 351 ? -15.705 66.282 56.592 1.00 7.00 426 ASN B CA 1
ATOM 6416 C C . ASN B 1 351 ? -15.192 67.621 56.057 1.00 7.03 426 ASN B C 1
ATOM 6417 O O . ASN B 1 351 ? -15.993 68.498 55.738 1.00 9.49 426 ASN B O 1
ATOM 6422 N N . ILE B 1 352 ? -13.875 67.790 55.993 1.00 9.48 427 ILE B N 1
ATOM 6423 C CA . ILE B 1 352 ? -13.281 69.023 55.504 1.00 12.91 427 ILE B CA 1
ATOM 6424 C C . ILE B 1 352 ? -13.437 69.152 54.006 1.00 16.53 427 ILE B C 1
ATOM 6425 O O . ILE B 1 352 ? -12.885 68.341 53.245 1.00 14.40 427 ILE B O 1
ATOM 6430 N N . ALA B 1 353 ? -14.167 70.192 53.609 1.00 15.67 428 ALA B N 1
ATOM 6431 C CA . ALA B 1 353 ? -14.423 70.527 52.219 1.00 11.82 428 ALA B CA 1
ATOM 6432 C C . ALA B 1 353 ? -15.332 69.545 51.497 1.00 15.60 428 ALA B C 1
ATOM 6433 O O . ALA B 1 353 ? -15.153 69.308 50.295 1.00 15.08 428 ALA B O 1
ATOM 6435 N N . ASN B 1 354 ? -16.283 68.963 52.243 1.00 10.74 429 ASN B N 1
ATOM 6436 C CA . ASN B 1 354 ? -17.265 68.004 51.722 1.00 10.08 429 ASN B CA 1
ATOM 6437 C C . ASN B 1 354 ? -16.753 67.061 50.623 1.00 10.77 429 ASN B C 1
ATOM 6438 O O . ASN B 1 354 ? -17.384 66.910 49.558 1.00 12.78 429 ASN B O 1
ATOM 6443 N N . GLN B 1 355 ? -15.629 66.407 50.911 1.00 7.47 430 GLN B N 1
ATOM 6444 C CA . GLN B 1 355 ? -14.981 65.491 49.984 1.00 12.90 430 GLN B CA 1
ATOM 6445 C C . GLN B 1 355 ? -15.660 64.134 49.869 1.00 16.98 430 GLN B C 1
ATOM 6446 O O . GLN B 1 355 ? -16.168 63.598 50.856 1.00 19.22 430 GLN B O 1
ATOM 6452 N N . CYS B 1 356 ? -15.646 63.575 48.659 1.00 17.67 431 CYS B N 1
ATOM 6453 C CA . CYS B 1 356 ? -16.203 62.245 48.375 1.00 11.80 431 CYS B CA 1
ATOM 6454 C C . CYS B 1 356 ? -15.116 61.486 47.612 1.00 12.33 431 CYS B C 1
ATOM 6455 O O . CYS B 1 356 ? -15.294 61.091 46.465 1.00 11.17 431 CYS B O 1
ATOM 6458 N N . ILE B 1 357 ? -13.976 61.313 48.264 1.00 10.38 432 ILE B N 1
ATOM 6459 C CA . ILE B 1 357 ? -12.836 60.632 47.689 1.00 11.97 432 ILE B CA 1
ATOM 6460 C C . ILE B 1 357 ? -13.222 59.203 47.321 1.00 14.41 432 ILE B C 1
ATOM 6461 O O . ILE B 1 357 ? -13.933 58.536 48.073 1.00 14.78 432 ILE B O 1
ATOM 6466 N N . HIS B 1 358 ? -12.793 58.761 46.141 1.00 11.37 433 HIS B N 1
ATOM 6467 C CA . HIS B 1 358 ? -13.128 57.422 45.616 1.00 14.19 433 HIS B CA 1
ATOM 6468 C C . HIS B 1 358 ? -12.940 56.283 46.606 1.00 10.39 433 HIS B C 1
ATOM 6469 O O . HIS B 1 358 ? -13.801 55.425 46.745 1.00 9.24 433 HIS B O 1
ATOM 6476 N N . SER B 1 359 ? -11.775 56.269 47.249 1.00 8.01 434 SER B N 1
ATOM 6477 C CA . SER B 1 359 ? -11.411 55.220 48.183 1.00 10.73 434 SER B CA 1
ATOM 6478 C C . SER B 1 359 ? -11.519 55.565 49.669 1.00 9.83 434 SER B C 1
ATOM 6479 O O . SER B 1 359 ? -10.960 54.858 50.475 1.00 10.65 434 SER B O 1
ATOM 6482 N N . ASP B 1 360 ? -12.274 56.597 50.023 1.00 8.70 435 ASP B N 1
ATOM 6483 C CA . ASP B 1 360 ? -12.403 57.007 51.417 1.00 7.00 435 ASP B CA 1
ATOM 6484 C C . ASP B 1 360 ? -13.404 56.144 52.171 1.00 7.00 435 ASP B C 1
ATOM 6485 O O . ASP B 1 360 ? -14.603 56.287 51.970 1.00 10.54 435 ASP B O 1
ATOM 6490 N N . MET B 1 361 ? -12.931 55.301 53.085 1.00 7.00 436 MET B N 1
ATOM 6491 C CA . MET B 1 361 ? -13.812 54.396 53.842 1.00 10.05 436 MET B CA 1
ATOM 6492 C C . MET B 1 361 ? -14.865 55.097 54.708 1.00 7.00 436 MET B C 1
ATOM 6493 O O . MET B 1 361 ? -16.001 54.620 54.816 1.00 7.65 436 MET B O 1
ATOM 6498 N N . SER B 1 362 ? -14.513 56.221 55.318 1.00 8.93 437 SER B N 1
ATOM 6499 C CA . SER B 1 362 ? -15.500 56.942 56.121 1.00 8.63 437 SER B CA 1
ATOM 6500 C C . SER B 1 362 ? -16.671 57.348 55.211 1.00 7.49 437 SER B C 1
ATOM 6501 O O . SER B 1 362 ? -17.847 57.150 55.545 1.00 7.19 437 SER B O 1
ATOM 6504 N N . PHE B 1 363 ? -16.349 57.895 54.040 1.00 11.69 438 PHE B N 1
ATOM 6505 C CA . PHE B 1 363 ? -17.375 58.300 53.074 1.00 8.65 438 PHE B CA 1
ATOM 6506 C C . PHE B 1 363 ? -18.138 57.056 52.539 1.00 10.05 438 PHE B C 1
ATOM 6507 O O . PHE B 1 363 ? -19.374 57.003 52.587 1.00 9.49 438 PHE B O 1
ATOM 6515 N N . LEU B 1 364 ? -17.405 56.040 52.079 1.00 7.32 439 LEU B N 1
ATOM 6516 C CA . LEU B 1 364 ? -18.047 54.827 51.533 1.00 11.19 439 LEU B CA 1
ATOM 6517 C C . LEU B 1 364 ? -18.979 54.093 52.500 1.00 11.19 439 LEU B C 1
ATOM 6518 O O . LEU B 1 364 ? -20.041 53.608 52.093 1.00 15.15 439 LEU B O 1
ATOM 6523 N N . SER B 1 365 ? -18.591 54.024 53.772 1.00 12.91 440 SER B N 1
ATOM 6524 C CA . SER B 1 365 ? -19.388 53.346 54.797 1.00 9.58 440 SER B CA 1
ATOM 6525 C C . SER B 1 365 ? -20.699 54.057 55.019 1.00 8.74 440 SER B C 1
ATOM 6526 O O . SER B 1 365 ? -21.733 53.397 55.114 1.00 11.28 440 SER B O 1
ATOM 6529 N N . VAL B 1 366 ? -20.670 55.393 55.112 1.00 7.50 441 VAL B N 1
ATOM 6530 C CA . VAL B 1 366 ? -21.909 56.166 55.284 1.00 9.30 441 VAL B CA 1
ATOM 6531 C C . VAL B 1 366 ? -22.786 55.987 54.009 1.00 11.94 441 VAL B C 1
ATOM 6532 O O . VAL B 1 366 ? -23.993 55.721 54.101 1.00 10.72 441 VAL B O 1
ATOM 6536 N N . LEU B 1 367 ? -22.163 56.085 52.831 1.00 8.77 442 LEU B N 1
ATOM 6537 C CA . LEU B 1 367 ? -22.878 55.942 51.555 1.00 9.45 442 LEU B CA 1
ATOM 6538 C C . LEU B 1 367 ? -23.602 54.616 51.488 1.00 7.00 442 LEU B C 1
ATOM 6539 O O . LEU B 1 367 ? -24.814 54.564 51.269 1.00 9.94 442 LEU B O 1
ATOM 6544 N N . GLN B 1 368 ? -22.854 53.534 51.680 1.00 10.28 443 GLN B N 1
ATOM 6545 C CA . GLN B 1 368 ? -23.425 52.193 51.624 1.00 9.66 443 GLN B CA 1
ATOM 6546 C C . GLN B 1 368 ? -24.565 52.016 52.594 1.00 11.04 443 GLN B C 1
ATOM 6547 O O . GLN B 1 368 ? -25.630 51.524 52.235 1.00 13.05 443 GLN B O 1
ATOM 6553 N N . TYR B 1 369 ? -24.330 52.416 53.837 1.00 13.40 444 TYR B N 1
ATOM 6554 C CA . TYR B 1 369 ? -25.335 52.317 54.877 1.00 9.63 444 TYR B CA 1
ATOM 6555 C C . TYR B 1 369 ? -26.618 53.020 54.476 1.00 7.00 444 TYR B C 1
ATOM 6556 O O . TYR B 1 369 ? -27.703 52.485 54.655 1.00 8.28 444 TYR B O 1
ATOM 6565 N N . ALA B 1 370 ? -26.495 54.231 53.953 1.00 13.14 445 ALA B N 1
ATOM 6566 C CA . ALA B 1 370 ? -27.664 55.014 53.534 1.00 14.25 445 ALA B CA 1
ATOM 6567 C C . ALA B 1 370 ? -28.360 54.482 52.273 1.00 15.31 445 ALA B C 1
ATOM 6568 O O . ALA B 1 370 ? -29.580 54.308 52.249 1.00 13.71 445 ALA B O 1
ATOM 6570 N N . VAL B 1 371 ? -27.580 54.242 51.228 1.00 17.50 446 VAL B N 1
ATOM 6571 C CA . VAL B 1 371 ? -28.107 53.776 49.954 1.00 15.98 446 VAL B CA 1
ATOM 6572 C C . VAL B 1 371 ? -28.560 52.327 49.985 1.00 14.85 446 VAL B C 1
ATOM 6573 O O . VAL B 1 371 ? -29.682 52.019 49.613 1.00 15.46 446 VAL B O 1
ATOM 6577 N N . GLN B 1 372 ? -27.692 51.435 50.430 1.00 15.17 447 GLN B N 1
ATOM 6578 C CA . GLN B 1 372 ? -28.041 50.030 50.451 1.00 17.08 447 GLN B CA 1
ATOM 6579 C C . GLN B 1 372 ? -28.959 49.555 51.551 1.00 22.17 447 GLN B C 1
ATOM 6580 O O . GLN B 1 372 ? -29.852 48.746 51.300 1.00 25.14 447 GLN B O 1
ATOM 6586 N N . TYR B 1 373 ? -28.715 50.008 52.781 1.00 22.95 448 TYR B N 1
ATOM 6587 C CA . TYR B 1 373 ? -29.525 49.578 53.925 1.00 19.54 448 TYR B CA 1
ATOM 6588 C C . TYR B 1 373 ? -30.709 50.457 54.281 1.00 20.14 448 TYR B C 1
ATOM 6589 O O . TYR B 1 373 ? -31.814 49.949 54.403 1.00 24.56 448 TYR B O 1
ATOM 6598 N N . LEU B 1 374 ? -30.509 51.765 54.401 1.00 19.34 449 LEU B N 1
ATOM 6599 C CA . LEU B 1 374 ? -31.637 52.653 54.708 1.00 18.82 449 LEU B CA 1
ATOM 6600 C C . LEU B 1 374 ? -32.456 52.930 53.443 1.00 19.28 449 LEU B C 1
ATOM 6601 O O . LEU B 1 374 ? -33.598 53.367 53.524 1.00 20.00 449 LEU B O 1
ATOM 6606 N N . LYS B 1 375 ? -31.844 52.720 52.277 1.00 15.54 450 LYS B N 1
ATOM 6607 C CA . LYS B 1 375 ? -32.512 52.944 51.003 1.00 16.28 450 LYS B CA 1
ATOM 6608 C C . LYS B 1 375 ? -32.978 54.375 50.805 1.00 14.50 450 LYS B C 1
ATOM 6609 O O . LYS B 1 375 ? -34.123 54.591 50.467 1.00 18.43 450 LYS B O 1
ATOM 6615 N N . VAL B 1 376 ? -32.106 55.349 51.044 1.00 15.94 451 VAL B N 1
ATOM 6616 C CA . VAL B 1 376 ? -32.463 56.755 50.847 1.00 15.15 451 VAL B CA 1
ATOM 6617 C C . VAL B 1 376 ? -32.687 57.044 49.342 1.00 18.20 451 VAL B C 1
ATOM 6618 O O . VAL B 1 376 ? -31.988 56.494 48.493 1.00 16.08 451 VAL B O 1
ATOM 6622 N N . LYS B 1 377 ? -33.609 57.956 49.035 1.00 18.87 452 LYS B N 1
ATOM 6623 C CA . LYS B 1 377 ? -33.937 58.311 47.655 1.00 20.73 452 LYS B CA 1
ATOM 6624 C C . LYS B 1 377 ? -33.000 59.342 47.052 1.00 21.90 452 LYS B C 1
ATOM 6625 O O . LYS B 1 377 ? -32.828 59.398 45.836 1.00 23.19 452 LYS B O 1
ATOM 6631 N N . ARG B 1 378 ? -32.397 60.170 47.894 1.00 21.48 453 ARG B N 1
ATOM 6632 C CA . ARG B 1 378 ? -31.492 61.209 47.421 1.00 20.17 453 ARG B CA 1
ATOM 6633 C C . ARG B 1 378 ? -30.188 61.287 48.177 1.00 15.31 453 ARG B C 1
ATOM 6634 O O . ARG B 1 378 ? -30.144 61.010 49.367 1.00 19.42 453 ARG B O 1
ATOM 6642 N N . VAL B 1 379 ? -29.123 61.652 47.482 1.00 9.62 454 VAL B N 1
ATOM 6643 C CA . VAL B 1 379 ? -27.848 61.854 48.116 1.00 11.79 454 VAL B CA 1
ATOM 6644 C C . VAL B 1 379 ? -27.505 63.274 47.697 1.00 13.63 454 VAL B C 1
ATOM 6645 O O . VAL B 1 379 ? -27.490 63.582 46.521 1.00 14.39 454 VAL B O 1
ATOM 6649 N N . VAL B 1 380 ? -27.320 64.155 48.666 1.00 13.56 455 VAL B N 1
ATOM 6650 C CA . VAL B 1 380 ? -26.988 65.543 48.401 1.00 10.33 455 VAL B CA 1
ATOM 6651 C C . VAL B 1 380 ? -25.558 65.885 48.811 1.00 13.43 455 VAL B C 1
ATOM 6652 O O . VAL B 1 380 ? -25.167 65.624 49.952 1.00 13.18 455 VAL B O 1
ATOM 6656 N N . VAL B 1 381 ? -24.747 66.378 47.872 1.00 12.79 456 VAL B N 1
ATOM 6657 C CA . VAL B 1 381 ? -23.396 66.828 48.215 1.00 12.03 456 VAL B CA 1
ATOM 6658 C C . VAL B 1 381 ? -23.529 68.356 48.315 1.00 15.54 456 VAL B C 1
ATOM 6659 O O . VAL B 1 381 ? -23.900 69.028 47.337 1.00 13.28 456 VAL B O 1
ATOM 6663 N N . CYS B 1 382 ? -23.271 68.891 49.509 1.00 12.80 457 CYS B N 1
ATOM 6664 C CA . CYS B 1 382 ? -23.403 70.313 49.742 1.00 9.04 457 CYS B CA 1
ATOM 6665 C C . CYS B 1 382 ? -22.120 71.032 50.098 1.00 9.80 457 CYS B C 1
ATOM 6666 O O . CYS B 1 382 ? -21.416 70.648 51.033 1.00 10.14 457 CYS B O 1
ATOM 6669 N N . GLY B 1 383 ? -21.779 72.022 49.283 1.00 8.64 458 GLY B N 1
ATOM 6670 C CA . GLY B 1 383 ? -20.596 72.823 49.539 1.00 7.00 458 GLY B CA 1
ATOM 6671 C C . GLY B 1 383 ? -21.097 74.184 50.006 1.00 9.11 458 GLY B C 1
ATOM 6672 O O . GLY B 1 383 ? -22.310 74.419 50.018 1.00 8.06 458 GLY B O 1
ATOM 6673 N N . HIS B 1 384 ? -20.202 75.099 50.368 1.00 10.47 459 HIS B N 1
ATOM 6674 C CA . HIS B 1 384 ? -20.636 76.416 50.811 1.00 10.17 459 HIS B CA 1
ATOM 6675 C C . HIS B 1 384 ? -19.637 77.489 50.425 1.00 11.50 459 HIS B C 1
ATOM 6676 O O . HIS B 1 384 ? -18.422 77.263 50.453 1.00 15.49 459 HIS B O 1
ATOM 6683 N N . TYR B 1 385 ? -20.147 78.663 50.063 1.00 10.96 460 TYR B N 1
ATOM 6684 C CA . TYR B 1 385 ? -19.281 79.748 49.628 1.00 12.48 460 TYR B CA 1
ATOM 6685 C C . TYR B 1 385 ? -18.333 80.155 50.707 1.00 13.36 460 TYR B C 1
ATOM 6686 O O . TYR B 1 385 ? -18.629 79.991 51.868 1.00 13.12 460 TYR B O 1
ATOM 6695 N N . ALA B 1 386 ? -17.130 80.536 50.299 1.00 15.58 461 ALA B N 1
ATOM 6696 C CA . ALA B 1 386 ? -16.081 80.938 51.216 1.00 19.89 461 ALA B CA 1
ATOM 6697 C C . ALA B 1 386 ? -15.549 79.811 52.126 1.00 20.68 461 ALA B C 1
ATOM 6698 O O . ALA B 1 386 ? -14.830 80.084 53.098 1.00 25.60 461 ALA B O 1
ATOM 6700 N N . CYS B 1 387 ? -15.827 78.557 51.761 1.00 18.25 462 CYS B N 1
ATOM 6701 C CA . CYS B 1 387 ? -15.359 77.386 52.522 1.00 14.95 462 CYS B CA 1
ATOM 6702 C C . CYS B 1 387 ? -13.888 77.475 52.913 1.00 13.01 462 CYS B C 1
ATOM 6703 O O . CYS B 1 387 ? -13.020 77.505 52.052 1.00 14.29 462 CYS B O 1
ATOM 6706 N N . GLY B 1 388 ? -13.614 77.457 54.217 1.00 13.26 463 GLY B N 1
ATOM 6707 C CA . GLY B 1 388 ? -12.254 77.552 54.715 1.00 7.00 463 GLY B CA 1
ATOM 6708 C C . GLY B 1 388 ? -11.387 76.372 54.373 1.00 7.00 463 GLY B C 1
ATOM 6709 O O . GLY B 1 388 ? -10.164 76.504 54.282 1.00 9.93 463 GLY B O 1
ATOM 6710 N N . GLY B 1 389 ? -11.994 75.201 54.226 1.00 8.53 464 GLY B N 1
ATOM 6711 C CA . GLY B 1 389 ? -11.225 74.019 53.859 1.00 7.80 464 GLY B CA 1
ATOM 6712 C C . GLY B 1 389 ? -10.702 74.195 52.438 1.00 9.92 464 GLY B C 1
ATOM 6713 O O . GLY B 1 389 ? -9.543 73.892 52.139 1.00 10.75 464 GLY B O 1
ATOM 6714 N N . CYS B 1 390 ? -11.562 74.710 51.559 1.00 9.33 465 CYS B N 1
ATOM 6715 C CA . CYS B 1 390 ? -11.191 74.950 50.163 1.00 12.34 465 CYS B CA 1
ATOM 6716 C C . CYS B 1 390 ? -10.175 76.063 50.074 1.00 8.37 465 CYS B C 1
ATOM 6717 O O . CYS B 1 390 ? -9.207 75.932 49.344 1.00 11.57 465 CYS B O 1
ATOM 6720 N N . ALA B 1 391 ? -10.361 77.118 50.865 1.00 7.02 466 ALA B N 1
ATOM 6721 C CA . ALA B 1 391 ? -9.423 78.225 50.879 1.00 7.00 466 ALA B CA 1
ATOM 6722 C C . ALA B 1 391 ? -8.079 77.708 51.373 1.00 12.21 466 ALA B C 1
ATOM 6723 O O . ALA B 1 391 ? -7.036 78.046 50.836 1.00 11.71 466 ALA B O 1
ATOM 6725 N N . ALA B 1 392 ? -8.112 76.835 52.378 1.00 16.15 467 ALA B N 1
ATOM 6726 C CA . ALA B 1 392 ? -6.894 76.272 52.959 1.00 14.53 467 ALA B CA 1
ATOM 6727 C C . ALA B 1 392 ? -6.149 75.424 51.939 1.00 16.72 467 ALA B C 1
ATOM 6728 O O . ALA B 1 392 ? -4.938 75.380 51.936 1.00 16.49 467 ALA B O 1
ATOM 6730 N N . ALA B 1 393 ? -6.891 74.794 51.037 1.00 18.84 468 ALA B N 1
ATOM 6731 C CA . ALA B 1 393 ? -6.305 73.954 49.993 1.00 16.66 468 ALA B CA 1
ATOM 6732 C C . ALA B 1 393 ? -5.370 74.706 49.040 1.00 16.77 468 ALA B C 1
ATOM 6733 O O . ALA B 1 393 ? -4.555 74.098 48.387 1.00 17.18 468 ALA B O 1
ATOM 6735 N N . LEU B 1 394 ? -5.538 76.022 48.928 1.00 19.50 469 LEU B N 1
ATOM 6736 C CA . LEU B 1 394 ? -4.717 76.850 48.046 1.00 19.83 469 LEU B CA 1
ATOM 6737 C C . LEU B 1 394 ? -3.506 77.464 48.763 1.00 21.58 469 LEU B C 1
ATOM 6738 O O . LEU B 1 394 ? -2.669 78.086 48.125 1.00 22.33 469 LEU B O 1
ATOM 6743 N N . GLY B 1 395 ? -3.416 77.268 50.080 1.00 22.45 470 GLY B N 1
ATOM 6744 C CA . GLY B 1 395 ? -2.328 77.829 50.860 1.00 18.09 470 GLY B CA 1
ATOM 6745 C C . GLY B 1 395 ? -1.043 77.031 50.834 1.00 21.53 470 GLY B C 1
ATOM 6746 O O . GLY B 1 395 ? -0.947 76.034 50.149 1.00 25.02 470 GLY B O 1
ATOM 6747 N N . ASP B 1 396 ? -0.083 77.419 51.667 1.00 23.57 471 ASP B N 1
ATOM 6748 C CA . ASP B 1 396 ? 1.225 76.767 51.701 1.00 26.46 471 ASP B CA 1
ATOM 6749 C C . ASP B 1 396 ? 1.508 75.912 52.950 1.00 27.78 471 ASP B C 1
ATOM 6750 O O . ASP B 1 396 ? 2.655 75.546 53.213 1.00 31.38 471 ASP B O 1
ATOM 6755 N N . SER B 1 397 ? 0.475 75.584 53.717 1.00 28.69 472 SER B N 1
ATOM 6756 C CA . SER B 1 397 ? 0.643 74.810 54.955 1.00 26.37 472 SER B CA 1
ATOM 6757 C C . SER B 1 397 ? 1.153 73.387 54.699 1.00 25.19 472 SER B C 1
ATOM 6758 O O . SER B 1 397 ? 0.756 72.734 53.725 1.00 22.61 472 SER B O 1
ATOM 6761 N N . ARG B 1 398 ? 2.029 72.897 55.570 1.00 24.68 473 ARG B N 1
ATOM 6762 C CA . ARG B 1 398 ? 2.582 71.542 55.402 1.00 26.56 473 ARG B CA 1
ATOM 6763 C C . ARG B 1 398 ? 2.154 70.503 56.457 1.00 23.82 473 ARG B C 1
ATOM 6764 O O . ARG B 1 398 ? 2.917 69.601 56.781 1.00 23.81 473 ARG B O 1
ATOM 6772 N N . LEU B 1 399 ? 0.948 70.656 57.005 1.00 23.58 474 LEU B N 1
ATOM 6773 C CA . LEU B 1 399 ? 0.410 69.734 58.009 1.00 19.96 474 LEU B CA 1
ATOM 6774 C C . LEU B 1 399 ? 0.103 68.356 57.417 1.00 18.78 474 LEU B C 1
ATOM 6775 O O . LEU B 1 399 ? -0.768 68.199 56.554 1.00 15.80 474 LEU B O 1
ATOM 6780 N N . GLY B 1 400 ? 0.821 67.367 57.938 1.00 16.67 475 GLY B N 1
ATOM 6781 C CA . GLY B 1 400 ? 0.733 65.998 57.484 1.00 13.59 475 GLY B CA 1
ATOM 6782 C C . GLY B 1 400 ? -0.611 65.380 57.223 1.00 14.58 475 GLY B C 1
ATOM 6783 O O . GLY B 1 400 ? -0.747 64.594 56.296 1.00 18.67 475 GLY B O 1
ATOM 6784 N N . LEU B 1 401 ? -1.619 65.703 58.009 1.00 12.85 476 LEU B N 1
ATOM 6785 C CA . LEU B 1 401 ? -2.891 65.076 57.766 1.00 15.28 476 LEU B CA 1
ATOM 6786 C C . LEU B 1 401 ? -3.872 65.929 56.988 1.00 16.22 476 LEU B C 1
ATOM 6787 O O . LEU B 1 401 ? -4.407 65.493 55.968 1.00 16.32 476 LEU B O 1
ATOM 6792 N N . ILE B 1 402 ? -4.058 67.165 57.419 1.00 13.37 477 ILE B N 1
ATOM 6793 C CA . ILE B 1 402 ? -4.999 68.031 56.745 1.00 12.24 477 ILE B CA 1
ATOM 6794 C C . ILE B 1 402 ? -4.528 68.448 55.352 1.00 12.91 477 ILE B C 1
ATOM 6795 O O . ILE B 1 402 ? -5.301 68.375 54.402 1.00 8.98 477 ILE B O 1
ATOM 6800 N N . ASP B 1 403 ? -3.242 68.744 55.194 1.00 13.22 478 ASP B N 1
ATOM 6801 C CA . ASP B 1 403 ? -2.782 69.211 53.897 1.00 17.44 478 ASP B CA 1
ATOM 6802 C C . ASP B 1 403 ? -2.626 68.175 52.802 1.00 17.59 478 ASP B C 1
ATOM 6803 O O . ASP B 1 403 ? -2.668 68.513 51.630 1.00 18.18 478 ASP B O 1
ATOM 6808 N N . ASN B 1 404 ? -2.527 66.900 53.174 1.00 16.99 479 ASN B N 1
ATOM 6809 C CA . ASN B 1 404 ? -2.467 65.834 52.171 1.00 12.97 479 ASN B CA 1
ATOM 6810 C C . ASN B 1 404 ? -3.903 65.502 51.758 1.00 10.70 479 ASN B C 1
ATOM 6811 O O . ASN B 1 404 ? -4.204 65.257 50.596 1.00 13.91 479 ASN B O 1
ATOM 6816 N N . TRP B 1 405 ? -4.817 65.595 52.706 1.00 9.91 480 TRP B N 1
ATOM 6817 C CA . TRP B 1 405 ? -6.232 65.407 52.428 1.00 12.04 480 TRP B CA 1
ATOM 6818 C C . TRP B 1 405 ? -6.676 66.486 51.407 1.00 13.76 480 TRP B C 1
ATOM 6819 O O . TRP B 1 405 ? -7.330 66.182 50.409 1.00 16.15 480 TRP B O 1
ATOM 6830 N N . LEU B 1 406 ? -6.292 67.739 51.647 1.00 14.66 481 LEU B N 1
ATOM 6831 C CA . LEU B 1 406 ? -6.674 68.862 50.777 1.00 17.58 481 LEU B CA 1
ATOM 6832 C C . LEU B 1 406 ? -6.093 68.822 49.342 1.00 17.37 481 LEU B C 1
ATOM 6833 O O . LEU B 1 406 ? -6.607 69.500 48.435 1.00 20.12 481 LEU B O 1
ATOM 6838 N N . ARG B 1 407 ? -5.068 68.005 49.122 1.00 11.78 482 ARG B N 1
ATOM 6839 C CA . ARG B 1 407 ? -4.465 67.887 47.805 1.00 10.25 482 ARG B CA 1
ATOM 6840 C C . ARG B 1 407 ? -5.488 67.517 46.749 1.00 9.81 482 ARG B C 1
ATOM 6841 O O . ARG B 1 407 ? -5.271 67.754 45.567 1.00 10.18 482 ARG B O 1
ATOM 6849 N N . HIS B 1 408 ? -6.603 66.930 47.178 1.00 8.10 483 HIS B N 1
ATOM 6850 C CA . HIS B 1 408 ? -7.685 66.559 46.271 1.00 12.41 483 HIS B CA 1
ATOM 6851 C C . HIS B 1 408 ? -8.368 67.789 45.662 1.00 15.75 483 HIS B C 1
ATOM 6852 O O . HIS B 1 408 ? -8.758 67.769 44.493 1.00 16.28 483 HIS B O 1
ATOM 6859 N N . ILE B 1 409 ? -8.459 68.870 46.437 1.00 17.46 484 ILE B N 1
ATOM 6860 C CA . ILE B 1 409 ? -9.060 70.113 45.950 1.00 17.59 484 ILE B CA 1
ATOM 6861 C C . ILE B 1 409 ? -8.082 70.762 44.959 1.00 17.56 484 ILE B C 1
ATOM 6862 O O . ILE B 1 409 ? -8.488 71.446 44.030 1.00 18.26 484 ILE B O 1
ATOM 6867 N N . ARG B 1 410 ? -6.794 70.507 45.146 1.00 16.21 485 ARG B N 1
ATOM 6868 C CA . ARG B 1 410 ? -5.774 71.019 44.251 1.00 19.06 485 ARG B CA 1
ATOM 6869 C C . ARG B 1 410 ? -5.918 70.362 42.877 1.00 18.78 485 ARG B C 1
ATOM 6870 O O . ARG B 1 410 ? -5.782 71.027 41.860 1.00 16.32 485 ARG B O 1
ATOM 6878 N N . ASP B 1 411 ? -6.263 69.077 42.850 1.00 18.46 486 ASP B N 1
ATOM 6879 C CA . ASP B 1 411 ? -6.481 68.383 41.577 1.00 17.76 486 ASP B CA 1
ATOM 6880 C C . ASP B 1 411 ? -7.646 69.052 40.834 1.00 16.92 486 ASP B C 1
ATOM 6881 O O . ASP B 1 411 ? -7.621 69.209 39.610 1.00 20.76 486 ASP B O 1
ATOM 6886 N N . VAL B 1 412 ? -8.683 69.419 41.572 1.00 14.25 487 VAL B N 1
ATOM 6887 C CA . VAL B 1 412 ? -9.826 70.070 40.971 1.00 13.21 487 VAL B CA 1
ATOM 6888 C C . VAL B 1 412 ? -9.387 71.390 40.328 1.00 16.97 487 VAL B C 1
ATOM 6889 O O . VAL B 1 412 ? -9.774 71.717 39.201 1.00 17.65 487 VAL B O 1
ATOM 6893 N N . ARG B 1 413 ? -8.555 72.141 41.035 1.00 16.40 488 ARG B N 1
ATOM 6894 C CA . ARG B 1 413 ? -8.083 73.412 40.527 1.00 17.60 488 ARG B CA 1
ATOM 6895 C C . ARG B 1 413 ? -7.325 73.195 39.227 1.00 19.13 488 ARG B C 1
ATOM 6896 O O . ARG B 1 413 ? -7.665 73.768 38.197 1.00 19.54 488 ARG B O 1
ATOM 6904 N N . ARG B 1 414 ? -6.321 72.328 39.303 1.00 18.35 489 ARG B N 1
ATOM 6905 C CA . ARG B 1 414 ? -5.470 71.978 38.183 1.00 19.02 489 ARG B CA 1
ATOM 6906 C C . ARG B 1 414 ? -6.226 71.510 36.944 1.00 18.06 489 ARG B C 1
ATOM 6907 O O . ARG B 1 414 ? -5.902 71.914 35.844 1.00 21.03 489 ARG B O 1
ATOM 6915 N N . HIS B 1 415 ? -7.253 70.694 37.117 1.00 16.30 490 HIS B N 1
ATOM 6916 C CA . HIS B 1 415 ? -8.008 70.186 35.981 1.00 16.88 490 HIS B CA 1
ATOM 6917 C C . HIS B 1 415 ? -9.099 71.124 35.487 1.00 19.89 490 HIS B C 1
ATOM 6918 O O . HIS B 1 415 ? -9.827 70.776 34.553 1.00 21.58 490 HIS B O 1
ATOM 6925 N N . ASN B 1 416 ? -9.199 72.313 36.082 1.00 17.62 491 ASN B N 1
ATOM 6926 C CA . ASN B 1 416 ? -10.247 73.251 35.710 1.00 18.19 491 ASN B CA 1
ATOM 6927 C C . ASN B 1 416 ? -9.745 74.659 35.525 1.00 15.41 491 ASN B C 1
ATOM 6928 O O . ASN B 1 416 ? -10.473 75.627 35.691 1.00 13.60 491 ASN B O 1
ATOM 6933 N N . GLN B 1 417 ? -8.486 74.779 35.152 1.00 22.14 492 GLN B N 1
ATOM 6934 C CA . GLN B 1 417 ? -7.891 76.085 34.912 1.00 26.04 492 GLN B CA 1
ATOM 6935 C C . GLN B 1 417 ? -8.557 76.812 33.730 1.00 31.09 492 GLN B C 1
ATOM 6936 O O . GLN B 1 417 ? -8.531 78.032 33.670 1.00 31.91 492 GLN B O 1
ATOM 6942 N N . ALA B 1 418 ? -9.135 76.069 32.785 1.00 33.62 493 ALA B N 1
ATOM 6943 C CA . ALA B 1 418 ? -9.807 76.688 31.644 1.00 34.62 493 ALA B CA 1
ATOM 6944 C C . ALA B 1 418 ? -10.838 77.680 32.178 1.00 34.39 493 ALA B C 1
ATOM 6945 O O . ALA B 1 418 ? -10.822 78.865 31.832 1.00 36.73 493 ALA B O 1
ATOM 6947 N N . GLU B 1 419 ? -11.691 77.197 33.072 1.00 31.91 494 GLU B N 1
ATOM 6948 C CA . GLU B 1 419 ? -12.716 78.029 33.674 1.00 27.81 494 GLU B CA 1
ATOM 6949 C C . GLU B 1 419 ? -12.168 78.930 34.759 1.00 27.62 494 GLU B C 1
ATOM 6950 O O . GLU B 1 419 ? -12.511 80.099 34.821 1.00 29.58 494 GLU B O 1
ATOM 6956 N N . LEU B 1 420 ? -11.319 78.396 35.627 1.00 28.78 495 LEU B N 1
ATOM 6957 C CA . LEU B 1 420 ? -10.776 79.209 36.718 1.00 26.77 495 LEU B CA 1
ATOM 6958 C C . LEU B 1 420 ? -9.959 80.415 36.254 1.00 29.87 495 LEU B C 1
ATOM 6959 O O . LEU B 1 420 ? -10.046 81.475 36.856 1.00 28.08 495 LEU B O 1
ATOM 6964 N N . SER B 1 421 ? -9.226 80.261 35.150 1.00 34.64 496 SER B N 1
ATOM 6965 C CA . SER B 1 421 ? -8.398 81.333 34.578 1.00 37.73 496 SER B CA 1
ATOM 6966 C C . SER B 1 421 ? -9.185 82.595 34.254 1.00 35.11 496 SER B C 1
ATOM 6967 O O . SER B 1 421 ? -8.652 83.698 34.325 1.00 36.20 496 SER B O 1
ATOM 6970 N N . ARG B 1 422 ? -10.445 82.416 33.866 1.00 34.03 497 ARG B N 1
ATOM 6971 C CA . ARG B 1 422 ? -11.329 83.527 33.506 1.00 30.81 497 ARG B CA 1
ATOM 6972 C C . ARG B 1 422 ? -11.617 84.444 34.686 1.00 31.00 497 ARG B C 1
ATOM 6973 O O . ARG B 1 422 ? -11.945 85.606 34.496 1.00 30.71 497 ARG B O 1
ATOM 6981 N N . ILE B 1 423 ? -11.439 83.928 35.901 1.00 31.53 498 ILE B N 1
ATOM 6982 C CA . ILE B 1 423 ? -11.730 84.682 37.123 1.00 29.86 498 ILE B CA 1
ATOM 6983 C C . ILE B 1 423 ? -10.447 85.033 37.840 1.00 35.71 498 ILE B C 1
ATOM 6984 O O . ILE B 1 423 ? -9.651 84.152 38.177 1.00 41.05 498 ILE B O 1
ATOM 6989 N N . THR B 1 424 ? -10.283 86.319 38.117 1.00 36.57 499 THR B N 1
ATOM 6990 C CA . THR B 1 424 ? -9.075 86.812 38.770 1.00 39.98 499 THR B CA 1
ATOM 6991 C C . THR B 1 424 ? -9.376 87.313 40.177 1.00 36.29 499 THR B C 1
ATOM 6992 O O . THR B 1 424 ? -8.485 87.381 41.029 1.00 37.34 499 THR B O 1
ATOM 6996 N N . ASP B 1 425 ? -10.608 87.757 40.397 1.00 29.81 500 ASP B N 1
ATOM 6997 C CA . ASP B 1 425 ? -10.966 88.179 41.730 1.00 29.04 500 ASP B CA 1
ATOM 6998 C C . ASP B 1 425 ? -10.914 86.934 42.627 1.00 27.59 500 ASP B C 1
ATOM 6999 O O . ASP B 1 425 ? -11.676 85.976 42.424 1.00 27.45 500 ASP B O 1
ATOM 7004 N N . PRO B 1 426 ? -10.068 86.978 43.669 1.00 24.78 501 PRO B N 1
ATOM 7005 C CA . PRO B 1 426 ? -9.833 85.922 44.657 1.00 23.05 501 PRO B CA 1
ATOM 7006 C C . PRO B 1 426 ? -11.114 85.313 45.230 1.00 23.73 501 PRO B C 1
ATOM 7007 O O . PRO B 1 426 ? -11.308 84.106 45.193 1.00 23.63 501 PRO B O 1
ATOM 7011 N N . LYS B 1 427 ? -12.012 86.162 45.708 1.00 23.76 502 LYS B N 1
ATOM 7012 C CA . LYS B 1 427 ? -13.268 85.693 46.270 1.00 26.98 502 LYS B CA 1
ATOM 7013 C C . LYS B 1 427 ? -14.064 84.817 45.295 1.00 26.21 502 LYS B C 1
ATOM 7014 O O . LYS B 1 427 ? -14.371 83.666 45.602 1.00 27.00 502 LYS B O 1
ATOM 7020 N N . ASP B 1 428 ? -14.360 85.360 44.114 1.00 24.51 503 ASP B N 1
ATOM 7021 C CA . ASP B 1 428 ? -15.141 84.660 43.098 1.00 21.17 503 ASP B CA 1
ATOM 7022 C C . ASP B 1 428 ? -14.445 83.436 42.579 1.00 17.22 503 ASP B C 1
ATOM 7023 O O . ASP B 1 428 ? -15.091 82.451 42.230 1.00 19.27 503 ASP B O 1
ATOM 7028 N N . SER B 1 429 ? -13.135 83.520 42.465 1.00 16.37 504 SER B N 1
ATOM 7029 C CA . SER B 1 429 ? -12.360 82.422 41.983 1.00 17.12 504 SER B CA 1
ATOM 7030 C C . SER B 1 429 ? -12.407 81.253 42.993 1.00 19.88 504 SER B C 1
ATOM 7031 O O . SER B 1 429 ? -12.548 80.107 42.598 1.00 21.27 504 SER B O 1
ATOM 7034 N N . LEU B 1 430 ? -12.400 81.554 44.291 1.00 21.10 505 LEU B N 1
ATOM 7035 C CA . LEU B 1 430 ? -12.488 80.506 45.333 1.00 16.85 505 LEU B CA 1
ATOM 7036 C C . LEU B 1 430 ? -13.877 79.895 45.255 1.00 14.30 505 LEU B C 1
ATOM 7037 O O . LEU B 1 430 ? -14.067 78.679 45.307 1.00 13.89 505 LEU B O 1
ATOM 7042 N N . ASN B 1 431 ? -14.865 80.764 45.182 1.00 12.55 506 ASN B N 1
ATOM 7043 C CA . ASN B 1 431 ? -16.231 80.323 45.085 1.00 13.36 506 ASN B CA 1
ATOM 7044 C C . ASN B 1 431 ? -16.501 79.478 43.859 1.00 12.19 506 ASN B C 1
ATOM 7045 O O . ASN B 1 431 ? -17.401 78.656 43.888 1.00 15.98 506 ASN B O 1
ATOM 7050 N N . ARG B 1 432 ? -15.764 79.687 42.771 1.00 15.05 507 ARG B N 1
ATOM 7051 C CA . ARG B 1 432 ? -15.992 78.886 41.562 1.00 12.65 507 ARG B CA 1
ATOM 7052 C C . ARG B 1 432 ? -15.409 77.506 41.804 1.00 9.01 507 ARG B C 1
ATOM 7053 O O . ARG B 1 432 ? -16.030 76.495 41.481 1.00 11.55 507 ARG B O 1
ATOM 7061 N N . LEU B 1 433 ? -14.218 77.483 42.396 1.00 11.04 508 LEU B N 1
ATOM 7062 C CA . LEU B 1 433 ? -13.505 76.247 42.727 1.00 11.01 508 LEU B CA 1
ATOM 7063 C C . LEU B 1 433 ? -14.395 75.407 43.637 1.00 11.82 508 LEU B C 1
ATOM 7064 O O . LEU B 1 433 ? -14.459 74.190 43.493 1.00 12.27 508 LEU B O 1
ATOM 7069 N N . ILE B 1 434 ? -15.066 76.079 44.573 1.00 12.36 509 ILE B N 1
ATOM 7070 C CA . ILE B 1 434 ? -15.977 75.453 45.525 1.00 12.74 509 ILE B CA 1
ATOM 7071 C C . ILE B 1 434 ? -17.155 74.800 44.778 1.00 11.50 509 ILE B C 1
ATOM 7072 O O . ILE B 1 434 ? -17.608 73.727 45.149 1.00 15.75 509 ILE B O 1
ATOM 7077 N N . GLU B 1 435 ? -17.630 75.435 43.709 1.00 12.06 510 GLU B N 1
ATOM 7078 C CA . GLU B 1 435 ? -18.736 74.900 42.916 1.00 7.00 510 GLU B CA 1
ATOM 7079 C C . GLU B 1 435 ? -18.303 73.685 42.120 1.00 7.00 510 GLU B C 1
ATOM 7080 O O . GLU B 1 435 ? -19.015 72.686 42.027 1.00 11.83 510 GLU B O 1
ATOM 7086 N N . ILE B 1 436 ? -17.152 73.791 41.486 1.00 7.97 511 ILE B N 1
ATOM 7087 C CA . ILE B 1 436 ? -16.632 72.700 40.671 1.00 9.70 511 ILE B CA 1
ATOM 7088 C C . ILE B 1 436 ? -16.271 71.520 41.573 1.00 12.08 511 ILE B C 1
ATOM 7089 O O . ILE B 1 436 ? -16.452 70.360 41.183 1.00 13.63 511 ILE B O 1
ATOM 7094 N N . ASN B 1 437 ? -15.830 71.812 42.801 1.00 12.56 512 ASN B N 1
ATOM 7095 C CA . ASN B 1 437 ? -15.499 70.763 43.766 1.00 12.29 512 ASN B CA 1
ATOM 7096 C C . ASN B 1 437 ? -16.754 69.951 44.086 1.00 9.66 512 ASN B C 1
ATOM 7097 O O . ASN B 1 437 ? -16.705 68.724 44.111 1.00 14.40 512 ASN B O 1
ATOM 7102 N N . VAL B 1 438 ? -17.890 70.627 44.224 1.00 8.27 513 VAL B N 1
ATOM 7103 C CA . VAL B 1 438 ? -19.168 69.964 44.485 1.00 11.31 513 VAL B CA 1
ATOM 7104 C C . VAL B 1 438 ? -19.527 69.059 43.303 1.00 13.93 513 VAL B C 1
ATOM 7105 O O . VAL B 1 438 ? -19.943 67.908 43.477 1.00 13.74 513 VAL B O 1
ATOM 7109 N N . LEU B 1 439 ? -19.342 69.592 42.101 1.00 15.67 514 LEU B N 1
ATOM 7110 C CA . LEU B 1 439 ? -19.637 68.890 40.858 1.00 12.77 514 LEU B CA 1
ATOM 7111 C C . LEU B 1 439 ? -18.772 67.645 40.757 1.00 11.81 514 LEU B C 1
ATOM 7112 O O . LEU B 1 439 ? -19.273 66.530 40.565 1.00 11.83 514 LEU B O 1
ATOM 7117 N N . GLU B 1 440 ? -17.488 67.826 41.014 1.00 10.12 515 GLU B N 1
ATOM 7118 C CA . GLU B 1 440 ? -16.533 66.733 40.984 1.00 14.29 515 GLU B CA 1
ATOM 7119 C C . GLU B 1 440 ? -16.873 65.660 42.047 1.00 16.46 515 GLU B C 1
ATOM 7120 O O . GLU B 1 440 ? -16.784 64.464 41.774 1.00 16.15 515 GLU B O 1
ATOM 7126 N N . GLN B 1 441 ? -17.310 66.087 43.241 1.00 15.79 516 GLN B N 1
ATOM 7127 C CA . GLN B 1 441 ? -17.660 65.146 44.316 1.00 11.57 516 GLN B CA 1
ATOM 7128 C C . GLN B 1 441 ? -18.930 64.392 43.980 1.00 9.17 516 GLN B C 1
ATOM 7129 O O . GLN B 1 441 ? -19.042 63.204 44.285 1.00 11.45 516 GLN B O 1
ATOM 7135 N N . MET B 1 442 ? -19.865 65.057 43.306 1.00 11.58 517 MET B N 1
ATOM 7136 C CA . MET B 1 442 ? -21.101 64.412 42.862 1.00 9.04 517 MET B CA 1
ATOM 7137 C C . MET B 1 442 ? -20.721 63.311 41.883 1.00 12.50 517 MET B C 1
ATOM 7138 O O . MET B 1 442 ? -21.312 62.230 41.890 1.00 17.57 517 MET B O 1
ATOM 7143 N N . HIS B 1 443 ? -19.813 63.636 40.964 1.00 11.71 518 HIS B N 1
ATOM 7144 C CA . HIS B 1 443 ? -19.355 62.677 39.968 1.00 9.71 518 HIS B CA 1
ATOM 7145 C C . HIS B 1 443 ? -18.858 61.424 40.691 1.00 10.90 518 HIS B C 1
ATOM 7146 O O . HIS B 1 443 ? -19.311 60.317 40.396 1.00 13.75 518 HIS B O 1
ATOM 7153 N N . ASN B 1 444 ? -17.995 61.626 41.690 1.00 15.29 519 ASN B N 1
ATOM 7154 C CA . ASN B 1 444 ? -17.453 60.538 42.510 1.00 9.53 519 ASN B CA 1
ATOM 7155 C C . ASN B 1 444 ? -18.526 59.687 43.186 1.00 8.57 519 ASN B C 1
ATOM 7156 O O . ASN B 1 444 ? -18.412 58.471 43.213 1.00 9.72 519 ASN B O 1
ATOM 7161 N N . VAL B 1 445 ? -19.576 60.284 43.744 1.00 9.92 520 VAL B N 1
ATOM 7162 C CA . VAL B 1 445 ? -20.577 59.407 44.347 1.00 11.34 520 VAL B CA 1
ATOM 7163 C C . VAL B 1 445 ? -21.335 58.628 43.283 1.00 14.17 520 VAL B C 1
ATOM 7164 O O . VAL B 1 445 ? -21.766 57.496 43.527 1.00 9.43 520 VAL B O 1
ATOM 7168 N N . CYS B 1 446 ? -21.488 59.232 42.101 1.00 16.38 521 CYS B N 1
ATOM 7169 C CA . CYS B 1 446 ? -22.198 58.595 40.984 1.00 12.82 521 CYS B CA 1
ATOM 7170 C C . CYS B 1 446 ? -21.400 57.402 40.464 1.00 9.16 521 CYS B C 1
ATOM 7171 O O . CYS B 1 446 ? -21.965 56.355 40.123 1.00 7.00 521 CYS B O 1
ATOM 7174 N N . ALA B 1 447 ? -20.082 57.550 40.506 1.00 7.00 522 ALA B N 1
ATOM 7175 C CA . ALA B 1 447 ? -19.158 56.524 40.059 1.00 7.00 522 ALA B CA 1
ATOM 7176 C C . ALA B 1 447 ? -18.881 55.396 41.065 1.00 12.12 522 ALA B C 1
ATOM 7177 O O . ALA B 1 447 ? -18.243 54.402 40.705 1.00 13.49 522 ALA B O 1
ATOM 7179 N N . THR B 1 448 ? -19.351 55.510 42.309 1.00 12.61 523 THR B N 1
ATOM 7180 C CA . THR B 1 448 ? -19.101 54.448 43.290 1.00 9.76 523 THR B CA 1
ATOM 7181 C C . THR B 1 448 ? -19.856 53.160 42.933 1.00 10.19 523 THR B C 1
ATOM 7182 O O . THR B 1 448 ? -20.976 53.202 42.437 1.00 11.03 523 THR B O 1
ATOM 7186 N N . SER B 1 449 ? -19.277 52.013 43.272 1.00 14.89 524 SER B N 1
ATOM 7187 C CA . SER B 1 449 ? -19.928 50.725 43.025 1.00 15.18 524 SER B CA 1
ATOM 7188 C C . SER B 1 449 ? -21.290 50.702 43.678 1.00 15.95 524 SER B C 1
ATOM 7189 O O . SER B 1 449 ? -22.223 50.097 43.163 1.00 17.21 524 SER B O 1
ATOM 7192 N N . ILE B 1 450 ? -21.405 51.439 44.779 1.00 17.01 525 ILE B N 1
ATOM 7193 C CA . ILE B 1 450 ? -22.626 51.548 45.577 1.00 12.39 525 ILE B CA 1
ATOM 7194 C C . ILE B 1 450 ? -23.800 52.170 44.805 1.00 12.86 525 ILE B C 1
ATOM 7195 O O . ILE B 1 450 ? -24.884 51.600 44.755 1.00 14.07 525 ILE B O 1
ATOM 7200 N N . VAL B 1 451 ? -23.588 53.337 44.203 1.00 12.08 526 VAL B N 1
ATOM 7201 C CA . VAL B 1 451 ? -24.653 53.999 43.447 1.00 14.94 526 VAL B CA 1
ATOM 7202 C C . VAL B 1 451 ? -24.923 53.289 42.121 1.00 14.72 526 VAL B C 1
ATOM 7203 O O . VAL B 1 451 ? -26.074 53.159 41.716 1.00 17.12 526 VAL B O 1
ATOM 7207 N N . GLN B 1 452 ? -23.867 52.805 41.473 1.00 16.54 527 GLN B N 1
ATOM 7208 C CA . GLN B 1 452 ? -24.005 52.078 40.214 1.00 17.20 527 GLN B CA 1
ATOM 7209 C C . GLN B 1 452 ? -24.840 50.824 40.416 1.00 19.06 527 GLN B C 1
ATOM 7210 O O . GLN B 1 452 ? -25.777 50.592 39.656 1.00 24.68 527 GLN B O 1
ATOM 7216 N N . ASP B 1 453 ? -24.563 50.056 41.476 1.00 21.01 528 ASP B N 1
ATOM 7217 C CA . ASP B 1 453 ? -25.340 48.841 41.783 1.00 18.02 528 ASP B CA 1
ATOM 7218 C C . ASP B 1 453 ? -26.786 49.190 42.042 1.00 18.98 528 ASP B C 1
ATOM 7219 O O . ASP B 1 453 ? -27.680 48.521 41.544 1.00 26.33 528 ASP B O 1
ATOM 7224 N N . ALA B 1 454 ? -27.024 50.216 42.848 1.00 16.72 529 ALA B N 1
ATOM 7225 C CA . ALA B 1 454 ? -28.386 50.622 43.146 1.00 19.57 529 ALA B CA 1
ATOM 7226 C C . ALA B 1 454 ? -29.124 51.004 41.868 1.00 21.46 529 ALA B C 1
ATOM 7227 O O . ALA B 1 454 ? -30.270 50.606 41.663 1.00 22.09 529 ALA B O 1
ATOM 7229 N N . TRP B 1 455 ? -28.463 51.774 41.012 1.00 21.65 530 TRP B N 1
ATOM 7230 C CA . TRP B 1 455 ? -29.079 52.222 39.777 1.00 23.28 530 TRP B CA 1
ATOM 7231 C C . TRP B 1 455 ? -29.450 51.084 38.858 1.00 29.50 530 TRP B C 1
ATOM 7232 O O . TRP B 1 455 ? -30.619 50.960 38.461 1.00 30.60 530 TRP B O 1
ATOM 7243 N N . ASP B 1 456 ? -28.487 50.236 38.514 1.00 30.07 531 ASP B N 1
ATOM 7244 C CA . ASP B 1 456 ? -28.846 49.151 37.636 1.00 35.67 531 ASP B CA 1
ATOM 7245 C C . ASP B 1 456 ? -29.657 48.044 38.311 1.00 37.13 531 ASP B C 1
ATOM 7246 O O . ASP B 1 456 ? -29.977 47.029 37.696 1.00 40.31 531 ASP B O 1
ATOM 7251 N N . ALA B 1 457 ? -30.005 48.273 39.577 1.00 37.46 532 ALA B N 1
ATOM 7252 C CA . ALA B 1 457 ? -30.871 47.369 40.341 1.00 37.05 532 ALA B CA 1
ATOM 7253 C C . ALA B 1 457 ? -32.271 47.997 40.274 1.00 35.09 532 ALA B C 1
ATOM 7254 O O . ALA B 1 457 ? -33.220 47.499 40.878 1.00 33.17 532 ALA B O 1
ATOM 7256 N N . GLY B 1 458 ? -32.355 49.144 39.596 1.00 36.47 533 GLY B N 1
ATOM 7257 C CA . GLY B 1 458 ? -33.602 49.866 39.431 1.00 33.21 533 GLY B CA 1
ATOM 7258 C C . GLY B 1 458 ? -34.095 50.591 40.664 1.00 34.08 533 GLY B C 1
ATOM 7259 O O . GLY B 1 458 ? -35.288 50.865 40.771 1.00 41.02 533 GLY B O 1
ATOM 7260 N N . GLN B 1 459 ? -33.188 50.920 41.577 1.00 33.43 534 GLN B N 1
ATOM 7261 C CA . GLN B 1 459 ? -33.531 51.610 42.821 1.00 30.42 534 GLN B CA 1
ATOM 7262 C C . GLN B 1 459 ? -33.555 53.133 42.593 1.00 29.13 534 GLN B C 1
ATOM 7263 O O . GLN B 1 459 ? -32.626 53.666 41.994 1.00 32.95 534 GLN B O 1
ATOM 7269 N N . GLU B 1 460 ? -34.624 53.814 43.019 1.00 27.83 535 GLU B N 1
ATOM 7270 C CA . GLU B 1 460 ? -34.746 55.269 42.876 1.00 27.65 535 GLU B CA 1
ATOM 7271 C C . GLU B 1 460 ? -33.682 55.924 43.710 1.00 26.68 535 GLU B C 1
ATOM 7272 O O . GLU B 1 460 ? -33.742 55.865 44.924 1.00 28.90 535 GLU B O 1
ATOM 7278 N N . LEU B 1 461 ? -32.729 56.580 43.062 1.00 26.30 536 LEU B N 1
ATOM 7279 C CA . LEU B 1 461 ? -31.639 57.236 43.765 1.00 22.43 536 LEU B CA 1
ATOM 7280 C C . LEU B 1 461 ? -31.142 58.437 42.977 1.00 20.95 536 LEU B C 1
ATOM 7281 O O . LEU B 1 461 ? -30.481 58.289 41.952 1.00 22.02 536 LEU B O 1
ATOM 7286 N N . GLU B 1 462 ? -31.461 59.628 43.461 1.00 19.83 537 GLU B N 1
ATOM 7287 C CA . GLU B 1 462 ? -31.055 60.866 42.816 1.00 18.75 537 GLU B CA 1
ATOM 7288 C C . GLU B 1 462 ? -29.833 61.460 43.522 1.00 18.56 537 GLU B C 1
ATOM 7289 O O . GLU B 1 462 ? -29.801 61.524 44.752 1.00 18.53 537 GLU B O 1
ATOM 7295 N N . VAL B 1 463 ? -28.806 61.825 42.759 1.00 14.59 538 VAL B N 1
ATOM 7296 C CA . VAL B 1 463 ? -27.606 62.427 43.322 1.00 9.83 538 VAL B CA 1
ATOM 7297 C C . VAL B 1 463 ? -27.667 63.913 42.975 1.00 13.41 538 VAL B C 1
ATOM 7298 O O . VAL B 1 463 ? -27.548 64.283 41.802 1.00 12.84 538 VAL B O 1
ATOM 7302 N N . GLN B 1 464 ? -27.852 64.747 44.000 1.00 10.99 539 GLN B N 1
ATOM 7303 C CA . GLN B 1 464 ? -27.988 66.193 43.853 1.00 10.14 539 GLN B CA 1
ATOM 7304 C C . GLN B 1 464 ? -26.770 66.968 44.336 1.00 12.60 539 GLN B C 1
ATOM 7305 O O . GLN B 1 464 ? -26.135 66.595 45.326 1.00 18.68 539 GLN B O 1
ATOM 7311 N N . GLY B 1 465 ? -26.416 68.009 43.593 1.00 10.68 540 GLY B N 1
ATOM 7312 C CA . GLY B 1 465 ? -25.285 68.856 43.913 1.00 9.17 540 GLY B CA 1
ATOM 7313 C C . GLY B 1 465 ? -25.905 70.173 44.325 1.00 11.68 540 GLY B C 1
ATOM 7314 O O . GLY B 1 465 ? -26.828 70.664 43.655 1.00 9.46 540 GLY B O 1
ATOM 7315 N N . VAL B 1 466 ? -25.367 70.787 45.376 1.00 10.77 541 VAL B N 1
ATOM 7316 C CA . VAL B 1 466 ? -25.937 72.025 45.893 1.00 11.10 541 VAL B CA 1
ATOM 7317 C C . VAL B 1 466 ? -24.827 72.904 46.515 1.00 10.34 541 VAL B C 1
ATOM 7318 O O . VAL B 1 466 ? -23.761 72.400 46.842 1.00 11.39 541 VAL B O 1
ATOM 7322 N N . VAL B 1 467 ? -25.023 74.220 46.559 1.00 14.57 542 VAL B N 1
ATOM 7323 C CA . VAL B 1 467 ? -24.049 75.142 47.167 1.00 12.91 542 VAL B CA 1
ATOM 7324 C C . VAL B 1 467 ? -24.817 76.347 47.679 1.00 14.01 542 VAL B C 1
ATOM 7325 O O . VAL B 1 467 ? -25.912 76.622 47.207 1.00 16.24 542 VAL B O 1
ATOM 7329 N N . TYR B 1 468 ? -24.281 77.036 48.672 1.00 15.30 543 TYR B N 1
ATOM 7330 C CA . TYR B 1 468 ? -24.967 78.211 49.192 1.00 17.76 543 TYR B CA 1
ATOM 7331 C C . TYR B 1 468 ? -23.996 79.128 49.902 1.00 16.07 543 TYR B C 1
ATOM 7332 O O . TYR B 1 468 ? -22.871 78.732 50.227 1.00 15.65 543 TYR B O 1
ATOM 7341 N N . GLY B 1 469 ? -24.424 80.370 50.071 1.00 16.49 544 GLY B N 1
ATOM 7342 C CA . GLY B 1 469 ? -23.650 81.369 50.783 1.00 18.91 544 GLY B CA 1
ATOM 7343 C C . GLY B 1 469 ? -24.437 81.597 52.073 1.00 19.81 544 GLY B C 1
ATOM 7344 O O . GLY B 1 469 ? -25.676 81.685 52.068 1.00 17.47 544 GLY B O 1
ATOM 7345 N N . VAL B 1 470 ? -23.737 81.643 53.199 1.00 22.02 545 VAL B N 1
ATOM 7346 C CA . VAL B 1 470 ? -24.371 81.806 54.503 1.00 20.29 545 VAL B CA 1
ATOM 7347 C C . VAL B 1 470 ? -25.085 83.154 54.638 1.00 18.77 545 VAL B C 1
ATOM 7348 O O . VAL B 1 470 ? -26.054 83.275 55.380 1.00 20.33 545 VAL B O 1
ATOM 7352 N N . GLY B 1 471 ? -24.663 84.128 53.839 1.00 22.04 546 GLY B N 1
ATOM 7353 C CA . GLY B 1 471 ? -25.269 85.446 53.853 1.00 19.19 546 GLY B CA 1
ATOM 7354 C C . GLY B 1 471 ? -26.730 85.425 53.451 1.00 21.67 546 GLY B C 1
ATOM 7355 O O . GLY B 1 471 ? -27.475 86.343 53.787 1.00 27.01 546 GLY B O 1
ATOM 7356 N N . ASP B 1 472 ? -27.154 84.399 52.715 1.00 21.24 547 ASP B N 1
ATOM 7357 C CA . ASP B 1 472 ? -28.555 84.307 52.300 1.00 21.37 547 ASP B CA 1
ATOM 7358 C C . ASP B 1 472 ? -29.185 82.945 52.507 1.00 17.94 547 ASP B C 1
ATOM 7359 O O . ASP B 1 472 ? -30.381 82.798 52.338 1.00 19.66 547 ASP B O 1
ATOM 7364 N N . GLY B 1 473 ? -28.377 81.936 52.803 1.00 17.10 548 GLY B N 1
ATOM 7365 C CA . GLY B 1 473 ? -28.907 80.597 53.021 1.00 16.08 548 GLY B CA 1
ATOM 7366 C C . GLY B 1 473 ? -29.712 79.990 51.875 1.00 16.49 548 GLY B C 1
ATOM 7367 O O . GLY B 1 473 ? -30.490 79.036 52.066 1.00 15.52 548 GLY B O 1
ATOM 7368 N N . LYS B 1 474 ? -29.511 80.513 50.672 1.00 18.39 549 LYS B N 1
ATOM 7369 C CA . LYS B 1 474 ? -30.231 80.034 49.500 1.00 15.33 549 LYS B CA 1
ATOM 7370 C C . LYS B 1 474 ? -29.434 78.934 48.812 1.00 14.11 549 LYS B C 1
ATOM 7371 O O . LYS B 1 474 ? -28.266 79.110 48.472 1.00 12.13 549 LYS B O 1
ATOM 7377 N N . LEU B 1 475 ? -30.055 77.772 48.645 1.00 14.31 550 LEU B N 1
ATOM 7378 C CA . LEU B 1 475 ? -29.386 76.660 47.981 1.00 14.54 550 LEU B CA 1
ATOM 7379 C C . LEU B 1 475 ? -29.360 76.893 46.468 1.00 11.15 550 LEU B C 1
ATOM 7380 O O . LEU B 1 475 ? -30.371 77.220 45.862 1.00 10.74 550 LEU B O 1
ATOM 7385 N N . ARG B 1 476 ? -28.189 76.717 45.883 1.00 10.95 551 ARG B N 1
ATOM 7386 C CA . ARG B 1 476 ? -27.983 76.898 44.458 1.00 11.89 551 ARG B CA 1
ATOM 7387 C C . ARG B 1 476 ? -27.665 75.544 43.805 1.00 12.05 551 ARG B C 1
ATOM 7388 O O . ARG B 1 476 ? -26.804 74.800 44.277 1.00 12.66 551 ARG B O 1
ATOM 7396 N N . ASP B 1 477 ? -28.353 75.246 42.708 1.00 12.94 552 ASP B N 1
ATOM 7397 C CA . ASP B 1 477 ? -28.194 73.987 41.991 1.00 13.80 552 ASP B CA 1
ATOM 7398 C C . ASP B 1 477 ? -26.864 73.832 41.277 1.00 14.06 552 ASP B C 1
ATOM 7399 O O . ASP B 1 477 ? -26.426 74.722 40.555 1.00 19.01 552 ASP B O 1
ATOM 7404 N N . MET B 1 478 ? -26.170 72.739 41.572 1.00 13.81 553 MET B N 1
ATOM 7405 C CA . MET B 1 478 ? -24.902 72.452 40.914 1.00 13.52 553 MET B CA 1
ATOM 7406 C C . MET B 1 478 ? -25.126 71.289 39.933 1.00 13.61 553 MET B C 1
ATOM 7407 O O . MET B 1 478 ? -24.214 70.881 39.229 1.00 12.86 553 MET B O 1
ATOM 7412 N N . GLY B 1 479 ? -26.334 70.735 39.942 1.00 11.91 554 GLY B N 1
ATOM 7413 C CA . GLY B 1 479 ? -26.661 69.651 39.042 1.00 15.78 554 GLY B CA 1
ATOM 7414 C C . GLY B 1 479 ? -27.346 68.514 39.770 1.00 18.00 554 GLY B C 1
ATOM 7415 O O . GLY B 1 479 ? -27.322 68.439 40.991 1.00 16.62 554 GLY B O 1
ATOM 7416 N N . VAL B 1 480 ? -27.988 67.638 39.020 1.00 17.32 555 VAL B N 1
ATOM 7417 C CA . VAL B 1 480 ? -28.658 66.493 39.599 1.00 15.54 555 VAL B CA 1
ATOM 7418 C C . VAL B 1 480 ? -28.503 65.369 38.568 1.00 19.10 555 VAL B C 1
ATOM 7419 O O . VAL B 1 480 ? -28.377 65.641 37.376 1.00 18.06 555 VAL B O 1
ATOM 7423 N N . VAL B 1 481 ? -28.349 64.137 39.039 1.00 18.89 556 VAL B N 1
ATOM 7424 C CA . VAL B 1 481 ? -28.205 62.982 38.157 1.00 17.98 556 VAL B CA 1
ATOM 7425 C C . VAL B 1 481 ? -29.133 61.914 38.698 1.00 19.19 556 VAL B C 1
ATOM 7426 O O . VAL B 1 481 ? -29.002 61.516 39.862 1.00 14.50 556 VAL B O 1
ATOM 7430 N N . ALA B 1 482 ? -30.085 61.482 37.873 1.00 21.97 557 ALA B N 1
ATOM 7431 C CA . ALA B 1 482 ? -31.046 60.449 38.260 1.00 24.83 557 ALA B CA 1
ATOM 7432 C C . ALA B 1 482 ? -30.558 59.056 37.929 1.00 24.33 557 ALA B C 1
ATOM 7433 O O . ALA B 1 482 ? -31.005 58.097 38.526 1.00 25.29 557 ALA B O 1
ATOM 7435 N N . LYS B 1 483 ? -29.712 58.940 36.915 1.00 24.30 558 LYS B N 1
ATOM 7436 C CA . LYS B 1 483 ? -29.182 57.642 36.519 1.00 27.09 558 LYS B CA 1
ATOM 7437 C C . LYS B 1 483 ? -28.254 57.847 35.336 1.00 25.62 558 LYS B C 1
ATOM 7438 O O . LYS B 1 483 ? -28.584 58.586 34.418 1.00 25.68 558 LYS B O 1
ATOM 7444 N N . ALA B 1 484 ? -27.090 57.203 35.385 1.00 22.65 559 ALA B N 1
ATOM 7445 C CA . ALA B 1 484 ? -26.097 57.293 34.323 1.00 22.94 559 ALA B CA 1
ATOM 7446 C C . ALA B 1 484 ? -25.101 56.158 34.475 1.00 23.08 559 ALA B C 1
ATOM 7447 O O . ALA B 1 484 ? -24.374 56.070 35.474 1.00 23.41 559 ALA B O 1
ATOM 7449 N N . ASN B 1 485 ? -25.091 55.274 33.491 1.00 21.52 560 ASN B N 1
ATOM 7450 C CA . ASN B 1 485 ? -24.190 54.143 33.501 1.00 20.81 560 ASN B CA 1
ATOM 7451 C C . ASN B 1 485 ? -22.769 54.627 33.386 1.00 17.73 560 ASN B C 1
ATOM 7452 O O . ASN B 1 485 ? -22.476 55.538 32.618 1.00 18.03 560 ASN B O 1
ATOM 7457 N N . ASP B 1 486 ? -21.890 54.062 34.192 1.00 17.76 561 ASP B N 1
ATOM 7458 C CA . ASP B 1 486 ? -20.507 54.471 34.140 1.00 21.84 561 ASP B CA 1
ATOM 7459 C C . ASP B 1 486 ? -19.612 53.420 33.510 1.00 22.04 561 ASP B C 1
ATOM 7460 O O . ASP B 1 486 ? -18.416 53.446 33.707 1.00 22.96 561 ASP B O 1
ATOM 7465 N N . ASP B 1 487 ? -20.173 52.546 32.695 1.00 26.57 562 ASP B N 1
ATOM 7466 C CA . ASP B 1 487 ? -19.361 51.510 32.063 1.00 31.85 562 ASP B CA 1
ATOM 7467 C C . ASP B 1 487 ? -18.751 51.941 30.716 1.00 32.84 562 ASP B C 1
ATOM 7468 O O . ASP B 1 487 ? -19.396 52.586 29.895 1.00 30.38 562 ASP B O 1
ATOM 7473 N N . ILE B 1 488 ? -17.457 51.703 30.558 1.00 36.14 563 ILE B N 1
ATOM 7474 C CA . ILE B 1 488 ? -16.773 52.037 29.314 1.00 43.20 563 ILE B CA 1
ATOM 7475 C C . ILE B 1 488 ? -16.585 50.765 28.508 1.00 49.61 563 ILE B C 1
ATOM 7476 O O . ILE B 1 488 ? -16.908 50.725 27.323 1.00 50.63 563 ILE B O 1
ATOM 7481 N N . GLY B 1 489 ? -16.077 49.730 29.175 1.00 57.44 564 GLY B N 1
ATOM 7482 C CA . GLY B 1 489 ? -15.829 48.446 28.543 1.00 62.49 564 GLY B CA 1
ATOM 7483 C C . GLY B 1 489 ? -14.715 47.696 29.264 1.00 64.64 564 GLY B C 1
ATOM 7484 O O . GLY B 1 489 ? -14.966 46.557 29.738 1.00 67.60 564 GLY B O 1
#

Foldseek 3Di:
DFFQLRVQLVVLVVVLLVAFQFGFAADDDCLLVLLVVLLVVQCVVPVCRLVCLLVDDAALEEEQEELQFLDDPCLLQLHAFLNYQYFYFQLSAQDLPQLLNVQSLLCCCPVVVHQEYEREGEQPRPLLVCLPPPDPLPLLVVVSVVLVVLCVVPVVLQVVDDDDRQNSLVSSLSRQLVRLLSSCPHPNNLVCLVVVRRYKYWYWYYYLLQSAIFGLDMDGHWHQDDQPQWADPVCPCQVVVPHPPRGTHRNDDDDGGRSRVRSVVSVVQVSVDRRPDHHHDPDSSRVSSVVSRVVQCVVPVCSSVVSVVDDQAQEEEQEESSGSDDPCSSSVHRRRNYRYGYGHLSAQDLPNSRNVSSLLCCCVPSNHQEYEREFEAPRPLLVVLPDDDDDPRNNVVSVVLVVLCVVPCVSLVVDDPPRSSSSSSSLSNLSVRLSSSCPHPRNLVCVVVVRNYKYWGWYYYSSSSRIRGSDMDRHTHRDDD/DFFQLRVVLVVLVVVLLVAFQFGFAADDDCLLVLLVVLLVVQCVVPVCRLVCLLVDDAALEEEQEELQDLDDPCLLQVHAFLNYQYFYFQLSAQDLPQLLNVQSLLCCCPVRVRQEYEREGEQPRPLLVCLPPPDPLPLLVVVSVVLVVLCVVPVVLQVPDDDDRQNSLVSSLSRQLVRLLSSCPHPNNLVCLVVVRRYKYWYWYYYLLQSATFGLDMDGHWHQDDQPQWADPVCPCQVVVPHPPRGTHRNDDDDGGRSRVRSVVSVVQVSVDGRPDHHHDDDSSRVSSVVSRVVQCVVPVCSSVVSVVDDQAQEEEQEESSGSDDPCSSSVHRRRNYRYGYGHLSAQDLPNSRNVSSLLCCCVPSNHQEYEREFEAPRPLLVVLPDDDDDPRNNVVSVVLVVLCVVCCVSLVVDDPPRSSSSSSSLSNLSVRLSSSCPHPRNLVCVVVVRNYKYFGWYYYSSSSRIRGSDMDRHTHRDDD